Protein AF-0000000073253277 (afdb_homodimer)

Radius of gyration: 43.04 Å; Cα contacts (8 Å, |Δi|>4): 1328; chains: 2; bounding box: 72×164×136 Å

Solvent-accessible surface area (backbone atoms only — not comparable to full-atom values): 62937 Å² total; per-residue (Å²): 137,76,83,81,68,89,61,61,53,74,64,54,54,48,52,36,52,51,28,48,50,45,26,70,73,38,72,86,44,62,68,36,48,54,52,28,51,54,45,39,52,47,37,64,84,43,71,43,65,84,49,53,70,65,56,51,50,52,33,51,49,50,52,52,52,50,42,67,65,44,46,60,42,56,68,58,38,51,52,49,20,55,51,31,33,65,39,70,27,65,70,54,15,49,53,39,41,51,53,38,42,68,60,34,57,60,41,44,65,54,46,33,53,46,48,54,49,39,61,75,75,47,85,53,63,68,63,47,49,51,50,49,52,55,41,41,74,51,23,53,77,40,48,76,25,47,67,38,53,51,50,53,46,51,53,32,57,73,65,67,36,61,69,58,44,50,52,52,38,64,54,50,39,66,44,48,31,58,68,43,66,60,48,40,55,54,38,53,56,51,48,70,73,42,59,74,79,73,64,43,58,68,67,56,48,53,51,42,47,50,49,53,51,52,52,39,56,72,71,68,49,72,90,69,54,70,70,57,50,49,52,54,34,50,51,51,52,52,51,52,53,49,51,44,43,52,51,23,52,53,50,32,54,62,49,41,69,45,57,74,65,60,84,64,89,52,49,60,93,67,73,50,39,34,63,52,55,50,46,51,53,52,43,50,52,50,39,47,69,71,60,50,65,70,60,36,52,52,47,53,56,52,49,42,48,42,42,43,55,36,56,69,61,52,52,45,49,35,30,50,39,60,66,42,86,90,30,65,66,62,30,50,49,48,38,49,49,42,48,76,62,42,34,55,77,91,57,49,45,62,48,51,52,39,24,40,51,32,40,49,73,68,38,48,68,59,20,53,49,48,44,53,58,50,35,74,78,41,60,61,43,60,64,53,54,52,51,45,22,31,50,28,32,35,74,65,31,64,69,48,17,52,48,49,46,52,54,50,56,68,34,84,82,34,48,70,44,45,34,24,36,43,52,33,51,50,23,45,43,34,27,57,43,64,43,34,58,67,62,19,51,47,50,53,66,71,40,42,86,77,30,36,49,18,46,47,27,51,54,43,51,50,49,56,58,68,52,48,89,35,25,72,83,44,39,66,60,50,50,51,53,50,49,49,53,53,51,48,48,28,41,56,34,57,61,54,68,70,56,52,47,57,56,47,46,55,56,46,48,43,33,60,73,68,33,56,71,62,22,44,46,53,42,54,50,49,46,22,20,58,71,26,53,80,83,53,34,54,65,57,53,78,78,50,35,68,91,75,49,67,65,66,77,57,53,70,73,56,39,54,57,18,63,46,80,85,71,63,62,79,74,67,69,65,80,78,63,87,81,50,72,56,68,39,71,69,118,137,74,83,78,69,88,63,62,54,73,63,56,54,48,53,35,52,51,28,47,51,46,26,71,75,37,72,85,44,61,68,36,48,55,52,28,49,54,45,40,52,48,37,63,86,41,71,43,64,85,48,52,69,64,57,52,49,52,34,50,48,49,53,51,52,49,41,66,65,44,47,61,44,56,69,57,38,51,52,49,20,55,52,32,35,63,39,70,27,64,71,54,14,50,53,39,42,52,52,38,43,68,60,34,56,61,40,44,65,54,47,34,51,47,48,54,50,41,61,75,74,47,84,54,63,68,62,47,49,50,50,50,52,54,42,41,74,52,23,54,78,41,48,74,23,48,68,38,53,51,51,53,46,51,51,31,57,72,66,66,35,63,69,59,44,51,51,52,38,64,54,49,39,67,45,48,31,58,68,43,66,59,48,40,55,53,39,53,57,51,48,72,72,42,58,74,80,72,64,43,57,68,67,57,49,52,50,42,48,51,50,54,50,50,53,38,56,71,69,68,49,73,89,70,54,70,69,56,50,50,53,53,34,49,52,51,52,52,50,52,53,50,50,45,42,53,51,22,51,52,51,32,54,62,49,42,70,46,56,74,64,59,83,64,88,53,48,61,92,67,72,50,39,35,63,52,55,51,45,51,53,51,45,50,51,50,39,46,69,71,60,49,64,71,58,36,52,53,47,52,57,54,50,42,48,42,43,44,55,36,56,69,60,53,52,45,50,36,31,51,40,60,67,43,87,90,30,65,66,61,29,49,50,49,39,49,49,39,47,74,62,43,33,55,75,92,56,49,46,63,46,52,52,39,23,41,49,32,40,49,73,69,39,49,70,60,21,53,48,49,44,53,58,51,35,75,77,40,60,61,43,60,65,54,52,52,50,45,22,32,52,30,32,36,74,64,32,63,68,49,16,52,46,48,45,52,53,50,55,68,33,83,82,35,48,70,44,46,35,24,38,43,52,35,51,49,23,46,45,33,27,58,44,65,43,35,59,68,63,19,51,48,50,53,67,70,40,42,86,80,30,36,51,18,47,47,25,51,52,45,51,51,49,56,58,69,53,48,89,35,24,74,83,45,39,65,60,51,49,51,52,49,50,48,54,52,51,49,46,28,42,58,34,55,62,54,67,70,56,50,47,57,58,48,46,56,54,45,49,44,33,59,73,68,31,58,70,64,23,43,45,53,40,53,50,51,47,21,21,59,71,26,54,81,82,53,33,53,66,56,54,79,78,48,35,68,93,77,48,66,66,64,77,58,54,68,72,56,39,54,55,17,62,45,80,85,72,62,60,80,75,68,69,64,81,78,65,88,79,49,73,57,69,40,70,68,118

InterPro domains:
  IPR003107 HAT (Half-A-TPR) repeat [SM00386] (54-86)
  IPR003107 HAT (Half-A-TPR) repeat [SM00386] (88-120)
  IPR003107 HAT (Half-A-TPR) repeat [SM00386] (123-158)
  IPR003107 HAT (Half-A-TPR) repeat [SM00386] (257-289)
  IPR003107 HAT (Half-A-TPR) repeat [SM00386] (291-323)
  IPR003107 HAT (Half-A-TPR) repeat [SM00386] (326-360)
  IPR003107 HAT (Half-A-TPR) repeat [SM00386] (362-394)
  IPR003107 HAT (Half-A-TPR) repeat [SM00386] (435-467)
  IPR011990 Tetratricopeptide-like helical domain superfamily [G3DSA:1.25.40.10] (20-198)
  IPR011990 Tetratricopeptide-like helical domain superfamily [G3DSA:1.25.40.10] (271-543)
  IPR011990 Tetratricopeptide-like helical domain superfamily [SSF48452] (22-521)
  IPR059164 PRP39, C-terminal HAT repeat [PF23241] (253-394)

Structure (mmCIF, N/CA/C/O backbone):
data_AF-0000000073253277-model_v1
#
loop_
_entity.id
_entity.type
_entity.pdbx_description
1 polymer 'Chromosome 1, complete genome'
#
loop_
_atom_site.group_PDB
_atom_site.id
_atom_site.type_symbol
_atom_site.label_atom_id
_atom_site.label_alt_id
_atom_site.label_comp_id
_atom_site.label_asym_id
_atom_site.label_entity_id
_atom_site.label_seq_id
_atom_site.pdbx_PDB_ins_code
_atom_site.Cartn_x
_atom_site.Cartn_y
_atom_site.Cartn_z
_atom_site.occupancy
_atom_site.B_iso_or_equiv
_atom_site.auth_seq_id
_atom_site.auth_comp_id
_atom_site.auth_asym_id
_atom_site.auth_atom_id
_atom_site.pdbx_PDB_model_num
ATOM 1 N N . MET A 1 1 ? -0.932 -21.375 -71.438 1 25.02 1 MET A N 1
ATOM 2 C CA . MET A 1 1 ? -0.967 -20.031 -70.812 1 25.02 1 MET A CA 1
ATOM 3 C C . MET A 1 1 ? -2.297 -19.766 -70.125 1 25.02 1 MET A C 1
ATOM 5 O O . MET A 1 1 ? -3.273 -19.375 -70.75 1 25.02 1 MET A O 1
ATOM 9 N N . SER A 1 2 ? -2.826 -20.734 -69.375 1 28 2 SER A N 1
ATOM 10 C CA . SER A 1 2 ? -4.125 -21.234 -68.938 1 28 2 SER A CA 1
ATOM 11 C C . SER A 1 2 ? -4.863 -20.172 -68.125 1 28 2 SER A C 1
ATOM 13 O O . SER A 1 2 ? -4.238 -19.406 -67.375 1 28 2 SER A O 1
ATOM 15 N N . ASP A 1 3 ? -5.977 -19.609 -68.75 1 29.91 3 ASP A N 1
ATOM 16 C CA . ASP A 1 3 ? -6.969 -18.656 -68.25 1 29.91 3 ASP A CA 1
ATOM 17 C C . ASP A 1 3 ? -7.242 -18.859 -66.75 1 29.91 3 ASP A C 1
ATOM 19 O O . ASP A 1 3 ? -7.754 -19.906 -66.375 1 29.91 3 ASP A O 1
ATOM 23 N N . PHE A 1 4 ? -6.273 -18.594 -65.875 1 35.28 4 PHE A N 1
ATOM 24 C CA . PHE A 1 4 ? -6.461 -18.562 -64.438 1 35.28 4 PHE A CA 1
ATOM 25 C C . PHE A 1 4 ? -7.77 -17.875 -64.062 1 35.28 4 PHE A C 1
ATOM 27 O O . PHE A 1 4 ? -7.891 -16.656 -64.188 1 35.28 4 PHE A O 1
ATOM 34 N N . GLY A 1 5 ? -8.977 -18.422 -64.438 1 36.47 5 GLY A N 1
ATOM 35 C CA . GLY A 1 5 ? -10.383 -18.078 -64.25 1 36.47 5 GLY A CA 1
ATOM 36 C C . GLY A 1 5 ? -10.656 -17.281 -62.969 1 36.47 5 GLY A C 1
ATOM 37 O O . GLY A 1 5 ? -9.805 -17.203 -62.094 1 36.47 5 GLY A O 1
ATOM 38 N N . HIS A 1 6 ? -11.758 -16.375 -62.969 1 42 6 HIS A N 1
ATOM 39 C CA . HIS A 1 6 ? -12.43 -15.312 -62.219 1 42 6 HIS A CA 1
ATOM 40 C C . HIS A 1 6 ? -12.703 -15.742 -60.781 1 42 6 HIS A C 1
ATOM 42 O O . HIS A 1 6 ? -13.812 -16.156 -60.469 1 42 6 HIS A O 1
ATOM 48 N N . PHE A 1 7 ? -11.914 -16.594 -60.156 1 49.16 7 PHE A N 1
ATOM 49 C CA . PHE A 1 7 ? -12.297 -17.172 -58.875 1 49.16 7 PHE A CA 1
ATOM 50 C C . PHE A 1 7 ? -12.781 -16.094 -57.906 1 49.16 7 PHE A C 1
ATOM 52 O O . PHE A 1 7 ? -13.352 -15.086 -58.344 1 49.16 7 PHE A O 1
ATOM 59 N N . GLY A 1 8 ? -12.219 -15.828 -56.531 1 58.53 8 GLY A N 1
ATOM 60 C CA . GLY A 1 8 ? -12.773 -14.945 -55.531 1 58.53 8 GLY A CA 1
ATOM 61 C C . GLY A 1 8 ? -12.75 -13.484 -55.938 1 58.53 8 GLY A C 1
ATOM 62 O O . GLY A 1 8 ? -11.891 -13.062 -56.688 1 58.53 8 GLY A O 1
ATOM 63 N N . SER A 1 9 ? -14.031 -12.844 -55.875 1 72.75 9 SER A N 1
ATOM 64 C CA . SER A 1 9 ? -14.188 -11.453 -56.281 1 72.75 9 SER A CA 1
ATOM 65 C C . SER A 1 9 ? -13.164 -10.562 -55.562 1 72.75 9 SER A C 1
ATOM 67 O O . SER A 1 9 ? -12.68 -10.891 -54.5 1 72.75 9 SER A O 1
ATOM 69 N N . GLU A 1 10 ? -12.523 -9.734 -56.312 1 80.62 10 GLU A N 1
ATOM 70 C CA . GLU A 1 10 ? -11.617 -8.711 -55.781 1 80.62 10 GLU A CA 1
ATOM 71 C C . GLU A 1 10 ? -12.156 -8.094 -54.5 1 80.62 10 GLU A C 1
ATOM 73 O O . GLU A 1 10 ? -11.391 -7.758 -53.594 1 80.62 10 GLU A O 1
ATOM 78 N N . GLU A 1 11 ? -13.453 -8.211 -54.375 1 84.62 11 GLU A N 1
ATOM 79 C CA . GLU A 1 11 ? -14.094 -7.633 -53.219 1 84.62 11 GLU A CA 1
ATOM 80 C C . GLU A 1 11 ? -13.914 -8.531 -51.969 1 84.62 11 GLU A C 1
ATOM 82 O O . GLU A 1 11 ? -13.695 -8.039 -50.875 1 84.62 11 GLU A O 1
ATOM 87 N N . GLU A 1 12 ? -13.969 -9.758 -52.156 1 88.44 12 GLU A N 1
ATOM 88 C CA . GLU A 1 12 ? -13.805 -10.703 -51.062 1 88.44 12 GLU A CA 1
ATOM 89 C C . GLU A 1 12 ? -12.383 -10.664 -50.5 1 88.44 12 GLU A C 1
ATOM 91 O O . GLU A 1 12 ? -12.195 -10.672 -49.281 1 88.44 12 GLU A O 1
ATOM 96 N N . TYR A 1 13 ? -11.477 -10.539 -51.344 1 91.12 13 TYR A N 1
ATOM 97 C CA . TYR A 1 13 ? -10.086 -10.5 -50.906 1 91.12 13 TYR A CA 1
ATOM 98 C C . TYR A 1 13 ? -9.766 -9.172 -50.25 1 91.12 13 TYR A C 1
ATOM 100 O O . TYR A 1 13 ? -8.914 -9.102 -49.344 1 91.12 13 TYR A O 1
ATOM 108 N N . ALA A 1 14 ? -10.492 -8.188 -50.625 1 91.88 14 ALA A N 1
ATOM 109 C CA . ALA A 1 14 ? -10.336 -6.898 -49.969 1 91.88 14 ALA A CA 1
ATOM 110 C C . ALA A 1 14 ? -10.773 -6.973 -48.5 1 91.88 14 ALA A C 1
ATOM 112 O O . ALA A 1 14 ? -10.141 -6.379 -47.625 1 91.88 14 ALA A O 1
ATOM 113 N N . THR A 1 15 ? -11.859 -7.656 -48.281 1 93.88 15 THR A N 1
ATOM 114 C CA . THR A 1 15 ? -12.352 -7.852 -46.938 1 93.88 15 THR A CA 1
ATOM 115 C C . THR A 1 15 ? -11.352 -8.656 -46.094 1 93.88 15 THR A C 1
ATOM 117 O O . THR A 1 15 ? -11.109 -8.336 -44.938 1 93.88 15 THR A O 1
ATOM 120 N N . VAL A 1 16 ? -10.781 -9.648 -46.656 1 95.12 16 VAL A N 1
ATOM 121 C CA . VAL A 1 16 ? -9.781 -10.477 -46 1 95.12 16 VAL A CA 1
ATOM 122 C C . VAL A 1 16 ? -8.555 -9.633 -45.656 1 95.12 16 VAL A C 1
ATOM 124 O O . VAL A 1 16 ? -8.008 -9.734 -44.562 1 95.12 16 VAL A O 1
ATOM 127 N N . ARG A 1 17 ? -8.156 -8.82 -46.594 1 94.75 17 ARG A N 1
ATOM 128 C CA . ARG A 1 17 ? -7.008 -7.949 -46.344 1 94.75 17 ARG A CA 1
ATOM 129 C C . ARG A 1 17 ? -7.281 -6.969 -45.219 1 94.75 17 ARG A C 1
ATOM 131 O O . ARG A 1 17 ? -6.395 -6.68 -44.406 1 94.75 17 ARG A O 1
ATOM 138 N N . LYS A 1 18 ? -8.453 -6.527 -45.188 1 95.38 18 LYS A N 1
ATOM 139 C CA . LYS A 1 18 ? -8.844 -5.602 -44.125 1 95.38 18 LYS A CA 1
ATOM 140 C C . LYS A 1 18 ? -8.758 -6.266 -42.75 1 95.38 18 LYS A C 1
ATOM 142 O O . LYS A 1 18 ? -8.141 -5.723 -41.844 1 95.38 18 LYS A O 1
ATOM 147 N N . HIS A 1 19 ? -9.344 -7.395 -42.656 1 96.19 19 HIS A N 1
ATOM 148 C CA . HIS A 1 19 ? -9.344 -8.094 -41.375 1 96.19 19 HIS A CA 1
ATOM 149 C C . HIS A 1 19 ? -7.945 -8.57 -41.031 1 96.19 19 HIS A C 1
ATOM 151 O O . HIS A 1 19 ? -7.594 -8.617 -39.844 1 96.19 19 HIS A O 1
ATOM 157 N N . ASN A 1 20 ? -7.195 -8.875 -41.969 1 95.75 20 ASN A N 1
ATOM 158 C CA . ASN A 1 20 ? -5.805 -9.242 -41.75 1 95.75 20 ASN A CA 1
ATOM 159 C C . ASN A 1 20 ? -5.016 -8.078 -41.156 1 95.75 20 ASN A C 1
ATOM 161 O O . ASN A 1 20 ? -4.195 -8.281 -40.25 1 95.75 20 ASN A O 1
ATOM 165 N N . ALA A 1 21 ? -5.277 -6.984 -41.625 1 95.94 21 ALA A N 1
ATOM 166 C CA . ALA A 1 21 ? -4.617 -5.785 -41.094 1 95.94 21 ALA A CA 1
ATOM 167 C C . ALA A 1 21 ? -5.023 -5.52 -39.656 1 95.94 21 ALA A C 1
ATOM 169 O O . ALA A 1 21 ? -4.199 -5.082 -38.844 1 95.94 21 ALA A O 1
ATOM 170 N N . GLU A 1 22 ? -6.18 -5.754 -39.375 1 95.5 22 GLU A N 1
ATOM 171 C CA . GLU A 1 22 ? -6.676 -5.57 -38 1 95.5 22 GLU A CA 1
ATOM 172 C C . GLU A 1 22 ? -6.004 -6.539 -37.031 1 95.5 22 GLU A C 1
ATOM 174 O O . GLU A 1 22 ? -5.617 -6.148 -35.938 1 95.5 22 GLU A O 1
ATOM 179 N N . VAL A 1 23 ? -5.863 -7.73 -37.438 1 95.5 23 VAL A N 1
ATOM 180 C CA . VAL A 1 23 ? -5.219 -8.75 -36.625 1 95.5 23 VAL A CA 1
ATOM 181 C C . VAL A 1 23 ? -3.75 -8.398 -36.406 1 95.5 23 VAL A C 1
ATOM 183 O O . VAL A 1 23 ? -3.213 -8.57 -35.312 1 95.5 23 VAL A O 1
ATOM 186 N N . GLU A 1 24 ? -3.109 -7.898 -37.375 1 94.12 24 GLU A N 1
ATOM 187 C CA . GLU A 1 24 ? -1.7 -7.531 -37.25 1 94.12 24 GLU A CA 1
ATOM 188 C C . GLU A 1 24 ? -1.504 -6.336 -36.344 1 94.12 24 GLU A C 1
ATOM 190 O O . GLU A 1 24 ? -0.502 -6.254 -35.625 1 94.12 24 GLU A O 1
ATOM 195 N N . SER A 1 25 ? -2.467 -5.523 -36.375 1 92.88 25 SER A N 1
ATOM 196 C CA . SER A 1 25 ? -2.379 -4.328 -35.531 1 92.88 25 SER A CA 1
ATOM 197 C C . SER A 1 25 ? -2.609 -4.66 -34.062 1 92.88 25 SER A C 1
ATOM 199 O O . SER A 1 25 ? -2.002 -4.055 -33.188 1 92.88 25 SER A O 1
ATOM 201 N N . ASP A 1 26 ? -3.541 -5.629 -33.875 1 92.62 26 ASP A N 1
ATOM 202 C CA . ASP A 1 26 ? -3.852 -6.055 -32.5 1 92.62 26 ASP A CA 1
ATOM 203 C C . ASP A 1 26 ? -4.086 -7.562 -32.438 1 92.62 26 ASP A C 1
ATOM 205 O O . ASP A 1 26 ? -5.227 -8.016 -32.344 1 92.62 26 ASP A O 1
ATOM 209 N N . PRO A 1 27 ? -2.99 -8.164 -32.281 1 90.69 27 PRO A N 1
ATOM 210 C CA . PRO A 1 27 ? -3.09 -9.625 -32.344 1 90.69 27 PRO A CA 1
ATOM 211 C C . PRO A 1 27 ? -3.773 -10.219 -31.125 1 90.69 27 PRO A C 1
ATOM 213 O O . PRO A 1 27 ? -4.184 -11.383 -31.156 1 90.69 27 PRO A O 1
ATOM 216 N N . ASP A 1 28 ? -3.988 -9.516 -30.016 1 88.38 28 ASP A N 1
ATOM 217 C CA . ASP A 1 28 ? -4.59 -10.055 -28.812 1 88.38 28 ASP A CA 1
ATOM 218 C C . ASP A 1 28 ? -6.109 -9.906 -28.828 1 88.38 28 ASP A C 1
ATOM 220 O O . ASP A 1 28 ? -6.809 -10.484 -28 1 88.38 28 ASP A O 1
ATOM 224 N N . ASN A 1 29 ? -6.586 -9.195 -29.875 1 92.25 29 ASN A N 1
ATOM 225 C CA . ASN A 1 29 ? -8.023 -8.969 -30 1 92.25 29 ASN A CA 1
ATOM 226 C C . ASN A 1 29 ? -8.711 -10.125 -30.719 1 92.25 29 ASN A C 1
ATOM 228 O O . ASN A 1 29 ? -8.578 -10.273 -31.938 1 92.25 29 ASN A O 1
ATOM 232 N N . PHE A 1 30 ? -9.5 -10.859 -30.016 1 94.75 30 PHE A N 1
ATOM 233 C CA . PHE A 1 30 ? -10.133 -12.062 -30.547 1 94.75 30 PHE A CA 1
ATOM 234 C C . PHE A 1 30 ? -11.172 -11.711 -31.594 1 94.75 30 PHE A C 1
ATOM 236 O O . PHE A 1 30 ? -11.352 -12.445 -32.562 1 94.75 30 PHE A O 1
ATOM 243 N N . ASP A 1 31 ? -11.82 -10.609 -31.469 1 95.56 31 ASP A N 1
ATOM 244 C CA . ASP A 1 31 ? -12.844 -10.195 -32.438 1 95.56 31 ASP A CA 1
ATOM 245 C C . ASP A 1 31 ? -12.258 -10.023 -33.812 1 95.56 31 ASP A C 1
ATOM 247 O O . ASP A 1 31 ? -12.898 -10.352 -34.812 1 95.56 31 ASP A O 1
ATOM 251 N N . HIS A 1 32 ? -11.125 -9.516 -33.875 1 96.12 32 HIS A N 1
ATOM 252 C CA . HIS A 1 32 ? -10.445 -9.352 -35.156 1 96.12 32 HIS A CA 1
ATOM 253 C C . HIS A 1 32 ? -10.18 -10.703 -35.812 1 96.12 32 HIS A C 1
ATOM 255 O O . HIS A 1 32 ? -10.328 -10.852 -37.031 1 96.12 32 HIS A O 1
ATOM 261 N N . TRP A 1 33 ? -9.789 -11.656 -35.031 1 97 33 TRP A N 1
ATOM 262 C CA . TRP A 1 33 ? -9.531 -13 -35.531 1 97 33 TRP A CA 1
ATOM 263 C C . TRP A 1 33 ? -10.812 -13.648 -36.031 1 97 33 TRP A C 1
ATOM 265 O O . TRP A 1 33 ? -10.82 -14.266 -37.094 1 97 33 TRP A O 1
ATOM 275 N N . GLU A 1 34 ? -11.859 -13.531 -35.281 1 96.69 34 GLU A N 1
ATOM 276 C CA . GLU A 1 34 ? -13.148 -14.094 -35.688 1 96.69 34 GLU A CA 1
ATOM 277 C C . GLU A 1 34 ? -13.594 -13.539 -37.031 1 96.69 34 GLU A C 1
ATOM 279 O O . GLU A 1 34 ? -14.07 -14.289 -37.875 1 96.69 34 GLU A O 1
ATOM 284 N N . ASN A 1 35 ? -13.484 -12.281 -37.219 1 96.88 35 ASN A N 1
ATOM 285 C CA . ASN A 1 35 ? -13.844 -11.641 -38.469 1 96.88 35 ASN A CA 1
ATOM 286 C C . ASN A 1 35 ? -12.992 -12.164 -39.625 1 96.88 35 ASN A C 1
ATOM 288 O O . ASN A 1 35 ? -13.5 -12.398 -40.719 1 96.88 35 ASN A O 1
ATOM 292 N N . LEU A 1 36 ? -11.727 -12.289 -39.406 1 97.56 36 LEU A N 1
ATOM 293 C CA . LEU A 1 36 ? -10.828 -12.797 -40.438 1 97.56 36 LEU A CA 1
ATOM 294 C C . LEU A 1 36 ? -11.211 -14.219 -40.844 1 97.56 36 LEU A C 1
ATOM 296 O O . LEU A 1 36 ? -11.281 -14.531 -42.031 1 97.56 36 LEU A O 1
ATOM 300 N N . ILE A 1 37 ? -11.453 -15.102 -39.875 1 97.31 37 ILE A N 1
ATOM 301 C CA . ILE A 1 37 ? -11.805 -16.484 -40.125 1 97.31 37 ILE A CA 1
ATOM 302 C C . ILE A 1 37 ? -13.102 -16.562 -40.938 1 97.31 37 ILE A C 1
ATOM 304 O O . ILE A 1 37 ? -13.195 -17.297 -41.938 1 97.31 37 ILE A O 1
ATOM 308 N N . LYS A 1 38 ? -14.078 -15.789 -40.562 1 96.06 38 LYS A N 1
ATOM 309 C CA . LYS A 1 38 ? -15.359 -15.75 -41.281 1 96.06 38 LYS A CA 1
ATOM 310 C C . LYS A 1 38 ? -15.172 -15.32 -42.719 1 96.06 38 LYS A C 1
ATOM 312 O O . LYS A 1 38 ? -15.773 -15.906 -43.625 1 96.06 38 LYS A O 1
ATOM 317 N N . ALA A 1 39 ? -14.398 -14.336 -42.875 1 95.88 39 ALA A N 1
ATOM 318 C CA . ALA A 1 39 ? -14.148 -13.828 -44.219 1 95.88 39 ALA A CA 1
ATOM 319 C C . ALA A 1 39 ? -13.445 -14.883 -45.094 1 95.88 39 ALA A C 1
ATOM 321 O O . ALA A 1 39 ? -13.742 -15.023 -46.281 1 95.88 39 ALA A O 1
ATOM 322 N N . CYS A 1 40 ? -12.516 -15.633 -44.531 1 95.94 40 CYS A N 1
ATOM 323 C CA . CYS A 1 40 ? -11.758 -16.641 -45.25 1 95.94 40 CYS A CA 1
ATOM 324 C C . CYS A 1 40 ? -12.633 -17.844 -45.594 1 95.94 40 CYS A C 1
ATOM 326 O O . CYS A 1 40 ? -12.477 -18.453 -46.656 1 95.94 40 CYS A O 1
ATOM 328 N N . GLU A 1 41 ? -13.492 -18.219 -44.719 1 94.31 41 GLU A N 1
ATOM 329 C CA . GLU A 1 41 ? -14.375 -19.359 -44.906 1 94.31 41 GLU A CA 1
ATOM 330 C C . GLU A 1 41 ? -15.359 -19.109 -46.062 1 94.31 41 GLU A C 1
ATOM 332 O O . GLU A 1 41 ? -15.797 -20.047 -46.719 1 94.31 41 GLU A O 1
ATOM 337 N N . THR A 1 42 ? -15.719 -17.859 -46.25 1 92.44 42 THR A N 1
ATOM 338 C CA . THR A 1 42 ? -16.766 -17.516 -47.219 1 92.44 42 THR A CA 1
ATOM 339 C C . THR A 1 42 ? -16.156 -17.156 -48.562 1 92.44 42 THR A C 1
ATOM 341 O O . THR A 1 42 ? -16.875 -16.766 -49.5 1 92.44 42 THR A O 1
ATOM 344 N N . LEU A 1 43 ? -14.891 -17.312 -48.688 1 92.94 43 LEU A N 1
ATOM 345 C CA . LEU A 1 43 ? -14.25 -17.031 -49.969 1 92.94 43 LEU A CA 1
ATOM 346 C C . LEU A 1 43 ? -14.852 -17.906 -51.062 1 92.94 43 LEU A C 1
ATOM 348 O O . LEU A 1 43 ? -15.125 -19.094 -50.875 1 92.94 43 LEU A O 1
ATOM 352 N N . GLU A 1 44 ? -14.953 -17.281 -52.25 1 91.44 44 GLU A N 1
ATOM 353 C CA . GLU A 1 44 ? -15.477 -17.938 -53.438 1 91.44 44 GLU A CA 1
ATOM 354 C C . GLU A 1 44 ? -16.844 -18.562 -53.156 1 91.44 44 GLU A C 1
ATOM 356 O O . GLU A 1 44 ? -17.141 -19.656 -53.656 1 91.44 44 GLU A O 1
ATOM 361 N N . GLY A 1 45 ? -17.625 -17.953 -52.375 1 87.62 45 GLY A N 1
ATOM 362 C CA . GLY A 1 45 ? -18.969 -18.406 -52.062 1 87.62 45 GLY A CA 1
ATOM 363 C C . GLY A 1 45 ? -18.969 -19.625 -51.125 1 87.62 45 GLY A C 1
ATOM 364 O O . GLY A 1 45 ? -20 -20.297 -51 1 87.62 45 GLY A O 1
ATOM 365 N N . GLY A 1 46 ? -17.891 -19.984 -50.5 1 90.75 46 GLY A N 1
ATOM 366 C CA . GLY A 1 46 ? -17.719 -21.172 -49.688 1 90.75 46 GLY A CA 1
ATOM 367 C C . GLY A 1 46 ? -16.672 -22.125 -50.219 1 90.75 46 GLY A C 1
ATOM 368 O O . GLY A 1 46 ? -16.688 -22.469 -51.406 1 90.75 46 GLY A O 1
ATOM 369 N N . LEU A 1 47 ? -15.82 -22.516 -49.375 1 92.56 47 LEU A N 1
ATOM 370 C CA . LEU A 1 47 ? -14.68 -23.312 -49.812 1 92.56 47 LEU A CA 1
ATOM 371 C C . LEU A 1 47 ? -15.078 -24.781 -49.969 1 92.56 47 LEU A C 1
ATOM 373 O O . LEU A 1 47 ? -15.883 -25.297 -49.219 1 92.56 47 LEU A O 1
ATOM 377 N N . ASN A 1 48 ? -14.578 -25.312 -51 1 91.25 48 ASN A N 1
ATOM 378 C CA . ASN A 1 48 ? -14.805 -26.719 -51.312 1 91.25 48 ASN A CA 1
ATOM 379 C C . ASN A 1 48 ? -13.617 -27.328 -52.031 1 91.25 48 ASN A C 1
ATOM 381 O O . ASN A 1 48 ? -12.547 -26.719 -52.125 1 91.25 48 ASN A O 1
ATOM 385 N N . ARG A 1 49 ? -13.734 -28.531 -52.562 1 91.38 49 ARG A N 1
ATOM 386 C CA . ARG A 1 49 ? -12.648 -29.281 -53.188 1 91.38 49 ARG A CA 1
ATOM 387 C C . ARG A 1 49 ? -12.188 -28.594 -54.469 1 91.38 49 ARG A C 1
ATOM 389 O O . ARG A 1 49 ? -11.039 -28.75 -54.875 1 91.38 49 ARG A O 1
ATOM 396 N N . ASN A 1 50 ? -13.086 -27.75 -55.125 1 91.94 50 ASN A N 1
ATOM 397 C CA . ASN A 1 50 ? -12.797 -27.094 -56.406 1 91.94 50 ASN A CA 1
ATOM 398 C C . ASN A 1 50 ? -12.359 -25.656 -56.219 1 91.94 50 ASN A C 1
ATOM 400 O O . ASN A 1 50 ? -12.133 -24.922 -57.188 1 91.94 50 ASN A O 1
ATOM 404 N N . SER A 1 51 ? -12.203 -25.344 -55 1 92.19 51 SER A N 1
ATOM 405 C CA . SER A 1 51 ? -11.781 -23.984 -54.719 1 92.19 51 SER A CA 1
ATOM 406 C C . SER A 1 51 ? -10.352 -23.734 -55.156 1 92.19 51 SER A C 1
ATOM 408 O O . SER A 1 51 ? -9.562 -24.672 -55.312 1 92.19 51 SER A O 1
ATOM 410 N N . SER A 1 52 ? -9.977 -22.469 -55.469 1 92.94 52 SER A N 1
ATOM 411 C CA . SER A 1 52 ? -8.664 -22.109 -56 1 92.94 52 SER A CA 1
ATOM 412 C C . SER A 1 52 ? -7.578 -22.328 -54.938 1 92.94 52 SER A C 1
ATOM 414 O O . SER A 1 52 ? -7.848 -22.25 -53.75 1 92.94 52 SER A O 1
ATOM 416 N N . PRO A 1 53 ? -6.367 -22.703 -55.312 1 92.94 53 PRO A N 1
ATOM 417 C CA . PRO A 1 53 ? -5.25 -22.891 -54.406 1 92.94 53 PRO A CA 1
ATOM 418 C C . PRO A 1 53 ? -4.984 -21.656 -53.531 1 92.94 53 PRO A C 1
ATOM 420 O O . PRO A 1 53 ? -4.602 -21.781 -52.375 1 92.94 53 PRO A O 1
ATOM 423 N N . GLN A 1 54 ? -5.223 -20.531 -54.125 1 92 54 GLN A N 1
ATOM 424 C CA . GLN A 1 54 ? -4.996 -19.281 -53.406 1 92 54 GLN A CA 1
ATOM 425 C C . GLN A 1 54 ? -6 -19.141 -52.25 1 92 54 GLN A C 1
ATOM 427 O O . GLN A 1 54 ? -5.633 -18.734 -51.156 1 92 54 GLN A O 1
ATOM 432 N N . ALA A 1 55 ? -7.223 -19.422 -52.562 1 93.5 55 ALA A N 1
ATOM 433 C CA . ALA A 1 55 ? -8.266 -19.344 -51.531 1 93.5 55 ALA A CA 1
ATOM 434 C C . ALA A 1 55 ? -8.008 -20.344 -50.406 1 93.5 55 ALA A C 1
ATOM 436 O O . ALA A 1 55 ? -8.172 -20.016 -49.25 1 93.5 55 ALA A O 1
ATOM 437 N N . LEU A 1 56 ? -7.594 -21.5 -50.781 1 95.19 56 LEU A N 1
ATOM 438 C CA . LEU A 1 56 ? -7.309 -22.547 -49.781 1 95.19 56 LEU A CA 1
ATOM 439 C C . LEU A 1 56 ? -6.098 -22.172 -48.938 1 95.19 56 LEU A C 1
ATOM 441 O O . LEU A 1 56 ? -6.098 -22.375 -47.719 1 95.19 56 LEU A O 1
ATOM 445 N N . ALA A 1 57 ? -5.129 -21.625 -49.594 1 95.56 57 ALA A N 1
ATOM 446 C CA . ALA A 1 57 ? -3.932 -21.188 -48.875 1 95.56 57 ALA A CA 1
ATOM 447 C C . ALA A 1 57 ? -4.258 -20.078 -47.875 1 95.56 57 ALA A C 1
ATOM 449 O O . ALA A 1 57 ? -3.715 -20.047 -46.781 1 95.56 57 ALA A O 1
ATOM 450 N N . THR A 1 58 ? -5.086 -19.172 -48.312 1 95.38 58 THR A N 1
ATOM 451 C CA . THR A 1 58 ? -5.488 -18.062 -47.438 1 95.38 58 THR A CA 1
ATOM 452 C C . THR A 1 58 ? -6.262 -18.578 -46.219 1 95.38 58 THR A C 1
ATOM 454 O O . THR A 1 58 ? -6.039 -18.109 -45.094 1 95.38 58 THR A O 1
ATOM 457 N N . PHE A 1 59 ? -7.125 -19.484 -46.5 1 95.81 59 PHE A N 1
ATOM 458 C CA . PHE A 1 59 ? -7.922 -20.109 -45.469 1 95.81 59 PHE A CA 1
ATOM 459 C C . PHE A 1 59 ? -7.027 -20.828 -44.469 1 95.81 59 PHE A C 1
ATOM 461 O O . PHE A 1 59 ? -7.129 -20.609 -43.25 1 95.81 59 PHE A O 1
ATOM 468 N N . ARG A 1 60 ? -6.148 -21.625 -44.875 1 97.31 60 ARG A N 1
ATOM 469 C CA . ARG A 1 60 ? -5.266 -22.406 -44.031 1 97.31 60 ARG A CA 1
ATOM 470 C C . ARG A 1 60 ? -4.336 -21.516 -43.219 1 97.31 60 ARG A C 1
ATOM 472 O O . ARG A 1 60 ? -4.09 -21.75 -42.031 1 97.31 60 ARG A O 1
ATOM 479 N N . ASP A 1 61 ? -3.904 -20.531 -43.875 1 97.12 61 ASP A N 1
ATOM 480 C CA . ASP A 1 61 ? -3.025 -19.594 -43.188 1 97.12 61 ASP A CA 1
ATOM 481 C C . ASP A 1 61 ? -3.746 -18.922 -42.031 1 97.12 61 ASP A C 1
ATOM 483 O O . ASP A 1 61 ? -3.174 -18.75 -40.938 1 97.12 61 ASP A O 1
ATOM 487 N N . ALA A 1 62 ? -4.914 -18.516 -42.25 1 97.12 62 ALA A N 1
ATOM 488 C CA . ALA A 1 62 ? -5.699 -17.844 -41.219 1 97.12 62 ALA A CA 1
ATOM 489 C C . ALA A 1 62 ? -5.914 -18.766 -40.031 1 97.12 62 ALA A C 1
ATOM 491 O O . ALA A 1 62 ? -5.699 -18.359 -38.875 1 97.12 62 ALA A O 1
ATOM 492 N N . TYR A 1 63 ? -6.277 -19.953 -40.25 1 97.75 63 TYR A N 1
ATOM 493 C CA . TYR A 1 63 ? -6.516 -20.922 -39.188 1 97.75 63 TYR A CA 1
ATOM 494 C C . TYR A 1 63 ? -5.223 -21.25 -38.438 1 97.75 63 TYR A C 1
ATOM 496 O O . TYR A 1 63 ? -5.195 -21.328 -37.219 1 97.75 63 TYR A O 1
ATOM 504 N N . ASP A 1 64 ? -4.195 -21.406 -39.188 1 97.44 64 ASP A N 1
ATOM 505 C CA . ASP A 1 64 ? -2.91 -21.75 -38.562 1 97.44 64 ASP A CA 1
ATOM 506 C C . ASP A 1 64 ? -2.428 -20.625 -37.656 1 97.44 64 ASP A C 1
ATOM 508 O O . ASP A 1 64 ? -1.949 -20.875 -36.531 1 97.44 64 ASP A O 1
ATOM 512 N N . ARG A 1 65 ? -2.543 -19.469 -38.094 1 96.69 65 ARG A N 1
ATOM 513 C CA . ARG A 1 65 ? -2.115 -18.328 -37.281 1 96.69 65 ARG A CA 1
ATOM 514 C C . ARG A 1 65 ? -2.992 -18.172 -36.062 1 96.69 65 ARG A C 1
ATOM 516 O O . ARG A 1 65 ? -2.486 -17.922 -34.969 1 96.69 65 ARG A O 1
ATOM 523 N N . LEU A 1 66 ? -4.285 -18.297 -36.25 1 96.94 66 LEU A N 1
ATOM 524 C CA . LEU A 1 66 ? -5.207 -18.203 -35.094 1 96.94 66 LEU A CA 1
ATOM 525 C C . LEU A 1 66 ? -4.879 -19.234 -34.031 1 96.94 66 LEU A C 1
ATOM 527 O O . LEU A 1 66 ? -4.777 -18.922 -32.875 1 96.94 66 LEU A O 1
ATOM 531 N N . LEU A 1 67 ? -4.648 -20.438 -34.469 1 97.19 67 LEU A N 1
ATOM 532 C CA . LEU A 1 67 ? -4.504 -21.547 -33.562 1 97.19 67 LEU A CA 1
ATOM 533 C C . LEU A 1 67 ? -3.076 -21.641 -33 1 97.19 67 LEU A C 1
ATOM 535 O O . LEU A 1 67 ? -2.816 -22.328 -32.031 1 97.19 67 LEU A O 1
ATOM 539 N N . THR A 1 68 ? -2.217 -20.953 -33.656 1 94.62 68 THR A N 1
ATOM 540 C CA . THR A 1 68 ? -0.899 -20.75 -33.062 1 94.62 68 THR A CA 1
ATOM 541 C C . THR A 1 68 ? -0.971 -19.75 -31.906 1 94.62 68 THR A C 1
ATOM 543 O O . THR A 1 68 ? -0.362 -19.953 -30.859 1 94.62 68 THR A O 1
ATOM 546 N N . LYS A 1 69 ? -1.751 -18.734 -32.125 1 93.56 69 LYS A N 1
ATOM 547 C CA . LYS A 1 69 ? -1.927 -17.703 -31.125 1 93.56 69 LYS A CA 1
ATOM 548 C C . LYS A 1 69 ? -2.797 -18.203 -29.969 1 93.56 69 LYS A C 1
ATOM 550 O O . LYS A 1 69 ? -2.512 -17.906 -28.797 1 93.56 69 LYS A O 1
ATOM 555 N N . PHE A 1 70 ? -3.828 -18.875 -30.328 1 95 70 PHE A N 1
ATOM 556 C CA . PHE A 1 70 ? -4.758 -19.422 -29.328 1 95 70 PHE A CA 1
ATOM 557 C C . PHE A 1 70 ? -4.938 -20.922 -29.531 1 95 70 PHE A C 1
ATOM 559 O O . PHE A 1 70 ? -6.004 -21.375 -29.953 1 95 70 PHE A O 1
ATOM 566 N N . PRO A 1 71 ? -4.023 -21.625 -29.031 1 95.94 71 PRO A N 1
ATOM 567 C CA . PRO A 1 71 ? -4.059 -23.062 -29.297 1 95.94 71 PRO A CA 1
ATOM 568 C C . PRO A 1 71 ? -5.121 -23.781 -28.469 1 95.94 71 PRO A C 1
ATOM 570 O O . PRO A 1 71 ? -5.426 -24.953 -28.734 1 95.94 71 PRO A O 1
ATOM 573 N N . LEU A 1 72 ? -5.742 -23.156 -27.531 1 96.44 72 LEU A N 1
ATOM 574 C CA . LEU A 1 72 ? -6.652 -23.844 -26.609 1 96.44 72 LEU A CA 1
ATOM 575 C C . LEU A 1 72 ? -8.094 -23.719 -27.078 1 96.44 72 LEU A C 1
ATOM 577 O O . LEU A 1 72 ? -9.016 -24.188 -26.406 1 96.44 72 LEU A O 1
ATOM 581 N N . PHE A 1 73 ? -8.305 -23.109 -28.266 1 95.75 73 PHE A N 1
ATOM 582 C CA . PHE A 1 73 ? -9.648 -23.016 -28.844 1 95.75 73 PHE A CA 1
ATOM 583 C C . PHE A 1 73 ? -10.055 -24.328 -29.5 1 95.75 73 PHE A C 1
ATOM 585 O O . PHE A 1 73 ? -9.969 -24.469 -30.719 1 95.75 73 PHE A O 1
ATOM 592 N N . PHE A 1 74 ? -10.594 -25.172 -28.734 1 95.75 74 PHE A N 1
ATOM 593 C CA . PHE A 1 74 ? -10.898 -26.5 -29.234 1 95.75 74 PHE A CA 1
ATOM 594 C C . PHE A 1 74 ? -11.953 -26.453 -30.328 1 95.75 74 PHE A C 1
ATOM 596 O O . PHE A 1 74 ? -11.922 -27.25 -31.266 1 95.75 74 PHE A O 1
ATOM 603 N N . GLY A 1 75 ? -12.93 -25.5 -30.219 1 96.19 75 GLY A N 1
ATOM 604 C CA . GLY A 1 75 ? -13.961 -25.344 -31.234 1 96.19 75 GLY A CA 1
ATOM 605 C C . GLY A 1 75 ? -13.398 -25.016 -32.625 1 96.19 75 GLY A C 1
ATOM 606 O O . GLY A 1 75 ? -13.898 -25.516 -33.625 1 96.19 75 GLY A O 1
ATOM 607 N N . TYR A 1 76 ? -12.438 -24.25 -32.656 1 97.56 76 TYR A N 1
ATOM 608 C CA . TYR A 1 76 ? -11.836 -23.859 -33.938 1 97.56 76 TYR A CA 1
ATOM 609 C C . TYR A 1 76 ? -11.016 -25 -34.531 1 97.56 76 TYR A C 1
ATOM 611 O O . TYR A 1 76 ? -10.922 -25.141 -35.75 1 97.56 76 TYR A O 1
ATOM 619 N N . TRP A 1 77 ? -10.352 -25.781 -33.688 1 98 77 TRP A N 1
ATOM 620 C CA . TRP A 1 77 ? -9.688 -26.984 -34.188 1 98 77 TRP A CA 1
ATOM 621 C C . TRP A 1 77 ? -10.688 -27.906 -34.875 1 98 77 TRP A C 1
ATOM 623 O O . TRP A 1 77 ? -10.414 -28.422 -35.969 1 98 77 TRP A O 1
ATOM 633 N N . LYS A 1 78 ? -11.812 -28.125 -34.219 1 97.88 78 LYS A N 1
ATOM 634 C CA . LYS A 1 78 ? -12.867 -28.969 -34.781 1 97.88 78 LYS A CA 1
ATOM 635 C C . LYS A 1 78 ? -13.375 -28.406 -36.094 1 97.88 78 LYS A C 1
ATOM 637 O O . LYS A 1 78 ? -13.5 -29.141 -37.094 1 97.88 78 LYS A O 1
ATOM 642 N N . LYS A 1 79 ? -13.672 -27.125 -36.062 1 97.38 79 LYS A N 1
ATOM 643 C CA . LYS A 1 79 ? -14.133 -26.469 -37.281 1 97.38 79 LYS A CA 1
ATOM 644 C C . LYS A 1 79 ? -13.109 -26.625 -38.406 1 97.38 79 LYS A C 1
ATOM 646 O O . LYS A 1 79 ? -13.484 -26.891 -39.562 1 97.38 79 LYS A O 1
ATOM 651 N N . TYR A 1 80 ? -11.891 -26.422 -38.125 1 98.12 80 TYR A N 1
ATOM 652 C CA . TYR A 1 80 ? -10.797 -26.578 -39.094 1 98.12 80 TYR A CA 1
ATOM 653 C C . TYR A 1 80 ? -10.742 -28 -39.625 1 98.12 80 TYR A C 1
ATOM 655 O O . TYR A 1 80 ? -10.641 -28.188 -40.844 1 98.12 80 TYR A O 1
ATOM 663 N N . ALA A 1 81 ? -10.805 -29 -38.75 1 98 81 ALA A N 1
ATOM 664 C CA . ALA A 1 81 ? -10.781 -30.391 -39.156 1 98 81 ALA A CA 1
ATOM 665 C C . ALA A 1 81 ? -11.961 -30.719 -40.094 1 98 81 ALA A C 1
ATOM 667 O O . ALA A 1 81 ? -11.805 -31.406 -41.094 1 98 81 ALA A O 1
ATOM 668 N N . ASP A 1 82 ? -13.156 -30.266 -39.812 1 96.88 82 ASP A N 1
ATOM 669 C CA . ASP A 1 82 ? -14.352 -30.484 -40.656 1 96.88 82 ASP A CA 1
ATOM 670 C C . ASP A 1 82 ? -14.172 -29.891 -42.031 1 96.88 82 ASP A C 1
ATOM 672 O O . ASP A 1 82 ? -14.523 -30.516 -43.031 1 96.88 82 ASP A O 1
ATOM 676 N N . MET A 1 83 ? -13.664 -28.688 -42.031 1 96.56 83 MET A N 1
ATOM 677 C CA . MET A 1 83 ? -13.453 -28.016 -43.312 1 96.56 83 MET A CA 1
ATOM 678 C C . MET A 1 83 ? -12.422 -28.766 -44.156 1 96.56 83 MET A C 1
ATOM 680 O O . MET A 1 83 ? -12.617 -28.984 -45.344 1 96.56 83 MET A O 1
ATOM 684 N N . GLU A 1 84 ? -11.336 -29.172 -43.531 1 96.69 84 GLU A N 1
ATOM 685 C CA . GLU A 1 84 ? -10.297 -29.922 -44.25 1 96.69 84 GLU A CA 1
ATOM 686 C C . GLU A 1 84 ? -10.836 -31.25 -44.75 1 96.69 84 GLU A C 1
ATOM 688 O O . GLU A 1 84 ? -10.414 -31.734 -45.812 1 96.69 84 GLU A O 1
ATOM 693 N N . PHE A 1 85 ? -11.68 -31.875 -43.938 1 96.44 85 PHE A N 1
ATOM 694 C CA . PHE A 1 85 ? -12.297 -33.125 -44.406 1 96.44 85 PHE A CA 1
ATOM 695 C C . PHE A 1 85 ? -13.062 -32.906 -45.688 1 96.44 85 PHE A C 1
ATOM 697 O O . PHE A 1 85 ? -12.969 -33.719 -46.625 1 96.44 85 PHE A O 1
ATOM 704 N N . ASN A 1 86 ? -13.781 -31.828 -45.844 1 94.56 86 ASN A N 1
ATOM 705 C CA . ASN A 1 86 ? -14.586 -31.5 -47 1 94.56 86 ASN A CA 1
ATOM 706 C C . ASN A 1 86 ? -13.719 -31.094 -48.188 1 94.56 86 ASN A C 1
ATOM 708 O O . ASN A 1 86 ? -14.039 -31.391 -49.344 1 94.56 86 ASN A O 1
ATOM 712 N N . ILE A 1 87 ? -12.672 -30.484 -47.906 1 94.69 87 ILE A N 1
ATOM 713 C CA . ILE A 1 87 ? -11.836 -29.875 -48.938 1 94.69 87 ILE A CA 1
ATOM 714 C C . ILE A 1 87 ? -10.828 -30.906 -49.438 1 94.69 87 ILE A C 1
ATOM 716 O O . ILE A 1 87 ? -10.633 -31.031 -50.656 1 94.69 87 ILE A O 1
ATOM 720 N N . ALA A 1 88 ? -10.148 -31.641 -48.531 1 94.12 88 ALA A N 1
ATOM 721 C CA . ALA A 1 88 ? -8.992 -32.438 -48.938 1 94.12 88 ALA A CA 1
ATOM 722 C C . ALA A 1 88 ? -9.148 -33.906 -48.562 1 94.12 88 ALA A C 1
ATOM 724 O O . ALA A 1 88 ? -8.344 -34.75 -48.969 1 94.12 88 ALA A O 1
ATOM 725 N N . GLY A 1 89 ? -10.062 -34.219 -47.656 1 93.94 89 GLY A N 1
ATOM 726 C CA . GLY A 1 89 ? -10.305 -35.625 -47.344 1 93.94 89 GLY A CA 1
ATOM 727 C C . GLY A 1 89 ? -9.906 -36 -45.938 1 93.94 89 GLY A C 1
ATOM 728 O O . GLY A 1 89 ? -9.555 -35.125 -45.125 1 93.94 89 GLY A O 1
ATOM 729 N N . PRO A 1 90 ? -9.93 -37.219 -45.656 1 95.44 90 PRO A N 1
ATOM 730 C CA . PRO A 1 90 ? -9.773 -37.688 -44.25 1 95.44 90 PRO A CA 1
ATOM 731 C C . PRO A 1 90 ? -8.344 -37.531 -43.75 1 95.44 90 PRO A C 1
ATOM 733 O O . PRO A 1 90 ? -8.133 -37.25 -42.562 1 95.44 90 PRO A O 1
ATOM 736 N N . GLU A 1 91 ? -7.367 -37.719 -44.562 1 95.75 91 GLU A N 1
ATOM 737 C CA . GLU A 1 91 ? -5.98 -37.656 -44.125 1 95.75 91 GLU A CA 1
ATOM 738 C C . GLU A 1 91 ? -5.641 -36.25 -43.656 1 95.75 91 GLU A C 1
ATOM 740 O O . GLU A 1 91 ? -4.98 -36.062 -42.625 1 95.75 91 GLU A O 1
ATOM 745 N N . SER A 1 92 ? -6.094 -35.281 -44.406 1 96.38 92 SER A N 1
ATOM 746 C CA . SER A 1 92 ? -5.852 -33.875 -44.031 1 96.38 92 SER A CA 1
ATOM 747 C C . SER A 1 92 ? -6.578 -33.531 -42.75 1 96.38 92 SER A C 1
ATOM 749 O O . SER A 1 92 ? -6.035 -32.812 -41.906 1 96.38 92 SER A O 1
ATOM 751 N N . ALA A 1 93 ? -7.758 -33.938 -42.594 1 97.5 93 ALA A N 1
ATOM 752 C CA . ALA A 1 93 ? -8.531 -33.719 -41.406 1 97.5 93 ALA A CA 1
ATOM 753 C C . ALA A 1 93 ? -7.863 -34.375 -40.188 1 97.5 93 ALA A C 1
ATOM 755 O O . ALA A 1 93 ? -7.824 -33.781 -39.094 1 97.5 93 ALA A O 1
ATOM 756 N N . GLU A 1 94 ? -7.395 -35.531 -40.344 1 97 94 GLU A N 1
ATOM 757 C CA . GLU A 1 94 ? -6.715 -36.25 -39.281 1 97 94 GLU A CA 1
ATOM 758 C C . GLU A 1 94 ? -5.488 -35.5 -38.781 1 97 94 GLU A C 1
ATOM 760 O O . GLU A 1 94 ? -5.203 -35.469 -37.594 1 97 94 GLU A O 1
ATOM 765 N N . MET A 1 95 ? -4.805 -34.906 -39.688 1 97.31 95 MET A N 1
ATOM 766 C CA . MET A 1 95 ? -3.631 -34.125 -39.312 1 97.31 95 MET A CA 1
ATOM 767 C C . MET A 1 95 ? -4.02 -32.938 -38.438 1 97.31 95 MET A C 1
ATOM 769 O O . MET A 1 95 ? -3.311 -32.625 -37.469 1 97.31 95 MET A O 1
ATOM 773 N N . VAL A 1 96 ? -5.129 -32.312 -38.75 1 97.88 96 VAL A N 1
ATOM 774 C CA . VAL A 1 96 ? -5.609 -31.172 -37.969 1 97.88 96 VAL A CA 1
ATOM 775 C C . VAL A 1 96 ? -6.02 -31.656 -36.562 1 97.88 96 VAL A C 1
ATOM 777 O O . VAL A 1 96 ? -5.691 -31.031 -35.562 1 97.88 96 VAL A O 1
ATOM 780 N N . TYR A 1 97 ? -6.699 -32.75 -36.469 1 97.94 97 TYR A N 1
ATOM 781 C CA . TYR A 1 97 ? -7.09 -33.344 -35.188 1 97.94 97 TYR A CA 1
ATOM 782 C C . TYR A 1 97 ? -5.867 -33.688 -34.344 1 97.94 97 TYR A C 1
ATOM 784 O O . TYR A 1 97 ? -5.848 -33.438 -33.125 1 97.94 97 TYR A O 1
ATOM 792 N N . GLU A 1 98 ? -4.867 -34.188 -35 1 97.62 98 GLU A N 1
ATOM 793 C CA . GLU A 1 98 ? -3.635 -34.531 -34.281 1 97.62 98 GLU A CA 1
ATOM 794 C C . GLU A 1 98 ? -2.982 -33.281 -33.688 1 97.62 98 GLU A C 1
ATOM 796 O O . GLU A 1 98 ? -2.541 -33.312 -32.531 1 97.62 98 GLU A O 1
ATOM 801 N N . ARG A 1 99 ? -2.943 -32.281 -34.469 1 97.12 99 ARG A N 1
ATOM 802 C CA . ARG A 1 99 ? -2.391 -31 -34 1 97.12 99 ARG A CA 1
ATOM 803 C C . ARG A 1 99 ? -3.225 -30.438 -32.844 1 97.12 99 ARG A C 1
ATOM 805 O O . ARG A 1 99 ? -2.68 -29.969 -31.844 1 97.12 99 ARG A O 1
ATOM 812 N N . GLY A 1 100 ? -4.465 -30.5 -33.031 1 97.44 100 GLY A N 1
ATOM 813 C CA . GLY A 1 100 ? -5.367 -30.016 -32 1 97.44 100 GLY A CA 1
ATOM 814 C C . GLY A 1 100 ? -5.238 -30.75 -30.688 1 97.44 100 GLY A C 1
ATOM 815 O O . GLY A 1 100 ? -5.113 -30.141 -29.641 1 97.44 100 GLY A O 1
ATOM 816 N N . CYS A 1 101 ? -5.203 -32.062 -30.719 1 96.31 101 CYS A N 1
ATOM 817 C CA . CYS A 1 101 ? -5.113 -32.875 -29.516 1 96.31 101 CYS A CA 1
ATOM 818 C C . CYS A 1 101 ? -3.742 -32.75 -28.859 1 96.31 101 CYS A C 1
ATOM 820 O O . CYS A 1 101 ? -3.602 -32.938 -27.656 1 96.31 101 CYS A O 1
ATOM 822 N N . ALA A 1 102 ? -2.771 -32.438 -29.656 1 94.38 102 ALA A N 1
ATOM 823 C CA . ALA A 1 102 ? -1.441 -32.188 -29.109 1 94.38 102 ALA A CA 1
ATOM 824 C C . ALA A 1 102 ? -1.392 -30.844 -28.391 1 94.38 102 ALA A C 1
ATOM 826 O O . ALA A 1 102 ? -0.646 -30.688 -27.422 1 94.38 102 ALA A O 1
ATOM 827 N N . SER A 1 103 ? -2.156 -29.906 -28.828 1 93.44 103 SER A N 1
ATOM 828 C CA . SER A 1 103 ? -2.211 -28.578 -28.234 1 93.44 103 SER A CA 1
ATOM 829 C C . SER A 1 103 ? -3.049 -28.578 -26.969 1 93.44 103 SER A C 1
ATOM 831 O O . SER A 1 103 ? -2.701 -27.906 -25.984 1 93.44 103 SER A O 1
ATOM 833 N N . ILE A 1 104 ? -4.121 -29.297 -27.031 1 95.12 104 ILE A N 1
ATOM 834 C CA . ILE A 1 104 ? -4.98 -29.453 -25.859 1 95.12 104 ILE A CA 1
ATOM 835 C C . ILE A 1 104 ? -5.137 -30.938 -25.531 1 95.12 104 ILE A C 1
ATOM 837 O O . ILE A 1 104 ? -6.148 -31.547 -25.875 1 95.12 104 ILE A O 1
ATOM 841 N N . THR A 1 105 ? -4.258 -31.359 -24.828 1 92.94 105 THR A N 1
ATOM 842 C CA . THR A 1 105 ? -4.176 -32.812 -24.594 1 92.94 105 THR A CA 1
ATOM 843 C C . THR A 1 105 ? -5.34 -33.281 -23.734 1 92.94 105 THR A C 1
ATOM 845 O O . THR A 1 105 ? -5.727 -34.438 -23.797 1 92.94 105 THR A O 1
ATOM 848 N N . ASN A 1 106 ? -5.934 -32.406 -23.031 1 94.69 106 ASN A N 1
ATOM 849 C CA . ASN A 1 106 ? -6.941 -32.844 -22.062 1 94.69 106 ASN A CA 1
ATOM 850 C C . ASN A 1 106 ? -8.336 -32.406 -22.469 1 94.69 106 ASN A C 1
ATOM 852 O O . ASN A 1 106 ? -9.234 -32.312 -21.641 1 94.69 106 ASN A O 1
ATOM 856 N N . SER A 1 107 ? -8.547 -32.156 -23.688 1 95.94 107 SER A N 1
ATOM 857 C CA . SER A 1 107 ? -9.867 -31.734 -24.156 1 95.94 107 SER A CA 1
ATOM 858 C C . SER A 1 107 ? -10.742 -32.938 -24.453 1 95.94 107 SER A C 1
ATOM 860 O O . SER A 1 107 ? -10.531 -33.656 -25.453 1 95.94 107 SER A O 1
ATOM 862 N N . VAL A 1 108 ? -11.75 -33.156 -23.641 1 96.69 108 VAL A N 1
ATOM 863 C CA . VAL A 1 108 ? -12.68 -34.25 -23.828 1 96.69 108 VAL A CA 1
ATOM 864 C C . VAL A 1 108 ? -13.414 -34.094 -25.156 1 96.69 108 VAL A C 1
ATOM 866 O O . VAL A 1 108 ? -13.562 -35.062 -25.906 1 96.69 108 VAL A O 1
ATOM 869 N N . ASP A 1 109 ? -13.789 -32.906 -25.469 1 96.62 109 ASP A N 1
ATOM 870 C CA . ASP A 1 109 ? -14.539 -32.625 -26.688 1 96.62 109 ASP A CA 1
ATOM 871 C C . ASP A 1 109 ? -13.719 -32.969 -27.922 1 96.62 109 ASP A C 1
ATOM 873 O O . ASP A 1 109 ? -14.203 -33.656 -28.844 1 96.62 109 ASP A O 1
ATOM 877 N N . LEU A 1 110 ? -12.547 -32.562 -27.969 1 97.12 110 LEU A N 1
ATOM 878 C CA . LEU A 1 110 ? -11.711 -32.781 -29.141 1 97.12 110 LEU A CA 1
ATOM 879 C C . LEU A 1 110 ? -11.406 -34.25 -29.344 1 97.12 110 LEU A C 1
ATOM 881 O O . LEU A 1 110 ? -11.461 -34.75 -30.469 1 97.12 110 LEU A O 1
ATOM 885 N N . TRP A 1 111 ? -11.047 -34.906 -28.281 1 97.69 111 TRP A N 1
ATOM 886 C CA . TRP A 1 111 ? -10.781 -36.344 -28.375 1 97.69 111 TRP A CA 1
ATOM 887 C C . TRP A 1 111 ? -12.023 -37.094 -28.828 1 97.69 111 TRP A C 1
ATOM 889 O O . TRP A 1 111 ? -11.938 -38.031 -29.625 1 97.69 111 TRP A O 1
ATOM 899 N N . THR A 1 112 ? -13.195 -36.719 -28.312 1 98 112 THR A N 1
ATOM 900 C CA . THR A 1 112 ? -14.453 -37.344 -28.719 1 98 112 THR A CA 1
ATOM 901 C C . THR A 1 112 ? -14.695 -37.156 -30.203 1 98 112 THR A C 1
ATOM 903 O O . THR A 1 112 ? -15.039 -38.094 -30.922 1 98 112 THR A O 1
ATOM 906 N N . ASP A 1 113 ? -14.508 -35.969 -30.641 1 97.75 113 ASP A N 1
ATOM 907 C CA . ASP A 1 113 ? -14.695 -35.656 -32.062 1 97.75 113 ASP A CA 1
ATOM 908 C C . ASP A 1 113 ? -13.703 -36.406 -32.938 1 97.75 113 ASP A C 1
ATOM 910 O O . ASP A 1 113 ? -14.07 -36.906 -33.969 1 97.75 113 ASP A O 1
ATOM 914 N N . TYR A 1 114 ? -12.453 -36.438 -32.531 1 98.12 114 TYR A N 1
ATOM 915 C CA . TYR A 1 114 ? -11.414 -37.125 -33.281 1 98.12 114 TYR A CA 1
ATOM 916 C C . TYR A 1 114 ? -11.727 -38.625 -33.375 1 98.12 114 TYR A C 1
ATOM 918 O O . TYR A 1 114 ? -11.664 -39.188 -34.469 1 98.12 114 TYR A O 1
ATOM 926 N N . CYS A 1 115 ? -12.102 -39.219 -32.312 1 97.69 115 CYS A N 1
ATOM 927 C CA . CYS A 1 115 ? -12.43 -40.656 -32.312 1 97.69 115 CYS A CA 1
ATOM 928 C C . CYS A 1 115 ? -13.672 -40.906 -33.156 1 97.69 115 CYS A C 1
ATOM 930 O O . CYS A 1 115 ? -13.742 -41.906 -33.875 1 97.69 115 CYS A O 1
ATOM 932 N N . SER A 1 116 ? -14.672 -40.062 -33 1 97.31 116 SER A N 1
ATOM 933 C CA . SER A 1 116 ? -15.859 -40.156 -33.844 1 97.31 116 SER A CA 1
ATOM 934 C C . SER A 1 116 ? -15.508 -40.094 -35.312 1 97.31 116 SER A C 1
ATOM 936 O O . SER A 1 116 ? -16.016 -40.875 -36.125 1 97.31 116 SER A O 1
ATOM 938 N N . PHE A 1 117 ? -14.688 -39.219 -35.625 1 97.62 117 PHE A N 1
ATOM 939 C CA . PHE A 1 117 ? -14.211 -39.062 -37 1 97.62 117 PHE A CA 1
ATOM 940 C C . PHE A 1 117 ? -13.477 -40.312 -37.469 1 97.62 117 PHE A C 1
ATOM 942 O O . PHE A 1 117 ? -13.727 -40.844 -38.562 1 97.62 117 PHE A O 1
ATOM 949 N N . LYS A 1 118 ? -12.594 -40.812 -36.688 1 96.62 118 LYS A N 1
ATOM 950 C CA . LYS A 1 118 ? -11.797 -42 -37.031 1 96.62 118 LYS A CA 1
ATOM 951 C C . LYS A 1 118 ? -12.688 -43.219 -37.188 1 96.62 118 LYS A C 1
ATOM 953 O O . LYS A 1 118 ? -12.438 -44.031 -38.062 1 96.62 118 LYS A O 1
ATOM 958 N N . MET A 1 119 ? -13.719 -43.312 -36.406 1 95.38 119 MET A N 1
ATOM 959 C CA . MET A 1 119 ? -14.688 -44.406 -36.469 1 95.38 119 MET A CA 1
ATOM 960 C C . MET A 1 119 ? -15.367 -44.438 -37.844 1 95.38 119 MET A C 1
ATOM 962 O O . MET A 1 119 ? -15.664 -45.5 -38.375 1 95.38 119 MET A O 1
ATOM 966 N N . GLU A 1 120 ? -15.57 -43.312 -38.406 1 93.81 120 GLU A N 1
ATOM 967 C CA . GLU A 1 120 ? -16.328 -43.188 -39.656 1 93.81 120 GLU A CA 1
ATOM 968 C C . GLU A 1 120 ? -15.398 -43.312 -40.875 1 93.81 120 GLU A C 1
ATOM 970 O O . GLU A 1 120 ? -15.836 -43.688 -41.969 1 93.81 120 GLU A O 1
ATOM 975 N N . THR A 1 121 ? -14.141 -43.062 -40.688 1 95.38 121 THR A N 1
ATOM 976 C CA . THR A 1 121 ? -13.273 -42.938 -41.844 1 95.38 121 THR A CA 1
ATOM 977 C C . THR A 1 121 ? -12.281 -44.094 -41.906 1 95.38 121 THR A C 1
ATOM 979 O O . THR A 1 121 ? -11.633 -44.312 -42.938 1 95.38 121 THR A O 1
ATOM 982 N N . THR A 1 122 ? -12.117 -44.781 -40.812 1 93.88 122 THR A N 1
ATOM 983 C CA . THR A 1 122 ? -11.164 -45.906 -40.781 1 93.88 122 THR A CA 1
ATOM 984 C C . THR A 1 122 ? -11.867 -47.219 -40.469 1 93.88 122 THR A C 1
ATOM 986 O O . THR A 1 122 ? -12.617 -47.312 -39.5 1 93.88 122 THR A O 1
ATOM 989 N N . HIS A 1 123 ? -11.484 -48.25 -41.219 1 91.69 123 HIS A N 1
ATOM 990 C CA . HIS A 1 123 ? -12.164 -49.531 -41.094 1 91.69 123 HIS A CA 1
ATOM 991 C C . HIS A 1 123 ? -11.32 -50.5 -40.281 1 91.69 123 HIS A C 1
ATOM 993 O O . HIS A 1 123 ? -11.82 -51.531 -39.844 1 91.69 123 HIS A O 1
ATOM 999 N N . ASP A 1 124 ? -10.109 -50.188 -40.062 1 94.5 124 ASP A N 1
ATOM 1000 C CA . ASP A 1 124 ? -9.242 -51.062 -39.281 1 94.5 124 ASP A CA 1
ATOM 1001 C C . ASP A 1 124 ? -9.508 -50.875 -37.781 1 94.5 124 ASP A C 1
ATOM 1003 O O . ASP A 1 124 ? -9.148 -49.875 -37.188 1 94.5 124 ASP A O 1
ATOM 1007 N N . PRO A 1 125 ? -10.047 -51.844 -37.125 1 94.38 125 PRO A N 1
ATOM 1008 C CA . PRO A 1 125 ? -10.422 -51.75 -35.719 1 94.38 125 PRO A CA 1
ATOM 1009 C C . PRO A 1 125 ? -9.219 -51.5 -34.812 1 94.38 125 PRO A C 1
ATOM 1011 O O . PRO A 1 125 ? -9.344 -50.812 -33.781 1 94.38 125 PRO A O 1
ATOM 1014 N N . HIS A 1 126 ? -8.094 -52.062 -35.156 1 95.56 126 HIS A N 1
ATOM 1015 C CA . HIS A 1 126 ? -6.898 -51.875 -34.344 1 95.56 126 HIS A CA 1
ATOM 1016 C C . HIS A 1 126 ? -6.488 -50.406 -34.25 1 95.56 126 HIS A C 1
ATOM 1018 O O . HIS A 1 126 ? -6.133 -49.938 -33.188 1 95.56 126 HIS A O 1
ATOM 1024 N N . LEU A 1 127 ? -6.578 -49.781 -35.375 1 95.69 127 LEU A N 1
ATOM 1025 C CA . LEU A 1 127 ? -6.195 -48.375 -35.438 1 95.69 127 LEU A CA 1
ATOM 1026 C C . LEU A 1 127 ? -7.18 -47.5 -34.656 1 95.69 127 LEU A C 1
ATOM 1028 O O . LEU A 1 127 ? -6.777 -46.562 -34 1 95.69 127 LEU A O 1
ATOM 1032 N N . VAL A 1 128 ? -8.438 -47.75 -34.781 1 96.81 128 VAL A N 1
ATOM 1033 C CA . VAL A 1 128 ? -9.461 -47 -34.062 1 96.81 128 VAL A CA 1
ATOM 1034 C C . VAL A 1 128 ? -9.328 -47.219 -32.562 1 96.81 128 VAL A C 1
ATOM 1036 O O . VAL A 1 128 ? -9.367 -46.25 -31.781 1 96.81 128 VAL A O 1
ATOM 1039 N N . ARG A 1 129 ? -9.094 -48.469 -32.156 1 97 129 ARG A N 1
ATOM 1040 C CA . ARG A 1 129 ? -8.922 -48.812 -30.734 1 97 129 ARG A CA 1
ATOM 1041 C C . ARG A 1 129 ? -7.688 -48.125 -30.156 1 97 129 ARG A C 1
ATOM 1043 O O . ARG A 1 129 ? -7.711 -47.656 -29.016 1 97 129 ARG A O 1
ATOM 1050 N N . GLU A 1 130 ? -6.699 -48.125 -30.953 1 97.31 130 GLU A N 1
ATOM 1051 C CA . GLU A 1 130 ? -5.477 -47.5 -30.5 1 97.31 130 GLU A CA 1
ATOM 1052 C C . GLU A 1 130 ? -5.715 -46 -30.203 1 97.31 130 GLU A C 1
ATOM 1054 O O . GLU A 1 130 ? -5.188 -45.469 -29.234 1 97.31 130 GLU A O 1
ATOM 1059 N N . LEU A 1 131 ? -6.418 -45.344 -31.062 1 97.56 131 LEU A N 1
ATOM 1060 C CA . LEU A 1 131 ? -6.727 -43.938 -30.844 1 97.56 131 LEU A CA 1
ATOM 1061 C C . LEU A 1 131 ? -7.574 -43.75 -29.594 1 97.56 131 LEU A C 1
ATOM 1063 O O . LEU A 1 131 ? -7.336 -42.812 -28.812 1 97.56 131 LEU A O 1
ATOM 1067 N N . PHE A 1 132 ? -8.586 -44.562 -29.391 1 97.75 132 PHE A N 1
ATOM 1068 C CA . PHE A 1 132 ? -9.43 -44.5 -28.203 1 97.75 132 PHE A CA 1
ATOM 1069 C C . PHE A 1 132 ? -8.602 -44.688 -26.938 1 97.75 132 PHE A C 1
ATOM 1071 O O . PHE A 1 132 ? -8.812 -44 -25.938 1 97.75 132 PHE A O 1
ATOM 1078 N N . GLU A 1 133 ? -7.691 -45.594 -26.969 1 97.38 133 GLU A N 1
ATOM 1079 C CA . GLU A 1 133 ? -6.832 -45.844 -25.812 1 97.38 133 GLU A CA 1
ATOM 1080 C C . GLU A 1 133 ? -5.926 -44.625 -25.547 1 97.38 133 GLU A C 1
ATOM 1082 O O . GLU A 1 133 ? -5.711 -44.281 -24.375 1 97.38 133 GLU A O 1
ATOM 1087 N N . ARG A 1 134 ? -5.418 -44.125 -26.609 1 97 134 ARG A N 1
ATOM 1088 C CA . ARG A 1 134 ? -4.625 -42.906 -26.453 1 97 134 ARG A CA 1
ATOM 1089 C C . ARG A 1 134 ? -5.453 -41.781 -25.828 1 97 134 ARG A C 1
ATOM 1091 O O . ARG A 1 134 ? -5.004 -41.125 -24.891 1 97 134 ARG A O 1
ATOM 1098 N N . GLY A 1 135 ? -6.57 -41.594 -26.359 1 97.06 135 GLY A N 1
ATOM 1099 C CA . GLY A 1 135 ? -7.469 -40.562 -25.812 1 97.06 135 GLY A CA 1
ATOM 1100 C C . GLY A 1 135 ? -7.836 -40.812 -24.359 1 97.06 135 GLY A C 1
ATOM 1101 O O . GLY A 1 135 ? -7.887 -39.875 -23.562 1 97.06 135 GLY A O 1
ATOM 1102 N N . SER A 1 136 ? -8.062 -42.094 -23.984 1 96.62 136 SER A N 1
ATOM 1103 C CA . SER A 1 136 ? -8.453 -42.438 -22.625 1 96.62 136 SER A CA 1
ATOM 1104 C C . SER A 1 136 ? -7.336 -42.125 -21.641 1 96.62 136 SER A C 1
ATOM 1106 O O . SER A 1 136 ? -7.602 -41.812 -20.469 1 96.62 136 SER A O 1
ATOM 1108 N N . ALA A 1 137 ? -6.137 -42.125 -22.078 1 94.38 137 ALA A N 1
ATOM 1109 C CA . ALA A 1 137 ? -4.992 -41.844 -21.219 1 94.38 137 ALA A CA 1
ATOM 1110 C C . ALA A 1 137 ? -4.961 -40.344 -20.859 1 94.38 137 ALA A C 1
ATOM 1112 O O . ALA A 1 137 ? -4.496 -39.969 -19.781 1 94.38 137 ALA A O 1
ATOM 1113 N N . PHE A 1 138 ? -5.477 -39.531 -21.75 1 94.44 138 PHE A N 1
ATOM 1114 C CA . PHE A 1 138 ? -5.398 -38.094 -21.562 1 94.44 138 PHE A CA 1
ATOM 1115 C C . PHE A 1 138 ? -6.672 -37.562 -20.906 1 94.44 138 PHE A C 1
ATOM 1117 O O . PHE A 1 138 ? -6.613 -36.688 -20.047 1 94.44 138 PHE A O 1
ATOM 1124 N N . VAL A 1 139 ? -7.809 -38.156 -21.281 1 95.94 139 VAL A N 1
ATOM 1125 C CA . VAL A 1 139 ? -9.047 -37.5 -20.844 1 95.94 139 VAL A CA 1
ATOM 1126 C C . VAL A 1 139 ? -9.875 -38.5 -20.031 1 95.94 139 VAL A C 1
ATOM 1128 O O . VAL A 1 139 ? -10.93 -38.156 -19.5 1 95.94 139 VAL A O 1
ATOM 1131 N N . GLY A 1 140 ? -9.414 -39.688 -19.844 1 94.56 140 GLY A N 1
ATOM 1132 C CA . GLY A 1 140 ? -10.203 -40.719 -19.203 1 94.56 140 GLY A CA 1
ATOM 1133 C C . GLY A 1 140 ? -10.539 -40.406 -17.766 1 94.56 140 GLY A C 1
ATOM 1134 O O . GLY A 1 140 ? -11.547 -40.906 -17.234 1 94.56 140 GLY A O 1
ATOM 1135 N N . LEU A 1 141 ? -9.742 -39.656 -17.094 1 93.38 141 LEU A N 1
ATOM 1136 C CA . LEU A 1 141 ? -9.93 -39.375 -15.68 1 93.38 141 LEU A CA 1
ATOM 1137 C C . LEU A 1 141 ? -10.719 -38.094 -15.469 1 93.38 141 LEU A C 1
ATOM 1139 O O . LEU A 1 141 ? -11.023 -37.719 -14.328 1 93.38 141 LEU A O 1
ATOM 1143 N N . ASP A 1 142 ? -11.062 -37.438 -16.531 1 95.56 142 ASP A N 1
ATOM 1144 C CA . ASP A 1 142 ? -11.812 -36.188 -16.422 1 95.56 142 ASP A CA 1
ATOM 1145 C C . ASP A 1 142 ? -13.203 -36.406 -15.844 1 95.56 142 ASP A C 1
ATOM 1147 O O . ASP A 1 142 ? -13.852 -37.406 -16.156 1 95.56 142 ASP A O 1
ATOM 1151 N N . PHE A 1 143 ? -13.664 -35.5 -15.023 1 96.06 143 PHE A N 1
ATOM 1152 C CA . PHE A 1 143 ? -14.961 -35.625 -14.367 1 96.06 143 PHE A CA 1
ATOM 1153 C C . PHE A 1 143 ? -16.078 -35.656 -15.398 1 96.06 143 PHE A C 1
ATOM 1155 O O . PHE A 1 143 ? -17.109 -36.312 -15.172 1 96.06 143 PHE A O 1
ATOM 1162 N N . LEU A 1 144 ? -15.922 -35.062 -16.531 1 95.75 144 LEU A N 1
ATOM 1163 C CA . LEU A 1 144 ? -16.938 -35 -17.578 1 95.75 144 LEU A CA 1
ATOM 1164 C C . LEU A 1 144 ? -16.516 -35.781 -18.797 1 95.75 144 LEU A C 1
ATOM 1166 O O . LEU A 1 144 ? -16.812 -35.406 -19.938 1 95.75 144 LEU A O 1
ATOM 1170 N N . ALA A 1 145 ? -15.836 -36.844 -18.609 1 96.5 145 ALA A N 1
ATOM 1171 C CA . ALA A 1 145 ? -15.297 -37.656 -19.703 1 96.5 145 ALA A CA 1
ATOM 1172 C C . ALA A 1 145 ? -16.359 -38.594 -20.281 1 96.5 145 ALA A C 1
ATOM 1174 O O . ALA A 1 145 ? -16.094 -39.312 -21.234 1 96.5 145 ALA A O 1
ATOM 1175 N N . HIS A 1 146 ? -17.656 -38.594 -19.844 1 96.38 146 HIS A N 1
ATOM 1176 C CA . HIS A 1 146 ? -18.672 -39.562 -20.203 1 96.38 146 HIS A CA 1
ATOM 1177 C C . HIS A 1 146 ? -18.953 -39.531 -21.703 1 96.38 146 HIS A C 1
ATOM 1179 O O . HIS A 1 146 ? -19.141 -40.594 -22.328 1 96.38 146 HIS A O 1
ATOM 1185 N N . PRO A 1 147 ? -18.922 -38.375 -22.359 1 97.06 147 PRO A N 1
ATOM 1186 C CA . PRO A 1 147 ? -19.141 -38.438 -23.797 1 97.06 147 PRO A CA 1
ATOM 1187 C C . PRO A 1 147 ? -18.062 -39.219 -24.531 1 97.06 147 PRO A C 1
ATOM 1189 O O . PRO A 1 147 ? -18.359 -39.938 -25.5 1 97.06 147 PRO A O 1
ATOM 1192 N N . PHE A 1 148 ? -16.875 -39.156 -24.125 1 97.94 148 PHE A N 1
ATOM 1193 C CA . PHE A 1 148 ? -15.766 -39.875 -24.719 1 97.94 148 PHE A CA 1
ATOM 1194 C C . PHE A 1 148 ? -15.93 -41.375 -24.5 1 97.94 148 PHE A C 1
ATOM 1196 O O . PHE A 1 148 ? -15.812 -42.156 -25.453 1 97.94 148 PHE A O 1
ATOM 1203 N N . TRP A 1 149 ? -16.188 -41.781 -23.281 1 97.69 149 TRP A N 1
ATOM 1204 C CA . TRP A 1 149 ? -16.359 -43.188 -22.969 1 97.69 149 TRP A CA 1
ATOM 1205 C C . TRP A 1 149 ? -17.578 -43.75 -23.688 1 97.69 149 TRP A C 1
ATOM 1207 O O . TRP A 1 149 ? -17.547 -44.906 -24.156 1 97.69 149 TRP A O 1
ATOM 1217 N N . ASP A 1 150 ? -18.656 -42.969 -23.75 1 97.62 150 ASP A N 1
ATOM 1218 C CA . ASP A 1 150 ? -19.844 -43.406 -24.5 1 97.62 150 ASP A CA 1
ATOM 1219 C C . ASP A 1 150 ? -19.484 -43.719 -25.953 1 97.62 150 ASP A C 1
ATOM 1221 O O . ASP A 1 150 ? -19.984 -44.688 -26.516 1 97.62 150 ASP A O 1
ATOM 1225 N N . LYS A 1 151 ? -18.688 -42.875 -26.5 1 97.69 151 LYS A N 1
ATOM 1226 C CA . LYS A 1 151 ? -18.281 -43.094 -27.891 1 97.69 151 LYS A CA 1
ATOM 1227 C C . LYS A 1 151 ? -17.438 -44.344 -28.031 1 97.69 151 LYS A C 1
ATOM 1229 O O . LYS A 1 151 ? -17.547 -45.062 -29.016 1 97.69 151 LYS A O 1
ATOM 1234 N N . TYR A 1 152 ? -16.547 -44.594 -27.094 1 98 152 TYR A N 1
ATOM 1235 C CA . TYR A 1 152 ? -15.719 -45.812 -27.109 1 98 152 TYR A CA 1
ATOM 1236 C C . TYR A 1 152 ? -16.578 -47.062 -27.016 1 98 152 TYR A C 1
ATOM 1238 O O . TYR A 1 152 ? -16.391 -48.031 -27.781 1 98 152 TYR A O 1
ATOM 1246 N N . ILE A 1 153 ? -17.578 -47.062 -26.125 1 97.19 153 ILE A N 1
ATOM 1247 C CA . ILE A 1 153 ? -18.5 -48.188 -25.953 1 97.19 153 ILE A CA 1
ATOM 1248 C C . ILE A 1 153 ? -19.297 -48.406 -27.219 1 97.19 153 ILE A C 1
ATOM 1250 O O . ILE A 1 153 ? -19.469 -49.531 -27.672 1 97.19 153 ILE A O 1
ATOM 1254 N N . GLU A 1 154 ? -19.781 -47.344 -27.797 1 97.19 154 GLU A N 1
ATOM 1255 C CA . GLU A 1 154 ? -20.531 -47.438 -29.047 1 97.19 154 GLU A CA 1
ATOM 1256 C C . GLU A 1 154 ? -19.719 -48.125 -30.141 1 97.19 154 GLU A C 1
ATOM 1258 O O . GLU A 1 154 ? -20.25 -48.938 -30.891 1 97.19 154 GLU A O 1
ATOM 1263 N N . TYR A 1 155 ? -18.484 -47.781 -30.188 1 97.31 155 TYR A N 1
ATOM 1264 C CA . TYR A 1 155 ? -17.625 -48.375 -31.203 1 97.31 155 TYR A CA 1
ATOM 1265 C C . TYR A 1 155 ? -17.516 -49.906 -31.016 1 97.31 155 TYR A C 1
ATOM 1267 O O . TYR A 1 155 ? -17.656 -50.656 -31.969 1 97.31 155 TYR A O 1
ATOM 1275 N N . GLU A 1 156 ? -17.281 -50.312 -29.812 1 96.62 156 GLU A N 1
ATOM 1276 C CA . GLU A 1 156 ? -17.141 -51.719 -29.516 1 96.62 156 GLU A CA 1
ATOM 1277 C C . GLU A 1 156 ? -18.469 -52.469 -29.703 1 96.62 156 GLU A C 1
ATOM 1279 O O . GLU A 1 156 ? -18.484 -53.625 -30.062 1 96.62 156 GLU A O 1
ATOM 1284 N N . GLU A 1 157 ? -19.562 -51.75 -29.422 1 96.12 157 GLU A N 1
ATOM 1285 C CA . GLU A 1 157 ? -20.875 -52.344 -29.688 1 96.12 157 GLU A CA 1
ATOM 1286 C C . GLU A 1 157 ? -21.078 -52.562 -31.188 1 96.12 157 GLU A C 1
ATOM 1288 O O . GLU A 1 157 ? -21.609 -53.594 -31.578 1 96.12 157 GLU A O 1
ATOM 1293 N N . ARG A 1 158 ? -20.594 -51.625 -31.938 1 95.31 158 ARG A N 1
ATOM 1294 C CA . ARG A 1 158 ? -20.688 -51.781 -33.375 1 95.31 158 ARG A CA 1
ATOM 1295 C C . ARG A 1 158 ? -19.828 -52.938 -33.875 1 95.31 158 ARG A C 1
ATOM 1297 O O . ARG A 1 158 ? -20.172 -53.625 -34.844 1 95.31 158 ARG A O 1
ATOM 1304 N N . GLN A 1 159 ? -18.781 -53.25 -33.156 1 94.75 159 GLN A N 1
ATOM 1305 C CA . GLN A 1 159 ? -17.891 -54.375 -33.5 1 94.75 159 GLN A CA 1
ATOM 1306 C C . GLN A 1 159 ? -18.359 -55.656 -32.875 1 94.75 159 GLN A C 1
ATOM 1308 O O . GLN A 1 159 ? -17.734 -56.719 -33.031 1 94.75 159 GLN A O 1
ATOM 1313 N N . GLU A 1 160 ? -19.438 -55.625 -32.062 1 93.69 160 GLU A N 1
ATOM 1314 C CA . GLU A 1 160 ? -20.016 -56.75 -31.344 1 93.69 160 GLU A CA 1
ATOM 1315 C C . GLU A 1 160 ? -18.953 -57.438 -30.484 1 93.69 160 GLU A C 1
ATOM 1317 O O . GLU A 1 160 ? -18.922 -58.688 -30.406 1 93.69 160 GLU A O 1
ATOM 1322 N N . ALA A 1 161 ? -18.078 -56.625 -30.078 1 94.06 161 ALA A N 1
ATOM 1323 C CA . ALA A 1 161 ? -17.016 -57.156 -29.219 1 94.06 161 ALA A CA 1
ATOM 1324 C C . ALA A 1 161 ? -17.438 -57.125 -27.766 1 94.06 161 ALA A C 1
ATOM 1326 O O . ALA A 1 161 ? -17.031 -56.219 -27.016 1 94.06 161 ALA A O 1
ATOM 1327 N N . GLN A 1 162 ? -18.062 -58.094 -27.281 1 90.81 162 GLN A N 1
ATOM 1328 C CA . GLN A 1 162 ? -18.672 -58.125 -25.953 1 90.81 162 GLN A CA 1
ATOM 1329 C C . GLN A 1 162 ? -17.609 -58.156 -24.859 1 90.81 162 GLN A C 1
ATOM 1331 O O . GLN A 1 162 ? -17.797 -57.562 -23.797 1 90.81 162 GLN A O 1
ATOM 1336 N N . ASP A 1 163 ? -16.531 -58.781 -25.125 1 90.94 163 ASP A N 1
ATOM 1337 C CA . ASP A 1 163 ? -15.453 -58.875 -24.156 1 90.94 163 ASP A CA 1
ATOM 1338 C C . ASP A 1 163 ? -14.852 -57.5 -23.891 1 90.94 163 ASP A C 1
ATOM 1340 O O . ASP A 1 163 ? -14.555 -57.156 -22.734 1 90.94 163 ASP A O 1
ATOM 1344 N N . LYS A 1 164 ? -14.672 -56.719 -24.938 1 94.38 164 LYS A N 1
ATOM 1345 C CA . LYS A 1 164 ? -14.109 -55.375 -24.812 1 94.38 164 LYS A CA 1
ATOM 1346 C C . LYS A 1 164 ? -15.086 -54.438 -24.125 1 94.38 164 LYS A C 1
ATOM 1348 O O . LYS A 1 164 ? -14.68 -53.562 -23.344 1 94.38 164 LYS A O 1
ATOM 1353 N N . ILE A 1 165 ? -16.375 -54.594 -24.438 1 95.88 165 ILE A N 1
ATOM 1354 C CA . ILE A 1 165 ? -17.406 -53.781 -23.797 1 95.88 165 ILE A CA 1
ATOM 1355 C C . ILE A 1 165 ? -17.375 -54 -22.297 1 95.88 165 ILE A C 1
ATOM 1357 O O . ILE A 1 165 ? -17.406 -53.031 -21.516 1 95.88 165 ILE A O 1
ATOM 1361 N N . TYR A 1 166 ? -17.234 -55.219 -21.922 1 94.75 166 TYR A N 1
ATOM 1362 C CA . TYR A 1 166 ? -17.172 -55.562 -20.5 1 94.75 166 TYR A CA 1
ATOM 1363 C C . TYR A 1 166 ? -15.93 -54.938 -19.859 1 94.75 166 TYR A C 1
ATOM 1365 O O . TYR A 1 166 ? -16.016 -54.344 -18.781 1 94.75 166 TYR A O 1
ATOM 1373 N N . ALA A 1 167 ? -14.828 -55.062 -20.5 1 94 167 ALA A N 1
ATOM 1374 C CA . ALA A 1 167 ? -13.562 -54.562 -19.969 1 94 167 ALA A CA 1
ATOM 1375 C C . ALA A 1 167 ? -13.602 -53.062 -19.797 1 94 167 ALA A C 1
ATOM 1377 O O . ALA A 1 167 ? -13.094 -52.531 -18.812 1 94 167 ALA A O 1
ATOM 1378 N N . ILE A 1 168 ? -14.141 -52.344 -20.75 1 96.56 168 ILE A N 1
ATOM 1379 C CA . ILE A 1 168 ? -14.25 -50.875 -20.703 1 96.56 168 ILE A CA 1
ATOM 1380 C C . ILE A 1 168 ? -15.133 -50.469 -19.531 1 96.56 168 ILE A C 1
ATOM 1382 O O . ILE A 1 168 ? -14.781 -49.562 -18.781 1 96.56 168 ILE A O 1
ATOM 1386 N N . HIS A 1 169 ? -16.281 -51.156 -19.391 1 95.88 169 HIS A N 1
ATOM 1387 C CA . HIS A 1 169 ? -17.172 -50.844 -18.281 1 95.88 169 HIS A CA 1
ATOM 1388 C C . HIS A 1 169 ? -16.5 -51.125 -16.938 1 95.88 169 HIS A C 1
ATOM 1390 O O . HIS A 1 169 ? -16.672 -50.375 -15.984 1 95.88 169 HIS A O 1
ATOM 1396 N N . ALA A 1 170 ? -15.75 -52.188 -16.875 1 93.75 170 ALA A N 1
ATOM 1397 C CA . ALA A 1 170 ? -15.023 -52.531 -15.641 1 93.75 170 ALA A CA 1
ATOM 1398 C C . ALA A 1 170 ? -14.023 -51.438 -15.273 1 93.75 170 ALA A C 1
ATOM 1400 O O . ALA A 1 170 ? -13.781 -51.156 -14.094 1 93.75 170 ALA A O 1
ATOM 1401 N N . ARG A 1 171 ? -13.5 -50.812 -16.25 1 94.88 171 ARG A N 1
ATOM 1402 C CA . ARG A 1 171 ? -12.562 -49.688 -16.078 1 94.88 171 ARG A CA 1
ATOM 1403 C C . ARG A 1 171 ? -13.297 -48.438 -15.633 1 94.88 171 ARG A C 1
ATOM 1405 O O . ARG A 1 171 ? -12.875 -47.781 -14.688 1 94.88 171 ARG A O 1
ATOM 1412 N N . ILE A 1 172 ? -14.367 -48.125 -16.203 1 96.06 172 ILE A N 1
ATOM 1413 C CA . ILE A 1 172 ? -15.094 -46.875 -16.047 1 96.06 172 ILE A CA 1
ATOM 1414 C C . ILE A 1 172 ? -15.719 -46.781 -14.656 1 96.06 172 ILE A C 1
ATOM 1416 O O . ILE A 1 172 ? -15.766 -45.719 -14.047 1 96.06 172 ILE A O 1
ATOM 1420 N N . ILE A 1 173 ? -16.156 -47.938 -14.109 1 95.44 173 ILE A N 1
ATOM 1421 C CA . ILE A 1 173 ? -16.906 -47.906 -12.859 1 95.44 173 ILE A CA 1
ATOM 1422 C C . ILE A 1 173 ? -15.977 -47.5 -11.711 1 95.44 173 ILE A C 1
ATOM 1424 O O . ILE A 1 173 ? -16.438 -47.188 -10.617 1 95.44 173 ILE A O 1
ATOM 1428 N N . ARG A 1 174 ? -14.703 -47.531 -11.953 1 94.94 174 ARG A N 1
ATOM 1429 C CA . ARG A 1 174 ? -13.727 -47.188 -10.938 1 94.94 174 ARG A CA 1
ATOM 1430 C C . ARG A 1 174 ? -13.336 -45.688 -11.031 1 94.94 174 ARG A C 1
ATOM 1432 O O . ARG A 1 174 ? -12.586 -45.188 -10.195 1 94.94 174 ARG A O 1
ATOM 1439 N N . ILE A 1 175 ? -13.766 -45 -12.031 1 95.56 175 ILE A N 1
ATOM 1440 C CA . ILE A 1 175 ? -13.43 -43.594 -12.273 1 95.56 175 ILE A CA 1
ATOM 1441 C C . ILE A 1 175 ? -14.547 -42.719 -11.766 1 95.56 175 ILE A C 1
ATOM 1443 O O . ILE A 1 175 ? -15.688 -42.812 -12.219 1 95.56 175 ILE A O 1
ATOM 1447 N N . PRO A 1 176 ? -14.211 -41.875 -10.797 1 95.81 176 PRO A N 1
ATOM 1448 C CA . PRO A 1 176 ? -15.242 -40.906 -10.336 1 95.81 176 PRO A CA 1
ATOM 1449 C C . PRO A 1 176 ? -15.586 -39.875 -11.391 1 95.81 176 PRO A C 1
ATOM 1451 O O . PRO A 1 176 ? -14.867 -38.875 -11.531 1 95.81 176 PRO A O 1
ATOM 1454 N N . MET A 1 177 ? -16.609 -40 -12.102 1 94.94 177 MET A N 1
ATOM 1455 C CA . MET A 1 177 ? -17.016 -39.094 -13.156 1 94.94 177 MET A CA 1
ATOM 1456 C C . MET A 1 177 ? -18.516 -38.844 -13.133 1 94.94 177 MET A C 1
ATOM 1458 O O . MET A 1 177 ? -19.234 -39.531 -12.391 1 94.94 177 MET A O 1
ATOM 1462 N N . HIS A 1 178 ? -18.938 -37.906 -13.938 1 93.94 178 HIS A N 1
ATOM 1463 C CA . HIS A 1 178 ? -20.359 -37.656 -14.125 1 93.94 178 HIS A CA 1
ATOM 1464 C C . HIS A 1 178 ? -21.062 -38.875 -14.727 1 93.94 178 HIS A C 1
ATOM 1466 O O . HIS A 1 178 ? -20.469 -39.625 -15.523 1 93.94 178 HIS A O 1
ATOM 1472 N N . GLN A 1 179 ? -22.312 -39.281 -14.266 1 94.44 179 GLN A N 1
ATOM 1473 C CA . GLN A 1 179 ? -23.156 -40.375 -14.734 1 94.44 179 GLN A CA 1
ATOM 1474 C C . GLN A 1 179 ? -22.562 -41.719 -14.352 1 94.44 179 GLN A C 1
ATOM 1476 O O . GLN A 1 179 ? -22.766 -42.719 -15.047 1 94.44 179 GLN A O 1
ATOM 1481 N N . TYR A 1 180 ? -21.781 -41.781 -13.336 1 95.06 180 TYR A N 1
ATOM 1482 C CA . TYR A 1 180 ? -21.125 -43 -12.875 1 95.06 180 TYR A CA 1
ATOM 1483 C C . TYR A 1 180 ? -22.141 -44.125 -12.617 1 95.06 180 TYR A C 1
ATOM 1485 O O . TYR A 1 180 ? -21.859 -45.281 -12.859 1 95.06 180 TYR A O 1
ATOM 1493 N N . ALA A 1 181 ? -23.344 -43.719 -12.188 1 95.75 181 ALA A N 1
ATOM 1494 C CA . ALA A 1 181 ? -24.359 -44.719 -11.82 1 95.75 181 ALA A CA 1
ATOM 1495 C C . ALA A 1 181 ? -24.859 -45.469 -13.055 1 95.75 181 ALA A C 1
ATOM 1497 O O . ALA A 1 181 ? -25.125 -46.656 -12.992 1 95.75 181 ALA A O 1
ATOM 1498 N N . ARG A 1 182 ? -24.953 -44.75 -14.109 1 96.56 182 ARG A N 1
ATOM 1499 C CA . ARG A 1 182 ? -25.406 -45.344 -15.359 1 96.56 182 ARG A CA 1
ATOM 1500 C C . ARG A 1 182 ? -24.438 -46.438 -15.836 1 96.56 182 ARG A C 1
ATOM 1502 O O . ARG A 1 182 ? -24.875 -47.5 -16.266 1 96.56 182 ARG A O 1
ATOM 1509 N N . TYR A 1 183 ? -23.203 -46.219 -15.758 1 96.5 183 TYR A N 1
ATOM 1510 C CA . TYR A 1 183 ? -22.188 -47.156 -16.188 1 96.5 183 TYR A CA 1
ATOM 1511 C C . TYR A 1 183 ? -22.188 -48.406 -15.289 1 96.5 183 TYR A C 1
ATOM 1513 O O . TYR A 1 183 ? -22.016 -49.531 -15.766 1 96.5 183 TYR A O 1
ATOM 1521 N N . TYR A 1 184 ? -22.406 -48.156 -13.992 1 96.06 184 TYR A N 1
ATOM 1522 C CA . TYR A 1 184 ? -22.453 -49.281 -13.07 1 96.06 184 TYR A CA 1
ATOM 1523 C C . TYR A 1 184 ? -23.641 -50.188 -13.344 1 96.06 184 TYR A C 1
ATOM 1525 O O . TYR A 1 184 ? -23.531 -51.406 -13.32 1 96.06 184 TYR A O 1
ATOM 1533 N N . GLU A 1 185 ? -24.797 -49.625 -13.562 1 95.75 185 GLU A N 1
ATOM 1534 C CA . GLU A 1 185 ? -25.984 -50.438 -13.859 1 95.75 185 GLU A CA 1
ATOM 1535 C C . GLU A 1 185 ? -25.781 -51.281 -15.102 1 95.75 185 GLU A C 1
ATOM 1537 O O . GLU A 1 185 ? -26.156 -52.469 -15.102 1 95.75 185 GLU A O 1
ATOM 1542 N N . ARG A 1 186 ? -25.266 -50.688 -16.078 1 95.69 186 ARG A N 1
ATOM 1543 C CA . ARG A 1 186 ? -24.984 -51.438 -17.297 1 95.69 186 ARG A CA 1
ATOM 1544 C C . ARG A 1 186 ? -23.938 -52.531 -17.031 1 95.69 186 ARG A C 1
ATOM 1546 O O . ARG A 1 186 ? -24.062 -53.656 -17.531 1 95.69 186 ARG A O 1
ATOM 1553 N N . PHE A 1 187 ? -22.938 -52.25 -16.266 1 95.75 187 PHE A N 1
ATOM 1554 C CA . PHE A 1 187 ? -21.906 -53.219 -15.898 1 95.75 187 PHE A CA 1
ATOM 1555 C C . PHE A 1 187 ? -22.484 -54.406 -15.156 1 95.75 187 PHE A C 1
ATOM 1557 O O . PHE A 1 187 ? -22.125 -55.531 -15.422 1 95.75 187 PHE A O 1
ATOM 1564 N N . ARG A 1 188 ? -23.375 -54.094 -14.273 1 93.44 188 ARG A N 1
ATOM 1565 C CA . ARG A 1 188 ? -24.031 -55.156 -13.508 1 93.44 188 ARG A CA 1
ATOM 1566 C C . ARG A 1 188 ? -24.797 -56.125 -14.43 1 93.44 188 ARG A C 1
ATOM 1568 O O . ARG A 1 188 ? -24.703 -57.344 -14.281 1 93.44 188 ARG A O 1
ATOM 1575 N N . SER A 1 189 ? -25.484 -55.594 -15.391 1 93.44 189 SER A N 1
ATOM 1576 C CA . SER A 1 189 ? -26.219 -56.406 -16.359 1 93.44 189 SER A CA 1
ATOM 1577 C C . SER A 1 189 ? -25.281 -57.25 -17.203 1 93.44 189 SER A C 1
ATOM 1579 O O . SER A 1 189 ? -25.547 -58.438 -17.438 1 93.44 189 SER A O 1
ATOM 1581 N N . LEU A 1 190 ? -24.188 -56.688 -17.547 1 93.62 190 LEU A N 1
ATOM 1582 C CA . LEU A 1 190 ? -23.188 -57.406 -18.359 1 93.62 190 LEU A CA 1
ATOM 1583 C C . LEU A 1 190 ? -22.516 -58.5 -17.547 1 93.62 190 LEU A C 1
ATOM 1585 O O . LEU A 1 190 ? -22.266 -59.594 -18.078 1 93.62 190 LEU A O 1
ATOM 1589 N N . SER A 1 191 ? -22.281 -58.219 -16.344 1 91.56 191 SER A N 1
ATOM 1590 C CA . SER A 1 191 ? -21.609 -59.188 -15.461 1 91.56 191 SER A CA 1
ATOM 1591 C C . SER A 1 191 ? -22.484 -60.406 -15.234 1 91.56 191 SER A C 1
ATOM 1593 O O . SER A 1 191 ? -21.969 -61.531 -15.141 1 91.56 191 SER A O 1
ATOM 1595 N N . HIS A 1 192 ? -23.734 -60.188 -15.219 1 88.25 192 HIS A N 1
ATOM 1596 C CA . HIS A 1 192 ? -24.672 -61.312 -14.984 1 88.25 192 HIS A CA 1
ATOM 1597 C C . HIS A 1 192 ? -24.766 -62.219 -16.203 1 88.25 192 HIS A C 1
ATOM 1599 O O . HIS A 1 192 ? -25.047 -63.406 -16.078 1 88.25 192 HIS A O 1
ATOM 1605 N N . SER A 1 193 ? -24.469 -61.688 -17.312 1 87.69 193 SER A N 1
ATOM 1606 C CA . SER A 1 193 ? -24.594 -62.438 -18.547 1 87.69 193 SER A CA 1
ATOM 1607 C C . SER A 1 193 ? -23.266 -63.094 -18.922 1 87.69 193 SER A C 1
ATOM 1609 O O . SER A 1 193 ? -23.234 -64 -19.766 1 87.69 193 SER A O 1
ATOM 1611 N N . GLN A 1 194 ? -22.219 -62.812 -18.234 1 88.12 194 GLN A N 1
ATOM 1612 C CA . GLN A 1 194 ? -20.891 -63.312 -18.531 1 88.12 194 GLN A CA 1
ATOM 1613 C C . GLN A 1 194 ? -20.609 -64.625 -17.75 1 88.12 194 GLN A C 1
ATOM 1615 O O . GLN A 1 194 ? -21.094 -64.75 -16.625 1 88.12 194 GLN A O 1
ATOM 1620 N N . PRO A 1 195 ? -19.922 -65.438 -18.438 1 89.5 195 PRO A N 1
ATOM 1621 C CA . PRO A 1 195 ? -19.453 -66.625 -17.641 1 89.5 195 PRO A CA 1
ATOM 1622 C C . PRO A 1 195 ? -18.609 -66.188 -16.453 1 89.5 195 PRO A C 1
ATOM 1624 O O . PRO A 1 195 ? -17.828 -65.25 -16.531 1 89.5 195 PRO A O 1
ATOM 1627 N N . ILE A 1 196 ? -18.703 -66.875 -15.383 1 88.5 196 ILE A N 1
ATOM 1628 C CA . ILE A 1 196 ? -18.109 -66.5 -14.102 1 88.5 196 ILE A CA 1
ATOM 1629 C C . ILE A 1 196 ? -16.594 -66.438 -14.25 1 88.5 196 ILE A C 1
ATOM 1631 O O . ILE A 1 196 ? -15.945 -65.625 -13.586 1 88.5 196 ILE A O 1
ATOM 1635 N N . THR A 1 197 ? -16.016 -67.188 -15.195 1 88.06 197 THR A N 1
ATOM 1636 C CA . THR A 1 197 ? -14.562 -67.188 -15.406 1 88.06 197 THR A CA 1
ATOM 1637 C C . THR A 1 197 ? -14.078 -65.938 -16.062 1 88.06 197 THR A C 1
ATOM 1639 O O . THR A 1 197 ? -12.883 -65.625 -16.016 1 88.06 197 THR A O 1
ATOM 1642 N N . GLU A 1 198 ? -15.07 -65.125 -16.562 1 88.56 198 GLU A N 1
ATOM 1643 C CA . GLU A 1 198 ? -14.695 -63.938 -17.297 1 88.56 198 GLU A CA 1
ATOM 1644 C C . GLU A 1 198 ? -15.062 -62.688 -16.531 1 88.56 198 GLU A C 1
ATOM 1646 O O . GLU A 1 198 ? -14.719 -61.562 -16.953 1 88.56 198 GLU A O 1
ATOM 1651 N N . VAL A 1 199 ? -15.695 -62.906 -15.438 1 89.12 199 VAL A N 1
ATOM 1652 C CA . VAL A 1 199 ? -16.203 -61.781 -14.68 1 89.12 199 VAL A CA 1
ATOM 1653 C C . VAL A 1 199 ? -15.086 -61.156 -13.836 1 89.12 199 VAL A C 1
ATOM 1655 O O . VAL A 1 199 ? -14.984 -59.938 -13.711 1 89.12 199 VAL A O 1
ATOM 1658 N N . VAL A 1 200 ? -14.242 -62.062 -13.266 1 90.38 200 VAL A N 1
ATOM 1659 C CA . VAL A 1 200 ? -13.125 -61.594 -12.438 1 90.38 200 VAL A CA 1
ATOM 1660 C C . VAL A 1 200 ? -11.859 -62.375 -12.805 1 90.38 200 VAL A C 1
ATOM 1662 O O . VAL A 1 200 ? -11.922 -63.406 -13.445 1 90.38 200 VAL A O 1
ATOM 1665 N N . PRO A 1 201 ? -10.75 -61.781 -12.531 1 89.5 201 PRO A N 1
ATOM 1666 C CA . PRO A 1 201 ? -9.508 -62.531 -12.766 1 89.5 201 PRO A CA 1
ATOM 1667 C C . PRO A 1 201 ? -9.469 -63.875 -12.023 1 89.5 201 PRO A C 1
ATOM 1669 O O . PRO A 1 201 ? -10.148 -64.062 -11.008 1 89.5 201 PRO A O 1
ATOM 1672 N N . ALA A 1 202 ? -8.703 -64.688 -12.516 1 90.62 202 ALA A N 1
ATOM 1673 C CA . ALA A 1 202 ? -8.625 -66.062 -12.016 1 90.62 202 ALA A CA 1
ATOM 1674 C C . ALA A 1 202 ? -8.258 -66.125 -10.531 1 90.62 202 ALA A C 1
ATOM 1676 O O . ALA A 1 202 ? -8.758 -66.938 -9.773 1 90.62 202 ALA A O 1
ATOM 1677 N N . GLU A 1 203 ? -7.461 -65.188 -10.219 1 91.5 203 GLU A N 1
ATOM 1678 C CA . GLU A 1 203 ? -7.004 -65.125 -8.836 1 91.5 203 GLU A CA 1
ATOM 1679 C C . GLU A 1 203 ? -8.148 -64.812 -7.887 1 91.5 203 GLU A C 1
ATOM 1681 O O . GLU A 1 203 ? -8.297 -65.375 -6.828 1 91.5 203 GLU A O 1
ATOM 1686 N N . ASP A 1 204 ? -8.914 -63.844 -8.312 1 91.56 204 ASP A N 1
ATOM 1687 C CA . ASP A 1 204 ? -10.047 -63.438 -7.496 1 91.56 204 ASP A CA 1
ATOM 1688 C C . ASP A 1 204 ? -11.109 -64.5 -7.438 1 91.56 204 ASP A C 1
ATOM 1690 O O . ASP A 1 204 ? -11.703 -64.75 -6.383 1 91.56 204 ASP A O 1
ATOM 1694 N N . LEU A 1 205 ? -11.312 -65.188 -8.523 1 91.5 205 LEU A N 1
ATOM 1695 C CA . LEU A 1 205 ? -12.289 -66.25 -8.57 1 91.5 205 LEU A CA 1
ATOM 1696 C C . LEU A 1 205 ? -11.906 -67.375 -7.613 1 91.5 205 LEU A C 1
ATOM 1698 O O . LEU A 1 205 ? -12.758 -67.875 -6.891 1 91.5 205 LEU A O 1
ATOM 1702 N N . ALA A 1 206 ? -10.68 -67.688 -7.688 1 92.25 206 ALA A N 1
ATOM 1703 C CA . ALA A 1 206 ? -10.188 -68.75 -6.805 1 92.25 206 ALA A CA 1
ATOM 1704 C C . ALA A 1 206 ? -10.352 -68.312 -5.336 1 92.25 206 ALA A C 1
ATOM 1706 O O . ALA A 1 206 ? -10.711 -69.188 -4.5 1 92.25 206 ALA A O 1
ATOM 1707 N N . ARG A 1 207 ? -10.039 -67.125 -5.156 1 93.94 207 ARG A N 1
ATOM 1708 C CA . ARG A 1 207 ? -10.156 -66.562 -3.791 1 93.94 207 ARG A CA 1
ATOM 1709 C C . ARG A 1 207 ? -11.594 -66.688 -3.301 1 93.94 207 ARG A C 1
ATOM 1711 O O . ARG A 1 207 ? -11.852 -67.125 -2.195 1 93.94 207 ARG A O 1
ATOM 1718 N N . PHE A 1 208 ? -12.609 -66.312 -4.086 1 93.31 208 PHE A N 1
ATOM 1719 C CA . PHE A 1 208 ? -14.016 -66.312 -3.699 1 93.31 208 PHE A CA 1
ATOM 1720 C C . PHE A 1 208 ? -14.539 -67.75 -3.557 1 93.31 208 PHE A C 1
ATOM 1722 O O . PHE A 1 208 ? -15.336 -68 -2.664 1 93.31 208 PHE A O 1
ATOM 1729 N N . ARG A 1 209 ? -14.086 -68.625 -4.379 1 91.38 209 ARG A N 1
ATOM 1730 C CA . ARG A 1 209 ? -14.477 -70.062 -4.277 1 91.38 209 ARG A CA 1
ATOM 1731 C C . ARG A 1 209 ? -13.984 -70.688 -2.963 1 91.38 209 ARG A C 1
ATOM 1733 O O . ARG A 1 209 ? -14.727 -71.375 -2.295 1 91.38 209 ARG A O 1
ATOM 1740 N N . ALA A 1 210 ? -12.789 -70.312 -2.723 1 92.06 210 ALA A N 1
ATOM 1741 C CA . ALA A 1 210 ? -12.219 -70.812 -1.474 1 92.06 210 ALA A CA 1
ATOM 1742 C C . ALA A 1 210 ? -12.984 -70.312 -0.267 1 92.06 210 ALA A C 1
ATOM 1744 O O . ALA A 1 210 ? -13.203 -71 0.708 1 92.06 210 ALA A O 1
ATOM 1745 N N . GLU A 1 211 ? -13.328 -69.062 -0.346 1 92.5 211 GLU A N 1
ATOM 1746 C CA . GLU A 1 211 ? -14.062 -68.438 0.749 1 92.5 211 GLU A CA 1
ATOM 1747 C C . GLU A 1 211 ? -15.438 -69.062 0.92 1 92.5 211 GLU A C 1
ATOM 1749 O O . GLU A 1 211 ? -15.875 -69.312 2.045 1 92.5 211 GLU A O 1
ATOM 1754 N N . VAL A 1 212 ? -16.172 -69.375 -0.18 1 90.38 212 VAL A N 1
ATOM 1755 C CA . VAL A 1 212 ? -17.5 -70 -0.153 1 90.38 212 VAL A CA 1
ATOM 1756 C C . VAL A 1 212 ? -17.422 -71.438 0.385 1 90.38 212 VAL A C 1
ATOM 1758 O O . VAL A 1 212 ? -18.281 -71.812 1.178 1 90.38 212 VAL A O 1
ATOM 1761 N N . GLU A 1 213 ? -16.375 -72.125 -0.006 1 87.94 213 GLU A N 1
ATOM 1762 C CA . GLU A 1 213 ? -16.172 -73.5 0.473 1 87.94 213 GLU A CA 1
ATOM 1763 C C . GLU A 1 213 ? -15.836 -73.5 1.962 1 87.94 213 GLU A C 1
ATOM 1765 O O . GLU A 1 213 ? -16.328 -74.375 2.701 1 87.94 213 GLU A O 1
ATOM 1770 N N . ALA A 1 214 ? -14.961 -72.5 2.277 1 88.88 214 ALA A N 1
ATOM 1771 C CA . ALA A 1 214 ? -14.594 -72.438 3.688 1 88.88 214 ALA A CA 1
ATOM 1772 C C . ALA A 1 214 ? -15.812 -72.062 4.547 1 88.88 214 ALA A C 1
ATOM 1774 O O . ALA A 1 214 ? -15.953 -72.562 5.66 1 88.88 214 ALA A O 1
ATOM 1775 N N . GLU A 1 215 ? -16.672 -71.25 4.016 1 87.94 215 GLU A N 1
ATOM 1776 C CA . GLU A 1 215 ? -17.891 -70.875 4.734 1 87.94 215 GLU A CA 1
ATOM 1777 C C . GLU A 1 215 ? -18.844 -72.062 4.844 1 87.94 215 GLU A C 1
ATOM 1779 O O . GLU A 1 215 ? -19.516 -72.188 5.871 1 87.94 215 GLU A O 1
ATOM 1784 N N . ASN A 1 216 ? -18.891 -72.875 3.787 1 83.75 216 ASN A N 1
ATOM 1785 C CA . ASN A 1 216 ? -19.75 -74.062 3.797 1 83.75 216 ASN A CA 1
ATOM 1786 C C . ASN A 1 216 ? -19.266 -75.125 4.82 1 83.75 216 ASN A C 1
ATOM 1788 O O . ASN A 1 216 ? -20.078 -75.688 5.527 1 83.75 216 ASN A O 1
ATOM 1792 N N . VAL A 1 217 ? -17.984 -75.25 4.859 1 81.38 217 VAL A N 1
ATOM 1793 C CA . VAL A 1 217 ? -17.391 -76.188 5.805 1 81.38 217 VAL A CA 1
ATOM 1794 C C . VAL A 1 217 ? -17.609 -75.688 7.23 1 81.38 217 VAL A C 1
ATOM 1796 O O . VAL A 1 217 ? -17.922 -76.438 8.133 1 81.38 217 VAL A O 1
ATOM 1799 N N . ALA A 1 218 ? -17.5 -74.438 7.422 1 83.81 218 ALA A N 1
ATOM 1800 C CA . ALA A 1 218 ? -17.625 -73.875 8.75 1 83.81 218 ALA A CA 1
ATOM 1801 C C . ALA A 1 218 ? -19.062 -74 9.266 1 83.81 218 ALA A C 1
ATOM 1803 O O . ALA A 1 218 ? -19.281 -74.125 10.469 1 83.81 218 ALA A O 1
ATOM 1804 N N . PHE A 1 219 ? -20.047 -73.938 8.414 1 79.19 219 PHE A N 1
ATOM 1805 C CA . PHE A 1 219 ? -21.453 -74 8.836 1 79.19 219 PHE A CA 1
ATOM 1806 C C . PHE A 1 219 ? -21.906 -75.5 8.867 1 79.19 219 PHE A C 1
ATOM 1808 O O . PHE A 1 219 ? -23.078 -75.75 9.125 1 79.19 219 PHE A O 1
ATOM 1815 N N . GLY A 1 220 ? -20.938 -76.438 8.734 1 73.12 220 GLY A N 1
ATOM 1816 C CA . GLY A 1 220 ? -21.203 -77.875 8.859 1 73.12 220 GLY A CA 1
ATOM 1817 C C . GLY A 1 220 ? -22.047 -78.438 7.727 1 73.12 220 GLY A C 1
ATOM 1818 O O . GLY A 1 220 ? -22.734 -79.438 7.898 1 73.12 220 GLY A O 1
ATOM 1819 N N . GLY A 1 221 ? -22.172 -77.75 6.73 1 64.31 221 GLY A N 1
ATOM 1820 C CA . GLY A 1 221 ? -23.109 -78.188 5.699 1 64.31 221 GLY A CA 1
ATOM 1821 C C . GLY A 1 221 ? -22.531 -79.25 4.766 1 64.31 221 GLY A C 1
ATOM 1822 O O . GLY A 1 221 ? -21.328 -79.5 4.754 1 64.31 221 GLY A O 1
ATOM 1823 N N . ALA A 1 222 ? -23.297 -80.062 4.305 1 74.62 222 ALA A N 1
ATOM 1824 C CA . ALA A 1 222 ? -22.922 -81.062 3.291 1 74.62 222 ALA A CA 1
ATOM 1825 C C . ALA A 1 222 ? -22.328 -80.375 2.059 1 74.62 222 ALA A C 1
ATOM 1827 O O . ALA A 1 222 ? -22.531 -79.188 1.836 1 74.62 222 ALA A O 1
ATOM 1828 N N . PRO A 1 223 ? -21.406 -81.062 1.346 1 77.5 223 PRO A N 1
ATOM 1829 C CA . PRO A 1 223 ? -20.797 -80.5 0.137 1 77.5 223 PRO A CA 1
ATOM 1830 C C . PRO A 1 223 ? -21.844 -79.938 -0.839 1 77.5 223 PRO A C 1
ATOM 1832 O O . PRO A 1 223 ? -22.797 -80.625 -1.194 1 77.5 223 PRO A O 1
ATOM 1835 N N . LYS A 1 224 ? -21.938 -78.625 -1.009 1 81.31 224 LYS A N 1
ATOM 1836 C CA . LYS A 1 224 ? -22.875 -77.938 -1.888 1 81.31 224 LYS A CA 1
ATOM 1837 C C . LYS A 1 224 ? -22.641 -78.312 -3.35 1 81.31 224 LYS A C 1
ATOM 1839 O O . LYS A 1 224 ? -21.484 -78.5 -3.758 1 81.31 224 LYS A O 1
ATOM 1844 N N . PRO A 1 225 ? -23.719 -78.5 -4.059 1 87.94 225 PRO A N 1
ATOM 1845 C CA . PRO A 1 225 ? -23.547 -78.75 -5.5 1 87.94 225 PRO A CA 1
ATOM 1846 C C . PRO A 1 225 ? -22.844 -77.562 -6.184 1 87.94 225 PRO A C 1
ATOM 1848 O O . PRO A 1 225 ? -22.859 -76.438 -5.664 1 87.94 225 PRO A O 1
ATOM 1851 N N . GLU A 1 226 ? -22.203 -77.875 -7.27 1 86.19 226 GLU A N 1
ATOM 1852 C CA . GLU A 1 226 ? -21.391 -76.938 -8 1 86.19 226 GLU A CA 1
ATOM 1853 C C . GLU A 1 226 ? -22.219 -75.688 -8.383 1 86.19 226 GLU A C 1
ATOM 1855 O O . GLU A 1 226 ? -21.719 -74.562 -8.352 1 86.19 226 GLU A O 1
ATOM 1860 N N . LEU A 1 227 ? -23.469 -75.875 -8.672 1 88.12 227 LEU A N 1
ATOM 1861 C CA . LEU A 1 227 ? -24.344 -74.75 -9.086 1 88.12 227 LEU A CA 1
ATOM 1862 C C . LEU A 1 227 ? -24.594 -73.812 -7.934 1 88.12 227 LEU A C 1
ATOM 1864 O O . LEU A 1 227 ? -24.688 -72.562 -8.148 1 88.12 227 LEU A O 1
ATOM 1868 N N . GLU A 1 228 ? -24.688 -74.312 -6.762 1 89.44 228 GLU A N 1
ATOM 1869 C CA . GLU A 1 228 ? -24.891 -73.438 -5.578 1 89.44 228 GLU A CA 1
ATOM 1870 C C . GLU A 1 228 ? -23.625 -72.75 -5.191 1 89.44 228 GLU A C 1
ATOM 1872 O O . GLU A 1 228 ? -23.672 -71.562 -4.754 1 89.44 228 GLU A O 1
ATOM 1877 N N . ILE A 1 229 ? -22.562 -73.438 -5.398 1 88.69 229 ILE A N 1
ATOM 1878 C CA . ILE A 1 229 ? -21.266 -72.812 -5.141 1 88.69 229 ILE A CA 1
ATOM 1879 C C . ILE A 1 229 ? -21.078 -71.625 -6.09 1 88.69 229 ILE A C 1
ATOM 1881 O O . ILE A 1 229 ? -20.656 -70.562 -5.672 1 88.69 229 ILE A O 1
ATOM 1885 N N . GLU A 1 230 ? -21.453 -71.812 -7.293 1 89.5 230 GLU A N 1
ATOM 1886 C CA . GLU A 1 230 ? -21.328 -70.75 -8.289 1 89.5 230 GLU A CA 1
ATOM 1887 C C . GLU A 1 230 ? -22.219 -69.562 -7.945 1 89.5 230 GLU A C 1
ATOM 1889 O O . GLU A 1 230 ? -21.828 -68.375 -8.125 1 89.5 230 GLU A O 1
ATOM 1894 N N . ARG A 1 231 ? -23.391 -69.875 -7.531 1 91 231 ARG A N 1
ATOM 1895 C CA . ARG A 1 231 ? -24.312 -68.812 -7.141 1 91 231 ARG A CA 1
ATOM 1896 C C . ARG A 1 231 ? -23.75 -68 -5.98 1 91 231 ARG A C 1
ATOM 1898 O O . ARG A 1 231 ? -23.828 -66.75 -5.992 1 91 231 ARG A O 1
ATOM 1905 N N . ASP A 1 232 ? -23.203 -68.625 -5.039 1 91.94 232 ASP A N 1
ATOM 1906 C CA . ASP A 1 232 ? -22.625 -67.938 -3.875 1 91.94 232 ASP A CA 1
ATOM 1907 C C . ASP A 1 232 ? -21.391 -67.125 -4.262 1 91.94 232 ASP A C 1
ATOM 1909 O O . ASP A 1 232 ? -21.156 -66.062 -3.727 1 91.94 232 ASP A O 1
ATOM 1913 N N . VAL A 1 233 ? -20.594 -67.688 -5.184 1 92.69 233 VAL A N 1
ATOM 1914 C CA . VAL A 1 233 ? -19.422 -67 -5.676 1 92.69 233 VAL A CA 1
ATOM 1915 C C . VAL A 1 233 ? -19.828 -65.75 -6.422 1 92.69 233 VAL A C 1
ATOM 1917 O O . VAL A 1 233 ? -19.234 -64.688 -6.238 1 92.69 233 VAL A O 1
ATOM 1920 N N . ARG A 1 234 ? -20.859 -65.75 -7.223 1 93.12 234 ARG A N 1
ATOM 1921 C CA . ARG A 1 234 ? -21.375 -64.625 -7.957 1 93.12 234 ARG A CA 1
ATOM 1922 C C . ARG A 1 234 ? -21.891 -63.562 -7 1 93.12 234 ARG A C 1
ATOM 1924 O O . ARG A 1 234 ? -21.75 -62.375 -7.258 1 93.12 234 ARG A O 1
ATOM 1931 N N . ALA A 1 235 ? -22.5 -64 -5.988 1 92.44 235 ALA A N 1
ATOM 1932 C CA . ALA A 1 235 ? -23.016 -63.062 -5 1 92.44 235 ALA A CA 1
ATOM 1933 C C . ALA A 1 235 ? -21.875 -62.281 -4.34 1 92.44 235 ALA A C 1
ATOM 1935 O O . ALA A 1 235 ? -22 -61.094 -4.074 1 92.44 235 ALA A O 1
ATOM 1936 N N . LYS A 1 236 ? -20.812 -62.969 -4.074 1 93.69 236 LYS A N 1
ATOM 1937 C CA . LYS A 1 236 ? -19.641 -62.312 -3.482 1 93.69 236 LYS A CA 1
ATOM 1938 C C . LYS A 1 236 ? -19 -61.344 -4.469 1 93.69 236 LYS A C 1
ATOM 1940 O O . LYS A 1 236 ? -18.531 -60.281 -4.074 1 93.69 236 LYS A O 1
ATOM 1945 N N . ILE A 1 237 ? -18.922 -61.781 -5.703 1 93.44 237 ILE A N 1
ATOM 1946 C CA . ILE A 1 237 ? -18.375 -60.938 -6.754 1 93.44 237 ILE A CA 1
ATOM 1947 C C . ILE A 1 237 ? -19.234 -59.688 -6.891 1 93.44 237 ILE A C 1
ATOM 1949 O O . ILE A 1 237 ? -18.719 -58.562 -6.988 1 93.44 237 ILE A O 1
ATOM 1953 N N . ASP A 1 238 ? -20.516 -59.812 -6.863 1 93.38 238 ASP A N 1
ATOM 1954 C CA . ASP A 1 238 ? -21.453 -58.688 -6.941 1 93.38 238 ASP A CA 1
ATOM 1955 C C . ASP A 1 238 ? -21.25 -57.719 -5.766 1 93.38 238 ASP A C 1
ATOM 1957 O O . ASP A 1 238 ? -21.328 -56.5 -5.93 1 93.38 238 ASP A O 1
ATOM 1961 N N . ALA A 1 239 ? -21.016 -58.281 -4.652 1 94 239 ALA A N 1
ATOM 1962 C CA . ALA A 1 239 ? -20.781 -57.469 -3.465 1 94 239 ALA A CA 1
ATOM 1963 C C . ALA A 1 239 ? -19.5 -56.656 -3.607 1 94 239 ALA A C 1
ATOM 1965 O O . ALA A 1 239 ? -19.422 -55.5 -3.166 1 94 239 ALA A O 1
ATOM 1966 N N . MET A 1 240 ? -18.516 -57.281 -4.16 1 93.38 240 MET A N 1
ATOM 1967 C CA . MET A 1 240 ? -17.25 -56.625 -4.402 1 93.38 240 MET A CA 1
ATOM 1968 C C . MET A 1 240 ? -17.438 -55.406 -5.336 1 93.38 240 MET A C 1
ATOM 1970 O O . MET A 1 240 ? -16.969 -54.312 -5.059 1 93.38 240 MET A O 1
ATOM 1974 N N . PHE A 1 241 ? -18.141 -55.625 -6.383 1 94.31 241 PHE A N 1
ATOM 1975 C CA . PHE A 1 241 ? -18.375 -54.562 -7.348 1 94.31 241 PHE A CA 1
ATOM 1976 C C . PHE A 1 241 ? -19.266 -53.469 -6.754 1 94.31 241 PHE A C 1
ATOM 1978 O O . PHE A 1 241 ? -19.125 -52.281 -7.074 1 94.31 241 PHE A O 1
ATOM 1985 N N . TYR A 1 242 ? -20.141 -53.844 -5.891 1 95.12 242 TYR A N 1
ATOM 1986 C CA . TYR A 1 242 ? -20.984 -52.844 -5.215 1 95.12 242 TYR A CA 1
ATOM 1987 C C . TYR A 1 242 ? -20.141 -51.969 -4.301 1 95.12 242 TYR A C 1
ATOM 1989 O O . TYR A 1 242 ? -20.406 -50.75 -4.184 1 95.12 242 TYR A O 1
ATOM 1997 N N . ASP A 1 243 ? -19.172 -52.625 -3.689 1 95.88 243 ASP A N 1
ATOM 1998 C CA . ASP A 1 243 ? -18.25 -51.844 -2.871 1 95.88 243 ASP A CA 1
ATOM 1999 C C . ASP A 1 243 ? -17.484 -50.812 -3.721 1 95.88 243 ASP A C 1
ATOM 2001 O O . ASP A 1 243 ? -17.266 -49.688 -3.291 1 95.88 243 ASP A O 1
ATOM 2005 N N . ILE A 1 244 ? -17.047 -51.219 -4.852 1 95.5 244 ILE A N 1
ATOM 2006 C CA . ILE A 1 244 ? -16.359 -50.344 -5.785 1 95.5 244 ILE A CA 1
ATOM 2007 C C . ILE A 1 244 ? -17.297 -49.188 -6.176 1 95.5 244 ILE A C 1
ATOM 2009 O O . ILE A 1 244 ? -16.875 -48.031 -6.199 1 95.5 244 ILE A O 1
ATOM 2013 N N . PHE A 1 245 ? -18.516 -49.438 -6.418 1 95.62 245 PHE A N 1
ATOM 2014 C CA . PHE A 1 245 ? -19.516 -48.438 -6.789 1 95.62 245 PHE A CA 1
ATOM 2015 C C . PHE A 1 245 ? -19.703 -47.438 -5.672 1 95.62 245 PHE A C 1
ATOM 2017 O O . PHE A 1 245 ? -19.703 -46.219 -5.926 1 95.62 245 PHE A O 1
ATOM 2024 N N . THR A 1 246 ? -19.797 -47.906 -4.422 1 96.88 246 THR A N 1
ATOM 2025 C CA . THR A 1 246 ? -20 -47.031 -3.281 1 96.88 246 THR A CA 1
ATOM 2026 C C . THR A 1 246 ? -18.797 -46.125 -3.064 1 96.88 246 THR A C 1
ATOM 2028 O O . THR A 1 246 ? -18.953 -44.938 -2.725 1 96.88 246 THR A O 1
ATOM 2031 N N . THR A 1 247 ? -17.719 -46.75 -3.258 1 96.94 247 THR A N 1
ATOM 2032 C CA . THR A 1 247 ? -16.484 -45.938 -3.15 1 96.94 247 THR A CA 1
ATOM 2033 C C . THR A 1 247 ? -16.438 -44.875 -4.227 1 96.94 247 THR A C 1
ATOM 2035 O O . THR A 1 247 ? -16.125 -43.719 -3.939 1 96.94 247 THR A O 1
ATOM 2038 N N . THR A 1 248 ? -16.703 -45.219 -5.422 1 96.62 248 THR A N 1
ATOM 2039 C CA . THR A 1 248 ? -16.734 -44.281 -6.535 1 96.62 248 THR A CA 1
ATOM 2040 C C . THR A 1 248 ? -17.766 -43.188 -6.301 1 96.62 248 THR A C 1
ATOM 2042 O O . THR A 1 248 ? -17.516 -42 -6.555 1 96.62 248 THR A O 1
ATOM 2045 N N . GLN A 1 249 ? -18.906 -43.531 -5.77 1 96.25 249 GLN A N 1
ATOM 2046 C CA . GLN A 1 249 ? -19.969 -42.562 -5.457 1 96.25 249 GLN A CA 1
ATOM 2047 C C . GLN A 1 249 ? -19.5 -41.531 -4.438 1 96.25 249 GLN A C 1
ATOM 2049 O O . GLN A 1 249 ? -19.766 -40.344 -4.586 1 96.25 249 GLN A O 1
ATOM 2054 N N . THR A 1 250 ? -18.812 -42.031 -3.434 1 97.25 250 THR A N 1
ATOM 2055 C CA . THR A 1 250 ? -18.281 -41.156 -2.41 1 97.25 250 THR A CA 1
ATOM 2056 C C . THR A 1 250 ? -17.266 -40.188 -3.014 1 97.25 250 THR A C 1
ATOM 2058 O O . THR A 1 250 ? -17.312 -38.969 -2.73 1 97.25 250 THR A O 1
ATOM 2061 N N . GLU A 1 251 ? -16.422 -40.656 -3.877 1 96.81 251 GLU A N 1
ATOM 2062 C CA . GLU A 1 251 ? -15.406 -39.844 -4.531 1 96.81 251 GLU A CA 1
ATOM 2063 C C . GLU A 1 251 ? -16.047 -38.812 -5.461 1 96.81 251 GLU A C 1
ATOM 2065 O O . GLU A 1 251 ? -15.594 -37.688 -5.551 1 96.81 251 GLU A O 1
ATOM 2070 N N . VAL A 1 252 ? -17.094 -39.156 -6.129 1 96.94 252 VAL A N 1
ATOM 2071 C CA . VAL A 1 252 ? -17.828 -38.25 -7.008 1 96.94 252 VAL A CA 1
ATOM 2072 C C . VAL A 1 252 ? -18.438 -37.125 -6.188 1 96.94 252 VAL A C 1
ATOM 2074 O O . VAL A 1 252 ? -18.359 -35.969 -6.586 1 96.94 252 VAL A O 1
ATOM 2077 N N . SER A 1 253 ? -18.969 -37.5 -5.082 1 97 253 SER A N 1
ATOM 2078 C CA . SER A 1 253 ? -19.609 -36.5 -4.227 1 97 253 SER A CA 1
ATOM 2079 C C . SER A 1 253 ? -18.609 -35.469 -3.713 1 97 253 SER A C 1
ATOM 2081 O O . SER A 1 253 ? -18.906 -34.281 -3.646 1 97 253 SER A O 1
ATOM 2083 N N . LYS A 1 254 ? -17.469 -35.906 -3.355 1 97.19 254 LYS A N 1
ATOM 2084 C CA . LYS A 1 254 ? -16.422 -35.031 -2.895 1 97.19 254 LYS A CA 1
ATOM 2085 C C . LYS A 1 254 ? -16.047 -34.031 -3.98 1 97.19 254 LYS A C 1
ATOM 2087 O O . LYS A 1 254 ? -15.938 -32.812 -3.717 1 97.19 254 LYS A O 1
ATOM 2092 N N . ARG A 1 255 ? -15.875 -34.5 -5.172 1 97.44 255 ARG A N 1
ATOM 2093 C CA . ARG A 1 255 ? -15.406 -33.656 -6.277 1 97.44 255 ARG A CA 1
ATOM 2094 C C . ARG A 1 255 ? -16.531 -32.781 -6.809 1 97.44 255 ARG A C 1
ATOM 2096 O O . ARG A 1 255 ? -16.281 -31.688 -7.344 1 97.44 255 ARG A O 1
ATOM 2103 N N . TRP A 1 256 ? -17.781 -33.156 -6.625 1 96.69 256 TRP A N 1
ATOM 2104 C CA . TRP A 1 256 ? -18.922 -32.406 -7.09 1 96.69 256 TRP A CA 1
ATOM 2105 C C . TRP A 1 256 ? -18.984 -31.031 -6.406 1 96.69 256 TRP A C 1
ATOM 2107 O O . TRP A 1 256 ? -19.438 -30.047 -7.004 1 96.69 256 TRP A O 1
ATOM 2117 N N . THR A 1 257 ? -18.438 -31.016 -5.215 1 97.19 257 THR A N 1
ATOM 2118 C CA . THR A 1 257 ? -18.375 -29.766 -4.465 1 97.19 257 THR A CA 1
ATOM 2119 C C . THR A 1 257 ? -17.656 -28.688 -5.277 1 97.19 257 THR A C 1
ATOM 2121 O O . THR A 1 257 ? -18.031 -27.516 -5.23 1 97.19 257 THR A O 1
ATOM 2124 N N . TYR A 1 258 ? -16.719 -29.078 -6.016 1 97.88 258 TYR A N 1
ATOM 2125 C CA . TYR A 1 258 ? -15.93 -28.156 -6.812 1 97.88 258 TYR A CA 1
ATOM 2126 C C . TYR A 1 258 ? -16.406 -28.109 -8.258 1 97.88 258 TYR A C 1
ATOM 2128 O O . TYR A 1 258 ? -16.516 -27.047 -8.852 1 97.88 258 TYR A O 1
ATOM 2136 N N . GLU A 1 259 ? -16.766 -29.25 -8.797 1 97.12 259 GLU A N 1
ATOM 2137 C CA . GLU A 1 259 ? -17.188 -29.375 -10.195 1 97.12 259 GLU A CA 1
ATOM 2138 C C . GLU A 1 259 ? -18.469 -28.594 -10.461 1 97.12 259 GLU A C 1
ATOM 2140 O O . GLU A 1 259 ? -18.641 -28.016 -11.531 1 97.12 259 GLU A O 1
ATOM 2145 N N . SER A 1 260 ? -19.328 -28.516 -9.477 1 96.25 260 SER A N 1
ATOM 2146 C CA . SER A 1 260 ? -20.609 -27.828 -9.625 1 96.25 260 SER A CA 1
ATOM 2147 C C . SER A 1 260 ? -20.406 -26.312 -9.719 1 96.25 260 SER A C 1
ATOM 2149 O O . SER A 1 260 ? -21.281 -25.609 -10.219 1 96.25 260 SER A O 1
ATOM 2151 N N . GLU A 1 261 ? -19.219 -25.828 -9.258 1 96.06 261 GLU A N 1
ATOM 2152 C CA . GLU A 1 261 ? -18.969 -24.406 -9.234 1 96.06 261 GLU A CA 1
ATOM 2153 C C . GLU A 1 261 ? -18.219 -23.953 -10.484 1 96.06 261 GLU A C 1
ATOM 2155 O O . GLU A 1 261 ? -18 -22.75 -10.688 1 96.06 261 GLU A O 1
ATOM 2160 N N . ILE A 1 262 ? -17.859 -24.906 -11.32 1 96.44 262 ILE A N 1
ATOM 2161 C CA . ILE A 1 262 ? -17.141 -24.562 -12.547 1 96.44 262 ILE A CA 1
ATOM 2162 C C . ILE A 1 262 ? -18.125 -24.078 -13.602 1 96.44 262 ILE A C 1
ATOM 2164 O O . ILE A 1 262 ? -18.922 -24.875 -14.117 1 96.44 262 ILE A O 1
ATOM 2168 N N . LYS A 1 263 ? -18.078 -22.828 -13.945 1 93.19 263 LYS A N 1
ATOM 2169 C CA . LYS A 1 263 ? -19.016 -22.25 -14.906 1 93.19 263 LYS A CA 1
ATOM 2170 C C . LYS A 1 263 ? -18.469 -22.297 -16.328 1 93.19 263 LYS A C 1
ATOM 2172 O O . LYS A 1 263 ? -19.188 -22.578 -17.281 1 93.19 263 LYS A O 1
ATOM 2177 N N . ARG A 1 264 ? -17.156 -22.078 -16.422 1 93.19 264 ARG A N 1
ATOM 2178 C CA . ARG A 1 264 ? -16.5 -22.062 -17.719 1 93.19 264 ARG A CA 1
ATOM 2179 C C . ARG A 1 264 ? -15.375 -23.094 -17.781 1 93.19 264 ARG A C 1
ATOM 2181 O O . ARG A 1 264 ? -14.227 -22.781 -17.453 1 93.19 264 ARG A O 1
ATOM 2188 N N . PRO A 1 265 ? -15.641 -24.219 -18.312 1 92 265 PRO A N 1
ATOM 2189 C CA . PRO A 1 265 ? -14.625 -25.266 -18.344 1 92 265 PRO A CA 1
ATOM 2190 C C . PRO A 1 265 ? -13.773 -25.234 -19.609 1 92 265 PRO A C 1
ATOM 2192 O O . PRO A 1 265 ? -13.062 -26.188 -19.906 1 92 265 PRO A O 1
ATOM 2195 N N . TYR A 1 266 ? -13.852 -24.156 -20.406 1 93.94 266 TYR A N 1
ATOM 2196 C CA . TYR A 1 266 ? -13.117 -24.016 -21.656 1 93.94 266 TYR A CA 1
ATOM 2197 C C . TYR A 1 266 ? -12.336 -22.703 -21.688 1 93.94 266 TYR A C 1
ATOM 2199 O O . TYR A 1 266 ? -12.555 -21.828 -20.844 1 93.94 266 TYR A O 1
ATOM 2207 N N . PHE A 1 267 ? -11.477 -22.656 -22.625 1 96.12 267 PHE A N 1
ATOM 2208 C CA . PHE A 1 267 ? -10.633 -21.469 -22.734 1 96.12 267 PHE A CA 1
ATOM 2209 C C . PHE A 1 267 ? -11.383 -20.344 -23.438 1 96.12 267 PHE A C 1
ATOM 2211 O O . PHE A 1 267 ? -12.117 -20.578 -24.406 1 96.12 267 PHE A O 1
ATOM 2218 N N . HIS A 1 268 ? -11.227 -19.188 -22.938 1 94.56 268 HIS A N 1
ATOM 2219 C CA . HIS A 1 268 ? -11.609 -17.938 -23.594 1 94.56 268 HIS A CA 1
ATOM 2220 C C . HIS A 1 268 ? -10.688 -16.797 -23.188 1 94.56 268 HIS A C 1
ATOM 2222 O O . HIS A 1 268 ? -10.039 -16.859 -22.141 1 94.56 268 HIS A O 1
ATOM 2228 N N . VAL A 1 269 ? -10.648 -15.812 -24.016 1 93.88 269 VAL A N 1
ATOM 2229 C CA . VAL A 1 269 ? -9.703 -14.719 -23.828 1 93.88 269 VAL A CA 1
ATOM 2230 C C . VAL A 1 269 ? -10.195 -13.789 -22.719 1 93.88 269 VAL A C 1
ATOM 2232 O O . VAL A 1 269 ? -9.43 -12.992 -22.188 1 93.88 269 VAL A O 1
ATOM 2235 N N . THR A 1 270 ? -11.43 -13.898 -22.344 1 94 270 THR A N 1
ATOM 2236 C CA . THR A 1 270 ? -11.992 -12.984 -21.344 1 94 270 THR A CA 1
ATOM 2237 C C . THR A 1 270 ? -11.578 -13.406 -19.938 1 94 270 THR A C 1
ATOM 2239 O O . THR A 1 270 ? -11.367 -14.586 -19.672 1 94 270 THR A O 1
ATOM 2242 N N . ALA A 1 271 ? -11.555 -12.477 -19.031 1 94.81 271 ALA A N 1
ATOM 2243 C CA . ALA A 1 271 ? -11.117 -12.703 -17.656 1 94.81 271 ALA A CA 1
ATOM 2244 C C . ALA A 1 271 ? -12.141 -13.539 -16.891 1 94.81 271 ALA A C 1
ATOM 2246 O O . ALA A 1 271 ? -13.336 -13.469 -17.172 1 94.81 271 ALA A O 1
ATOM 2247 N N . LEU A 1 272 ? -11.594 -14.289 -15.969 1 95.75 272 LEU A N 1
ATOM 2248 C CA . LEU A 1 272 ? -12.438 -15.039 -15.055 1 95.75 272 LEU A CA 1
ATOM 2249 C C . LEU A 1 272 ? -12.773 -14.211 -13.82 1 95.75 272 LEU A C 1
ATOM 2251 O O . LEU A 1 272 ? -12.133 -13.188 -13.562 1 95.75 272 LEU A O 1
ATOM 2255 N N . GLU A 1 273 ? -13.82 -14.625 -13.156 1 95.06 273 GLU A N 1
ATOM 2256 C CA . GLU A 1 273 ? -14.141 -14 -11.875 1 95.06 273 GLU A CA 1
ATOM 2257 C C . GLU A 1 273 ? -13.227 -14.516 -10.766 1 95.06 273 GLU A C 1
ATOM 2259 O O . GLU A 1 273 ? -12.75 -15.656 -10.828 1 95.06 273 GLU A O 1
ATOM 2264 N N . HIS A 1 274 ? -13.086 -13.758 -9.766 1 94.19 274 HIS A N 1
ATOM 2265 C CA . HIS A 1 274 ? -12.258 -14.156 -8.625 1 94.19 274 HIS A CA 1
ATOM 2266 C C . HIS A 1 274 ? -12.781 -15.445 -7.992 1 94.19 274 HIS A C 1
ATOM 2268 O O . HIS A 1 274 ? -11.992 -16.297 -7.57 1 94.19 274 HIS A O 1
ATOM 2274 N N . LYS A 1 275 ? -14.062 -15.562 -7.949 1 94.06 275 LYS A N 1
ATOM 2275 C CA . LYS A 1 275 ? -14.672 -16.734 -7.336 1 94.06 275 LYS A CA 1
ATOM 2276 C C . LYS A 1 275 ? -14.305 -18.016 -8.102 1 94.06 275 LYS A C 1
ATOM 2278 O O . LYS A 1 275 ? -14.125 -19.078 -7.504 1 94.06 275 LYS A O 1
ATOM 2283 N N . ASP A 1 276 ? -14.211 -17.891 -9.398 1 95.19 276 ASP A N 1
ATOM 2284 C CA . ASP A 1 276 ? -13.836 -19.031 -10.227 1 95.19 276 ASP A CA 1
ATOM 2285 C C . ASP A 1 276 ? -12.406 -19.484 -9.93 1 95.19 276 ASP A C 1
ATOM 2287 O O . ASP A 1 276 ? -12.141 -20.672 -9.781 1 95.19 276 ASP A O 1
ATOM 2291 N N . LEU A 1 277 ? -11.555 -18.516 -9.852 1 95.25 277 LEU A N 1
ATOM 2292 C CA . LEU A 1 277 ? -10.156 -18.812 -9.555 1 95.25 277 LEU A CA 1
ATOM 2293 C C . LEU A 1 277 ? -10.016 -19.422 -8.172 1 95.25 277 LEU A C 1
ATOM 2295 O O . LEU A 1 277 ? -9.242 -20.375 -7.977 1 95.25 277 LEU A O 1
ATOM 2299 N N . ALA A 1 278 ? -10.773 -18.891 -7.277 1 94.31 278 ALA A N 1
ATOM 2300 C CA . ALA A 1 278 ? -10.742 -19.422 -5.914 1 94.31 278 ALA A CA 1
ATOM 2301 C C . ALA A 1 278 ? -11.195 -20.875 -5.875 1 94.31 278 ALA A C 1
ATOM 2303 O O . ALA A 1 278 ? -10.625 -21.688 -5.152 1 94.31 278 ALA A O 1
ATOM 2304 N N . ASN A 1 279 ? -12.203 -21.172 -6.633 1 96.25 279 ASN A N 1
ATOM 2305 C CA . ASN A 1 279 ? -12.688 -22.547 -6.695 1 96.25 279 ASN A CA 1
ATOM 2306 C C . ASN A 1 279 ? -11.617 -23.5 -7.23 1 96.25 279 ASN A C 1
ATOM 2308 O O . ASN A 1 279 ? -11.422 -24.594 -6.688 1 96.25 279 ASN A O 1
ATOM 2312 N N . TRP A 1 280 ? -10.938 -23.094 -8.289 1 96.69 280 TRP A N 1
ATOM 2313 C CA . TRP A 1 280 ? -9.883 -23.922 -8.852 1 96.69 280 TRP A CA 1
ATOM 2314 C C . TRP A 1 280 ? -8.773 -24.156 -7.828 1 96.69 280 TRP A C 1
ATOM 2316 O O . TRP A 1 280 ? -8.266 -25.281 -7.695 1 96.69 280 TRP A O 1
ATOM 2326 N N . ARG A 1 281 ? -8.391 -23.141 -7.148 1 95.5 281 ARG A N 1
ATOM 2327 C CA . ARG A 1 281 ? -7.34 -23.281 -6.141 1 95.5 281 ARG A CA 1
ATOM 2328 C C . ARG A 1 281 ? -7.762 -24.266 -5.047 1 95.5 281 ARG A C 1
ATOM 2330 O O . ARG A 1 281 ? -6.969 -25.109 -4.625 1 95.5 281 ARG A O 1
ATOM 2337 N N . LYS A 1 282 ? -8.984 -24.156 -4.609 1 95.69 282 LYS A N 1
ATOM 2338 C CA . LYS A 1 282 ? -9.5 -25.062 -3.588 1 95.69 282 LYS A CA 1
ATOM 2339 C C . LYS A 1 282 ? -9.531 -26.5 -4.098 1 95.69 282 LYS A C 1
ATOM 2341 O O . LYS A 1 282 ? -9.227 -27.438 -3.357 1 95.69 282 LYS A O 1
ATOM 2346 N N . TYR A 1 283 ? -9.984 -26.594 -5.301 1 97.56 283 TYR A N 1
ATOM 2347 C CA . TYR A 1 283 ? -10.047 -27.906 -5.918 1 97.56 283 TYR A CA 1
ATOM 2348 C C . TYR A 1 283 ? -8.664 -28.531 -6.004 1 97.56 283 TYR A C 1
ATOM 2350 O O . TYR A 1 283 ? -8.484 -29.703 -5.668 1 97.56 283 TYR A O 1
ATOM 2358 N N . LEU A 1 284 ? -7.672 -27.75 -6.402 1 97.88 284 LEU A N 1
ATOM 2359 C CA . LEU A 1 284 ? -6.297 -28.234 -6.484 1 97.88 284 LEU A CA 1
ATOM 2360 C C . LEU A 1 284 ? -5.77 -28.609 -5.105 1 97.88 284 LEU A C 1
ATOM 2362 O O . LEU A 1 284 ? -5.078 -29.625 -4.957 1 97.88 284 LEU A O 1
ATOM 2366 N N . ASP A 1 285 ? -6.09 -27.812 -4.148 1 96.5 285 ASP A N 1
ATOM 2367 C CA . ASP A 1 285 ? -5.707 -28.156 -2.779 1 96.5 285 ASP A CA 1
ATOM 2368 C C . ASP A 1 285 ? -6.273 -29.516 -2.367 1 96.5 285 ASP A C 1
ATOM 2370 O O . ASP A 1 285 ? -5.574 -30.312 -1.746 1 96.5 285 ASP A O 1
ATOM 2374 N N . PHE A 1 286 ? -7.449 -29.75 -2.66 1 97.12 286 PHE A N 1
ATOM 2375 C CA . PHE A 1 286 ? -8.117 -31 -2.32 1 97.12 286 PHE A CA 1
ATOM 2376 C C . PHE A 1 286 ? -7.418 -32.188 -2.971 1 97.12 286 PHE A C 1
ATOM 2378 O O . PHE A 1 286 ? -7.055 -33.156 -2.293 1 97.12 286 PHE A O 1
ATOM 2385 N N . GLU A 1 287 ? -7.234 -32.062 -4.359 1 97.44 287 GLU A N 1
ATOM 2386 C CA . GLU A 1 287 ? -6.605 -33.156 -5.07 1 97.44 287 GLU A CA 1
ATOM 2387 C C . GLU A 1 287 ? -5.195 -33.406 -4.551 1 97.44 287 GLU A C 1
ATOM 2389 O O . GLU A 1 287 ? -4.77 -34.562 -4.438 1 97.44 287 GLU A O 1
ATOM 2394 N N . GLU A 1 288 ? -4.496 -32.375 -4.305 1 97.12 288 GLU A N 1
ATOM 2395 C CA . GLU A 1 288 ? -3.154 -32.531 -3.752 1 97.12 288 GLU A CA 1
ATOM 2396 C C . GLU A 1 288 ? -3.195 -33.25 -2.4 1 97.12 288 GLU A C 1
ATOM 2398 O O . GLU A 1 288 ? -2.303 -34.031 -2.078 1 97.12 288 GLU A O 1
ATOM 2403 N N . SER A 1 289 ? -4.203 -33 -1.601 1 96.25 289 SER A N 1
ATOM 2404 C CA . SER A 1 289 ? -4.34 -33.625 -0.296 1 96.25 289 SER A CA 1
ATOM 2405 C C . SER A 1 289 ? -4.664 -35.125 -0.438 1 96.25 289 SER A C 1
ATOM 2407 O O . SER A 1 289 ? -4.281 -35.906 0.41 1 96.25 289 SER A O 1
ATOM 2409 N N . GLU A 1 290 ? -5.406 -35.438 -1.476 1 95.12 290 GLU A N 1
ATOM 2410 C CA . GLU A 1 290 ? -5.703 -36.812 -1.752 1 95.12 290 GLU A CA 1
ATOM 2411 C C . GLU A 1 290 ? -4.445 -37.594 -2.148 1 95.12 290 GLU A C 1
ATOM 2413 O O . GLU A 1 290 ? -4.328 -38.781 -1.874 1 95.12 290 GLU A O 1
ATOM 2418 N N . GLY A 1 291 ? -3.523 -36.938 -2.92 1 94.75 291 GLY A N 1
ATOM 2419 C CA . GLY A 1 291 ? -2.17 -37.469 -3.049 1 94.75 291 GLY A CA 1
ATOM 2420 C C . GLY A 1 291 ? -1.963 -38.281 -4.305 1 94.75 291 GLY A C 1
ATOM 2421 O O . GLY A 1 291 ? -0.858 -38.75 -4.562 1 94.75 291 GLY A O 1
ATOM 2422 N N . ASP A 1 292 ? -2.998 -38.469 -5.148 1 95.19 292 ASP A N 1
ATOM 2423 C CA . ASP A 1 292 ? -2.822 -39.219 -6.383 1 95.19 292 ASP A CA 1
ATOM 2424 C C . ASP A 1 292 ? -2.166 -38.375 -7.465 1 95.19 292 ASP A C 1
ATOM 2426 O O . ASP A 1 292 ? -2.758 -37.406 -7.945 1 95.19 292 ASP A O 1
ATOM 2430 N N . TYR A 1 293 ? -0.93 -38.75 -7.91 1 95.94 293 TYR A N 1
ATOM 2431 C CA . TYR A 1 293 ? -0.123 -37.969 -8.844 1 95.94 293 TYR A CA 1
ATOM 2432 C C . TYR A 1 293 ? -0.859 -37.75 -10.156 1 95.94 293 TYR A C 1
ATOM 2434 O O . TYR A 1 293 ? -0.944 -36.625 -10.656 1 95.94 293 TYR A O 1
ATOM 2442 N N . ALA A 1 294 ? -1.384 -38.781 -10.742 1 94.44 294 ALA A N 1
ATOM 2443 C CA . ALA A 1 294 ? -2.031 -38.719 -12.055 1 94.44 294 ALA A CA 1
ATOM 2444 C C . ALA A 1 294 ? -3.252 -37.812 -12.008 1 94.44 294 ALA A C 1
ATOM 2446 O O . ALA A 1 294 ? -3.475 -37 -12.93 1 94.44 294 ALA A O 1
ATOM 2447 N N . ARG A 1 295 ? -3.986 -37.875 -10.992 1 95.31 295 ARG A N 1
ATOM 2448 C CA . ARG A 1 295 ? -5.188 -37.062 -10.852 1 95.31 295 ARG A CA 1
ATOM 2449 C C . ARG A 1 295 ? -4.828 -35.594 -10.641 1 95.31 295 ARG A C 1
ATOM 2451 O O . ARG A 1 295 ? -5.5 -34.688 -11.164 1 95.31 295 ARG A O 1
ATOM 2458 N N . ILE A 1 296 ? -3.771 -35.375 -9.805 1 97.25 296 ILE A N 1
ATOM 2459 C CA . ILE A 1 296 ? -3.328 -34 -9.547 1 97.25 296 ILE A CA 1
ATOM 2460 C C . ILE A 1 296 ? -2.881 -33.344 -10.852 1 97.25 296 ILE A C 1
ATOM 2462 O O . ILE A 1 296 ? -3.297 -32.25 -11.172 1 97.25 296 ILE A O 1
ATOM 2466 N N . VAL A 1 297 ? -2.107 -34.062 -11.648 1 96.75 297 VAL A N 1
ATOM 2467 C CA . VAL A 1 297 ? -1.609 -33.562 -12.922 1 96.75 297 VAL A CA 1
ATOM 2468 C C . VAL A 1 297 ? -2.779 -33.312 -13.867 1 96.75 297 VAL A C 1
ATOM 2470 O O . VAL A 1 297 ? -2.84 -32.25 -14.531 1 96.75 297 VAL A O 1
ATOM 2473 N N . ALA A 1 298 ? -3.674 -34.25 -13.891 1 95.19 298 ALA A N 1
ATOM 2474 C CA . ALA A 1 298 ? -4.836 -34.125 -14.766 1 95.19 298 ALA A CA 1
ATOM 2475 C C . ALA A 1 298 ? -5.637 -32.875 -14.414 1 95.19 298 ALA A C 1
ATOM 2477 O O . ALA A 1 298 ? -6.082 -32.125 -15.305 1 95.19 298 ALA A O 1
ATOM 2478 N N . LEU A 1 299 ? -5.777 -32.625 -13.141 1 97.19 299 LEU A N 1
ATOM 2479 C CA . LEU A 1 299 ? -6.555 -31.453 -12.734 1 97.19 299 LEU A CA 1
ATOM 2480 C C . LEU A 1 299 ? -5.809 -30.156 -13.047 1 97.19 299 LEU A C 1
ATOM 2482 O O . LEU A 1 299 ? -6.414 -29.172 -13.477 1 97.19 299 LEU A O 1
ATOM 2486 N N . TYR A 1 300 ? -4.5 -30.125 -12.797 1 97.62 300 TYR A N 1
ATOM 2487 C CA . TYR A 1 300 ? -3.711 -28.953 -13.156 1 97.62 300 TYR A CA 1
ATOM 2488 C C . TYR A 1 300 ? -3.861 -28.625 -14.641 1 97.62 300 TYR A C 1
ATOM 2490 O O . TYR A 1 300 ? -4.07 -27.469 -15.016 1 97.62 300 TYR A O 1
ATOM 2498 N N . GLU A 1 301 ? -3.742 -29.641 -15.43 1 96.12 301 GLU A N 1
ATOM 2499 C CA . GLU A 1 301 ? -3.848 -29.438 -16.875 1 96.12 301 GLU A CA 1
ATOM 2500 C C . GLU A 1 301 ? -5.227 -28.922 -17.266 1 96.12 301 GLU A C 1
ATOM 2502 O O . GLU A 1 301 ? -5.34 -28.047 -18.141 1 96.12 301 GLU A O 1
ATOM 2507 N N . ARG A 1 302 ? -6.207 -29.453 -16.641 1 96.25 302 ARG A N 1
ATOM 2508 C CA . ARG A 1 302 ? -7.562 -28.969 -16.906 1 96.25 302 ARG A CA 1
ATOM 2509 C C . ARG A 1 302 ? -7.723 -27.516 -16.453 1 96.25 302 ARG A C 1
ATOM 2511 O O . ARG A 1 302 ? -8.305 -26.703 -17.172 1 96.25 302 ARG A O 1
ATOM 2518 N N . CYS A 1 303 ? -7.227 -27.25 -15.258 1 97.19 303 CYS A N 1
ATOM 2519 C CA . CYS A 1 303 ? -7.277 -25.906 -14.695 1 97.19 303 CYS A CA 1
ATOM 2520 C C . CYS A 1 303 ? -6.609 -24.891 -15.633 1 97.19 303 CYS A C 1
ATOM 2522 O O . CYS A 1 303 ? -7.141 -23.812 -15.867 1 97.19 303 CYS A O 1
ATOM 2524 N N . LEU A 1 304 ? -5.547 -25.266 -16.25 1 96.69 304 LEU A N 1
ATOM 2525 C CA . LEU A 1 304 ? -4.715 -24.359 -17.031 1 96.69 304 LEU A CA 1
ATOM 2526 C C . LEU A 1 304 ? -5.305 -24.141 -18.406 1 96.69 304 LEU A C 1
ATOM 2528 O O . LEU A 1 304 ? -4.871 -23.234 -19.141 1 96.69 304 LEU A O 1
ATOM 2532 N N . VAL A 1 305 ? -6.281 -24.906 -18.781 1 95.69 305 VAL A N 1
ATOM 2533 C CA . VAL A 1 305 ? -7.016 -24.609 -20 1 95.69 305 VAL A CA 1
ATOM 2534 C C . VAL A 1 305 ? -7.871 -23.359 -19.797 1 95.69 305 VAL A C 1
ATOM 2536 O O . VAL A 1 305 ? -7.816 -22.422 -20.594 1 95.69 305 VAL A O 1
ATOM 2539 N N . THR A 1 306 ? -8.523 -23.344 -18.688 1 95.5 306 THR A N 1
ATOM 2540 C CA . THR A 1 306 ? -9.398 -22.219 -18.391 1 95.5 306 THR A CA 1
ATOM 2541 C C . THR A 1 306 ? -8.602 -21.031 -17.875 1 95.5 306 THR A C 1
ATOM 2543 O O . THR A 1 306 ? -8.953 -19.875 -18.141 1 95.5 306 THR A O 1
ATOM 2546 N N . CYS A 1 307 ? -7.512 -21.297 -17.141 1 96.5 307 CYS A N 1
ATOM 2547 C CA . CYS A 1 307 ? -6.758 -20.25 -16.453 1 96.5 307 CYS A CA 1
ATOM 2548 C C . CYS A 1 307 ? -5.418 -20 -17.141 1 96.5 307 CYS A C 1
ATOM 2550 O O . CYS A 1 307 ? -4.453 -19.594 -16.5 1 96.5 307 CYS A O 1
ATOM 2552 N N . ALA A 1 308 ? -5.332 -20.203 -18.375 1 95.94 308 ALA A N 1
ATOM 2553 C CA . ALA A 1 308 ? -4.078 -20.219 -19.109 1 95.94 308 ALA A CA 1
ATOM 2554 C C . ALA A 1 308 ? -3.35 -18.891 -19 1 95.94 308 ALA A C 1
ATOM 2556 O O . ALA A 1 308 ? -2.117 -18.844 -19.016 1 95.94 308 ALA A O 1
ATOM 2557 N N . PHE A 1 309 ? -4.051 -17.812 -18.844 1 95.06 309 PHE A N 1
ATOM 2558 C CA . PHE A 1 309 ? -3.447 -16.484 -18.875 1 95.06 309 PHE A CA 1
ATOM 2559 C C . PHE A 1 309 ? -3.029 -16.031 -17.484 1 95.06 309 PHE A C 1
ATOM 2561 O O . PHE A 1 309 ? -2.387 -15 -17.312 1 95.06 309 PHE A O 1
ATOM 2568 N N . TYR A 1 310 ? -3.375 -16.766 -16.484 1 94.69 310 TYR A N 1
ATOM 2569 C CA . TYR A 1 310 ? -3.033 -16.422 -15.109 1 94.69 310 TYR A CA 1
ATOM 2570 C C . TYR A 1 310 ? -1.713 -17.062 -14.695 1 94.69 310 TYR A C 1
ATOM 2572 O O . TYR A 1 310 ? -1.636 -18.281 -14.516 1 94.69 310 TYR A O 1
ATOM 2580 N N . ASP A 1 311 ? -0.735 -16.219 -14.484 1 94.06 311 ASP A N 1
ATOM 2581 C CA . ASP A 1 311 ? 0.614 -16.734 -14.25 1 94.06 311 ASP A CA 1
ATOM 2582 C C . ASP A 1 311 ? 0.716 -17.391 -12.875 1 94.06 311 ASP A C 1
ATOM 2584 O O . ASP A 1 311 ? 1.515 -18.312 -12.688 1 94.06 311 ASP A O 1
ATOM 2588 N N . ASP A 1 312 ? -0.08 -17.016 -11.906 1 93.31 312 ASP A N 1
ATOM 2589 C CA . ASP A 1 312 ? 0.002 -17.547 -10.547 1 93.31 312 ASP A CA 1
ATOM 2590 C C . ASP A 1 312 ? -0.238 -19.047 -10.531 1 93.31 312 ASP A C 1
ATOM 2592 O O . ASP A 1 312 ? 0.383 -19.781 -9.758 1 93.31 312 ASP A O 1
ATOM 2596 N N . LEU A 1 313 ? -1.115 -19.531 -11.391 1 95.69 313 LEU A N 1
ATOM 2597 C CA . LEU A 1 313 ? -1.436 -20.953 -11.406 1 95.69 313 LEU A CA 1
ATOM 2598 C C . LEU A 1 313 ? -0.325 -21.75 -12.086 1 95.69 313 LEU A C 1
ATOM 2600 O O . LEU A 1 313 ? -0.111 -22.922 -11.758 1 95.69 313 LEU A O 1
ATOM 2604 N N . TRP A 1 314 ? 0.374 -21.094 -13.031 1 97.12 314 TRP A N 1
ATOM 2605 C CA . TRP A 1 314 ? 1.548 -21.734 -13.625 1 97.12 314 TRP A CA 1
ATOM 2606 C C . TRP A 1 314 ? 2.67 -21.859 -12.594 1 97.12 314 TRP A C 1
ATOM 2608 O O . TRP A 1 314 ? 3.324 -22.906 -12.508 1 97.12 314 TRP A O 1
ATOM 2618 N N . PHE A 1 315 ? 2.893 -20.797 -11.805 1 96.5 315 PHE A N 1
ATOM 2619 C CA . PHE A 1 315 ? 3.869 -20.859 -10.719 1 96.5 315 PHE A CA 1
ATOM 2620 C C . PHE A 1 315 ? 3.535 -22 -9.758 1 96.5 315 PHE A C 1
ATOM 2622 O O . PHE A 1 315 ? 4.418 -22.766 -9.367 1 96.5 315 PHE A O 1
ATOM 2629 N N . ARG A 1 316 ? 2.268 -22.078 -9.422 1 96.31 316 ARG A N 1
ATOM 2630 C CA . ARG A 1 316 ? 1.82 -23.109 -8.492 1 96.31 316 ARG A CA 1
ATOM 2631 C C . ARG A 1 316 ? 2.119 -24.5 -9.031 1 96.31 316 ARG A C 1
ATOM 2633 O O . ARG A 1 316 ? 2.615 -25.375 -8.305 1 96.31 316 ARG A O 1
ATOM 2640 N N . TYR A 1 317 ? 1.791 -24.703 -10.305 1 97.75 317 TYR A N 1
ATOM 2641 C CA . TYR A 1 317 ? 2.01 -26 -10.953 1 97.75 317 TYR A CA 1
ATOM 2642 C C . TYR A 1 317 ? 3.492 -26.344 -10.977 1 97.75 317 TYR A C 1
ATOM 2644 O O . TYR A 1 317 ? 3.877 -27.469 -10.641 1 97.75 317 TYR A O 1
ATOM 2652 N N . ALA A 1 318 ? 4.301 -25.375 -11.328 1 97.94 318 ALA A N 1
ATOM 2653 C CA . ALA A 1 318 ? 5.742 -25.594 -11.391 1 97.94 318 ALA A CA 1
ATOM 2654 C C . ALA A 1 318 ? 6.309 -25.922 -10.008 1 97.94 318 ALA A C 1
ATOM 2656 O O . ALA A 1 318 ? 7.145 -26.812 -9.875 1 97.94 318 ALA A O 1
ATOM 2657 N N . ARG A 1 319 ? 5.875 -25.219 -9.031 1 96.94 319 ARG A N 1
ATOM 2658 C CA . ARG A 1 319 ? 6.32 -25.469 -7.664 1 96.94 319 ARG A CA 1
ATOM 2659 C C . ARG A 1 319 ? 5.949 -26.875 -7.215 1 96.94 319 ARG A C 1
ATOM 2661 O O . ARG A 1 319 ? 6.789 -27.594 -6.676 1 96.94 319 ARG A O 1
ATOM 2668 N N . TRP A 1 320 ? 4.695 -27.25 -7.414 1 97.62 320 TRP A N 1
ATOM 2669 C CA . TRP A 1 320 ? 4.25 -28.578 -7.004 1 97.62 320 TRP A CA 1
ATOM 2670 C C . TRP A 1 320 ? 5.051 -29.672 -7.719 1 97.62 320 TRP A C 1
ATOM 2672 O O . TRP A 1 320 ? 5.527 -30.609 -7.086 1 97.62 320 TRP A O 1
ATOM 2682 N N . MET A 1 321 ? 5.16 -29.516 -9.07 1 98 321 MET A N 1
ATOM 2683 C CA . MET A 1 321 ? 5.867 -30.5 -9.875 1 98 321 MET A CA 1
ATOM 2684 C C . MET A 1 321 ? 7.332 -30.594 -9.461 1 98 321 MET A C 1
ATOM 2686 O O . MET A 1 321 ? 7.914 -31.672 -9.453 1 98 321 MET A O 1
ATOM 2690 N N . SER A 1 322 ? 7.922 -29.469 -9.094 1 96.88 322 SER A N 1
ATOM 2691 C CA . SER A 1 322 ? 9.32 -29.438 -8.695 1 96.88 322 SER A CA 1
ATOM 2692 C C . SER A 1 322 ? 9.539 -30.188 -7.387 1 96.88 322 SER A C 1
ATOM 2694 O O . SER A 1 322 ? 10.664 -30.594 -7.07 1 96.88 322 SER A O 1
ATOM 2696 N N . GLY A 1 323 ? 8.492 -30.359 -6.668 1 94.62 323 GLY A N 1
ATOM 2697 C CA . GLY A 1 323 ? 8.57 -31.109 -5.422 1 94.62 323 GLY A CA 1
ATOM 2698 C C . GLY A 1 323 ? 8.516 -32.625 -5.621 1 94.62 323 GLY A C 1
ATOM 2699 O O . GLY A 1 323 ? 8.805 -33.375 -4.699 1 94.62 323 GLY A O 1
ATOM 2700 N N . GLN A 1 324 ? 8.148 -33 -6.836 1 95.25 324 GLN A N 1
ATOM 2701 C CA . GLN A 1 324 ? 8.078 -34.438 -7.148 1 95.25 324 GLN A CA 1
ATOM 2702 C C . GLN A 1 324 ? 9.445 -34.969 -7.566 1 95.25 324 GLN A C 1
ATOM 2704 O O . GLN A 1 324 ? 10.219 -34.281 -8.227 1 95.25 324 GLN A O 1
ATOM 2709 N N . GLU A 1 325 ? 9.766 -36.156 -7.223 1 94.19 325 GLU A N 1
ATOM 2710 C CA . GLU A 1 325 ? 11.07 -36.781 -7.492 1 94.19 325 GLU A CA 1
ATOM 2711 C C . GLU A 1 325 ? 11.234 -37.094 -8.977 1 94.19 325 GLU A C 1
ATOM 2713 O O . GLU A 1 325 ? 10.359 -37.719 -9.586 1 94.19 325 GLU A O 1
ATOM 2718 N N . GLY A 1 326 ? 12.32 -36.594 -9.523 1 94.38 326 GLY A N 1
ATOM 2719 C CA . GLY A 1 326 ? 12.711 -36.969 -10.875 1 94.38 326 GLY A CA 1
ATOM 2720 C C . GLY A 1 326 ? 11.859 -36.312 -11.945 1 94.38 326 GLY A C 1
ATOM 2721 O O . GLY A 1 326 ? 11.648 -36.906 -13.016 1 94.38 326 GLY A O 1
ATOM 2722 N N . LYS A 1 327 ? 11.336 -35.188 -11.75 1 96.69 327 LYS A N 1
ATOM 2723 C CA . LYS A 1 327 ? 10.383 -34.594 -12.688 1 96.69 327 LYS A CA 1
ATOM 2724 C C . LYS A 1 327 ? 10.906 -33.281 -13.242 1 96.69 327 LYS A C 1
ATOM 2726 O O . LYS A 1 327 ? 10.141 -32.344 -13.477 1 96.69 327 LYS A O 1
ATOM 2731 N N . ALA A 1 328 ? 12.164 -33.125 -13.453 1 96.56 328 ALA A N 1
ATOM 2732 C CA . ALA A 1 328 ? 12.773 -31.891 -13.938 1 96.56 328 ALA A CA 1
ATOM 2733 C C . ALA A 1 328 ? 12.281 -31.562 -15.344 1 96.56 328 ALA A C 1
ATOM 2735 O O . ALA A 1 328 ? 12.047 -30.391 -15.664 1 96.56 328 ALA A O 1
ATOM 2736 N N . GLU A 1 329 ? 12.18 -32.531 -16.141 1 97.62 329 GLU A N 1
ATOM 2737 C CA . GLU A 1 329 ? 11.727 -32.281 -17.5 1 97.62 329 GLU A CA 1
ATOM 2738 C C . GLU A 1 329 ? 10.273 -31.828 -17.531 1 97.62 329 GLU A C 1
ATOM 2740 O O . GLU A 1 329 ? 9.906 -30.984 -18.344 1 97.62 329 GLU A O 1
ATOM 2745 N N . GLU A 1 330 ? 9.445 -32.406 -16.719 1 97.44 330 GLU A N 1
ATOM 2746 C CA . GLU A 1 330 ? 8.062 -31.969 -16.609 1 97.44 330 GLU A CA 1
ATOM 2747 C C . GLU A 1 330 ? 7.984 -30.516 -16.172 1 97.44 330 GLU A C 1
ATOM 2749 O O . GLU A 1 330 ? 7.176 -29.734 -16.688 1 97.44 330 GLU A O 1
ATOM 2754 N N . VAL A 1 331 ? 8.867 -30.156 -15.195 1 98.19 331 VAL A N 1
ATOM 2755 C CA . VAL A 1 331 ? 8.914 -28.781 -14.719 1 98.19 331 VAL A CA 1
ATOM 2756 C C . VAL A 1 331 ? 9.305 -27.844 -15.867 1 98.19 331 VAL A C 1
ATOM 2758 O O . VAL A 1 331 ? 8.68 -26.797 -16.062 1 98.19 331 VAL A O 1
ATOM 2761 N N . ARG A 1 332 ? 10.281 -28.188 -16.625 1 98.19 332 ARG A N 1
ATOM 2762 C CA . ARG A 1 332 ? 10.727 -27.422 -17.781 1 98.19 332 ARG A CA 1
ATOM 2763 C C . ARG A 1 332 ? 9.586 -27.203 -18.781 1 98.19 332 ARG A C 1
ATOM 2765 O O . ARG A 1 332 ? 9.375 -26.094 -19.25 1 98.19 332 ARG A O 1
ATOM 2772 N N . ASN A 1 333 ? 8.898 -28.281 -19.016 1 96.94 333 ASN A N 1
ATOM 2773 C CA . ASN A 1 333 ? 7.785 -28.219 -19.953 1 96.94 333 ASN A CA 1
ATOM 2774 C C . ASN A 1 333 ? 6.711 -27.234 -19.484 1 96.94 333 ASN A C 1
ATOM 2776 O O . ASN A 1 333 ? 6.113 -26.531 -20.297 1 96.94 333 ASN A O 1
ATOM 2780 N N . ILE A 1 334 ? 6.496 -27.219 -18.203 1 98.06 334 ILE A N 1
ATOM 2781 C CA . ILE A 1 334 ? 5.516 -26.297 -17.625 1 98.06 334 ILE A CA 1
ATOM 2782 C C . ILE A 1 334 ? 5.961 -24.844 -17.875 1 98.06 334 ILE A C 1
ATOM 2784 O O . ILE A 1 334 ? 5.172 -24.016 -18.344 1 98.06 334 ILE A O 1
ATOM 2788 N N . TYR A 1 335 ? 7.215 -24.547 -17.625 1 98.25 335 TYR A N 1
ATOM 2789 C CA . TYR A 1 335 ? 7.746 -23.203 -17.844 1 98.25 335 TYR A CA 1
ATOM 2790 C C . TYR A 1 335 ? 7.684 -22.828 -19.328 1 98.25 335 TYR A C 1
ATOM 2792 O O . TYR A 1 335 ? 7.289 -21.703 -19.672 1 98.25 335 TYR A O 1
ATOM 2800 N N . VAL A 1 336 ? 8.062 -23.766 -20.188 1 97.25 336 VAL A N 1
ATOM 2801 C CA . VAL A 1 336 ? 8.102 -23.5 -21.625 1 97.25 336 VAL A CA 1
ATOM 2802 C C . VAL A 1 336 ? 6.699 -23.188 -22.125 1 97.25 336 VAL A C 1
ATOM 2804 O O . VAL A 1 336 ? 6.5 -22.188 -22.828 1 97.25 336 VAL A O 1
ATOM 2807 N N . ARG A 1 337 ? 5.75 -23.969 -21.766 1 95.69 337 ARG A N 1
ATOM 2808 C CA . ARG A 1 337 ? 4.371 -23.766 -22.188 1 95.69 337 ARG A CA 1
ATOM 2809 C C . ARG A 1 337 ? 3.838 -22.422 -21.688 1 95.69 337 ARG A C 1
ATOM 2811 O O . ARG A 1 337 ? 3.268 -21.641 -22.453 1 95.69 337 ARG A O 1
ATOM 2818 N N . ALA A 1 338 ? 4.066 -22.141 -20.391 1 96.69 338 ALA A N 1
ATOM 2819 C CA . ALA A 1 338 ? 3.588 -20.891 -19.812 1 96.69 338 ALA A CA 1
ATOM 2820 C C . ALA A 1 338 ? 4.207 -19.688 -20.5 1 96.69 338 ALA A C 1
ATOM 2822 O O . ALA A 1 338 ? 3.508 -18.734 -20.844 1 96.69 338 ALA A O 1
ATOM 2823 N N . SER A 1 339 ? 5.461 -19.719 -20.781 1 95.94 339 SER A N 1
ATOM 2824 C CA . SER A 1 339 ? 6.242 -18.578 -21.25 1 95.94 339 SER A CA 1
ATOM 2825 C C . SER A 1 339 ? 6.062 -18.359 -22.75 1 95.94 339 SER A C 1
ATOM 2827 O O . SER A 1 339 ? 6.07 -17.219 -23.219 1 95.94 339 SER A O 1
ATOM 2829 N N . THR A 1 340 ? 5.902 -19.406 -23.5 1 91.5 340 THR A N 1
ATOM 2830 C CA . THR A 1 340 ? 5.934 -19.281 -24.953 1 91.5 340 THR A CA 1
ATOM 2831 C C . THR A 1 340 ? 4.52 -19.219 -25.531 1 91.5 340 THR A C 1
ATOM 2833 O O . THR A 1 340 ? 4.301 -18.641 -26.594 1 91.5 340 THR A O 1
ATOM 2836 N N . MET A 1 341 ? 3.564 -19.688 -24.734 1 90.12 341 MET A N 1
ATOM 2837 C CA . MET A 1 341 ? 2.252 -19.844 -25.359 1 90.12 341 MET A CA 1
ATOM 2838 C C . MET A 1 341 ? 1.21 -18.984 -24.656 1 90.12 341 MET A C 1
ATOM 2840 O O . MET A 1 341 ? 0.253 -18.516 -25.266 1 90.12 341 MET A O 1
ATOM 2844 N N . PHE A 1 342 ? 1.432 -18.672 -23.375 1 92.44 342 PHE A N 1
ATOM 2845 C CA . PHE A 1 342 ? 0.224 -18.219 -22.688 1 92.44 342 PHE A CA 1
ATOM 2846 C C . PHE A 1 342 ? 0.482 -16.922 -21.953 1 92.44 342 PHE A C 1
ATOM 2848 O O . PHE A 1 342 ? -0.244 -15.938 -22.125 1 92.44 342 PHE A O 1
ATOM 2855 N N . VAL A 1 343 ? 1.514 -16.828 -21.172 1 93 343 VAL A N 1
ATOM 2856 C CA . VAL A 1 343 ? 1.781 -15.625 -20.406 1 93 343 VAL A CA 1
ATOM 2857 C C . VAL A 1 343 ? 2.484 -14.594 -21.281 1 93 343 VAL A C 1
ATOM 2859 O O . VAL A 1 343 ? 3.533 -14.883 -21.875 1 93 343 VAL A O 1
ATOM 2862 N N . PRO A 1 344 ? 1.874 -13.477 -21.391 1 91.25 344 PRO A N 1
ATOM 2863 C CA . PRO A 1 344 ? 2.48 -12.461 -22.25 1 91.25 344 PRO A CA 1
ATOM 2864 C C . PRO A 1 344 ? 3.885 -12.062 -21.812 1 91.25 344 PRO A C 1
ATOM 2866 O O . PRO A 1 344 ? 4.203 -12.141 -20.609 1 91.25 344 PRO A O 1
ATOM 2869 N N . ILE A 1 345 ? 4.656 -11.555 -22.719 1 91.88 345 ILE A N 1
ATOM 2870 C CA . ILE A 1 345 ? 6.051 -11.211 -22.469 1 91.88 345 ILE A CA 1
ATOM 2871 C C . ILE A 1 345 ? 6.125 -9.961 -21.594 1 91.88 345 ILE A C 1
ATOM 2873 O O . ILE A 1 345 ? 7.148 -9.703 -20.953 1 91.88 345 ILE A O 1
ATOM 2877 N N . SER A 1 346 ? 5.023 -9.188 -21.578 1 91.5 346 SER A N 1
ATOM 2878 C CA . SER A 1 346 ? 4.969 -7.992 -20.75 1 91.5 346 SER A CA 1
ATOM 2879 C C . SER A 1 346 ? 5 -8.352 -19.266 1 91.5 346 SER A C 1
ATOM 2881 O O . SER A 1 346 ? 5.289 -7.5 -18.422 1 91.5 346 SER A O 1
ATOM 2883 N N . ARG A 1 347 ? 4.695 -9.578 -18.922 1 93.31 347 ARG A N 1
ATOM 2884 C CA . ARG A 1 347 ? 4.844 -10.117 -17.578 1 93.31 347 ARG A CA 1
ATOM 2885 C C . ARG A 1 347 ? 5.965 -11.148 -17.516 1 93.31 347 ARG A C 1
ATOM 2887 O O . ARG A 1 347 ? 5.703 -12.352 -17.5 1 93.31 347 ARG A O 1
ATOM 2894 N N . PRO A 1 348 ? 7.109 -10.664 -17.375 1 95.44 348 PRO A N 1
ATOM 2895 C CA . PRO A 1 348 ? 8.266 -11.531 -17.594 1 95.44 348 PRO A CA 1
ATOM 2896 C C . PRO A 1 348 ? 8.547 -12.445 -16.406 1 95.44 348 PRO A C 1
ATOM 2898 O O . PRO A 1 348 ? 9.492 -13.242 -16.438 1 95.44 348 PRO A O 1
ATOM 2901 N N . GLY A 1 349 ? 7.77 -12.453 -15.375 1 95.75 349 GLY A N 1
ATOM 2902 C CA . GLY A 1 349 ? 8.039 -13.172 -14.141 1 95.75 349 GLY A CA 1
ATOM 2903 C C . GLY A 1 349 ? 8.219 -14.664 -14.344 1 95.75 349 GLY A C 1
ATOM 2904 O O . GLY A 1 349 ? 9.219 -15.234 -13.898 1 95.75 349 GLY A O 1
ATOM 2905 N N . ILE A 1 350 ? 7.32 -15.273 -14.992 1 96.88 350 ILE A N 1
ATOM 2906 C CA . ILE A 1 350 ? 7.371 -16.719 -15.195 1 96.88 350 ILE A CA 1
ATOM 2907 C C . ILE A 1 350 ? 8.586 -17.078 -16.047 1 96.88 350 ILE A C 1
ATOM 2909 O O . ILE A 1 350 ? 9.203 -18.125 -15.844 1 96.88 350 ILE A O 1
ATOM 2913 N N . ARG A 1 351 ? 8.914 -16.234 -17.047 1 97.88 351 ARG A N 1
ATOM 2914 C CA . ARG A 1 351 ? 10.094 -16.438 -17.875 1 97.88 351 ARG A CA 1
ATOM 2915 C C . ARG A 1 351 ? 11.367 -16.328 -17.047 1 97.88 351 ARG A C 1
ATOM 2917 O O . ARG A 1 351 ? 12.312 -17.094 -17.234 1 97.88 351 ARG A O 1
ATOM 2924 N N . LEU A 1 352 ? 11.359 -15.367 -16.172 1 97.81 352 LEU A N 1
ATOM 2925 C CA . LEU A 1 352 ? 12.516 -15.203 -15.289 1 97.81 352 LEU A CA 1
ATOM 2926 C C . LEU A 1 352 ? 12.68 -16.422 -14.375 1 97.81 352 LEU A C 1
ATOM 2928 O O . LEU A 1 352 ? 13.797 -16.906 -14.18 1 97.81 352 LEU A O 1
ATOM 2932 N N . GLN A 1 353 ? 11.625 -16.906 -13.844 1 97.62 353 GLN A N 1
ATOM 2933 C CA . GLN A 1 353 ? 11.719 -18.094 -13 1 97.62 353 GLN A CA 1
ATOM 2934 C C . GLN A 1 353 ? 12.195 -19.297 -13.797 1 97.62 353 GLN A C 1
ATOM 2936 O O . GLN A 1 353 ? 12.914 -20.156 -13.281 1 97.62 353 GLN A O 1
ATOM 2941 N N . TRP A 1 354 ? 11.719 -19.391 -15.055 1 98.31 354 TRP A N 1
ATOM 2942 C CA . TRP A 1 354 ? 12.219 -20.422 -15.953 1 98.31 354 TRP A CA 1
ATOM 2943 C C . TRP A 1 354 ? 13.734 -20.312 -16.109 1 98.31 354 TRP A C 1
ATOM 2945 O O . TRP A 1 354 ? 14.445 -21.328 -16.031 1 98.31 354 TRP A O 1
ATOM 2955 N N . ALA A 1 355 ? 14.195 -19.109 -16.281 1 98.56 355 ALA A N 1
ATOM 2956 C CA . ALA A 1 355 ? 15.641 -18.891 -16.391 1 98.56 355 ALA A CA 1
ATOM 2957 C C . ALA A 1 355 ? 16.359 -19.359 -15.125 1 98.56 355 ALA A C 1
ATOM 2959 O O . ALA A 1 355 ? 17.422 -19.984 -15.211 1 98.56 355 ALA A O 1
ATOM 2960 N N . TYR A 1 356 ? 15.805 -19.047 -13.969 1 98.38 356 TYR A N 1
ATOM 2961 C CA . TYR A 1 356 ? 16.391 -19.5 -12.711 1 98.38 356 TYR A CA 1
ATOM 2962 C C . TYR A 1 356 ? 16.453 -21.031 -12.664 1 98.38 356 TYR A C 1
ATOM 2964 O O . TYR A 1 356 ? 17.438 -21.594 -12.211 1 98.38 356 TYR A O 1
ATOM 2972 N N . PHE A 1 357 ? 15.43 -21.719 -13.133 1 98.44 357 PHE A N 1
ATOM 2973 C CA . PHE A 1 357 ? 15.359 -23.172 -13.148 1 98.44 357 PHE A CA 1
ATOM 2974 C C . PHE A 1 357 ? 16.438 -23.75 -14.047 1 98.44 357 PHE A C 1
ATOM 2976 O O . PHE A 1 357 ? 17.156 -24.688 -13.648 1 98.44 357 PHE A O 1
ATOM 2983 N N . GLU A 1 358 ? 16.531 -23.156 -15.258 1 98.56 358 GLU A N 1
ATOM 2984 C CA . GLU A 1 358 ? 17.547 -23.656 -16.188 1 98.56 358 GLU A CA 1
ATOM 2985 C C . GLU A 1 358 ? 18.953 -23.453 -15.625 1 98.56 358 GLU A C 1
ATOM 2987 O O . GLU A 1 358 ? 19.812 -24.328 -15.766 1 98.56 358 GLU A O 1
ATOM 2992 N N . GLU A 1 359 ? 19.203 -22.344 -15 1 98.31 359 GLU A N 1
ATOM 2993 C CA . GLU A 1 359 ? 20.484 -22.125 -14.344 1 98.31 359 GLU A CA 1
ATOM 2994 C C . GLU A 1 359 ? 20.719 -23.156 -13.25 1 98.31 359 GLU A C 1
ATOM 2996 O O . GLU A 1 359 ? 21.828 -23.703 -13.141 1 98.31 359 GLU A O 1
ATOM 3001 N N . SER A 1 360 ? 19.734 -23.516 -12.492 1 97.69 360 SER A N 1
ATOM 3002 C CA . SER A 1 360 ? 19.844 -24.438 -11.367 1 97.69 360 SER A CA 1
ATOM 3003 C C . SER A 1 360 ? 20.125 -25.859 -11.852 1 97.69 360 SER A C 1
ATOM 3005 O O . SER A 1 360 ? 20.688 -26.672 -11.109 1 97.69 360 SER A O 1
ATOM 3007 N N . THR A 1 361 ? 19.703 -26.156 -13.07 1 96.5 361 THR A N 1
ATOM 3008 C CA . THR A 1 361 ? 19.906 -27.5 -13.617 1 96.5 361 THR A CA 1
ATOM 3009 C C . THR A 1 361 ? 21.172 -27.562 -14.469 1 96.5 361 THR A C 1
ATOM 3011 O O . THR A 1 361 ? 21.406 -28.531 -15.18 1 96.5 361 THR A O 1
ATOM 3014 N N . GLY A 1 362 ? 21.938 -26.438 -14.469 1 96.19 362 GLY A N 1
ATOM 3015 C CA . GLY A 1 362 ? 23.234 -26.422 -15.117 1 96.19 362 GLY A CA 1
ATOM 3016 C C . GLY A 1 362 ? 23.188 -25.922 -16.547 1 96.19 362 GLY A C 1
ATOM 3017 O O . GLY A 1 362 ? 24.203 -25.938 -17.25 1 96.19 362 GLY A O 1
ATOM 3018 N N . ARG A 1 363 ? 22.062 -25.516 -17.047 1 97.62 363 ARG A N 1
ATOM 3019 C CA . ARG A 1 363 ? 21.922 -25 -18.391 1 97.62 363 ARG A CA 1
ATOM 3020 C C . ARG A 1 363 ? 21.984 -23.469 -18.406 1 97.62 363 ARG A C 1
ATOM 3022 O O . ARG A 1 363 ? 21.016 -22.812 -18.766 1 97.62 363 ARG A O 1
ATOM 3029 N N . VAL A 1 364 ? 23.094 -22.953 -18.203 1 97.88 364 VAL A N 1
ATOM 3030 C CA . VAL A 1 364 ? 23.328 -21.516 -18.031 1 97.88 364 VAL A CA 1
ATOM 3031 C C . VAL A 1 364 ? 23.109 -20.797 -19.359 1 97.88 364 VAL A C 1
ATOM 3033 O O . VAL A 1 364 ? 22.547 -19.703 -19.391 1 97.88 364 VAL A O 1
ATOM 3036 N N . ASP A 1 365 ? 23.484 -21.406 -20.406 1 97.94 365 ASP A N 1
ATOM 3037 C CA . ASP A 1 365 ? 23.328 -20.781 -21.719 1 97.94 365 ASP A CA 1
ATOM 3038 C C . ASP A 1 365 ? 21.859 -20.531 -22.031 1 97.94 365 ASP A C 1
ATOM 3040 O O . ASP A 1 365 ? 21.516 -19.469 -22.578 1 97.94 365 ASP A O 1
ATOM 3044 N N . VAL A 1 366 ? 21.031 -21.484 -21.734 1 98.12 366 VAL A N 1
ATOM 3045 C CA . VAL A 1 366 ? 19.609 -21.344 -21.953 1 98.12 366 VAL A CA 1
ATOM 3046 C C . VAL A 1 366 ? 19.047 -20.219 -21.078 1 98.12 366 VAL A C 1
ATOM 3048 O O . VAL A 1 366 ? 18.219 -19.422 -21.516 1 98.12 366 VAL A O 1
ATOM 3051 N N . ALA A 1 367 ? 19.5 -20.156 -19.844 1 98.38 367 ALA A N 1
ATOM 3052 C CA . ALA A 1 367 ? 19.094 -19.094 -18.938 1 98.38 367 ALA A CA 1
ATOM 3053 C C . ALA A 1 367 ? 19.422 -17.719 -19.5 1 98.38 367 ALA A C 1
ATOM 3055 O O . ALA A 1 367 ? 18.594 -16.812 -19.469 1 98.38 367 ALA A O 1
ATOM 3056 N N . LEU A 1 368 ? 20.594 -17.562 -20.016 1 98.31 368 LEU A N 1
ATOM 3057 C CA . LEU A 1 368 ? 21.031 -16.312 -20.609 1 98.31 368 LEU A CA 1
ATOM 3058 C C . LEU A 1 368 ? 20.203 -15.969 -21.844 1 98.31 368 LEU A C 1
ATOM 3060 O O . LEU A 1 368 ? 19.797 -14.82 -22.031 1 98.31 368 LEU A O 1
ATOM 3064 N N . ASP A 1 369 ? 19.891 -17 -22.656 1 98.19 369 ASP A N 1
ATOM 3065 C CA . ASP A 1 369 ? 19.094 -16.812 -23.875 1 98.19 369 ASP A CA 1
ATOM 3066 C C . ASP A 1 369 ? 17.688 -16.312 -23.531 1 98.19 369 ASP A C 1
ATOM 3068 O O . ASP A 1 369 ? 17.125 -15.5 -24.266 1 98.19 369 ASP A O 1
ATOM 3072 N N . ILE A 1 370 ? 17.172 -16.812 -22.484 1 98.38 370 ILE A N 1
ATOM 3073 C CA . ILE A 1 370 ? 15.836 -16.406 -22.047 1 98.38 370 ILE A CA 1
ATOM 3074 C C . ILE A 1 370 ? 15.844 -14.914 -21.719 1 98.38 370 ILE A C 1
ATOM 3076 O O . ILE A 1 370 ? 14.938 -14.18 -22.141 1 98.38 370 ILE A O 1
ATOM 3080 N N . HIS A 1 371 ? 16.859 -14.43 -21.047 1 98.25 371 HIS A N 1
ATOM 3081 C CA . HIS A 1 371 ? 16.953 -13.008 -20.734 1 98.25 371 HIS A CA 1
ATOM 3082 C C . HIS A 1 371 ? 17.047 -12.172 -22 1 98.25 371 HIS A C 1
ATOM 3084 O O . HIS A 1 371 ? 16.359 -11.164 -22.141 1 98.25 371 HIS A O 1
ATOM 3090 N N . GLU A 1 372 ? 17.875 -12.602 -22.891 1 97.19 372 GLU A N 1
ATOM 3091 C CA . GLU A 1 372 ? 18.062 -11.891 -24.141 1 97.19 372 GLU A CA 1
ATOM 3092 C C . GLU A 1 372 ? 16.75 -11.805 -24.922 1 97.19 372 GLU A C 1
ATOM 3094 O O . GLU A 1 372 ? 16.422 -10.75 -25.484 1 97.19 372 GLU A O 1
ATOM 3099 N N . ALA A 1 373 ? 16.062 -12.891 -24.953 1 96.88 373 ALA A N 1
ATOM 3100 C CA . ALA A 1 373 ? 14.805 -12.953 -25.688 1 96.88 373 ALA A CA 1
ATOM 3101 C C . ALA A 1 373 ? 13.781 -11.977 -25.109 1 96.88 373 ALA A C 1
ATOM 3103 O O . ALA A 1 373 ? 13.055 -11.312 -25.859 1 96.88 373 ALA A O 1
ATOM 3104 N N . ILE A 1 374 ? 13.703 -11.898 -23.781 1 97.44 374 ILE A N 1
ATOM 3105 C CA . ILE A 1 374 ? 12.773 -10.977 -23.141 1 97.44 374 ILE A CA 1
ATOM 3106 C C . ILE A 1 374 ? 13.133 -9.539 -23.516 1 97.44 374 ILE A C 1
ATOM 3108 O O . ILE A 1 374 ? 12.258 -8.742 -23.859 1 97.44 374 ILE A O 1
ATOM 3112 N N . LEU A 1 375 ? 14.391 -9.188 -23.547 1 96.81 375 LEU A N 1
ATOM 3113 C CA . LEU A 1 375 ? 14.859 -7.82 -23.719 1 96.81 375 LEU A CA 1
ATOM 3114 C C . LEU A 1 375 ? 14.711 -7.379 -25.172 1 96.81 375 LEU A C 1
ATOM 3116 O O . LEU A 1 375 ? 14.719 -6.18 -25.469 1 96.81 375 LEU A O 1
ATOM 3120 N N . LEU A 1 376 ? 14.555 -8.312 -26.125 1 95 376 LEU A N 1
ATOM 3121 C CA . LEU A 1 376 ? 14.258 -7.957 -27.5 1 95 376 LEU A CA 1
ATOM 3122 C C . LEU A 1 376 ? 12.914 -7.234 -27.594 1 95 376 LEU A C 1
ATOM 3124 O O . LEU A 1 376 ? 12.758 -6.316 -28.406 1 95 376 LEU A O 1
ATOM 3128 N N . ARG A 1 377 ? 12.062 -7.625 -26.703 1 93.38 377 ARG A N 1
ATOM 3129 C CA . ARG A 1 377 ? 10.727 -7.043 -26.719 1 93.38 377 ARG A CA 1
ATOM 3130 C C . ARG A 1 377 ? 10.57 -5.973 -25.641 1 93.38 377 ARG A C 1
ATOM 3132 O O . ARG A 1 377 ? 9.789 -5.035 -25.797 1 93.38 377 ARG A O 1
ATOM 3139 N N . LEU A 1 378 ? 11.336 -6.152 -24.531 1 95.06 378 LEU A N 1
ATOM 3140 C CA . LEU A 1 378 ? 11.281 -5.219 -23.406 1 95.06 378 LEU A CA 1
ATOM 3141 C C . LEU A 1 378 ? 12.664 -4.684 -23.078 1 95.06 378 LEU A C 1
ATOM 3143 O O . LEU A 1 378 ? 13.195 -4.934 -21.984 1 95.06 378 LEU A O 1
ATOM 3147 N N . PRO A 1 379 ? 13.148 -3.855 -23.906 1 95.38 379 PRO A N 1
ATOM 3148 C CA . PRO A 1 379 ? 14.531 -3.41 -23.719 1 95.38 379 PRO A CA 1
ATOM 3149 C C . PRO A 1 379 ? 14.711 -2.566 -22.453 1 95.38 379 PRO A C 1
ATOM 3151 O O . PRO A 1 379 ? 15.82 -2.49 -21.922 1 95.38 379 PRO A O 1
ATOM 3154 N N . ASP A 1 380 ? 13.602 -1.981 -21.922 1 95.12 380 ASP A N 1
ATOM 3155 C CA . ASP A 1 380 ? 13.711 -1.057 -20.797 1 95.12 380 ASP A CA 1
ATOM 3156 C C . ASP A 1 380 ? 13.352 -1.744 -19.469 1 95.12 380 ASP A C 1
ATOM 3158 O O . ASP A 1 380 ? 13.117 -1.078 -18.469 1 95.12 380 ASP A O 1
ATOM 3162 N N . SER A 1 381 ? 13.289 -3.082 -19.484 1 95.81 381 SER A N 1
ATOM 3163 C CA . SER A 1 381 ? 12.953 -3.783 -18.25 1 95.81 381 SER A CA 1
ATOM 3164 C C . SER A 1 381 ? 14.156 -3.889 -17.328 1 95.81 381 SER A C 1
ATOM 3166 O O . SER A 1 381 ? 15.031 -4.738 -17.531 1 95.81 381 SER A O 1
ATOM 3168 N N . VAL A 1 382 ? 14.141 -3.066 -16.281 1 96.38 382 VAL A N 1
ATOM 3169 C CA . VAL A 1 382 ? 15.25 -3.023 -15.336 1 96.38 382 VAL A CA 1
ATOM 3170 C C . VAL A 1 382 ? 15.383 -4.375 -14.641 1 96.38 382 VAL A C 1
ATOM 3172 O O . VAL A 1 382 ? 16.5 -4.887 -14.484 1 96.38 382 VAL A O 1
ATOM 3175 N N . GLU A 1 383 ? 14.289 -5.012 -14.297 1 96.06 383 GLU A N 1
ATOM 3176 C CA . GLU A 1 383 ? 14.297 -6.285 -13.586 1 96.06 383 GLU A CA 1
ATOM 3177 C C . GLU A 1 383 ? 15.023 -7.359 -14.391 1 96.06 383 GLU A C 1
ATOM 3179 O O . GLU A 1 383 ? 15.859 -8.086 -13.844 1 96.06 383 GLU A O 1
ATOM 3184 N N . VAL A 1 384 ? 14.758 -7.41 -15.648 1 97.75 384 VAL A N 1
ATOM 3185 C CA . VAL A 1 384 ? 15.32 -8.445 -16.5 1 97.75 384 VAL A CA 1
ATOM 3186 C C . VAL A 1 384 ? 16.812 -8.203 -16.688 1 97.75 384 VAL A C 1
ATOM 3188 O O . VAL A 1 384 ? 17.625 -9.141 -16.656 1 97.75 384 VAL A O 1
ATOM 3191 N N . ILE A 1 385 ? 17.203 -6.945 -16.922 1 98.06 385 ILE A N 1
ATOM 3192 C CA . ILE A 1 385 ? 18.609 -6.613 -17.125 1 98.06 385 ILE A CA 1
ATOM 3193 C C . ILE A 1 385 ? 19.406 -6.938 -15.859 1 98.06 385 ILE A C 1
ATOM 3195 O O . ILE A 1 385 ? 20.484 -7.539 -15.938 1 98.06 385 ILE A O 1
ATOM 3199 N N . VAL A 1 386 ? 18.859 -6.551 -14.75 1 97.44 386 VAL A N 1
ATOM 3200 C CA . VAL A 1 386 ? 19.531 -6.816 -13.484 1 97.44 386 VAL A CA 1
ATOM 3201 C C . VAL A 1 386 ? 19.625 -8.328 -13.258 1 97.44 386 VAL A C 1
ATOM 3203 O O . VAL A 1 386 ? 20.656 -8.828 -12.812 1 97.44 386 VAL A O 1
ATOM 3206 N N . SER A 1 387 ? 18.547 -9.062 -13.555 1 97.88 387 SER A N 1
ATOM 3207 C CA . SER A 1 387 ? 18.578 -10.516 -13.445 1 97.88 387 SER A CA 1
ATOM 3208 C C . SER A 1 387 ? 19.641 -11.125 -14.344 1 97.88 387 SER A C 1
ATOM 3210 O O . SER A 1 387 ? 20.375 -12.031 -13.93 1 97.88 387 SER A O 1
ATOM 3212 N N . TRP A 1 388 ? 19.75 -10.578 -15.562 1 98.25 388 TRP A N 1
ATOM 3213 C CA . TRP A 1 388 ? 20.766 -11.023 -16.5 1 98.25 388 TRP A CA 1
ATOM 3214 C C . TRP A 1 388 ? 22.172 -10.805 -15.938 1 98.25 388 TRP A C 1
ATOM 3216 O O . TRP A 1 388 ? 23 -11.711 -15.945 1 98.25 388 TRP A O 1
ATOM 3226 N N . ALA A 1 389 ? 22.359 -9.617 -15.445 1 98.12 389 ALA A N 1
ATOM 3227 C CA . ALA A 1 389 ? 23.656 -9.289 -14.844 1 98.12 389 ALA A CA 1
ATOM 3228 C C . ALA A 1 389 ? 23.984 -10.227 -13.688 1 98.12 389 ALA A C 1
ATOM 3230 O O . ALA A 1 389 ? 25.125 -10.648 -13.531 1 98.12 389 ALA A O 1
ATOM 3231 N N . ASN A 1 390 ? 23.047 -10.609 -12.938 1 97.56 390 ASN A N 1
ATOM 3232 C CA . ASN A 1 390 ? 23.266 -11.461 -11.773 1 97.56 390 ASN A CA 1
ATOM 3233 C C . ASN A 1 390 ? 23.578 -12.898 -12.188 1 97.56 390 ASN A C 1
ATOM 3235 O O . ASN A 1 390 ? 24.359 -13.586 -11.516 1 97.56 390 ASN A O 1
ATOM 3239 N N . VAL A 1 391 ? 22.938 -13.398 -13.258 1 98.06 391 VAL A N 1
ATOM 3240 C CA . VAL A 1 391 ? 23.312 -14.719 -13.773 1 98.06 391 VAL A CA 1
ATOM 3241 C C . VAL A 1 391 ? 24.781 -14.719 -14.188 1 98.06 391 VAL A C 1
ATOM 3243 O O . VAL A 1 391 ? 25.516 -15.648 -13.852 1 98.06 391 VAL A O 1
ATOM 3246 N N . GLU A 1 392 ? 25.141 -13.656 -14.898 1 97.88 392 GLU A N 1
ATOM 3247 C CA . GLU A 1 392 ? 26.531 -13.531 -15.328 1 97.88 392 GLU A CA 1
ATOM 3248 C C . GLU A 1 392 ? 27.469 -13.461 -14.133 1 97.88 392 GLU A C 1
ATOM 3250 O O . GLU A 1 392 ? 28.531 -14.094 -14.133 1 97.88 392 GLU A O 1
ATOM 3255 N N . ARG A 1 393 ? 27.094 -12.758 -13.156 1 96.56 393 ARG A N 1
ATOM 3256 C CA . ARG A 1 393 ? 27.906 -12.641 -11.953 1 96.56 393 ARG A CA 1
ATOM 3257 C C . ARG A 1 393 ? 28.125 -14 -11.297 1 96.56 393 ARG A C 1
ATOM 3259 O O . ARG A 1 393 ? 29.25 -14.359 -10.938 1 96.56 393 ARG A O 1
ATOM 3266 N N . ARG A 1 394 ? 27.047 -14.812 -11.156 1 96.5 394 ARG A N 1
ATOM 3267 C CA . ARG A 1 394 ? 27.094 -16.109 -10.469 1 96.5 394 ARG A CA 1
ATOM 3268 C C . ARG A 1 394 ? 27.906 -17.125 -11.266 1 96.5 394 ARG A C 1
ATOM 3270 O O . ARG A 1 394 ? 28.672 -17.891 -10.695 1 96.5 394 ARG A O 1
ATOM 3277 N N . GLN A 1 395 ? 27.812 -17 -12.586 1 96.81 395 GLN A N 1
ATOM 3278 C CA . GLN A 1 395 ? 28.328 -18.109 -13.398 1 96.81 395 GLN A CA 1
ATOM 3279 C C . GLN A 1 395 ? 29.625 -17.703 -14.094 1 96.81 395 GLN A C 1
ATOM 3281 O O . GLN A 1 395 ? 30.484 -18.562 -14.352 1 96.81 395 GLN A O 1
ATOM 3286 N N . ASN A 1 396 ? 29.766 -16.375 -14.398 1 96.06 396 ASN A N 1
ATOM 3287 C CA . ASN A 1 396 ? 30.906 -15.969 -15.211 1 96.06 396 ASN A CA 1
ATOM 3288 C C . ASN A 1 396 ? 31.734 -14.891 -14.523 1 96.06 396 ASN A C 1
ATOM 3290 O O . ASN A 1 396 ? 32.719 -14.383 -15.094 1 96.06 396 ASN A O 1
ATOM 3294 N N . GLY A 1 397 ? 31.328 -14.469 -13.406 1 94.19 397 GLY A N 1
ATOM 3295 C CA . GLY A 1 397 ? 32.125 -13.547 -12.625 1 94.19 397 GLY A CA 1
ATOM 3296 C C . GLY A 1 397 ? 31.625 -12.117 -12.68 1 94.19 397 GLY A C 1
ATOM 3297 O O . GLY A 1 397 ? 30.719 -11.805 -13.461 1 94.19 397 GLY A O 1
ATOM 3298 N N . ILE A 1 398 ? 32.25 -11.258 -11.938 1 94.62 398 ILE A N 1
ATOM 3299 C CA . ILE A 1 398 ? 31.828 -9.883 -11.719 1 94.62 398 ILE A CA 1
ATOM 3300 C C . ILE A 1 398 ? 32.031 -9.07 -12.992 1 94.62 398 ILE A C 1
ATOM 3302 O O . ILE A 1 398 ? 31.203 -8.234 -13.352 1 94.62 398 ILE A O 1
ATOM 3306 N N . ASP A 1 399 ? 33.094 -9.305 -13.688 1 96.31 399 ASP A N 1
ATOM 3307 C CA . ASP A 1 399 ? 33.406 -8.547 -14.898 1 96.31 399 ASP A CA 1
ATOM 3308 C C . ASP A 1 399 ? 32.344 -8.781 -15.977 1 96.31 399 ASP A C 1
ATOM 3310 O O . ASP A 1 399 ? 31.969 -7.859 -16.703 1 96.31 399 ASP A O 1
ATOM 3314 N N . ALA A 1 400 ? 31.891 -10 -16.094 1 97.38 400 ALA A N 1
ATOM 3315 C CA . ALA A 1 400 ? 30.828 -10.312 -17.031 1 97.38 400 ALA A CA 1
ATOM 3316 C C . ALA A 1 400 ? 29.547 -9.578 -16.688 1 97.38 400 ALA A C 1
ATOM 3318 O O . ALA A 1 400 ? 28.828 -9.109 -17.578 1 97.38 400 ALA A O 1
ATOM 3319 N N . ALA A 1 401 ? 29.219 -9.516 -15.43 1 97.56 401 ALA A N 1
ATOM 3320 C CA . ALA A 1 401 ? 28.047 -8.781 -14.969 1 97.56 401 ALA A CA 1
ATOM 3321 C C . ALA A 1 401 ? 28.156 -7.297 -15.305 1 97.56 401 ALA A C 1
ATOM 3323 O O . ALA A 1 401 ? 27.188 -6.691 -15.789 1 97.56 401 ALA A O 1
ATOM 3324 N N . ILE A 1 402 ? 29.344 -6.734 -15.039 1 97.12 402 ILE A N 1
ATOM 3325 C CA . ILE A 1 402 ? 29.578 -5.324 -15.328 1 97.12 402 ILE A CA 1
ATOM 3326 C C . ILE A 1 402 ? 29.406 -5.066 -16.828 1 97.12 402 ILE A C 1
ATOM 3328 O O . ILE A 1 402 ? 28.844 -4.043 -17.219 1 97.12 402 ILE A O 1
ATOM 3332 N N . GLN A 1 403 ? 29.812 -5.969 -17.625 1 97.69 403 GLN A N 1
ATOM 3333 C CA . GLN A 1 403 ? 29.719 -5.82 -19.062 1 97.69 403 GLN A CA 1
ATOM 3334 C C . GLN A 1 403 ? 28.266 -5.766 -19.516 1 97.69 403 GLN A C 1
ATOM 3336 O O . GLN A 1 403 ? 27.922 -5.055 -20.453 1 97.69 403 GLN A O 1
ATOM 3341 N N . VAL A 1 404 ? 27.391 -6.547 -18.875 1 97.88 404 VAL A N 1
ATOM 3342 C CA . VAL A 1 404 ? 25.969 -6.504 -19.188 1 97.88 404 VAL A CA 1
ATOM 3343 C C . VAL A 1 404 ? 25.438 -5.09 -18.969 1 97.88 404 VAL A C 1
ATOM 3345 O O . VAL A 1 404 ? 24.734 -4.543 -19.828 1 97.88 404 VAL A O 1
ATOM 3348 N N . TYR A 1 405 ? 25.781 -4.5 -17.812 1 97.62 405 TYR A N 1
ATOM 3349 C CA . TYR A 1 405 ? 25.328 -3.148 -17.516 1 97.62 405 TYR A CA 1
ATOM 3350 C C . TYR A 1 405 ? 25.875 -2.152 -18.531 1 97.62 405 TYR A C 1
ATOM 3352 O O . TYR A 1 405 ? 25.125 -1.33 -19.078 1 97.62 405 TYR A O 1
ATOM 3360 N N . LYS A 1 406 ? 27.141 -2.236 -18.828 1 97.06 406 LYS A N 1
ATOM 3361 C CA . LYS A 1 406 ? 27.766 -1.317 -19.766 1 97.06 406 LYS A CA 1
ATOM 3362 C C . LYS A 1 406 ? 27.125 -1.405 -21.156 1 97.06 406 LYS A C 1
ATOM 3364 O O . LYS A 1 406 ? 26.844 -0.381 -21.781 1 97.06 406 LYS A O 1
ATOM 3369 N N . ASN A 1 407 ? 26.875 -2.604 -21.625 1 97.06 407 ASN A N 1
ATOM 3370 C CA . ASN A 1 407 ? 26.25 -2.824 -22.922 1 97.06 407 ASN A CA 1
ATOM 3371 C C . ASN A 1 407 ? 24.859 -2.201 -23 1 97.06 407 ASN A C 1
ATOM 3373 O O . ASN A 1 407 ? 24.516 -1.568 -23.984 1 97.06 407 ASN A O 1
ATOM 3377 N N . GLN A 1 408 ? 24.094 -2.4 -21.922 1 96.62 408 GLN A N 1
ATOM 3378 C CA . GLN A 1 408 ? 22.734 -1.879 -21.906 1 96.62 408 GLN A CA 1
ATOM 3379 C C . GLN A 1 408 ? 22.719 -0.359 -21.766 1 96.62 408 GLN A C 1
ATOM 3381 O O . GLN A 1 408 ? 21.875 0.32 -22.359 1 96.62 408 GLN A O 1
ATOM 3386 N N . ILE A 1 409 ? 23.641 0.194 -21.016 1 96.25 409 ILE A N 1
ATOM 3387 C CA . ILE A 1 409 ? 23.75 1.637 -20.828 1 96.25 409 ILE A CA 1
ATOM 3388 C C . ILE A 1 409 ? 24.156 2.295 -22.156 1 96.25 409 ILE A C 1
ATOM 3390 O O . ILE A 1 409 ? 23.672 3.377 -22.484 1 96.25 409 ILE A O 1
ATOM 3394 N N . ASP A 1 410 ? 24.938 1.653 -22.938 1 95.62 410 ASP A N 1
ATOM 3395 C CA . ASP A 1 410 ? 25.422 2.191 -24.203 1 95.62 410 ASP A CA 1
ATOM 3396 C C . ASP A 1 410 ? 24.406 1.956 -25.312 1 95.62 410 ASP A C 1
ATOM 3398 O O . ASP A 1 410 ? 24.516 2.561 -26.391 1 95.62 410 ASP A O 1
ATOM 3402 N N . ALA A 1 411 ? 23.484 1.094 -25.047 1 94.75 411 ALA A N 1
ATOM 3403 C CA . ALA A 1 411 ? 22.5 0.75 -26.078 1 94.75 411 ALA A CA 1
ATOM 3404 C C . ALA A 1 411 ? 21.562 1.917 -26.344 1 94.75 411 ALA A C 1
ATOM 3406 O O . ALA A 1 411 ? 21 2.502 -25.422 1 94.75 411 ALA A O 1
ATOM 3407 N N . PRO A 1 412 ? 21.344 2.285 -27.562 1 93.75 412 PRO A N 1
ATOM 3408 C CA . PRO A 1 412 ? 20.469 3.414 -27.891 1 93.75 412 PRO A CA 1
ATOM 3409 C C . PRO A 1 412 ? 18.984 3.115 -27.641 1 93.75 412 PRO A C 1
ATOM 3411 O O . PRO A 1 412 ? 18.172 4.039 -27.516 1 93.75 412 PRO A O 1
ATOM 3414 N N . THR A 1 413 ? 18.641 1.871 -27.578 1 93 413 THR A N 1
ATOM 3415 C CA . THR A 1 413 ? 17.25 1.467 -27.438 1 93 413 THR A CA 1
ATOM 3416 C C . THR A 1 413 ? 16.781 1.649 -26 1 93 413 THR A C 1
ATOM 3418 O O . THR A 1 413 ? 15.578 1.654 -25.719 1 93 413 THR A O 1
ATOM 3421 N N . VAL A 1 414 ? 17.688 1.809 -25.062 1 95.06 414 VAL A N 1
ATOM 3422 C CA . VAL A 1 414 ? 17.344 1.915 -23.656 1 95.06 414 VAL A CA 1
ATOM 3423 C C . VAL A 1 414 ? 17.156 3.383 -23.281 1 95.06 414 VAL A C 1
ATOM 3425 O O . VAL A 1 414 ? 17.953 4.238 -23.656 1 95.06 414 VAL A O 1
ATOM 3428 N N . ASP A 1 415 ? 16.094 3.654 -22.641 1 94.19 415 ASP A N 1
ATOM 3429 C CA . ASP A 1 415 ? 15.789 5.043 -22.312 1 94.19 415 ASP A CA 1
ATOM 3430 C C . ASP A 1 415 ? 16.672 5.555 -21.172 1 94.19 415 ASP A C 1
ATOM 3432 O O . ASP A 1 415 ? 17.359 4.773 -20.516 1 94.19 415 ASP A O 1
ATOM 3436 N N . ILE A 1 416 ? 16.656 6.781 -20.984 1 94.81 416 ILE A N 1
ATOM 3437 C CA . ILE A 1 416 ? 17.594 7.465 -20.094 1 94.81 416 ILE A CA 1
ATOM 3438 C C . ILE A 1 416 ? 17.312 7.078 -18.641 1 94.81 416 ILE A C 1
ATOM 3440 O O . ILE A 1 416 ? 18.234 6.965 -17.828 1 94.81 416 ILE A O 1
ATOM 3444 N N . TYR A 1 417 ? 16.078 6.863 -18.281 1 95.06 417 TYR A N 1
ATOM 3445 C CA . TYR A 1 417 ? 15.719 6.539 -16.906 1 95.06 417 TYR A CA 1
ATOM 3446 C C . TYR A 1 417 ? 16.125 5.113 -16.547 1 95.06 417 TYR A C 1
ATOM 3448 O O . TYR A 1 417 ? 16.609 4.855 -15.438 1 95.06 417 TYR A O 1
ATOM 3456 N N . THR A 1 418 ? 15.938 4.227 -17.5 1 96.19 418 THR A N 1
ATOM 3457 C CA . THR A 1 418 ? 16.453 2.871 -17.328 1 96.19 418 THR A CA 1
ATOM 3458 C C . THR A 1 418 ? 17.969 2.875 -17.203 1 96.19 418 THR A C 1
ATOM 3460 O O . THR A 1 418 ? 18.531 2.182 -16.344 1 96.19 418 THR A O 1
ATOM 3463 N N . LYS A 1 419 ? 18.641 3.672 -18.031 1 97.31 419 LYS A N 1
ATOM 3464 C CA . LYS A 1 419 ? 20.094 3.795 -17.938 1 97.31 419 LYS A CA 1
ATOM 3465 C C . LYS A 1 419 ? 20.516 4.258 -16.562 1 97.31 419 LYS A C 1
ATOM 3467 O O . LYS A 1 419 ? 21.484 3.74 -16 1 97.31 419 LYS A O 1
ATOM 3472 N N . ALA A 1 420 ? 19.781 5.199 -16.016 1 96.94 420 ALA A N 1
ATOM 3473 C CA . ALA A 1 420 ? 20.078 5.715 -14.68 1 96.94 420 ALA A CA 1
ATOM 3474 C C . ALA A 1 420 ? 19.984 4.609 -13.633 1 96.94 420 ALA A C 1
ATOM 3476 O O . ALA A 1 420 ? 20.844 4.492 -12.758 1 96.94 420 ALA A O 1
ATOM 3477 N N . ALA A 1 421 ? 18.969 3.793 -13.734 1 96.5 421 ALA A N 1
ATOM 3478 C CA . ALA A 1 421 ? 18.766 2.676 -12.812 1 96.5 421 ALA A CA 1
ATOM 3479 C C . ALA A 1 421 ? 19.922 1.671 -12.922 1 96.5 421 ALA A C 1
ATOM 3481 O O . ALA A 1 421 ? 20.391 1.158 -11.906 1 96.5 421 ALA A O 1
ATOM 3482 N N . LEU A 1 422 ? 20.312 1.442 -14.141 1 97.75 422 LEU A N 1
ATOM 3483 C CA . LEU A 1 422 ? 21.375 0.463 -14.375 1 97.75 422 LEU A CA 1
ATOM 3484 C C . LEU A 1 422 ? 22.703 0.966 -13.836 1 97.75 422 LEU A C 1
ATOM 3486 O O . LEU A 1 422 ? 23.5 0.185 -13.312 1 97.75 422 LEU A O 1
ATOM 3490 N N . VAL A 1 423 ? 22.938 2.26 -13.961 1 97.75 423 VAL A N 1
ATOM 3491 C CA . VAL A 1 423 ? 24.156 2.852 -13.406 1 97.75 423 VAL A CA 1
ATOM 3492 C C . VAL A 1 423 ? 24.172 2.678 -11.891 1 97.75 423 VAL A C 1
ATOM 3494 O O . VAL A 1 423 ? 25.203 2.34 -11.305 1 97.75 423 VAL A O 1
ATOM 3497 N N . ALA A 1 424 ? 23.047 2.891 -11.312 1 97.31 424 ALA A N 1
ATOM 3498 C CA . ALA A 1 424 ? 22.922 2.721 -9.867 1 97.31 424 ALA A CA 1
ATOM 3499 C C . ALA A 1 424 ? 23.156 1.269 -9.461 1 97.31 424 ALA A C 1
ATOM 3501 O O . ALA A 1 424 ? 23.859 0.995 -8.492 1 97.31 424 ALA A O 1
ATOM 3502 N N . GLU A 1 425 ? 22.578 0.337 -10.219 1 96.75 425 GLU A N 1
ATOM 3503 C CA . GLU A 1 425 ? 22.766 -1.082 -9.938 1 96.75 425 GLU A CA 1
ATOM 3504 C C . GLU A 1 425 ? 24.219 -1.489 -10.141 1 96.75 425 GLU A C 1
ATOM 3506 O O . GLU A 1 425 ? 24.734 -2.334 -9.406 1 96.75 425 GLU A O 1
ATOM 3511 N N . TRP A 1 426 ? 24.859 -0.924 -11.156 1 97.38 426 TRP A N 1
ATOM 3512 C CA . TRP A 1 426 ? 26.281 -1.138 -11.391 1 97.38 426 TRP A CA 1
ATOM 3513 C C . TRP A 1 426 ? 27.109 -0.692 -10.18 1 97.38 426 TRP A C 1
ATOM 3515 O O . TRP A 1 426 ? 27.984 -1.419 -9.719 1 97.38 426 TRP A O 1
ATOM 3525 N N . ALA A 1 427 ? 26.766 0.506 -9.641 1 97.19 427 ALA A N 1
ATOM 3526 C CA . ALA A 1 427 ? 27.453 1.015 -8.453 1 97.19 427 ALA A CA 1
ATOM 3527 C C . ALA A 1 427 ? 27.266 0.068 -7.27 1 97.19 427 ALA A C 1
ATOM 3529 O O . ALA A 1 427 ? 28.234 -0.202 -6.539 1 97.19 427 ALA A O 1
ATOM 3530 N N . LEU A 1 428 ? 26.125 -0.467 -7.105 1 95.06 428 LEU A N 1
ATOM 3531 C CA . LEU A 1 428 ? 25.844 -1.385 -6.004 1 95.06 428 LEU A CA 1
ATOM 3532 C C . LEU A 1 428 ? 26.641 -2.682 -6.172 1 95.06 428 LEU A C 1
ATOM 3534 O O . LEU A 1 428 ? 27.094 -3.271 -5.188 1 95.06 428 LEU A O 1
ATOM 3538 N N . LEU A 1 429 ? 26.75 -3.125 -7.422 1 95.44 429 LEU A N 1
ATOM 3539 C CA . LEU A 1 429 ? 27.547 -4.312 -7.707 1 95.44 429 LEU A CA 1
ATOM 3540 C C . LEU A 1 429 ? 29 -4.102 -7.309 1 95.44 429 LEU A C 1
ATOM 3542 O O . LEU A 1 429 ? 29.609 -4.984 -6.703 1 95.44 429 LEU A O 1
ATOM 3546 N N . LEU A 1 430 ? 29.547 -2.949 -7.586 1 95.38 430 LEU A N 1
ATOM 3547 C CA . LEU A 1 430 ? 30.922 -2.621 -7.223 1 95.38 430 LEU A CA 1
ATOM 3548 C C . LEU A 1 430 ? 31.094 -2.572 -5.707 1 95.38 430 LEU A C 1
ATOM 3550 O O . LEU A 1 430 ? 32.125 -3.008 -5.176 1 95.38 430 LEU A O 1
ATOM 3554 N N . TRP A 1 431 ? 30.062 -2.111 -5.051 1 94.56 431 TRP A N 1
ATOM 3555 C CA . TRP A 1 431 ? 30.078 -1.938 -3.604 1 94.56 431 TRP A CA 1
ATOM 3556 C C . TRP A 1 431 ? 29.875 -3.273 -2.893 1 94.56 431 TRP A C 1
ATOM 3558 O O . TRP A 1 431 ? 30.766 -3.734 -2.166 1 94.56 431 TRP A O 1
ATOM 3568 N N . LYS A 1 432 ? 28.781 -4.004 -3.139 1 91.31 432 LYS A N 1
ATOM 3569 C CA . LYS A 1 432 ? 28.344 -5.152 -2.352 1 91.31 432 LYS A CA 1
ATOM 3570 C C . LYS A 1 432 ? 29.078 -6.418 -2.771 1 91.31 432 LYS A C 1
ATOM 3572 O O . LYS A 1 432 ? 29.312 -7.309 -1.95 1 91.31 432 LYS A O 1
ATOM 3577 N N . VAL A 1 433 ? 29.484 -6.52 -4.023 1 90.62 433 VAL A N 1
ATOM 3578 C CA . VAL A 1 433 ? 30.062 -7.762 -4.531 1 90.62 433 VAL A CA 1
ATOM 3579 C C . VAL A 1 433 ? 31.578 -7.613 -4.645 1 90.62 433 VAL A C 1
ATOM 3581 O O . VAL A 1 433 ? 32.312 -8.43 -4.109 1 90.62 433 VAL A O 1
ATOM 3584 N N . LYS A 1 434 ? 32 -6.562 -5.297 1 90.38 434 LYS A N 1
ATOM 3585 C CA . LYS A 1 434 ? 33.438 -6.34 -5.453 1 90.38 434 LYS A CA 1
ATOM 3586 C C . LYS A 1 434 ? 34.062 -5.836 -4.152 1 90.38 434 LYS A C 1
ATOM 3588 O O . LYS A 1 434 ? 35.25 -6.062 -3.896 1 90.38 434 LYS A O 1
ATOM 3593 N N . GLY A 1 435 ? 33.281 -5.051 -3.324 1 91.69 435 GLY A N 1
ATOM 3594 C CA . GLY A 1 435 ? 33.75 -4.508 -2.059 1 91.69 435 GLY A CA 1
ATOM 3595 C C . GLY A 1 435 ? 34.5 -3.193 -2.209 1 91.69 435 GLY A C 1
ATOM 3596 O O . GLY A 1 435 ? 35.281 -2.818 -1.345 1 91.69 435 GLY A O 1
ATOM 3597 N N . SER A 1 436 ? 34.281 -2.512 -3.314 1 93.94 436 SER A N 1
ATOM 3598 C CA . SER A 1 436 ? 34.969 -1.242 -3.559 1 93.94 436 SER A CA 1
ATOM 3599 C C . SER A 1 436 ? 34.031 -0.062 -3.303 1 93.94 436 SER A C 1
ATOM 3601 O O . SER A 1 436 ? 33.344 0.39 -4.211 1 93.94 436 SER A O 1
ATOM 3603 N N . THR A 1 437 ? 34.125 0.518 -2.191 1 94.81 437 THR A N 1
ATOM 3604 C CA . THR A 1 437 ? 33.25 1.638 -1.802 1 94.81 437 THR A CA 1
ATOM 3605 C C . THR A 1 437 ? 33.625 2.889 -2.602 1 94.81 437 THR A C 1
ATOM 3607 O O . THR A 1 437 ? 32.719 3.615 -3.051 1 94.81 437 THR A O 1
ATOM 3610 N N . GLU A 1 438 ? 34.875 3.105 -2.818 1 95.75 438 GLU A N 1
ATOM 3611 C CA . GLU A 1 438 ? 35.344 4.312 -3.5 1 95.75 438 GLU A CA 1
ATOM 3612 C C . GLU A 1 438 ? 34.906 4.316 -4.965 1 95.75 438 GLU A C 1
ATOM 3614 O O . GLU A 1 438 ? 34.438 5.336 -5.477 1 95.75 438 GLU A O 1
ATOM 3619 N N . GLU A 1 439 ? 35.031 3.193 -5.625 1 96.25 439 GLU A N 1
ATOM 3620 C CA . GLU A 1 439 ? 34.594 3.096 -7.02 1 96.25 439 GLU A CA 1
ATOM 3621 C C . GLU A 1 439 ? 33.094 3.311 -7.16 1 96.25 439 GLU A C 1
ATOM 3623 O O . GLU A 1 439 ? 32.656 3.977 -8.094 1 96.25 439 GLU A O 1
ATOM 3628 N N . ALA A 1 440 ? 32.375 2.695 -6.266 1 96.94 440 ALA A N 1
ATOM 3629 C CA . ALA A 1 440 ? 30.906 2.848 -6.285 1 96.94 440 ALA A CA 1
ATOM 3630 C C . ALA A 1 440 ? 30.5 4.309 -6.102 1 96.94 440 ALA A C 1
ATOM 3632 O O . ALA A 1 440 ? 29.656 4.824 -6.836 1 96.94 440 ALA A O 1
ATOM 3633 N N . ARG A 1 441 ? 31.109 5.004 -5.129 1 97.06 441 ARG A N 1
ATOM 3634 C CA . ARG A 1 441 ? 30.828 6.41 -4.875 1 97.06 441 ARG A CA 1
ATOM 3635 C C . ARG A 1 441 ? 31.141 7.266 -6.098 1 97.06 441 ARG A C 1
ATOM 3637 O O . ARG A 1 441 ? 30.391 8.188 -6.422 1 97.06 441 ARG A O 1
ATOM 3644 N N . GLU A 1 442 ? 32.219 6.957 -6.742 1 97.06 442 GLU A N 1
ATOM 3645 C CA . GLU A 1 442 ? 32.625 7.695 -7.934 1 97.06 442 GLU A CA 1
ATOM 3646 C C . GLU A 1 442 ? 31.594 7.547 -9.055 1 97.06 442 GLU A C 1
ATOM 3648 O O . GLU A 1 442 ? 31.359 8.492 -9.805 1 97.06 442 GLU A O 1
ATOM 3653 N N . VAL A 1 443 ? 31.031 6.367 -9.172 1 97.12 443 VAL A N 1
ATOM 3654 C CA . VAL A 1 443 ? 30.016 6.133 -10.195 1 97.12 443 VAL A CA 1
ATOM 3655 C C . VAL A 1 443 ? 28.812 7.047 -9.961 1 97.12 443 VAL A C 1
ATOM 3657 O O . VAL A 1 443 ? 28.312 7.684 -10.891 1 97.12 443 VAL A O 1
ATOM 3660 N N . PHE A 1 444 ? 28.344 7.148 -8.727 1 97.44 444 PHE A N 1
ATOM 3661 C CA . PHE A 1 444 ? 27.203 8 -8.406 1 97.44 444 PHE A CA 1
ATOM 3662 C C . PHE A 1 444 ? 27.547 9.469 -8.656 1 97.44 444 PHE A C 1
ATOM 3664 O O . PHE A 1 444 ? 26.781 10.188 -9.305 1 97.44 444 PHE A O 1
ATOM 3671 N N . THR A 1 445 ? 28.703 9.914 -8.195 1 96.5 445 THR A N 1
ATOM 3672 C CA . THR A 1 445 ? 29.094 11.312 -8.258 1 96.5 445 THR A CA 1
ATOM 3673 C C . THR A 1 445 ? 29.312 11.758 -9.695 1 96.5 445 THR A C 1
ATOM 3675 O O . THR A 1 445 ? 28.938 12.875 -10.07 1 96.5 445 THR A O 1
ATOM 3678 N N . LYS A 1 446 ? 29.844 10.898 -10.492 1 95.75 446 LYS A N 1
ATOM 3679 C CA . LYS A 1 446 ? 30.141 11.234 -11.875 1 95.75 446 LYS A CA 1
ATOM 3680 C C . LYS A 1 446 ? 28.875 11.289 -12.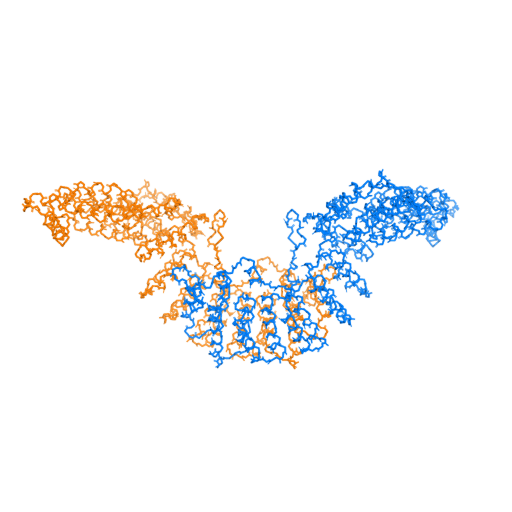719 1 95.75 446 LYS A C 1
ATOM 3682 O O . LYS A 1 446 ? 28.812 12.039 -13.703 1 95.75 446 LYS A O 1
ATOM 3687 N N . ASN A 1 447 ? 27.906 10.547 -12.312 1 96.06 447 ASN A N 1
ATOM 3688 C CA . ASN A 1 447 ? 26.766 10.367 -13.203 1 96.06 447 ASN A CA 1
ATOM 3689 C C . ASN A 1 447 ? 25.547 11.164 -12.727 1 96.06 447 ASN A C 1
ATOM 3691 O O . ASN A 1 447 ? 24.531 11.234 -13.43 1 96.06 447 ASN A O 1
ATOM 3695 N N . VAL A 1 448 ? 25.609 11.82 -11.609 1 95.31 448 VAL A N 1
ATOM 3696 C CA . VAL A 1 448 ? 24.469 12.508 -11.016 1 95.31 448 VAL A CA 1
ATOM 3697 C C . VAL A 1 448 ? 24.016 13.641 -11.945 1 95.31 448 VAL A C 1
ATOM 3699 O O . VAL A 1 448 ? 22.812 13.938 -12.023 1 95.31 448 VAL A O 1
ATOM 3702 N N . THR A 1 449 ? 24.859 14.219 -12.688 1 93.31 449 THR A N 1
ATOM 3703 C CA . THR A 1 449 ? 24.531 15.336 -13.57 1 93.31 449 THR A CA 1
ATOM 3704 C C . THR A 1 449 ? 23.609 14.883 -14.703 1 93.31 449 THR A C 1
ATOM 3706 O O . THR A 1 449 ? 22.781 15.656 -15.18 1 93.31 449 THR A O 1
ATOM 3709 N N . TRP A 1 450 ? 23.703 13.617 -15.023 1 92.75 450 TRP A N 1
ATOM 3710 C CA . TRP A 1 450 ? 22.938 13.109 -16.156 1 92.75 450 TRP A CA 1
ATOM 3711 C C . TRP A 1 450 ? 21.672 12.414 -15.703 1 92.75 450 TRP A C 1
ATOM 3713 O O . TRP A 1 450 ? 20.688 12.359 -16.438 1 92.75 450 TRP A O 1
ATOM 3723 N N . TYR A 1 451 ? 21.75 11.914 -14.5 1 94.06 451 TYR A N 1
ATOM 3724 C CA . TYR A 1 451 ? 20.672 11 -14.117 1 94.06 451 TYR A CA 1
ATOM 3725 C C . TYR A 1 451 ? 19.938 11.5 -12.891 1 94.06 451 TYR A C 1
ATOM 3727 O O . TYR A 1 451 ? 19.344 10.711 -12.141 1 94.06 451 TYR A O 1
ATOM 3735 N N . GLY A 1 452 ? 19.922 12.758 -12.719 1 92.12 452 GLY A N 1
ATOM 3736 C CA . GLY A 1 452 ? 19.312 13.367 -11.539 1 92.12 452 GLY A CA 1
ATOM 3737 C C . GLY A 1 452 ? 17.797 13.25 -11.523 1 92.12 452 GLY A C 1
ATOM 3738 O O . GLY A 1 452 ? 17.172 13.484 -10.492 1 92.12 452 GLY A O 1
ATOM 3739 N N . ASP A 1 453 ? 17.219 12.75 -12.578 1 93.88 453 ASP A N 1
ATOM 3740 C CA . ASP A 1 453 ? 15.758 12.711 -12.656 1 93.88 453 ASP A CA 1
ATOM 3741 C C . ASP A 1 453 ? 15.234 11.281 -12.516 1 93.88 453 ASP A C 1
ATOM 3743 O O . ASP A 1 453 ? 14.102 10.984 -12.898 1 93.88 453 ASP A O 1
ATOM 3747 N N . SER A 1 454 ? 16.016 10.391 -12.016 1 95.31 454 SER A N 1
ATOM 3748 C CA . SER A 1 454 ? 15.602 9.008 -11.789 1 95.31 454 SER A CA 1
ATOM 3749 C C . SER A 1 454 ? 15.461 8.711 -10.297 1 95.31 454 SER A C 1
ATOM 3751 O O . SER A 1 454 ? 16.422 8.844 -9.539 1 95.31 454 SER A O 1
ATOM 3753 N N . ARG A 1 455 ? 14.32 8.289 -9.945 1 96.44 455 ARG A N 1
ATOM 3754 C CA . ARG A 1 455 ? 14.07 7.934 -8.555 1 96.44 455 ARG A CA 1
ATOM 3755 C C . ARG A 1 455 ? 14.992 6.805 -8.102 1 96.44 455 ARG A C 1
ATOM 3757 O O . ARG A 1 455 ? 15.539 6.848 -7 1 96.44 455 ARG A O 1
ATOM 3764 N N . LEU A 1 456 ? 15.156 5.832 -8.961 1 96.44 456 LEU A N 1
ATOM 3765 C CA . LEU A 1 456 ? 15.945 4.656 -8.617 1 96.44 456 LEU A CA 1
ATOM 3766 C C . LEU A 1 456 ? 17.406 5.031 -8.383 1 96.44 456 LEU A C 1
ATOM 3768 O O . LEU A 1 456 ? 18.062 4.457 -7.512 1 96.44 456 LEU A O 1
ATOM 3772 N N . PHE A 1 457 ? 17.891 5.988 -9.172 1 97.19 457 PHE A N 1
ATOM 3773 C CA . PHE A 1 457 ? 19.266 6.473 -9.008 1 97.19 457 PHE A CA 1
ATOM 3774 C C . PHE A 1 457 ? 19.469 7.031 -7.605 1 97.19 457 PHE A C 1
ATOM 3776 O O . PHE A 1 457 ? 20.422 6.648 -6.914 1 97.19 457 PHE A O 1
ATOM 3783 N N . TRP A 1 458 ? 18.531 7.809 -7.176 1 97.38 458 TRP A N 1
ATOM 3784 C CA . TRP A 1 458 ? 18.625 8.438 -5.863 1 97.38 458 TRP A CA 1
ATOM 3785 C C . TRP A 1 458 ? 18.406 7.422 -4.75 1 97.38 458 TRP A C 1
ATOM 3787 O O . TRP A 1 458 ? 19.141 7.426 -3.75 1 97.38 458 TRP A O 1
ATOM 3797 N N . ASP A 1 459 ? 17.438 6.551 -4.922 1 96.88 459 ASP A N 1
ATOM 3798 C CA . ASP A 1 459 ? 17.172 5.512 -3.934 1 96.88 459 ASP A CA 1
ATOM 3799 C C . ASP A 1 459 ? 18.422 4.684 -3.65 1 96.88 459 ASP A C 1
ATOM 3801 O O . ASP A 1 459 ? 18.766 4.441 -2.492 1 96.88 459 ASP A O 1
ATOM 3805 N N . ARG A 1 460 ? 19.062 4.324 -4.672 1 96.81 460 ARG A N 1
ATOM 3806 C CA . ARG A 1 460 ? 20.234 3.461 -4.531 1 96.81 460 ARG A CA 1
ATOM 3807 C C . ARG A 1 460 ? 21.406 4.234 -3.961 1 96.81 460 ARG A C 1
ATOM 3809 O O . ARG A 1 460 ? 22.203 3.691 -3.188 1 96.81 460 ARG A O 1
ATOM 3816 N N . TRP A 1 461 ? 21.547 5.504 -4.355 1 97.69 461 TRP A N 1
ATOM 3817 C CA . TRP A 1 461 ? 22.641 6.32 -3.811 1 97.69 461 TRP A CA 1
ATOM 3818 C C . TRP A 1 461 ? 22.453 6.527 -2.311 1 97.69 461 TRP A C 1
ATOM 3820 O O . TRP A 1 461 ? 23.406 6.359 -1.537 1 97.69 461 TRP A O 1
ATOM 3830 N N . PHE A 1 462 ? 21.219 6.801 -1.872 1 97.38 462 PHE A N 1
ATOM 3831 C CA . PHE A 1 462 ? 20.922 6.934 -0.45 1 97.38 462 PHE A CA 1
ATOM 3832 C C . PHE A 1 462 ? 21.234 5.637 0.289 1 97.38 462 PHE A C 1
ATOM 3834 O O . PHE A 1 462 ? 21.859 5.656 1.351 1 97.38 462 PHE A O 1
ATOM 3841 N N . GLN A 1 463 ? 20.812 4.547 -0.317 1 95.12 463 GLN A N 1
ATOM 3842 C CA . GLN A 1 463 ? 21.062 3.25 0.302 1 95.12 463 GLN A CA 1
ATOM 3843 C C . GLN A 1 463 ? 22.547 2.982 0.46 1 95.12 463 GLN A C 1
ATOM 3845 O O . GLN A 1 463 ? 23 2.514 1.509 1 95.12 463 GLN A O 1
ATOM 3850 N N . PHE A 1 464 ? 23.344 3.285 -0.615 1 96.38 464 PHE A N 1
ATOM 3851 C CA . PHE A 1 464 ? 24.781 3.086 -0.622 1 96.38 464 PHE A CA 1
ATOM 3852 C C . PHE A 1 464 ? 25.438 3.842 0.526 1 96.38 464 PHE A C 1
ATOM 3854 O O . PHE A 1 464 ? 26.203 3.262 1.303 1 96.38 464 PHE A O 1
ATOM 3861 N N . GLU A 1 465 ? 25.047 5.094 0.672 1 96.25 465 GLU A N 1
ATOM 3862 C CA . GLU A 1 465 ? 25.672 5.902 1.714 1 96.25 465 GLU A CA 1
ATOM 3863 C C . GLU A 1 465 ? 25.172 5.504 3.098 1 96.25 465 GLU A C 1
ATOM 3865 O O . GLU A 1 465 ? 25.953 5.449 4.055 1 96.25 465 GLU A O 1
ATOM 3870 N N . LEU A 1 466 ? 23.906 5.219 3.215 1 94.44 466 LEU A N 1
ATOM 3871 C CA . LEU A 1 466 ? 23.281 4.887 4.488 1 94.44 466 LEU A CA 1
ATOM 3872 C C . LEU A 1 466 ? 23.875 3.605 5.07 1 94.44 466 LEU A C 1
ATOM 3874 O O . LEU A 1 466 ? 24.062 3.504 6.281 1 94.44 466 LEU A O 1
ATOM 3878 N N . ASP A 1 467 ? 24.188 2.648 4.211 1 92.06 467 ASP A N 1
ATOM 3879 C CA . ASP A 1 467 ? 24.547 1.312 4.68 1 92.06 467 ASP A CA 1
ATOM 3880 C C . ASP A 1 467 ? 26.062 1.155 4.793 1 92.06 467 ASP A C 1
ATOM 3882 O O . ASP A 1 467 ? 26.562 0.057 5.051 1 92.06 467 ASP A O 1
ATOM 3886 N N . GLN A 1 468 ? 26.797 2.234 4.543 1 92.12 468 GLN A N 1
ATOM 3887 C CA . GLN A 1 468 ? 28.234 2.17 4.789 1 92.12 468 GLN A CA 1
ATOM 3888 C C . GLN A 1 468 ? 28.531 1.874 6.254 1 92.12 468 GLN A C 1
ATOM 3890 O O . GLN A 1 468 ? 27.812 2.348 7.145 1 92.12 468 GLN A O 1
ATOM 3895 N N . PRO A 1 469 ? 29.516 1.04 6.477 1 89.12 469 PRO A N 1
ATOM 3896 C CA . PRO A 1 469 ? 29.891 0.82 7.879 1 89.12 469 PRO A CA 1
ATOM 3897 C C . PRO A 1 469 ? 30.359 2.096 8.57 1 89.12 469 PRO A C 1
ATOM 3899 O O . PRO A 1 469 ? 31.016 2.93 7.949 1 89.12 469 PRO A O 1
ATOM 3902 N N . SER A 1 470 ? 29.859 2.242 9.773 1 87.88 470 SER A N 1
ATOM 3903 C CA . SER A 1 470 ? 30.219 3.441 10.516 1 87.88 470 SER A CA 1
ATOM 3904 C C . SER A 1 470 ? 30.5 3.121 11.984 1 87.88 470 SER A C 1
ATOM 3906 O O . SER A 1 470 ? 30.297 1.988 12.422 1 87.88 470 SER A O 1
ATOM 3908 N N . SER A 1 471 ? 31.266 4.008 12.625 1 88.19 471 SER A N 1
ATOM 3909 C CA . SER A 1 471 ? 31.578 3.998 14.055 1 88.19 471 SER A CA 1
ATOM 3910 C C . SER A 1 471 ? 31.469 5.395 14.656 1 88.19 471 SER A C 1
ATOM 3912 O O . SER A 1 471 ? 31.188 6.363 13.938 1 88.19 471 SER A O 1
ATOM 3914 N N . ALA A 1 472 ? 31.578 5.453 15.938 1 85.25 472 ALA A N 1
ATOM 3915 C CA . ALA A 1 472 ? 31.5 6.75 16.609 1 85.25 472 ALA A CA 1
ATOM 3916 C C . ALA A 1 472 ? 32.531 7.727 16.016 1 85.25 472 ALA A C 1
ATOM 3918 O O . ALA A 1 472 ? 32.25 8.922 15.906 1 85.25 472 ALA A O 1
ATOM 3919 N N . GLU A 1 473 ? 33.562 7.227 15.461 1 87 473 GLU A N 1
ATOM 3920 C CA . GLU A 1 473 ? 34.656 8.055 14.961 1 87 473 GLU A CA 1
ATOM 3921 C C . GLU A 1 473 ? 34.375 8.5 13.523 1 87 473 GLU A C 1
ATOM 3923 O O . GLU A 1 473 ? 34.781 9.602 13.125 1 87 473 GLU A O 1
ATOM 3928 N N . THR A 1 474 ? 33.688 7.703 12.797 1 90.69 474 THR A N 1
ATOM 3929 C CA . THR A 1 474 ? 33.562 7.973 11.367 1 90.69 474 THR A CA 1
ATOM 3930 C C . THR A 1 474 ? 32.156 8.547 11.039 1 90.69 474 THR A C 1
ATOM 3932 O O . THR A 1 474 ? 31.891 8.883 9.891 1 90.69 474 THR A O 1
ATOM 3935 N N . GLU A 1 475 ? 31.391 8.695 12.055 1 90.25 475 GLU A N 1
ATOM 3936 C CA . GLU A 1 475 ? 30 9.07 11.82 1 90.25 475 GLU A CA 1
ATOM 3937 C C . GLU A 1 475 ? 29.891 10.492 11.258 1 90.25 475 GLU A C 1
ATOM 3939 O O . GLU A 1 475 ? 29 10.789 10.469 1 90.25 475 GLU A O 1
ATOM 3944 N N . ALA A 1 476 ? 30.766 11.344 11.656 1 91.75 476 ALA A N 1
ATOM 3945 C CA . ALA A 1 476 ? 30.734 12.711 11.148 1 91.75 476 ALA A CA 1
ATOM 3946 C C . ALA A 1 476 ? 30.922 12.734 9.633 1 91.75 476 ALA A C 1
ATOM 3948 O O . ALA A 1 476 ? 30.219 13.453 8.922 1 91.75 476 ALA A O 1
ATOM 3949 N N . GLN A 1 477 ? 31.859 11.953 9.172 1 92.31 477 GLN A N 1
ATOM 3950 C CA . GLN A 1 477 ? 32.094 11.852 7.734 1 92.31 477 GLN A CA 1
ATOM 3951 C C . GLN A 1 477 ? 30.891 11.227 7.023 1 92.31 477 GLN A C 1
ATOM 3953 O O . GLN A 1 477 ? 30.531 11.641 5.918 1 92.31 477 GLN A O 1
ATOM 3958 N N . HIS A 1 478 ? 30.344 10.266 7.648 1 92.5 478 HIS A N 1
ATOM 3959 C CA . HIS A 1 478 ? 29.141 9.633 7.113 1 92.5 478 HIS A CA 1
ATOM 3960 C C . HIS A 1 478 ? 28.016 10.641 6.969 1 92.5 478 HIS A C 1
ATOM 3962 O O . HIS A 1 478 ? 27.297 10.641 5.965 1 92.5 478 HIS A O 1
ATOM 3968 N N . GLY A 1 479 ? 27.891 11.469 7.969 1 94.75 479 GLY A N 1
ATOM 3969 C CA . GLY A 1 479 ? 26.875 12.5 7.938 1 94.75 479 GLY A CA 1
ATOM 3970 C C . GLY A 1 479 ? 27.062 13.492 6.805 1 94.75 479 GLY A C 1
ATOM 3971 O O . GLY A 1 479 ? 26.078 13.93 6.191 1 94.75 479 GLY A O 1
ATOM 3972 N N . GLU A 1 480 ? 28.25 13.766 6.512 1 95.56 480 GLU A N 1
ATOM 3973 C CA . GLU A 1 480 ? 28.547 14.68 5.414 1 95.56 480 GLU A CA 1
ATOM 3974 C C . GLU A 1 480 ? 28.172 14.062 4.07 1 95.56 480 GLU A C 1
ATOM 3976 O O . GLU A 1 480 ? 27.672 14.758 3.182 1 95.56 480 GLU A O 1
ATOM 3981 N N . CYS A 1 481 ? 28.422 12.781 3.965 1 95.69 481 CYS A N 1
ATOM 3982 C CA . CYS A 1 481 ? 28.078 12.086 2.73 1 95.69 481 CYS A CA 1
ATOM 3983 C C . CYS A 1 481 ? 26.578 12.039 2.533 1 95.69 481 CYS A C 1
ATOM 3985 O O . CYS A 1 481 ? 26.078 12.258 1.424 1 95.69 481 CYS A O 1
ATOM 3987 N N . MET A 1 482 ? 25.859 11.734 3.635 1 96.25 482 MET A N 1
ATOM 3988 C CA . MET A 1 482 ? 24.406 11.695 3.568 1 96.25 482 MET A CA 1
ATOM 3989 C C . MET A 1 482 ? 23.844 13.062 3.199 1 96.25 482 MET A C 1
ATOM 3991 O O . MET A 1 482 ? 22.938 13.156 2.375 1 96.25 482 MET A O 1
ATOM 3995 N N . LYS A 1 483 ? 24.359 14.109 3.811 1 96.88 483 LYS A N 1
ATOM 3996 C CA . LYS A 1 483 ? 23.922 15.469 3.523 1 96.88 483 LYS A CA 1
ATOM 3997 C C . LYS A 1 483 ? 24.188 15.844 2.07 1 96.88 483 LYS A C 1
ATOM 3999 O O . LYS A 1 483 ? 23.375 16.516 1.43 1 96.88 483 LYS A O 1
ATOM 4004 N N . LYS A 1 484 ? 25.312 15.414 1.557 1 96.25 484 LYS A N 1
ATOM 4005 C CA . LYS A 1 484 ? 25.672 15.703 0.171 1 96.25 484 LYS A CA 1
ATOM 4006 C C . LYS A 1 484 ? 24.656 15.102 -0.796 1 96.25 484 LYS A C 1
ATOM 4008 O O . LYS A 1 484 ? 24.234 15.766 -1.748 1 96.25 484 LYS A O 1
ATOM 4013 N N . VAL A 1 485 ? 24.281 13.852 -0.567 1 97.25 485 VAL A N 1
ATOM 4014 C CA . VAL A 1 485 ? 23.297 13.195 -1.422 1 97.25 485 VAL A CA 1
ATOM 4015 C C . VAL A 1 485 ? 21.969 13.969 -1.379 1 97.25 485 VAL A C 1
ATOM 4017 O O . VAL A 1 485 ? 21.359 14.211 -2.418 1 97.25 485 VAL A O 1
ATOM 4020 N N . PHE A 1 486 ? 21.578 14.359 -0.181 1 96.62 486 PHE A N 1
ATOM 4021 C CA . PHE A 1 486 ? 20.344 15.094 -0.011 1 96.62 486 PHE A CA 1
ATOM 4022 C C . PHE A 1 486 ? 20.391 16.438 -0.728 1 96.62 486 PHE A C 1
ATOM 4024 O O . PHE A 1 486 ? 19.438 16.828 -1.409 1 96.62 486 PHE A O 1
ATOM 4031 N N . ASP A 1 487 ? 21.5 17.109 -0.601 1 95.81 487 ASP A N 1
ATOM 4032 C CA . ASP A 1 487 ? 21.672 18.406 -1.248 1 95.81 487 ASP A CA 1
ATOM 4033 C C . ASP A 1 487 ? 21.656 18.266 -2.77 1 95.81 487 ASP A C 1
ATOM 4035 O O . ASP A 1 487 ? 21.047 19.078 -3.465 1 95.81 487 ASP A O 1
ATOM 4039 N N . GLU A 1 488 ? 22.312 17.25 -3.271 1 94.94 488 GLU A N 1
ATOM 4040 C CA . GLU A 1 488 ? 22.328 17 -4.711 1 94.94 488 GLU A CA 1
ATOM 4041 C C . GLU A 1 488 ? 20.922 16.703 -5.23 1 94.94 488 GLU A C 1
ATOM 4043 O O . GLU A 1 488 ? 20.547 17.156 -6.32 1 94.94 488 GLU A O 1
ATOM 4048 N N . LEU A 1 489 ? 20.172 15.945 -4.465 1 95.5 489 LEU A N 1
ATOM 4049 C CA . LEU A 1 489 ? 18.781 15.641 -4.824 1 95.5 489 LEU A CA 1
ATOM 4050 C C . LEU A 1 489 ? 17.969 16.922 -4.988 1 95.5 489 LEU A C 1
ATOM 4052 O O . LEU A 1 489 ? 17.266 17.094 -5.992 1 95.5 489 LEU A O 1
ATOM 4056 N N . ARG A 1 490 ? 18.078 17.812 -4.062 1 92.69 490 ARG A N 1
ATOM 4057 C CA . ARG A 1 490 ? 17.297 19.047 -4.051 1 92.69 490 ARG A CA 1
ATOM 4058 C C . ARG A 1 490 ? 17.734 19.969 -5.184 1 92.69 490 ARG A C 1
ATOM 4060 O O . ARG A 1 490 ? 16.906 20.703 -5.742 1 92.69 490 ARG A O 1
ATOM 4067 N N . GLU A 1 491 ? 18.984 19.859 -5.512 1 91.31 491 GLU A N 1
ATOM 4068 C CA . GLU A 1 491 ? 19.547 20.781 -6.492 1 91.31 491 GLU A CA 1
ATOM 4069 C C . GLU A 1 491 ? 19.297 20.297 -7.918 1 91.31 491 GLU A C 1
ATOM 4071 O O . GLU A 1 491 ? 19.031 21.094 -8.812 1 91.31 491 GLU A O 1
ATOM 4076 N N . ARG A 1 492 ? 19.328 18.984 -8.109 1 91.12 492 ARG A N 1
ATOM 4077 C CA . ARG A 1 492 ? 19.453 18.516 -9.484 1 91.12 492 ARG A CA 1
ATOM 4078 C C . ARG A 1 492 ? 18.203 17.766 -9.93 1 91.12 492 ARG A C 1
ATOM 4080 O O . ARG A 1 492 ? 17.969 17.578 -11.125 1 91.12 492 ARG A O 1
ATOM 4087 N N . SER A 1 493 ? 17.375 17.391 -9.078 1 91.69 493 SER A N 1
ATOM 4088 C CA . SER A 1 493 ? 16.281 16.5 -9.445 1 91.69 493 SER A CA 1
ATOM 4089 C C . SER A 1 493 ? 15.031 17.281 -9.836 1 91.69 493 SER A C 1
ATOM 4091 O O . SER A 1 493 ? 14.711 18.297 -9.211 1 91.69 493 SER A O 1
ATOM 4093 N N . GLN A 1 494 ? 14.383 16.812 -10.836 1 90.56 494 GLN A N 1
ATOM 4094 C CA . GLN A 1 494 ? 13.102 17.359 -11.258 1 90.56 494 GLN A CA 1
ATOM 4095 C C . GLN A 1 494 ? 11.953 16.406 -10.93 1 90.56 494 GLN A C 1
ATOM 4097 O O . GLN A 1 494 ? 10.914 16.422 -11.586 1 90.56 494 GLN A O 1
ATOM 4102 N N . LEU A 1 495 ? 12.219 15.555 -10.008 1 93.06 495 LEU A N 1
ATOM 4103 C CA . LEU A 1 495 ? 11.219 14.586 -9.578 1 93.06 495 LEU A CA 1
ATOM 4104 C C . LEU A 1 495 ? 10.031 15.289 -8.922 1 93.06 495 LEU A C 1
ATOM 4106 O O . LEU A 1 495 ? 10.141 16.438 -8.508 1 93.06 495 LEU A O 1
ATOM 4110 N N . SER A 1 496 ? 8.945 14.609 -8.883 1 91.19 496 SER A N 1
ATOM 4111 C CA . SER A 1 496 ? 7.734 15.172 -8.297 1 91.19 496 SER A CA 1
ATOM 4112 C C . SER A 1 496 ? 7.883 15.352 -6.789 1 91.19 496 SER A C 1
ATOM 4114 O O . SER A 1 496 ? 8.75 14.734 -6.168 1 91.19 496 SER A O 1
ATOM 4116 N N . ALA A 1 497 ? 7.035 16.109 -6.207 1 88.75 497 ALA A N 1
ATOM 4117 C CA . ALA A 1 497 ? 7.09 16.453 -4.785 1 88.75 497 ALA A CA 1
ATOM 4118 C C . ALA A 1 497 ? 6.879 15.203 -3.924 1 88.75 497 ALA A C 1
ATOM 4120 O O . ALA A 1 497 ? 7.629 14.969 -2.973 1 88.75 497 ALA A O 1
ATOM 4121 N N . PRO A 1 498 ? 5.953 14.391 -4.277 1 90 498 PRO A N 1
ATOM 4122 C CA . PRO A 1 498 ? 5.77 13.211 -3.438 1 90 498 PRO A CA 1
ATOM 4123 C C . PRO A 1 498 ? 7.008 12.312 -3.4 1 90 498 PRO A C 1
ATOM 4125 O O . PRO A 1 498 ? 7.348 11.773 -2.346 1 90 498 PRO A O 1
ATOM 4128 N N . VAL A 1 499 ? 7.652 12.188 -4.5 1 93.19 499 VAL A N 1
ATOM 4129 C CA . VAL A 1 499 ? 8.836 11.336 -4.562 1 93.19 499 VAL A CA 1
ATOM 4130 C C . VAL A 1 499 ? 9.977 11.984 -3.785 1 93.19 499 VAL A C 1
ATOM 4132 O O . VAL A 1 499 ? 10.711 11.305 -3.062 1 93.19 499 VAL A O 1
ATOM 4135 N N . LYS A 1 500 ? 10.148 13.258 -3.92 1 92.75 500 LYS A N 1
ATOM 4136 C CA . LYS A 1 500 ? 11.172 13.961 -3.156 1 92.75 500 LYS A CA 1
ATOM 4137 C C . LYS A 1 500 ? 10.938 13.82 -1.655 1 92.75 500 LYS A C 1
ATOM 4139 O O . LYS A 1 500 ? 11.883 13.688 -0.879 1 92.75 500 LYS A O 1
ATOM 4144 N N . LYS A 1 501 ? 9.695 13.852 -1.256 1 93.12 501 LYS A N 1
ATOM 4145 C CA . LYS A 1 501 ? 9.336 13.664 0.149 1 93.12 501 LYS A CA 1
ATOM 4146 C C . LYS A 1 501 ? 9.719 12.273 0.637 1 93.12 501 LYS A C 1
ATOM 4148 O O . LYS A 1 501 ? 10.289 12.125 1.719 1 93.12 501 LYS A O 1
ATOM 4153 N N . ASP A 1 502 ? 9.43 11.328 -0.201 1 93.62 502 ASP A N 1
ATOM 4154 C CA . ASP A 1 502 ? 9.789 9.953 0.141 1 93.62 502 ASP A CA 1
ATOM 4155 C C . ASP A 1 502 ? 11.289 9.805 0.351 1 93.62 502 ASP A C 1
ATOM 4157 O O . ASP A 1 502 ? 11.734 9.188 1.319 1 93.62 502 ASP A O 1
ATOM 4161 N N . LEU A 1 503 ? 12.031 10.375 -0.552 1 95.5 503 LEU A N 1
ATOM 4162 C CA . LEU A 1 503 ? 13.484 10.273 -0.49 1 95.5 503 LEU A CA 1
ATOM 4163 C C . LEU A 1 503 ? 14.031 11.078 0.685 1 95.5 503 LEU A C 1
ATOM 4165 O O . LEU A 1 503 ? 15.008 10.672 1.322 1 95.5 503 LEU A O 1
ATOM 4169 N N . ALA A 1 504 ? 13.398 12.188 0.986 1 95.06 504 ALA A N 1
ATOM 4170 C CA . ALA A 1 504 ? 13.812 13.023 2.111 1 95.06 504 ALA A CA 1
ATOM 4171 C C . ALA A 1 504 ? 13.609 12.289 3.438 1 95.06 504 ALA A C 1
ATOM 4173 O O . ALA A 1 504 ? 14.352 12.523 4.398 1 95.06 504 ALA A O 1
ATOM 4174 N N . GLN A 1 505 ? 12.68 11.422 3.469 1 95.38 505 GLN A N 1
ATOM 4175 C CA . GLN A 1 505 ? 12.422 10.648 4.68 1 95.38 505 GLN A CA 1
ATOM 4176 C C . GLN A 1 505 ? 13.617 9.773 5.035 1 95.38 505 GLN A C 1
ATOM 4178 O O . GLN A 1 505 ? 13.883 9.531 6.215 1 95.38 505 GLN A O 1
ATOM 4183 N N . ILE A 1 506 ? 14.297 9.305 4.02 1 96.44 506 ILE A N 1
ATOM 4184 C CA . ILE A 1 506 ? 15.492 8.5 4.27 1 96.44 506 ILE A CA 1
ATOM 4185 C C . ILE A 1 506 ? 16.516 9.328 5.047 1 96.44 506 ILE A C 1
ATOM 4187 O O . ILE A 1 506 ? 17.094 8.852 6.023 1 96.44 506 ILE A O 1
ATOM 4191 N N . TYR A 1 507 ? 16.688 10.555 4.633 1 97.25 507 TYR A N 1
ATOM 4192 C CA . TYR A 1 507 ? 17.625 11.445 5.305 1 97.25 507 TYR A CA 1
ATOM 4193 C C . TYR A 1 507 ? 17.141 11.789 6.711 1 97.25 507 TYR A C 1
ATOM 4195 O O . TYR A 1 507 ? 17.938 11.828 7.652 1 97.25 507 TYR A O 1
ATOM 4203 N N . LEU A 1 508 ? 15.812 12 6.84 1 97.06 508 LEU A N 1
ATOM 4204 C CA . LEU A 1 508 ? 15.25 12.273 8.156 1 97.06 508 LEU A CA 1
ATOM 4205 C C . LEU A 1 508 ? 15.484 11.102 9.102 1 97.06 508 LEU A C 1
ATOM 4207 O O . LEU A 1 508 ? 15.844 11.297 10.266 1 97.06 508 LEU A O 1
ATOM 4211 N N . ASN A 1 509 ? 15.242 9.938 8.594 1 96.19 509 ASN A N 1
ATOM 4212 C CA . ASN A 1 509 ? 15.492 8.75 9.406 1 96.19 509 ASN A CA 1
ATOM 4213 C C . ASN A 1 509 ? 16.953 8.68 9.852 1 96.19 509 ASN A C 1
ATOM 4215 O O . ASN A 1 509 ? 17.234 8.328 11 1 96.19 509 ASN A O 1
ATOM 4219 N N . TYR A 1 510 ? 17.891 9.016 8.984 1 96.56 510 TYR A N 1
ATOM 4220 C CA . TYR A 1 510 ? 19.312 9.047 9.336 1 96.56 510 TYR A CA 1
ATOM 4221 C C . TYR A 1 510 ? 19.562 10.039 10.461 1 96.56 510 TYR A C 1
ATOM 4223 O O . TYR A 1 510 ? 20.281 9.727 11.422 1 96.56 510 TYR A O 1
ATOM 4231 N N . LEU A 1 511 ? 18.953 11.227 10.305 1 97.25 511 LEU A N 1
ATOM 4232 C CA . LEU A 1 511 ? 19.172 12.273 11.297 1 97.25 511 LEU A CA 1
ATOM 4233 C C . LEU A 1 511 ? 18.672 11.828 12.672 1 97.25 511 LEU A C 1
ATOM 4235 O O . LEU A 1 511 ? 19.312 12.078 13.688 1 97.25 511 LEU A O 1
ATOM 4239 N N . VAL A 1 512 ? 17.578 11.133 12.688 1 96 512 VAL A N 1
ATOM 4240 C CA . VAL A 1 512 ? 16.984 10.703 13.945 1 96 512 VAL A CA 1
ATOM 4241 C C . VAL A 1 512 ? 17.797 9.562 14.547 1 96 512 VAL A C 1
ATOM 4243 O O . VAL A 1 512 ? 18.078 9.562 15.742 1 96 512 VAL A O 1
ATOM 4246 N N . GLU A 1 513 ? 18.234 8.688 13.727 1 93.88 513 GLU A N 1
ATOM 4247 C CA . GLU A 1 513 ? 18.766 7.422 14.219 1 93.88 513 GLU A CA 1
ATOM 4248 C C . GLU A 1 513 ? 20.281 7.488 14.391 1 93.88 513 GLU A C 1
ATOM 4250 O O . GLU A 1 513 ? 20.859 6.742 15.188 1 93.88 513 GLU A O 1
ATOM 4255 N N . ARG A 1 514 ? 20.938 8.414 13.594 1 94.5 514 ARG A N 1
ATOM 4256 C CA . ARG A 1 514 ? 22.391 8.391 13.609 1 94.5 514 ARG A CA 1
ATOM 4257 C C . ARG A 1 514 ? 22.969 9.805 13.664 1 94.5 514 ARG A C 1
ATOM 4259 O O . ARG A 1 514 ? 24.188 9.984 13.711 1 94.5 514 ARG A O 1
ATOM 4266 N N . GLY A 1 515 ? 22.125 10.773 13.672 1 94.31 515 GLY A N 1
ATOM 4267 C CA . GLY A 1 515 ? 22.578 12.156 13.648 1 94.31 515 GLY A CA 1
ATOM 4268 C C . GLY A 1 515 ? 23.312 12.57 14.906 1 94.31 515 GLY A C 1
ATOM 4269 O O . GLY A 1 515 ? 23.266 11.867 15.922 1 94.31 515 GLY A O 1
ATOM 4270 N N . ASP A 1 516 ? 24 13.664 14.828 1 94.06 516 ASP A N 1
ATOM 4271 C CA . ASP A 1 516 ? 24.797 14.164 15.945 1 94.06 516 ASP A CA 1
ATOM 4272 C C . ASP A 1 516 ? 23.969 15.062 16.859 1 94.06 516 ASP A C 1
ATOM 4274 O O . ASP A 1 516 ? 22.734 15.023 16.812 1 94.06 516 ASP A O 1
ATOM 4278 N N . LYS A 1 517 ? 24.531 15.789 17.703 1 94.19 517 LYS A N 1
ATOM 4279 C CA . LYS A 1 517 ? 23.875 16.578 18.734 1 94.19 517 LYS A CA 1
ATOM 4280 C C . LYS A 1 517 ? 22.984 17.656 18.125 1 94.19 517 LYS A C 1
ATOM 4282 O O . LYS A 1 517 ? 21.969 18.047 18.719 1 94.19 517 LYS A O 1
ATOM 4287 N N . ASP A 1 518 ? 23.266 18.141 16.953 1 95.19 518 ASP A N 1
ATOM 4288 C CA . ASP A 1 518 ? 22.516 19.219 16.328 1 95.19 518 ASP A CA 1
ATOM 4289 C C . ASP A 1 518 ? 21.594 18.672 15.242 1 95.19 518 ASP A C 1
ATOM 4291 O O . ASP A 1 518 ? 21.031 19.438 14.453 1 95.19 518 ASP A O 1
ATOM 4295 N N . ALA A 1 519 ? 21.438 17.375 15.18 1 96.69 519 ALA A N 1
ATOM 4296 C CA . ALA A 1 519 ? 20.703 16.719 14.109 1 96.69 519 ALA A CA 1
ATOM 4297 C C . ALA A 1 519 ? 19.234 17.172 14.086 1 96.69 519 ALA A C 1
ATOM 4299 O O . ALA A 1 519 ? 18.625 17.266 13.016 1 96.69 519 ALA A O 1
ATOM 4300 N N . MET A 1 520 ? 18.688 17.453 15.258 1 97.62 520 MET A N 1
ATOM 4301 C CA . MET A 1 520 ? 17.281 17.797 15.305 1 97.62 520 MET A CA 1
ATOM 4302 C C . MET A 1 520 ? 17.031 19.188 14.75 1 97.62 520 MET A C 1
ATOM 4304 O O . MET A 1 520 ? 15.945 19.484 14.242 1 97.62 520 MET A O 1
ATOM 4308 N N . LYS A 1 521 ? 18.016 20.094 14.828 1 96.88 521 LYS A N 1
ATOM 4309 C CA . LYS A 1 521 ? 17.906 21.391 14.148 1 96.88 521 LYS A CA 1
ATOM 4310 C C . LYS A 1 521 ? 17.75 21.219 12.641 1 96.88 521 LYS A C 1
ATOM 4312 O O . LYS A 1 521 ? 16.875 21.828 12.031 1 96.88 521 LYS A O 1
ATOM 4317 N N . VAL A 1 522 ? 18.625 20.328 12.133 1 97.12 522 VAL A N 1
ATOM 4318 C CA . VAL A 1 522 ? 18.594 20.062 10.703 1 97.12 522 VAL A CA 1
ATOM 4319 C C . VAL A 1 522 ? 17.281 19.344 10.352 1 97.12 522 VAL A C 1
ATOM 4321 O O . VAL A 1 522 ? 16.672 19.625 9.32 1 97.12 522 VAL A O 1
ATOM 4324 N N . PHE A 1 523 ? 16.891 18.438 11.234 1 97.81 523 PHE A N 1
ATOM 4325 C CA . PHE A 1 523 ? 15.656 17.688 11.016 1 97.81 523 PHE A CA 1
ATOM 4326 C C . PHE A 1 523 ? 14.477 18.625 10.844 1 97.81 523 PHE A C 1
ATOM 4328 O O . PHE A 1 523 ? 13.727 18.516 9.875 1 97.81 523 PHE A O 1
ATOM 4335 N N . LEU A 1 524 ? 14.281 19.547 11.758 1 97.06 524 LEU A N 1
ATOM 4336 C CA . LEU A 1 524 ? 13.133 20.453 11.727 1 97.06 524 LEU A CA 1
ATOM 4337 C C . LEU A 1 524 ? 13.203 21.391 10.523 1 97.06 524 LEU A C 1
ATOM 4339 O O . LEU A 1 524 ? 12.164 21.75 9.961 1 97.06 524 LEU A O 1
ATOM 4343 N N . GLN A 1 525 ? 14.398 21.781 10.172 1 95.94 525 GLN A N 1
ATOM 4344 C CA . GLN A 1 525 ? 14.57 22.609 8.977 1 95.94 525 GLN A CA 1
ATOM 4345 C C . GLN A 1 525 ? 14.133 21.844 7.73 1 95.94 525 GLN A C 1
ATOM 4347 O O . GLN A 1 525 ? 13.375 22.375 6.91 1 95.94 525 GLN A O 1
ATOM 4352 N N . VAL A 1 526 ? 14.617 20.609 7.59 1 95.81 526 VAL A N 1
ATOM 4353 C CA . VAL A 1 526 ? 14.273 19.781 6.434 1 95.81 526 VAL A CA 1
ATOM 4354 C C . VAL A 1 526 ? 12.781 19.484 6.434 1 95.81 526 VAL A C 1
ATOM 4356 O O . VAL A 1 526 ? 12.125 19.547 5.387 1 95.81 526 VAL A O 1
ATOM 4359 N N . ASP A 1 527 ? 12.227 19.188 7.602 1 95.69 527 ASP A N 1
ATOM 4360 C CA . ASP A 1 527 ? 10.805 18.922 7.734 1 95.69 527 ASP A CA 1
ATOM 4361 C C . ASP A 1 527 ? 9.969 20.094 7.223 1 95.69 527 ASP A C 1
ATOM 4363 O O . ASP A 1 527 ? 9.039 19.906 6.441 1 95.69 527 ASP A O 1
ATOM 4367 N N . ARG A 1 528 ? 10.336 21.297 7.629 1 95 528 ARG A N 1
ATOM 4368 C CA . ARG A 1 528 ? 9.625 22.5 7.227 1 95 528 ARG A CA 1
ATOM 4369 C C . ARG A 1 528 ? 9.766 22.75 5.727 1 95 528 ARG A C 1
ATOM 4371 O O . ARG A 1 528 ? 8.781 23.016 5.039 1 95 528 ARG A O 1
ATOM 4378 N N . GLU A 1 529 ? 10.938 22.547 5.211 1 94.12 529 GLU A N 1
ATOM 4379 C CA . GLU A 1 529 ? 11.234 22.906 3.826 1 94.12 529 GLU A CA 1
ATOM 4380 C C . GLU A 1 529 ? 10.656 21.891 2.854 1 94.12 529 GLU A C 1
ATOM 4382 O O . GLU A 1 529 ? 10.312 22.234 1.719 1 94.12 529 GLU A O 1
ATOM 4387 N N . ILE A 1 530 ? 10.531 20.672 3.297 1 92.94 530 ILE A N 1
ATOM 4388 C CA . ILE A 1 530 ? 10.102 19.625 2.371 1 92.94 530 ILE A CA 1
ATOM 4389 C C . ILE A 1 530 ? 8.617 19.344 2.572 1 92.94 530 ILE A C 1
ATOM 4391 O O . ILE A 1 530 ? 7.883 19.109 1.605 1 92.94 530 ILE A O 1
ATOM 4395 N N . PHE A 1 531 ? 8.141 19.438 3.781 1 91.62 531 PHE A N 1
ATOM 4396 C CA . PHE A 1 531 ? 6.793 18.984 4.078 1 91.62 531 PHE A CA 1
ATOM 4397 C C . PHE A 1 531 ? 5.895 20.156 4.445 1 91.62 531 PHE A C 1
ATOM 4399 O O . PHE A 1 531 ? 4.699 19.969 4.695 1 91.62 531 PHE A O 1
ATOM 4406 N N . GLY A 1 532 ? 6.414 21.344 4.48 1 91 532 GLY A N 1
ATOM 4407 C CA . GLY A 1 532 ? 5.629 22.531 4.781 1 91 532 GLY A CA 1
ATOM 4408 C C . GLY A 1 532 ? 4.754 22.969 3.625 1 91 532 GLY A C 1
ATOM 4409 O O . GLY A 1 532 ? 4.836 22.422 2.527 1 91 532 GLY A O 1
ATOM 4410 N N . SER A 1 533 ? 3.928 23.938 3.92 1 90.81 533 SER A N 1
ATOM 4411 C CA . SER A 1 533 ? 3.082 24.516 2.887 1 90.81 533 SER A CA 1
ATOM 4412 C C . SER A 1 533 ? 3.916 25.25 1.834 1 90.81 533 SER A C 1
ATOM 4414 O O . SER A 1 533 ? 5.121 25.438 2.014 1 90.81 533 SER A O 1
ATOM 4416 N N . SER A 1 534 ? 3.283 25.656 0.775 1 87.12 534 SER A N 1
ATOM 4417 C CA . SER A 1 534 ? 3.979 26.234 -0.369 1 87.12 534 SER A CA 1
ATOM 4418 C C . SER A 1 534 ? 4.727 27.5 0.025 1 87.12 534 SER A C 1
ATOM 4420 O O . SER A 1 534 ? 5.75 27.844 -0.577 1 87.12 534 SER A O 1
ATOM 4422 N N . SER A 1 535 ? 4.273 28.172 1.061 1 90.06 535 SER A N 1
ATOM 4423 C CA . SER A 1 535 ? 4.867 29.438 1.458 1 90.06 535 SER A CA 1
ATOM 4424 C C . SER A 1 535 ? 6.191 29.234 2.184 1 90.06 535 SER A C 1
ATOM 4426 O O . SER A 1 535 ? 7.047 30.125 2.197 1 90.06 535 SER A O 1
ATOM 4428 N N . VAL A 1 536 ? 6.387 28.047 2.723 1 90.06 536 VAL A N 1
ATOM 4429 C CA . VAL A 1 536 ? 7.609 27.828 3.486 1 90.06 536 VAL A CA 1
ATOM 4430 C C . VAL A 1 536 ? 8.406 26.688 2.867 1 90.06 536 VAL A C 1
ATOM 4432 O O . VAL A 1 536 ? 9.586 26.5 3.186 1 90.06 536 VAL A O 1
ATOM 4435 N N . ALA A 1 537 ? 7.824 25.984 1.944 1 87.25 537 ALA A N 1
ATOM 4436 C CA . ALA A 1 537 ? 8.461 24.828 1.317 1 87.25 537 ALA A CA 1
ATOM 4437 C C . ALA A 1 537 ? 9.547 25.266 0.343 1 87.25 537 ALA A C 1
ATOM 4439 O O . ALA A 1 537 ? 9.398 26.25 -0.37 1 87.25 537 ALA A O 1
ATOM 4440 N N . LYS A 1 538 ? 10.688 24.594 0.408 1 85.38 538 LYS A N 1
ATOM 4441 C CA . LYS A 1 538 ? 11.797 24.734 -0.525 1 85.38 538 LYS A CA 1
ATOM 4442 C C . LYS A 1 538 ? 12.258 23.375 -1.04 1 85.38 538 LYS A C 1
ATOM 4444 O O . LYS A 1 538 ? 13.344 22.906 -0.69 1 85.38 538 LYS A O 1
ATOM 4449 N N . LEU A 1 539 ? 11.352 22.812 -1.836 1 78 539 LEU A N 1
ATOM 4450 C CA . LEU A 1 539 ? 11.617 21.453 -2.305 1 78 539 LEU A CA 1
ATOM 4451 C C . LEU A 1 539 ? 12.867 21.406 -3.172 1 78 539 LEU A C 1
ATOM 4453 O O . LEU A 1 539 ? 13.641 20.453 -3.104 1 78 539 LEU A O 1
ATOM 4457 N N . SER A 1 540 ? 12.938 22.516 -4.172 1 75.5 540 SER A N 1
ATOM 4458 C CA . SER A 1 540 ? 14.109 22.609 -5.039 1 75.5 540 SER A CA 1
ATOM 4459 C C . SER A 1 540 ? 14.852 23.922 -4.836 1 75.5 540 SER A C 1
ATOM 4461 O O . SER A 1 540 ? 14.25 24.922 -4.414 1 75.5 540 SER A O 1
ATOM 4463 N N . THR A 1 541 ? 16.172 23.891 -4.785 1 64.69 541 THR A N 1
ATOM 4464 C CA . THR A 1 541 ? 16.953 25.109 -4.617 1 64.69 541 THR A CA 1
ATOM 4465 C C . THR A 1 541 ? 17.078 25.875 -5.938 1 64.69 541 THR A C 1
ATOM 4467 O O . THR A 1 541 ? 16.953 25.281 -7.012 1 64.69 541 THR A O 1
ATOM 4470 N N . GLU A 1 542 ? 16.875 27.203 -6.012 1 57.03 542 GLU A N 1
ATOM 4471 C CA . GLU A 1 542 ? 16.875 28.172 -7.105 1 57.03 542 GLU A CA 1
ATOM 4472 C C . GLU A 1 542 ? 18 27.859 -8.102 1 57.03 542 GLU A C 1
ATOM 4474 O O . GLU A 1 542 ? 17.938 28.266 -9.266 1 57.03 542 GLU A O 1
ATOM 4479 N N . SER A 1 543 ? 19.062 27.406 -7.812 1 49.19 543 SER A N 1
ATOM 4480 C CA . SER A 1 543 ? 20.234 27.406 -8.68 1 49.19 543 SER A CA 1
ATOM 4481 C C . SER A 1 543 ? 20.031 26.5 -9.891 1 49.19 543 SER A C 1
ATOM 4483 O O . SER A 1 543 ? 20.812 26.547 -10.844 1 49.19 543 SER A O 1
ATOM 4485 N N . GLY A 1 544 ? 19.297 25.594 -9.805 1 45.38 544 GLY A N 1
ATOM 4486 C CA . GLY A 1 544 ? 19.25 24.656 -10.922 1 45.38 544 GLY A CA 1
ATOM 4487 C C . GLY A 1 544 ? 18.469 25.188 -12.109 1 45.38 544 GLY A C 1
ATOM 4488 O O . GLY A 1 544 ? 18.047 24.422 -12.977 1 45.38 544 GLY A O 1
ATOM 4489 N N . LYS A 1 545 ? 17.922 26.438 -12.031 1 45 545 LYS A N 1
ATOM 4490 C CA . LYS A 1 545 ? 17.266 26.969 -13.211 1 45 545 LYS A CA 1
ATOM 4491 C C . LYS A 1 545 ? 18.266 27.234 -14.328 1 45 545 LYS A C 1
ATOM 4493 O O . LYS A 1 545 ? 19.312 27.844 -14.094 1 45 545 LYS A O 1
ATOM 4498 N N . GLU A 1 546 ? 18.531 26.359 -15.109 1 41 546 GLU A N 1
ATOM 4499 C CA . GLU A 1 546 ? 19.188 26.766 -16.359 1 41 546 GLU A CA 1
ATOM 4500 C C . GLU A 1 546 ? 18.297 27.719 -17.156 1 41 546 GLU A C 1
ATOM 4502 O O . GLU A 1 546 ? 17.172 27.391 -17.516 1 41 546 GLU A O 1
ATOM 4507 N N . ASN A 1 547 ? 18.703 29.094 -17.688 1 44.12 547 ASN A N 1
ATOM 4508 C CA . ASN A 1 547 ? 18.25 30.219 -18.5 1 44.12 547 ASN A CA 1
ATOM 4509 C C . ASN A 1 547 ? 16.938 30.781 -17.969 1 44.12 547 ASN A C 1
ATOM 4511 O O . ASN A 1 547 ? 16.047 31.141 -18.75 1 44.12 547 ASN A O 1
ATOM 4515 N N . GLY A 1 548 ? 16.641 30.953 -16.719 1 36.81 548 GLY A N 1
ATOM 4516 C CA . GLY A 1 548 ? 15.508 31.625 -16.125 1 36.81 548 GLY A CA 1
ATOM 4517 C C . GLY A 1 548 ? 14.367 30.688 -15.773 1 36.81 548 GLY A C 1
ATOM 4518 O O . GLY A 1 548 ? 13.383 31.094 -15.156 1 36.81 548 GLY A O 1
ATOM 4519 N N . ALA A 1 549 ? 13.93 29.984 -16.656 1 41.62 549 ALA A N 1
ATOM 4520 C CA . ALA A 1 549 ? 12.711 29.188 -16.453 1 41.62 549 ALA A CA 1
ATOM 4521 C C . ALA A 1 549 ? 12.969 28.031 -15.484 1 41.62 549 ALA A C 1
ATOM 4523 O O . ALA A 1 549 ? 13.984 27.344 -15.594 1 41.62 549 ALA A O 1
ATOM 4524 N N . ALA A 1 550 ? 12.516 28.125 -14.148 1 46.94 550 ALA A N 1
ATOM 4525 C CA . ALA A 1 550 ? 12.383 26.969 -13.258 1 46.94 550 ALA A CA 1
ATOM 4526 C C . ALA A 1 550 ? 12.438 25.672 -14.039 1 46.94 550 ALA A C 1
ATOM 4528 O O . ALA A 1 550 ? 11.836 25.547 -15.109 1 46.94 550 ALA A O 1
ATOM 4529 N N . LYS A 1 551 ? 13.5 24.859 -14.141 1 55.03 551 LYS A N 1
ATOM 4530 C CA . LYS A 1 551 ? 13.531 23.625 -14.906 1 55.03 551 LYS A CA 1
ATOM 4531 C C . LYS A 1 551 ? 12.172 22.922 -14.867 1 55.03 551 LYS A C 1
ATOM 4533 O O . LYS A 1 551 ? 11.641 22.656 -13.789 1 55.03 551 LYS A O 1
ATOM 4538 N N . GLY A 1 552 ? 11.406 23.094 -15.734 1 61.38 552 GLY A N 1
ATOM 4539 C CA . GLY A 1 552 ? 10.016 22.703 -15.906 1 61.38 552 GLY A CA 1
ATOM 4540 C C . GLY A 1 552 ? 9.75 21.266 -15.508 1 61.38 552 GLY A C 1
ATOM 4541 O O . GLY A 1 552 ? 10.68 20.453 -15.391 1 61.38 552 GLY A O 1
ATOM 4542 N N . GLU A 1 553 ? 8.594 21 -14.797 1 72.88 553 GLU A N 1
ATOM 4543 C CA . GLU A 1 553 ? 8.062 19.688 -14.445 1 72.88 553 GLU A CA 1
ATOM 4544 C C . GLU A 1 553 ? 8.078 18.75 -15.641 1 72.88 553 GLU A C 1
ATOM 4546 O O . GLU A 1 553 ? 7.957 19.188 -16.781 1 72.88 553 GLU A O 1
ATOM 4551 N N . LEU A 1 554 ? 8.641 17.5 -15.391 1 86.19 554 LEU A N 1
ATOM 4552 C CA . LEU A 1 554 ? 8.617 16.469 -16.406 1 86.19 554 LEU A CA 1
ATOM 4553 C C . LEU A 1 554 ? 7.207 16.266 -16.953 1 86.19 554 LEU A C 1
ATOM 4555 O O . LEU A 1 554 ? 6.227 16.438 -16.234 1 86.19 554 LEU A O 1
ATOM 4559 N N . ASP A 1 555 ? 7.23 16.094 -18.219 1 90.25 555 ASP A N 1
ATOM 4560 C CA . ASP A 1 555 ? 5.934 15.719 -18.781 1 90.25 555 ASP A CA 1
ATOM 4561 C C . ASP A 1 555 ? 5.434 14.422 -18.156 1 90.25 555 ASP A C 1
ATOM 4563 O O . ASP A 1 555 ? 6.203 13.68 -17.531 1 90.25 555 ASP A O 1
ATOM 4567 N N . GLU A 1 556 ? 4.266 14.148 -18.312 1 90.25 556 GLU A N 1
ATOM 4568 C CA . GLU A 1 556 ? 3.613 13.039 -17.609 1 90.25 556 GLU A CA 1
ATOM 4569 C C . GLU A 1 556 ? 4.258 11.703 -17.969 1 90.25 556 GLU A C 1
ATOM 4571 O O . GLU A 1 556 ? 4.5 10.875 -17.094 1 90.25 556 GLU A O 1
ATOM 4576 N N . ALA A 1 557 ? 4.504 11.5 -19.266 1 90.62 557 ALA A N 1
ATOM 4577 C CA . ALA A 1 557 ? 5.105 10.242 -19.703 1 90.62 557 ALA A CA 1
ATOM 4578 C C . ALA A 1 557 ? 6.508 10.07 -19.125 1 90.62 557 ALA A C 1
ATOM 4580 O O . ALA A 1 557 ? 6.859 8.992 -18.641 1 90.62 557 ALA A O 1
ATOM 4581 N N . SER A 1 558 ? 7.277 11.133 -19.141 1 92 558 SER A N 1
ATOM 4582 C CA . SER A 1 558 ? 8.625 11.102 -18.594 1 92 558 SER A CA 1
ATOM 4583 C C . SER A 1 558 ? 8.594 10.93 -17.078 1 92 558 SER A C 1
ATOM 4585 O O . SER A 1 558 ? 9.445 10.234 -16.5 1 92 558 SER A O 1
ATOM 4587 N N . ARG A 1 559 ? 7.621 11.516 -16.5 1 93.69 559 ARG A N 1
ATOM 4588 C CA . ARG A 1 559 ? 7.492 11.43 -15.047 1 93.69 559 ARG A CA 1
ATOM 4589 C C . ARG A 1 559 ? 7.227 9.992 -14.609 1 93.69 559 ARG A C 1
ATOM 4591 O O . ARG A 1 559 ? 7.809 9.523 -13.625 1 93.69 559 ARG A O 1
ATOM 4598 N N . GLN A 1 560 ? 6.418 9.336 -15.305 1 92.81 560 GLN A N 1
ATOM 4599 C CA . GLN A 1 560 ? 6.102 7.949 -14.969 1 92.81 560 GLN A CA 1
ATOM 4600 C C . GLN A 1 560 ? 7.344 7.066 -15.055 1 92.81 560 GLN A C 1
ATOM 4602 O O . GLN A 1 560 ? 7.57 6.23 -14.18 1 92.81 560 GLN A O 1
ATOM 4607 N N .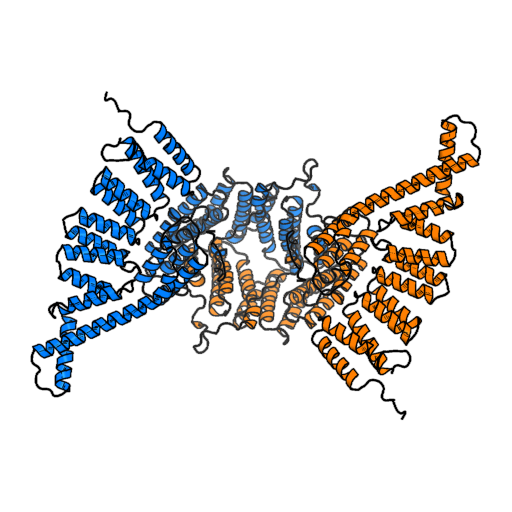 ARG A 1 561 ? 8.141 7.293 -16.062 1 93.38 561 ARG A N 1
ATOM 4608 C CA . ARG A 1 561 ? 9.359 6.512 -16.234 1 93.38 561 ARG A CA 1
ATOM 4609 C C . ARG A 1 561 ? 10.414 6.914 -15.203 1 93.38 561 ARG A C 1
ATOM 4611 O O . ARG A 1 561 ? 11.109 6.059 -14.656 1 93.38 561 ARG A O 1
ATOM 4618 N N . ALA A 1 562 ? 10.422 8.172 -14.906 1 94.69 562 ALA A N 1
ATOM 4619 C CA . ALA A 1 562 ? 11.406 8.727 -13.977 1 94.69 562 ALA A CA 1
ATOM 4620 C C . ALA A 1 562 ? 11.156 8.227 -12.555 1 94.69 562 ALA A C 1
ATOM 4622 O O . ALA A 1 562 ? 12.102 8 -11.797 1 94.69 562 ALA A O 1
ATOM 4623 N N . GLU A 1 563 ? 9.938 8.031 -12.258 1 95.75 563 GLU A N 1
ATOM 4624 C CA . GLU A 1 563 ? 9.578 7.742 -10.875 1 95.75 563 GLU A CA 1
ATOM 4625 C C . GLU A 1 563 ? 9.203 6.273 -10.703 1 95.75 563 GLU A C 1
ATOM 4627 O O . GLU A 1 563 ? 8.75 5.863 -9.633 1 95.75 563 GLU A O 1
ATOM 4632 N N . ALA A 1 564 ? 9.492 5.496 -11.75 1 92.44 564 ALA A N 1
ATOM 4633 C CA . ALA A 1 564 ? 9.164 4.07 -11.703 1 92.44 564 ALA A CA 1
ATOM 4634 C C . ALA A 1 564 ? 10.078 3.332 -10.727 1 92.44 564 ALA A C 1
ATOM 4636 O O . ALA A 1 564 ? 11.25 3.682 -10.578 1 92.44 564 ALA A O 1
ATOM 4637 N N . GLN A 1 565 ? 9.453 2.367 -10.031 1 90.56 565 GLN A N 1
ATOM 4638 C CA . GLN A 1 565 ? 10.188 1.458 -9.156 1 90.56 565 GLN A CA 1
ATOM 4639 C C . GLN A 1 565 ? 10.18 0.036 -9.711 1 90.56 565 GLN A C 1
ATOM 4641 O O . GLN A 1 565 ? 9.383 -0.288 -10.594 1 90.56 565 GLN A O 1
ATOM 4646 N N . TYR A 1 566 ? 11.188 -0.642 -9.438 1 85.5 566 TYR A N 1
ATOM 4647 C CA . TYR A 1 566 ? 11.062 -2.039 -9.844 1 85.5 566 TYR A CA 1
ATOM 4648 C C . TYR A 1 566 ? 11.164 -2.967 -8.633 1 85.5 566 TYR A C 1
ATOM 4650 O O . TYR A 1 566 ? 11.914 -2.699 -7.695 1 85.5 566 TYR A O 1
ATOM 4658 N N . VAL A 1 567 ? 10.32 -3.979 -8.641 1 87.88 567 VAL A N 1
ATOM 4659 C CA . VAL A 1 567 ? 10.242 -5.062 -7.668 1 87.88 567 VAL A CA 1
ATOM 4660 C C . VAL A 1 567 ? 10.406 -6.406 -8.375 1 87.88 567 VAL A C 1
ATOM 4662 O O . VAL A 1 567 ? 10.055 -6.539 -9.547 1 87.88 567 VAL A O 1
ATOM 4665 N N . HIS A 1 568 ? 11.062 -7.27 -7.664 1 94.06 568 HIS A N 1
ATOM 4666 C CA . HIS A 1 568 ? 11.164 -8.609 -8.242 1 94.06 568 HIS A CA 1
ATOM 4667 C C . HIS A 1 568 ? 9.789 -9.25 -8.383 1 94.06 568 HIS A C 1
ATOM 4669 O O . HIS A 1 568 ? 8.898 -9.016 -7.562 1 94.06 568 HIS A O 1
ATOM 4675 N N . PHE A 1 569 ? 9.633 -10.023 -9.398 1 93.75 569 PHE A N 1
ATOM 4676 C CA . PHE A 1 569 ? 8.336 -10.594 -9.742 1 93.75 569 PHE A CA 1
ATOM 4677 C C . PHE A 1 569 ? 7.789 -11.422 -8.578 1 93.75 569 PHE A C 1
ATOM 4679 O O . PHE A 1 569 ? 6.574 -11.5 -8.383 1 93.75 569 PHE A O 1
ATOM 4686 N N . TYR A 1 570 ? 8.617 -12.047 -7.766 1 93.31 570 TYR A N 1
ATOM 4687 C CA . TYR A 1 570 ? 8.156 -12.945 -6.715 1 93.31 570 TYR A CA 1
ATOM 4688 C C . TYR A 1 570 ? 7.762 -12.164 -5.465 1 93.31 570 TYR A C 1
ATOM 4690 O O . TYR A 1 570 ? 7.246 -12.742 -4.504 1 93.31 570 TYR A O 1
ATOM 4698 N N . GLU A 1 571 ? 7.988 -10.836 -5.484 1 91.31 571 GLU A N 1
ATOM 4699 C CA . GLU A 1 571 ? 7.57 -10 -4.367 1 91.31 571 GLU A CA 1
ATOM 4700 C C . GLU A 1 571 ? 6.121 -9.547 -4.523 1 91.31 571 GLU A C 1
ATOM 4702 O O . GLU A 1 571 ? 5.5 -9.086 -3.562 1 91.31 571 GLU A O 1
ATOM 4707 N N . VAL A 1 572 ? 5.594 -9.703 -5.617 1 84.25 572 VAL A N 1
ATOM 4708 C CA . VAL A 1 572 ? 4.258 -9.18 -5.875 1 84.25 572 VAL A CA 1
ATOM 4709 C C . VAL A 1 572 ? 3.234 -10.312 -5.82 1 84.25 572 VAL A C 1
ATOM 4711 O O . VAL A 1 572 ? 2.025 -10.062 -5.844 1 84.25 572 VAL A O 1
ATOM 4714 N N . HIS A 1 573 ? 3.701 -11.508 -5.738 1 76.38 573 HIS A N 1
ATOM 4715 C CA . HIS A 1 573 ? 2.775 -12.641 -5.754 1 76.38 573 HIS A CA 1
ATOM 4716 C C . HIS A 1 573 ? 2.217 -12.906 -4.359 1 76.38 573 HIS A C 1
ATOM 4718 O O . HIS A 1 573 ? 2.834 -13.625 -3.566 1 76.38 573 HIS A O 1
ATOM 4724 N N . GLY A 1 574 ? 1.338 -11.953 -3.916 1 69.5 574 GLY A N 1
ATOM 4725 C CA . GLY A 1 574 ? 0.752 -12.148 -2.6 1 69.5 574 GLY A CA 1
ATOM 4726 C C . GLY A 1 574 ? -0.452 -13.078 -2.615 1 69.5 574 GLY A C 1
ATOM 4727 O O . GLY A 1 574 ? -0.756 -13.688 -3.639 1 69.5 574 GLY A O 1
ATOM 4728 N N . GLU A 1 575 ? -0.966 -13.336 -1.477 1 73.5 575 GLU A N 1
ATOM 4729 C CA . GLU A 1 575 ? -2.143 -14.188 -1.328 1 73.5 575 GLU A CA 1
ATOM 4730 C C . GLU A 1 575 ? -3.381 -13.531 -1.927 1 73.5 575 GLU A C 1
ATOM 4732 O O . GLU A 1 575 ? -3.594 -12.328 -1.757 1 73.5 575 GLU A O 1
ATOM 4737 N N . PRO A 1 576 ? -3.971 -14.391 -2.73 1 76.81 576 PRO A N 1
ATOM 4738 C CA . PRO A 1 576 ? -5.219 -13.836 -3.264 1 76.81 576 PRO A CA 1
ATOM 4739 C C . PRO A 1 576 ? -6.191 -13.414 -2.166 1 76.81 576 PRO A C 1
ATOM 4741 O O . PRO A 1 576 ? -6.238 -14.039 -1.102 1 76.81 576 PRO A O 1
ATOM 4744 N N . GLU A 1 577 ? -6.91 -12.367 -2.496 1 74.62 577 GLU A N 1
ATOM 4745 C CA . GLU A 1 577 ? -7.918 -11.898 -1.549 1 74.62 577 GLU A CA 1
ATOM 4746 C C . GLU A 1 577 ? -9.141 -12.82 -1.55 1 74.62 577 GLU A C 1
ATOM 4748 O O . GLU A 1 577 ? -9.797 -12.984 -2.58 1 74.62 577 GLU A O 1
ATOM 4753 N N . ALA A 1 578 ? -9.445 -13.391 -0.472 1 74.31 578 ALA A N 1
ATOM 4754 C CA . ALA A 1 578 ? -10.516 -14.375 -0.345 1 74.31 578 ALA A CA 1
ATOM 4755 C C . ALA A 1 578 ? -11.867 -13.766 -0.689 1 74.31 578 ALA A C 1
ATOM 4757 O O . ALA A 1 578 ? -12.719 -14.422 -1.29 1 74.31 578 ALA A O 1
ATOM 4758 N N . ASP A 1 579 ? -11.984 -12.492 -0.489 1 81.44 579 ASP A N 1
ATOM 4759 C CA . ASP A 1 579 ? -13.305 -11.898 -0.646 1 81.44 579 ASP A CA 1
ATOM 4760 C C . ASP A 1 579 ? -13.352 -10.977 -1.863 1 81.44 579 ASP A C 1
ATOM 4762 O O . ASP A 1 579 ? -14.281 -10.172 -2.01 1 81.44 579 ASP A O 1
ATOM 4766 N N . ALA A 1 580 ? -12.398 -11.258 -2.697 1 84.19 580 ALA A N 1
ATOM 4767 C CA . ALA A 1 580 ? -12.375 -10.406 -3.883 1 84.19 580 ALA A CA 1
ATOM 4768 C C . ALA A 1 580 ? -13.57 -10.695 -4.789 1 84.19 580 ALA A C 1
ATOM 4770 O O . ALA A 1 580 ? -13.953 -11.859 -4.973 1 84.19 580 ALA A O 1
ATOM 4771 N N . GLN A 1 581 ? -14.203 -9.625 -5.324 1 87.81 581 GLN A N 1
ATOM 4772 C CA . GLN A 1 581 ? -15.367 -9.781 -6.188 1 87.81 581 GLN A CA 1
ATOM 4773 C C . GLN A 1 581 ? -15.086 -9.25 -7.59 1 87.81 581 GLN A C 1
ATOM 4775 O O . GLN A 1 581 ? -14.133 -8.5 -7.797 1 87.81 581 GLN A O 1
ATOM 4780 N N . GLY A 1 582 ? -15.797 -9.789 -8.5 1 91.31 582 GLY A N 1
ATOM 4781 C CA . GLY A 1 582 ? -15.68 -9.312 -9.867 1 91.31 582 GLY A CA 1
ATOM 4782 C C . GLY A 1 582 ? -14.625 -10.062 -10.672 1 91.31 582 GLY A C 1
ATOM 4783 O O . GLY A 1 582 ? -14.242 -11.172 -10.312 1 91.31 582 GLY A O 1
ATOM 4784 N N . ASN A 1 583 ? -14.227 -9.477 -11.781 1 92.81 583 ASN A N 1
ATOM 4785 C CA . ASN A 1 583 ? -13.266 -10.102 -12.68 1 92.81 583 ASN A CA 1
ATOM 4786 C C . ASN A 1 583 ? -11.836 -9.961 -12.148 1 92.81 583 ASN A C 1
ATOM 4788 O O . ASN A 1 583 ? -11.477 -8.93 -11.586 1 92.81 583 ASN A O 1
ATOM 4792 N N . ALA A 1 584 ? -11.164 -10.953 -12.258 1 92.12 584 ALA A N 1
ATOM 4793 C CA . ALA A 1 584 ? -9.766 -10.961 -11.852 1 92.12 584 ALA A CA 1
ATOM 4794 C C . ALA A 1 584 ? -8.852 -10.562 -13.016 1 92.12 584 ALA A C 1
ATOM 4796 O O . ALA A 1 584 ? -8.836 -11.219 -14.055 1 92.12 584 ALA A O 1
ATOM 4797 N N . ASP A 1 585 ? -8.117 -9.547 -12.742 1 89.88 585 ASP A N 1
ATOM 4798 C CA . ASP A 1 585 ? -7.188 -9.094 -13.766 1 89.88 585 ASP A CA 1
ATOM 4799 C C . ASP A 1 585 ? -6.051 -10.094 -13.969 1 89.88 585 ASP A C 1
ATOM 4801 O O . ASP A 1 585 ? -5.676 -10.805 -13.039 1 89.88 585 ASP A O 1
ATOM 4805 N N . PHE A 1 586 ? -5.523 -10.125 -15.188 1 88.06 586 PHE A N 1
ATOM 4806 C CA . PHE A 1 586 ? -4.453 -11.055 -15.5 1 88.06 586 PHE A CA 1
ATOM 4807 C C . PHE A 1 586 ? -3.145 -10.617 -14.852 1 88.06 586 PHE A C 1
ATOM 4809 O O . PHE A 1 586 ? -2.219 -11.422 -14.695 1 88.06 586 PHE A O 1
ATOM 4816 N N . ASN A 1 587 ? -3.068 -9.359 -14.445 1 77.81 587 ASN A N 1
ATOM 4817 C CA . ASN A 1 587 ? -1.824 -8.781 -13.945 1 77.81 587 ASN A CA 1
ATOM 4818 C C . ASN A 1 587 ? -1.653 -9.023 -12.445 1 77.81 587 ASN A C 1
ATOM 4820 O O . ASN A 1 587 ? -2.619 -8.945 -11.688 1 77.81 587 ASN A O 1
ATOM 4824 N N . MET B 1 1 ? -24.953 21.641 65.75 1 25.05 1 MET B N 1
ATOM 4825 C CA . MET B 1 1 ? -25.266 20.375 65.062 1 25.05 1 MET B CA 1
ATOM 4826 C C . MET B 1 1 ? -26.438 20.531 64.125 1 25.05 1 MET B C 1
ATOM 4828 O O . MET B 1 1 ? -27.594 20.375 64.5 1 25.05 1 MET B O 1
ATOM 4832 N N . SER B 1 2 ? -26.531 21.672 63.438 1 27.73 2 SER B N 1
ATOM 4833 C CA . SER B 1 2 ? -27.5 22.438 62.656 1 27.73 2 SER B CA 1
ATOM 4834 C C . SER B 1 2 ? -28.125 21.562 61.562 1 27.73 2 SER B C 1
ATOM 4836 O O . SER B 1 2 ? -27.484 20.656 61.031 1 27.73 2 SER B O 1
ATOM 4838 N N . ASP B 1 3 ? -29.484 21.297 61.719 1 30.67 3 ASP B N 1
ATOM 4839 C CA . ASP B 1 3 ? -30.406 20.594 60.844 1 30.67 3 ASP B CA 1
ATOM 4840 C C . ASP B 1 3 ? -30.094 20.844 59.375 1 30.67 3 ASP B C 1
ATOM 4842 O O . ASP B 1 3 ? -30.219 21.969 58.906 1 30.67 3 ASP B O 1
ATOM 4846 N N . PHE B 1 4 ? -28.922 20.359 58.906 1 35.53 4 PHE B N 1
ATOM 4847 C CA . PHE B 1 4 ? -28.578 20.375 57.5 1 35.53 4 PHE B CA 1
ATOM 4848 C C . PHE B 1 4 ? -29.781 19.953 56.625 1 35.53 4 PHE B C 1
ATOM 4850 O O . PHE B 1 4 ? -30.172 18.797 56.656 1 35.53 4 PHE B O 1
ATOM 4857 N N . GLY B 1 5 ? -30.797 20.766 56.469 1 36.72 5 GLY B N 1
ATOM 4858 C CA . GLY B 1 5 ? -32.031 20.688 55.688 1 36.72 5 GLY B CA 1
ATOM 4859 C C . GLY B 1 5 ? -31.922 19.828 54.469 1 36.72 5 GLY B C 1
ATOM 4860 O O . GLY B 1 5 ? -30.812 19.578 53.969 1 36.72 5 GLY B O 1
ATOM 4861 N N . HIS B 1 6 ? -32.969 18.922 54.156 1 42.09 6 HIS B N 1
ATOM 4862 C CA . HIS B 1 6 ? -33.344 17.859 53.219 1 42.09 6 HIS B CA 1
ATOM 4863 C C . HIS B 1 6 ? -33.062 18.297 51.781 1 42.09 6 HIS B C 1
ATOM 4865 O O . HIS B 1 6 ? -33.969 18.766 51.094 1 42.09 6 HIS B O 1
ATOM 4871 N N . PHE B 1 7 ? -32.062 19.094 51.469 1 49.28 7 PHE B N 1
ATOM 4872 C CA . PHE B 1 7 ? -31.922 19.703 50.156 1 49.28 7 PHE B CA 1
ATOM 4873 C C . PHE B 1 7 ? -32.125 18.672 49.062 1 49.28 7 PHE B C 1
ATOM 4875 O O . PHE B 1 7 ? -33.281 18.328 48.719 1 49.28 7 PHE B O 1
ATOM 4882 N N . GLY B 1 8 ? -31.109 18.297 48.031 1 58.44 8 GLY B N 1
ATOM 4883 C CA . GLY B 1 8 ? -31.312 17.453 46.844 1 58.44 8 GLY B CA 1
ATOM 4884 C C . GLY B 1 8 ? -31.641 16.016 47.188 1 58.44 8 GLY 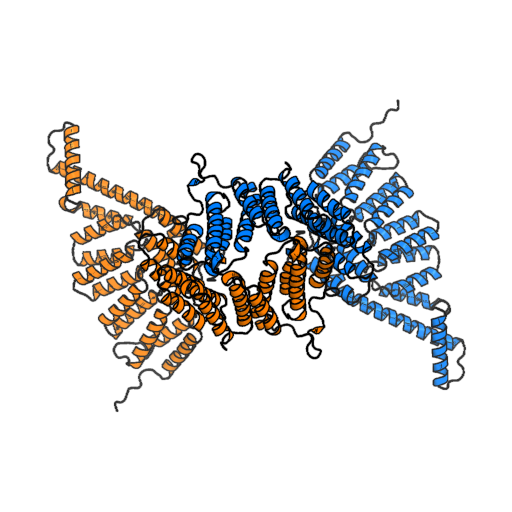B C 1
ATOM 4885 O O . GLY B 1 8 ? -31.203 15.5 48.219 1 58.44 8 GLY B O 1
ATOM 4886 N N . SER B 1 9 ? -32.844 15.539 46.594 1 72.69 9 SER B N 1
ATOM 4887 C CA . SER B 1 9 ? -33.312 14.188 46.844 1 72.69 9 SER B CA 1
ATOM 4888 C C . SER B 1 9 ? -32.219 13.156 46.594 1 72.69 9 SER B C 1
ATOM 4890 O O . SER B 1 9 ? -31.328 13.406 45.781 1 72.69 9 SER B O 1
ATOM 4892 N N . GLU B 1 10 ? -32.031 12.273 47.469 1 80.38 10 GLU B N 1
ATOM 4893 C CA . GLU B 1 10 ? -31.125 11.133 47.312 1 80.38 10 GLU B CA 1
ATOM 4894 C C . GLU B 1 10 ? -31.203 10.547 45.906 1 80.38 10 GLU B C 1
ATOM 4896 O O . GLU B 1 10 ? -30.203 10.102 45.375 1 80.38 10 GLU B O 1
ATOM 4901 N N . GLU B 1 11 ? -32.344 10.812 45.312 1 84.25 11 GLU B N 1
ATOM 4902 C CA . GLU B 1 11 ? -32.531 10.281 43.969 1 84.25 11 GLU B CA 1
ATOM 4903 C C . GLU B 1 11 ? -31.797 11.117 42.938 1 84.25 11 GLU B C 1
ATOM 4905 O O . GLU B 1 11 ? -31.219 10.57 42 1 84.25 11 GLU B O 1
ATOM 4910 N N . GLU B 1 12 ? -31.75 12.352 43.094 1 88.25 12 GLU B N 1
ATOM 4911 C CA . GLU B 1 12 ? -31.062 13.242 42.188 1 88.25 12 GLU B CA 1
ATOM 4912 C C . GLU B 1 12 ? -29.547 13.008 42.219 1 88.25 12 GLU B C 1
ATOM 4914 O O . GLU B 1 12 ? -28.906 12.961 41.156 1 88.25 12 GLU B O 1
ATOM 4919 N N . TYR B 1 13 ? -29.062 12.797 43.344 1 90.94 13 TYR B N 1
ATOM 4920 C CA . TYR B 1 13 ? -27.641 12.57 43.469 1 90.94 13 TYR B CA 1
ATOM 4921 C C . TYR B 1 13 ? -27.25 11.188 42.938 1 90.94 13 TYR B C 1
ATOM 4923 O O . TYR B 1 13 ? -26.141 11 42.438 1 90.94 13 TYR B O 1
ATOM 4931 N N . ALA B 1 14 ? -28.188 10.32 43 1 91.81 14 ALA B N 1
ATOM 4932 C CA . ALA B 1 14 ? -27.953 9 42.438 1 91.81 14 ALA B CA 1
ATOM 4933 C C . ALA B 1 14 ? -27.781 9.086 40.906 1 91.81 14 ALA B C 1
ATOM 4935 O O . ALA B 1 14 ? -26.938 8.391 40.344 1 91.81 14 ALA B O 1
ATOM 4936 N N . THR B 1 15 ? -28.609 9.891 40.312 1 93.81 15 THR B N 1
ATOM 4937 C CA . THR B 1 15 ? -28.516 10.109 38.875 1 93.81 15 THR B CA 1
ATOM 4938 C C . THR B 1 15 ? -27.172 10.758 38.5 1 93.81 15 THR B C 1
ATOM 4940 O O . THR B 1 15 ? -26.547 10.375 37.531 1 93.81 15 THR B O 1
ATOM 4943 N N . VAL B 1 16 ? -26.75 11.688 39.25 1 95.12 16 VAL B N 1
ATOM 4944 C CA . VAL B 1 16 ? -25.469 12.367 39.062 1 95.12 16 VAL B CA 1
ATOM 4945 C C . VAL B 1 16 ? -24.328 11.367 39.188 1 95.12 16 VAL B C 1
ATOM 4947 O O . VAL B 1 16 ? -23.391 11.375 38.375 1 95.12 16 VAL B O 1
ATOM 4950 N N . ARG B 1 17 ? -24.422 10.531 40.156 1 94.69 17 ARG B N 1
ATOM 4951 C CA . ARG B 1 17 ? -23.391 9.516 40.375 1 94.69 17 ARG B CA 1
ATOM 4952 C C . ARG B 1 17 ? -23.328 8.547 39.188 1 94.69 17 ARG B C 1
ATOM 4954 O O . ARG B 1 17 ? -22.234 8.133 38.781 1 94.69 17 ARG B O 1
ATOM 4961 N N . LYS B 1 18 ? -24.422 8.258 38.719 1 95.31 18 LYS B N 1
ATOM 4962 C CA . LYS B 1 18 ? -24.5 7.359 37.562 1 95.31 18 LYS B CA 1
ATOM 4963 C C . LYS B 1 18 ? -23.797 7.969 36.375 1 95.31 18 LYS B C 1
ATOM 4965 O O . LYS B 1 18 ? -22.953 7.328 35.75 1 95.31 18 LYS B O 1
ATOM 4970 N N . HIS B 1 19 ? -24.156 9.164 36.062 1 96.19 19 HIS B N 1
ATOM 4971 C CA . HIS B 1 19 ? -23.578 9.82 34.906 1 96.19 19 HIS B CA 1
ATOM 4972 C C . HIS B 1 19 ? -22.109 10.117 35.125 1 96.19 19 HIS B C 1
ATOM 4974 O O . HIS B 1 19 ? -21.312 10.086 34.156 1 96.19 19 HIS B O 1
ATOM 4980 N N . ASN B 1 20 ? -21.75 10.352 36.312 1 95.69 20 ASN B N 1
ATOM 4981 C CA . ASN B 1 20 ? -20.344 10.531 36.625 1 95.69 20 ASN B CA 1
ATOM 4982 C C . ASN B 1 20 ? -19.531 9.266 36.375 1 95.69 20 ASN B C 1
ATOM 4984 O O . ASN B 1 20 ? -18.422 9.336 35.844 1 95.69 20 ASN B O 1
ATOM 4988 N N . ALA B 1 21 ? -20.094 8.227 36.688 1 95.88 21 ALA B N 1
ATOM 4989 C CA . ALA B 1 21 ? -19.438 6.945 36.438 1 95.88 21 ALA B CA 1
ATOM 4990 C C . ALA B 1 21 ? -19.297 6.688 34.938 1 95.88 21 ALA B C 1
ATOM 4992 O O . ALA B 1 21 ? -18.281 6.129 34.5 1 95.88 21 ALA B O 1
ATOM 4993 N N . GLU B 1 22 ? -20.203 7.055 34.219 1 95.5 22 GLU B N 1
ATOM 4994 C CA . GLU B 1 22 ? -20.156 6.898 32.781 1 95.5 22 GLU B CA 1
ATOM 4995 C C . GLU B 1 22 ? -19.047 7.746 32.156 1 95.5 22 GLU B C 1
ATOM 4997 O O . GLU B 1 22 ? -18.328 7.285 31.281 1 95.5 22 GLU B O 1
ATOM 5002 N N . VAL B 1 23 ? -18.922 8.922 32.594 1 95.44 23 VAL B N 1
ATOM 5003 C CA . VAL B 1 23 ? -17.891 9.836 32.094 1 95.44 23 VAL B CA 1
ATOM 5004 C C . VAL B 1 23 ? -16.516 9.297 32.469 1 95.44 23 VAL B C 1
ATOM 5006 O O . VAL B 1 23 ? -15.578 9.375 31.672 1 95.44 23 VAL B O 1
ATOM 5009 N N . GLU B 1 24 ? -16.359 8.742 33.594 1 94 24 GLU B N 1
ATOM 5010 C CA . GLU B 1 24 ? -15.078 8.203 34.031 1 94 24 GLU B CA 1
ATOM 5011 C C . GLU B 1 24 ? -14.688 6.969 33.25 1 94 24 GLU B C 1
ATOM 5013 O O . GLU B 1 24 ? -13.508 6.742 32.969 1 94 24 GLU B O 1
ATOM 5018 N N . SER B 1 25 ? -15.68 6.273 32.875 1 92.75 25 SER B N 1
ATOM 5019 C CA . SER B 1 25 ? -15.422 5.055 32.125 1 92.75 25 SER B CA 1
ATOM 5020 C C . SER B 1 25 ? -15.023 5.375 30.688 1 92.75 25 SER B C 1
ATOM 5022 O O . SER B 1 25 ? -14.195 4.676 30.094 1 92.75 25 SER B O 1
ATOM 5024 N N . ASP B 1 26 ? -15.68 6.441 30.156 1 92.44 26 ASP B N 1
ATOM 5025 C CA . ASP B 1 26 ? -15.383 6.859 28.797 1 92.44 26 ASP B CA 1
ATOM 5026 C C . ASP B 1 26 ? -15.383 8.383 28.672 1 92.44 26 ASP B C 1
ATOM 5028 O O . ASP B 1 26 ? -16.328 8.969 28.141 1 92.44 26 ASP B O 1
ATOM 5032 N N . PRO B 1 27 ? -14.258 8.844 28.969 1 90.5 27 PRO B N 1
ATOM 5033 C CA . PRO B 1 27 ? -14.195 10.305 29 1 90.5 27 PRO B CA 1
ATOM 5034 C C . PRO B 1 27 ? -14.273 10.945 27.625 1 90.5 27 PRO B C 1
ATOM 5036 O O . PRO B 1 27 ? -14.508 12.148 27.5 1 90.5 27 PRO B O 1
ATOM 5039 N N . ASP B 1 28 ? -14.125 10.227 26.516 1 88.12 28 ASP B N 1
ATOM 5040 C CA . ASP B 1 28 ? -14.141 10.797 25.172 1 88.12 28 ASP B CA 1
ATOM 5041 C C . ASP B 1 28 ? -15.555 10.844 24.609 1 88.12 28 ASP B C 1
ATOM 5043 O O . ASP B 1 28 ? -15.805 11.484 23.578 1 88.12 28 ASP B O 1
ATOM 5047 N N . ASN B 1 29 ? -16.484 10.227 25.359 1 92.06 29 ASN B N 1
ATOM 5048 C CA . ASN B 1 29 ? -17.875 10.188 24.922 1 92.06 29 ASN B CA 1
ATOM 5049 C C . ASN B 1 29 ? -18.625 11.445 25.344 1 92.06 29 ASN B C 1
ATOM 5051 O O . ASN B 1 29 ? -18.953 11.602 26.516 1 92.06 29 ASN B O 1
ATOM 5055 N N . PHE B 1 30 ? -18.984 12.242 24.422 1 94.56 30 PHE B N 1
ATOM 5056 C CA . PHE B 1 30 ? -19.609 13.531 24.703 1 94.56 30 PHE B CA 1
ATOM 5057 C C . PHE B 1 30 ? -21.016 13.344 25.266 1 94.56 30 PHE B C 1
ATOM 5059 O O . PHE B 1 30 ? -21.469 14.125 26.109 1 94.56 30 PHE B O 1
ATOM 5066 N N . ASP B 1 31 ? -21.703 12.336 24.859 1 95.38 31 ASP B N 1
ATOM 5067 C CA . ASP B 1 31 ? -23.062 12.086 25.344 1 95.38 31 ASP B CA 1
ATOM 5068 C C . ASP B 1 31 ? -23.078 11.883 26.844 1 95.38 31 ASP B C 1
ATOM 5070 O O . ASP B 1 31 ? -24.016 12.312 27.531 1 95.38 31 ASP B O 1
ATOM 5074 N N . HIS B 1 32 ? -22.141 11.242 27.344 1 96.06 32 HIS B N 1
ATOM 5075 C CA . HIS B 1 32 ? -22.031 11.039 28.781 1 96.06 32 HIS B CA 1
ATOM 5076 C C . HIS B 1 32 ? -21.875 12.359 29.516 1 96.06 32 HIS B C 1
ATOM 5078 O O . HIS B 1 32 ? -22.453 12.562 30.578 1 96.06 32 HIS B O 1
ATOM 5084 N N . TRP B 1 33 ? -21.094 13.242 28.953 1 96.88 33 TRP B N 1
ATOM 5085 C CA . TRP B 1 33 ? -20.891 14.555 29.547 1 96.88 33 TRP B CA 1
ATOM 5086 C C . TRP B 1 33 ? -22.172 15.367 29.531 1 96.88 33 TRP B C 1
ATOM 5088 O O . TRP B 1 33 ? -22.516 16.016 30.531 1 96.88 33 TRP B O 1
ATOM 5098 N N . GLU B 1 34 ? -22.859 15.359 28.422 1 96.62 34 GLU B N 1
ATOM 5099 C CA . GLU B 1 34 ? -24.109 16.078 28.312 1 96.62 34 GLU B CA 1
ATOM 5100 C C . GLU B 1 34 ? -25.109 15.633 29.375 1 96.62 34 GLU B C 1
ATOM 5102 O O . GLU B 1 34 ? -25.781 16.469 30 1 96.62 34 GLU B O 1
ATOM 5107 N N . ASN B 1 35 ? -25.25 14.375 29.547 1 96.81 35 ASN B N 1
ATOM 5108 C CA . ASN B 1 35 ? -26.125 13.82 30.562 1 96.81 35 ASN B CA 1
ATOM 5109 C C . ASN B 1 35 ? -25.734 14.273 31.969 1 96.81 35 ASN B C 1
ATOM 5111 O O . ASN B 1 35 ? -26.594 14.594 32.781 1 96.81 35 ASN B O 1
ATOM 5115 N N . LEU B 1 36 ? -24.469 14.227 32.25 1 97.56 36 LEU B N 1
ATOM 5116 C CA . LEU B 1 36 ? -23.984 14.641 33.562 1 97.56 36 LEU B CA 1
ATOM 5117 C C . LEU B 1 36 ? -24.312 16.109 33.812 1 97.56 36 LEU B C 1
ATOM 5119 O O . LEU B 1 36 ? -24.797 16.453 34.906 1 97.56 36 LEU B O 1
ATOM 5123 N N . ILE B 1 37 ? -24.062 16.984 32.875 1 97.25 37 ILE B N 1
ATOM 5124 C CA . ILE B 1 37 ? -24.297 18.422 33 1 97.25 37 ILE B CA 1
ATOM 5125 C C . ILE B 1 37 ? -25.797 18.672 33.25 1 97.25 37 ILE B C 1
ATOM 5127 O O . ILE B 1 37 ? -26.156 19.453 34.125 1 97.25 37 ILE B O 1
ATOM 5131 N N . LYS B 1 38 ? -26.625 18.016 32.5 1 96 38 LYS B N 1
ATOM 5132 C CA . LYS B 1 38 ? -28.078 18.172 32.656 1 96 38 LYS B CA 1
ATOM 5133 C C . LYS B 1 38 ? -28.516 17.766 34.062 1 96 38 LYS B C 1
ATOM 5135 O O . LYS B 1 38 ? -29.344 18.438 34.688 1 96 38 LYS B O 1
ATOM 5140 N N . ALA B 1 39 ? -28 16.688 34.469 1 95.88 39 ALA B N 1
ATOM 5141 C CA . ALA B 1 39 ? -28.344 16.203 35.812 1 95.88 39 ALA B CA 1
ATOM 5142 C C . ALA B 1 39 ? -27.906 17.172 36.875 1 95.88 39 ALA B C 1
ATOM 5144 O O . ALA B 1 39 ? -28.625 17.391 37.875 1 95.88 39 ALA B O 1
ATOM 5145 N N . CYS B 1 40 ? -26.75 17.781 36.75 1 96 40 CYS B N 1
ATOM 5146 C CA . CYS B 1 40 ? -26.203 18.703 37.75 1 96 40 CYS B CA 1
ATOM 5147 C C . CYS B 1 40 ? -26.984 20.016 37.719 1 96 40 CYS B C 1
ATOM 5149 O O . CYS B 1 40 ? -27.172 20.641 38.781 1 96 40 CYS B O 1
ATOM 5151 N N . GLU B 1 41 ? -27.391 20.469 36.594 1 94.38 41 GLU B N 1
ATOM 5152 C CA . GLU B 1 41 ? -28.141 21.719 36.469 1 94.38 41 GLU B CA 1
ATOM 5153 C C . GLU B 1 41 ? -29.5 21.625 37.125 1 94.38 41 GLU B C 1
ATOM 5155 O O . GLU B 1 41 ? -30.047 22.625 37.594 1 94.38 41 GLU B O 1
ATOM 5160 N N . THR B 1 42 ? -30.062 20.438 37.156 1 92.5 42 THR B N 1
ATOM 5161 C CA . THR B 1 42 ? -31.438 20.266 37.625 1 92.5 42 THR B CA 1
ATOM 5162 C C . THR B 1 42 ? -31.453 19.859 39.094 1 92.5 42 THR B C 1
ATOM 5164 O O . THR B 1 42 ? -32.5 19.594 39.656 1 92.5 42 THR B O 1
ATOM 5167 N N . LEU B 1 43 ? -30.312 19.859 39.719 1 92.94 43 LEU B N 1
ATOM 5168 C CA . LEU B 1 43 ? -30.266 19.547 41.125 1 92.94 43 LEU B CA 1
ATOM 5169 C C . LEU B 1 43 ? -31.125 20.5 41.938 1 92.94 43 LEU B C 1
ATOM 5171 O O . LEU B 1 43 ? -31.156 21.703 41.656 1 92.94 43 LEU B O 1
ATOM 5175 N N . GLU B 1 44 ? -31.766 19.938 42.938 1 91.5 44 GLU B N 1
ATOM 5176 C CA . GLU B 1 44 ? -32.625 20.688 43.875 1 91.5 44 GLU B CA 1
ATOM 5177 C C . GLU B 1 44 ? -33.688 21.469 43.094 1 91.5 44 GLU B C 1
ATOM 5179 O O . GLU B 1 44 ? -34.031 22.594 43.469 1 91.5 44 GLU B O 1
ATOM 5184 N N . GLY B 1 45 ? -34.156 20.938 42.062 1 87.62 45 GLY B N 1
ATOM 5185 C CA . GLY B 1 45 ? -35.219 21.562 41.25 1 87.62 45 GLY B CA 1
ATOM 5186 C C . GLY B 1 45 ? -34.719 22.734 40.438 1 87.62 45 GLY B C 1
ATOM 5187 O O . GLY B 1 45 ? -35.5 23.5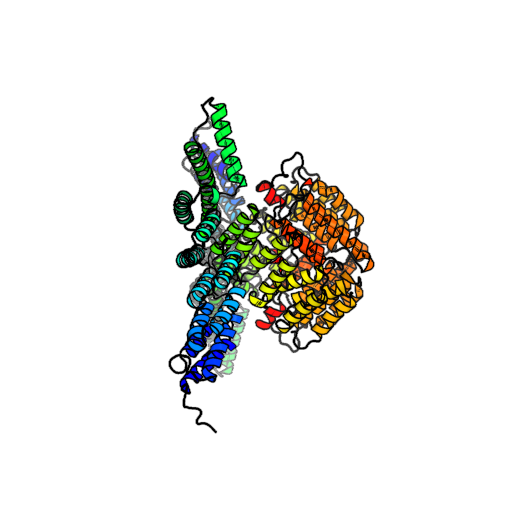31 39.906 1 87.62 45 GLY B O 1
ATOM 5188 N N . GLY B 1 46 ? -33.438 22.953 40.281 1 90.94 46 GLY B N 1
ATOM 5189 C CA . GLY B 1 46 ? -32.812 24.078 39.625 1 90.94 46 GLY B CA 1
ATOM 5190 C C . GLY B 1 46 ? -31.938 24.906 40.531 1 90.94 46 GLY B C 1
ATOM 5191 O O . GLY B 1 46 ? -32.344 25.266 41.625 1 90.94 46 GLY B O 1
ATOM 5192 N N . LEU B 1 47 ? -30.781 25.156 40.094 1 92.62 47 LEU B N 1
ATOM 5193 C CA . LEU B 1 47 ? -29.812 25.828 40.969 1 92.62 47 LEU B CA 1
ATOM 5194 C C . LEU B 1 47 ? -30.062 27.328 41 1 92.62 47 LEU B C 1
ATOM 5196 O O . LEU B 1 47 ? -30.438 27.922 40 1 92.62 47 LEU B O 1
ATOM 5200 N N . ASN B 1 48 ? -29.922 27.828 42.125 1 91.31 48 ASN B N 1
ATOM 5201 C CA . ASN B 1 48 ? -30.094 29.266 42.375 1 91.31 48 ASN B CA 1
ATOM 5202 C C . ASN B 1 48 ? -29.219 29.734 43.531 1 91.31 48 ASN B C 1
ATOM 5204 O O . ASN B 1 48 ? -28.344 29 44 1 91.31 48 ASN B O 1
ATOM 5208 N N . ARG B 1 49 ? -29.359 30.953 43.969 1 91.5 49 ARG B N 1
ATOM 5209 C CA . ARG B 1 49 ? -28.516 31.562 45 1 91.5 49 ARG B CA 1
ATOM 5210 C C . ARG B 1 49 ? -28.688 30.859 46.344 1 91.5 49 ARG B C 1
ATOM 5212 O O . ARG B 1 49 ? -27.766 30.891 47.188 1 91.5 49 ARG B O 1
ATOM 5219 N N . ASN B 1 50 ? -29.875 30.172 46.594 1 91.94 50 ASN B N 1
ATOM 5220 C CA . ASN B 1 50 ? -30.188 29.516 47.875 1 91.94 50 ASN B CA 1
ATOM 5221 C C . ASN B 1 50 ? -29.891 28.031 47.844 1 91.94 50 ASN B C 1
ATOM 5223 O O . ASN B 1 50 ? -30.156 27.312 48.812 1 91.94 50 ASN B O 1
ATOM 5227 N N . SER B 1 51 ? -29.312 27.672 46.75 1 92.19 51 SER B N 1
ATOM 5228 C CA . SER B 1 51 ? -28.984 26.266 46.594 1 92.19 51 SER B CA 1
ATOM 5229 C C . SER B 1 51 ? -27.875 25.844 47.562 1 92.19 51 SER B C 1
ATOM 5231 O O . SER B 1 51 ? -27.094 26.688 48.031 1 92.19 51 SER B O 1
ATOM 5233 N N . SER B 1 52 ? -27.812 24.547 48 1 92.88 52 SER B N 1
ATOM 5234 C CA . SER B 1 52 ? -26.844 24.047 48.969 1 92.88 52 SER B CA 1
ATOM 5235 C C . SER B 1 52 ? -25.422 24.094 48.406 1 92.88 52 SER B C 1
ATOM 5237 O O . SER B 1 52 ? -25.219 24.031 47.188 1 92.88 52 SER B O 1
ATOM 5239 N N . PRO B 1 53 ? -24.422 24.328 49.25 1 92.81 53 PRO B N 1
ATOM 5240 C CA . PRO B 1 53 ? -23.016 24.359 48.844 1 92.81 53 PRO B CA 1
ATOM 5241 C C . PRO B 1 53 ? -22.594 23.062 48.125 1 92.81 53 PRO B C 1
ATOM 5243 O O . PRO B 1 53 ? -21.781 23.109 47.188 1 92.81 53 PRO B O 1
ATOM 5246 N N . GLN B 1 54 ? -23.188 22 48.531 1 91.94 54 GLN B N 1
ATOM 5247 C CA . GLN B 1 54 ? -22.844 20.719 47.906 1 91.94 54 GLN B CA 1
ATOM 5248 C C . GLN B 1 54 ? -23.344 20.656 46.469 1 91.94 54 GLN B C 1
ATOM 5250 O O . GLN B 1 54 ? -22.625 20.188 45.594 1 91.94 54 GLN B O 1
ATOM 5255 N N . ALA B 1 55 ? -24.547 21.109 46.281 1 93.5 55 ALA B N 1
ATOM 5256 C CA . ALA B 1 55 ? -25.125 21.125 44.938 1 93.5 55 ALA B CA 1
ATOM 5257 C C . ALA B 1 55 ? -24.328 22.062 44.031 1 93.5 55 ALA B C 1
ATOM 5259 O O . ALA B 1 55 ? -24.062 21.719 42.875 1 93.5 55 ALA B O 1
ATOM 5260 N N . LEU B 1 56 ? -23.938 23.172 44.562 1 95.19 56 LEU B N 1
ATOM 5261 C CA . LEU B 1 56 ? -23.172 24.141 43.781 1 95.19 56 LEU B CA 1
ATOM 5262 C C . LEU B 1 56 ? -21.781 23.594 43.469 1 95.19 56 LEU B C 1
ATOM 5264 O O . LEU B 1 56 ? -21.281 23.766 42.344 1 95.19 56 LEU B O 1
ATOM 5268 N N . ALA B 1 57 ? -21.203 22.938 44.406 1 95.56 57 ALA B N 1
ATOM 5269 C CA . ALA B 1 57 ? -19.891 22.344 44.219 1 95.56 57 ALA B CA 1
ATOM 5270 C C . ALA B 1 57 ? -19.938 21.266 43.125 1 95.56 57 ALA B C 1
ATOM 5272 O O . ALA B 1 57 ? -19.016 21.125 42.312 1 95.56 57 ALA B O 1
ATOM 5273 N N . THR B 1 58 ? -20.969 20.469 43.188 1 95.31 58 THR B N 1
ATOM 5274 C CA . THR B 1 58 ? -21.156 19.406 42.219 1 95.31 58 THR B CA 1
ATOM 5275 C C . THR B 1 58 ? -21.328 19.969 40.812 1 95.31 58 THR B C 1
ATOM 5277 O O . THR B 1 58 ? -20.734 19.453 39.844 1 95.31 58 THR B O 1
ATOM 5280 N N . PHE B 1 59 ? -22.109 20.984 40.75 1 95.81 59 PHE B N 1
ATOM 5281 C CA . PHE B 1 59 ? -22.344 21.688 39.5 1 95.81 59 PHE B CA 1
ATOM 5282 C C . PHE B 1 59 ? -21.047 22.266 38.938 1 95.81 59 PHE B C 1
ATOM 5284 O O . PHE B 1 59 ? -20.703 22.016 37.781 1 95.81 59 PHE B O 1
ATOM 5291 N N . ARG B 1 60 ? -20.312 22.953 39.688 1 97.31 60 ARG B N 1
ATOM 5292 C CA . ARG B 1 60 ? -19.078 23.594 39.25 1 97.31 60 ARG B CA 1
ATOM 5293 C C . ARG B 1 60 ? -18.031 22.562 38.844 1 97.31 60 ARG B C 1
ATOM 5295 O O . ARG B 1 60 ? -17.312 22.734 37.875 1 97.31 60 ARG B O 1
ATOM 5302 N N . ASP B 1 61 ? -18 21.562 39.594 1 97.06 61 ASP B N 1
ATOM 5303 C CA . ASP B 1 61 ? -17.062 20.5 39.281 1 97.06 61 ASP B CA 1
ATOM 5304 C C . ASP B 1 61 ? -17.344 19.875 37.906 1 97.06 61 ASP B C 1
ATOM 5306 O O . ASP B 1 61 ? -16.438 19.609 37.125 1 97.06 61 ASP B O 1
ATOM 5310 N N . ALA B 1 62 ? -18.562 19.625 37.656 1 97.12 62 ALA B N 1
ATOM 5311 C CA . ALA B 1 62 ? -18.969 19.031 36.375 1 97.12 62 ALA B CA 1
ATOM 5312 C C . ALA B 1 62 ? -18.578 19.938 35.219 1 97.12 62 ALA B C 1
ATOM 5314 O O . ALA B 1 62 ? -18 19.484 34.25 1 97.12 62 ALA B O 1
ATOM 5315 N N . TYR B 1 63 ? -18.844 21.188 35.312 1 97.75 63 TYR B N 1
ATOM 5316 C CA . TYR B 1 63 ? -18.531 22.141 34.25 1 97.75 63 TYR B CA 1
ATOM 5317 C C . TYR B 1 63 ? -17.031 22.281 34.094 1 97.75 63 TYR B C 1
ATOM 5319 O O . TYR B 1 63 ? -16.516 22.328 32.969 1 97.75 63 TYR B O 1
ATOM 5327 N N . ASP B 1 64 ? -16.344 22.328 35.156 1 97.44 64 ASP B N 1
ATOM 5328 C CA . ASP B 1 64 ? -14.898 22.484 35.125 1 97.44 64 ASP B CA 1
ATOM 5329 C C . ASP B 1 64 ? -14.242 21.281 34.438 1 97.44 64 ASP B C 1
ATOM 5331 O O . ASP B 1 64 ? -13.352 21.453 33.594 1 97.44 64 ASP B O 1
ATOM 5335 N N . ARG B 1 65 ? -14.664 20.172 34.75 1 96.62 65 ARG B N 1
ATOM 5336 C CA . ARG B 1 65 ? -14.109 18.953 34.156 1 96.62 65 ARG B CA 1
ATOM 5337 C C . ARG B 1 65 ? -14.453 18.875 32.688 1 96.62 65 ARG B C 1
ATOM 5339 O O . ARG B 1 65 ? -13.602 18.547 31.859 1 96.62 65 ARG B O 1
ATOM 5346 N N . LEU B 1 66 ? -15.688 19.172 32.344 1 96.88 66 LEU B N 1
ATOM 5347 C CA . LEU B 1 66 ? -16.109 19.156 30.953 1 96.88 66 LEU B CA 1
ATOM 5348 C C . LEU B 1 66 ? -15.266 20.125 30.125 1 96.88 66 LEU B C 1
ATOM 5350 O O . LEU B 1 66 ? -14.758 19.75 29.062 1 96.88 66 LEU B O 1
ATOM 5354 N N . LEU B 1 67 ? -15.07 21.281 30.625 1 97.06 67 LEU B N 1
ATOM 5355 C CA . LEU B 1 67 ? -14.438 22.344 29.859 1 97.06 67 LEU B CA 1
ATOM 5356 C C . LEU B 1 67 ? -12.914 22.234 29.922 1 97.06 67 LEU B C 1
ATOM 5358 O O . LEU B 1 67 ? -12.211 22.875 29.125 1 97.06 67 LEU B O 1
ATOM 5362 N N . THR B 1 68 ? -12.461 21.453 30.812 1 94.5 68 THR B N 1
ATOM 5363 C CA . THR B 1 68 ? -11.055 21.078 30.766 1 94.5 68 THR B CA 1
ATOM 5364 C C . THR B 1 68 ? -10.805 20.062 29.656 1 94.5 68 THR B C 1
ATOM 5366 O O . THR B 1 68 ? -9.812 20.156 28.938 1 94.5 68 THR B O 1
ATOM 5369 N N . LYS B 1 69 ? -11.727 19.172 29.531 1 93.31 69 LYS B N 1
ATOM 5370 C CA . LYS B 1 69 ? -11.633 18.141 28.5 1 93.31 69 LYS B CA 1
ATOM 5371 C C . LYS B 1 69 ? -11.922 18.703 27.125 1 93.31 69 LYS B C 1
ATOM 5373 O O . LYS B 1 69 ? -11.25 18.359 26.141 1 93.31 69 LYS B O 1
ATOM 5378 N N . PHE B 1 70 ? -12.922 19.531 27.078 1 94.81 70 PHE B N 1
ATOM 5379 C CA . PHE B 1 70 ? -13.328 20.156 25.812 1 94.81 70 PHE B CA 1
ATOM 5380 C C . PHE B 1 70 ? -13.383 21.672 25.953 1 94.81 70 PHE B C 1
ATOM 5382 O O . PHE B 1 70 ? -14.461 22.266 25.953 1 94.81 70 PHE B O 1
ATOM 5389 N N . PRO B 1 71 ? -12.25 22.234 25.875 1 95.81 71 PRO B N 1
ATOM 5390 C CA . PRO B 1 71 ? -12.203 23.672 26.125 1 95.81 71 PRO B CA 1
ATOM 5391 C C . PRO B 1 71 ? -12.773 24.5 24.984 1 95.81 71 PRO B C 1
ATOM 5393 O O . PRO B 1 71 ? -13.008 25.703 25.125 1 95.81 71 PRO B O 1
ATOM 5396 N N . LEU B 1 72 ? -13.055 23.938 23.859 1 96.31 72 LEU B N 1
ATOM 5397 C CA . LEU B 1 72 ? -13.445 24.688 22.688 1 96.31 72 LEU B CA 1
ATOM 5398 C C . LEU B 1 72 ? -14.969 24.766 22.562 1 96.31 72 LEU B C 1
ATOM 5400 O O . LEU B 1 72 ? -15.492 25.328 21.594 1 96.31 72 LEU B O 1
ATOM 5404 N N . PHE B 1 73 ? -15.695 24.234 23.562 1 95.62 73 PHE B N 1
ATOM 5405 C CA . PHE B 1 73 ? -17.156 24.312 23.562 1 95.62 73 PHE B CA 1
ATOM 5406 C C . PHE B 1 73 ? -17.609 25.688 24.047 1 95.62 73 PHE B C 1
ATOM 5408 O O . PHE B 1 73 ? -17.969 25.859 25.219 1 95.62 73 PHE B O 1
ATOM 5415 N N . PHE B 1 74 ? -17.703 26.562 23.156 1 95.69 74 PHE B N 1
ATOM 5416 C CA . PHE B 1 74 ? -18 27.938 23.516 1 95.69 74 PHE B CA 1
ATOM 5417 C C . PHE B 1 74 ? -19.391 28.062 24.125 1 95.69 74 PHE B C 1
ATOM 5419 O O . PHE B 1 74 ? -19.625 28.875 25.016 1 95.69 74 PHE B O 1
ATOM 5426 N N . GLY B 1 75 ? -20.359 27.234 23.625 1 96.19 75 GLY B N 1
ATOM 5427 C CA . GLY B 1 75 ? -21.719 27.25 24.172 1 96.19 75 GLY B CA 1
ATOM 5428 C C . GLY B 1 75 ? -21.781 26.875 25.641 1 96.19 75 GLY B C 1
ATOM 5429 O O . GLY B 1 75 ? -22.562 27.469 26.391 1 96.19 75 GLY B O 1
ATOM 5430 N N . TYR B 1 76 ? -21.016 26 26.047 1 97.5 76 TYR B N 1
ATOM 5431 C CA . TYR B 1 76 ? -21 25.562 27.438 1 97.5 76 TYR B CA 1
ATOM 5432 C C . TYR B 1 76 ? -20.344 26.609 28.328 1 97.5 76 TYR B C 1
ATOM 5434 O O . TYR B 1 76 ? -20.703 26.766 29.5 1 97.5 76 TYR B O 1
ATOM 5442 N N . TRP B 1 77 ? -19.297 27.281 27.812 1 98 77 TRP B N 1
ATOM 5443 C CA . TRP B 1 77 ? -18.75 28.406 28.562 1 98 77 TRP B CA 1
ATOM 5444 C C . TRP B 1 77 ? -19.812 29.469 28.828 1 98 77 TRP B C 1
ATOM 5446 O O . TRP B 1 77 ? -19.922 29.969 29.953 1 98 77 TRP B O 1
ATOM 5456 N N . LYS B 1 78 ? -20.562 29.812 27.797 1 97.81 78 LYS B N 1
ATOM 5457 C CA . LYS B 1 78 ? -21.625 30.797 27.938 1 97.81 78 LYS B CA 1
ATOM 5458 C C . LYS B 1 78 ? -22.672 30.344 28.938 1 97.81 78 LYS B C 1
ATOM 5460 O O . LYS B 1 78 ? -23.078 31.109 29.812 1 97.81 78 LYS B O 1
ATOM 5465 N N . LYS B 1 79 ? -23.094 29.094 28.766 1 97.38 79 LYS B N 1
ATOM 5466 C CA . LYS B 1 79 ? -24.078 28.531 29.703 1 97.38 79 LYS B CA 1
ATOM 5467 C C . LYS B 1 79 ? -23.562 28.578 31.141 1 97.38 79 LYS B C 1
ATOM 5469 O O . LYS B 1 79 ? -24.297 28.922 32.062 1 97.38 79 LYS B O 1
ATOM 5474 N N . TYR B 1 80 ? -22.359 28.234 31.344 1 98.12 80 TYR B N 1
ATOM 5475 C CA . TYR B 1 80 ? -21.703 28.281 32.656 1 98.12 80 TYR B CA 1
ATOM 5476 C C . TYR B 1 80 ? -21.703 29.688 33.219 1 98.12 80 TYR B C 1
ATOM 5478 O O . TYR B 1 80 ? -22.047 29.906 34.375 1 98.12 80 TYR B O 1
ATOM 5486 N N . ALA B 1 81 ? -21.281 30.672 32.406 1 98 81 ALA B N 1
ATOM 5487 C CA . ALA B 1 81 ? -21.25 32.062 32.812 1 98 81 ALA B CA 1
ATOM 5488 C C . ALA B 1 81 ? -22.641 32.562 33.219 1 98 81 ALA B C 1
ATOM 5490 O O . ALA B 1 81 ? -22.812 33.25 34.219 1 98 81 ALA B O 1
ATOM 5491 N N . ASP B 1 82 ? -23.703 32.25 32.5 1 96.81 82 ASP B N 1
ATOM 5492 C CA . ASP B 1 82 ? -25.078 32.625 32.812 1 96.81 82 ASP B CA 1
ATOM 5493 C C . ASP B 1 82 ? -25.531 32.062 34.156 1 96.81 82 ASP B C 1
ATOM 5495 O O . ASP B 1 82 ? -26.156 32.75 34.938 1 96.81 82 ASP B O 1
ATOM 5499 N N . MET B 1 83 ? -25.219 30.812 34.312 1 96.62 83 MET B N 1
ATOM 5500 C CA . MET B 1 83 ? -25.594 30.156 35.562 1 96.62 83 MET B CA 1
ATOM 5501 C C . MET B 1 83 ? -24.875 30.797 36.75 1 96.62 83 MET B C 1
ATOM 5503 O O . MET B 1 83 ? -25.5 31.047 37.781 1 96.62 83 MET B O 1
ATOM 5507 N N . GLU B 1 84 ? -23.609 31.031 36.625 1 96.69 84 GLU B N 1
ATOM 5508 C CA . GLU B 1 84 ? -22.844 31.672 37.688 1 96.69 84 GLU B CA 1
ATOM 5509 C C . GLU B 1 84 ? -23.359 33.062 37.969 1 96.69 84 GLU B C 1
ATOM 5511 O O . GLU B 1 84 ? -23.328 33.531 39.125 1 96.69 84 GLU B O 1
ATOM 5516 N N . PHE B 1 85 ? -23.734 33.781 36.938 1 96.38 85 PHE B N 1
ATOM 5517 C CA . PHE B 1 85 ? -24.328 35.094 37.125 1 96.38 85 PHE B CA 1
ATOM 5518 C C . PHE B 1 85 ? -25.547 35.031 38 1 96.38 85 PHE B C 1
ATOM 5520 O O . PHE B 1 85 ? -25.719 35.844 38.906 1 96.38 85 PHE B O 1
ATOM 5527 N N . ASN B 1 86 ? -26.391 34.031 37.844 1 94.56 86 ASN B N 1
ATOM 5528 C CA . ASN B 1 86 ? -27.625 33.844 38.594 1 94.56 86 ASN B CA 1
ATOM 5529 C C . ASN B 1 86 ? -27.344 33.375 40.031 1 94.56 86 ASN B C 1
ATOM 5531 O O . ASN B 1 86 ? -28.047 33.75 40.969 1 94.56 86 ASN B O 1
ATOM 5535 N N . ILE B 1 87 ? -26.344 32.625 40.156 1 94.75 87 ILE B N 1
ATOM 5536 C CA . ILE B 1 87 ? -26.062 31.953 41.406 1 94.75 87 ILE B CA 1
ATOM 5537 C C . ILE B 1 87 ? -25.203 32.844 42.281 1 94.75 87 ILE B C 1
ATOM 5539 O O . ILE B 1 87 ? -25.484 33 43.5 1 94.75 87 ILE B O 1
ATOM 5543 N N . ALA B 1 88 ? -24.125 33.469 41.75 1 94.12 88 ALA B N 1
ATOM 5544 C CA . ALA B 1 88 ? -23.125 34.125 42.594 1 94.12 88 ALA B CA 1
ATOM 5545 C C . ALA B 1 88 ? -22.938 35.594 42.219 1 94.12 88 ALA B C 1
ATOM 5547 O O . ALA B 1 88 ? -22.266 36.344 42.906 1 94.12 88 ALA B O 1
ATOM 5548 N N . GLY B 1 89 ? -23.391 36 41.031 1 93.94 89 GLY B N 1
ATOM 5549 C CA . GLY B 1 89 ? -23.312 37.406 40.688 1 93.94 89 GLY B CA 1
ATOM 5550 C C . GLY B 1 89 ? -22.359 37.688 39.531 1 93.94 89 GLY B C 1
ATOM 5551 O O . GLY B 1 89 ? -21.844 36.75 38.938 1 93.94 89 GLY B O 1
ATOM 5552 N N . PRO B 1 90 ? -22.109 38.906 39.281 1 95.44 90 PRO B N 1
ATOM 5553 C CA . PRO B 1 90 ? -21.375 39.312 38.094 1 95.44 90 PRO B CA 1
ATOM 5554 C C . PRO B 1 90 ? -19.891 38.969 38.156 1 95.44 90 PRO B C 1
ATOM 5556 O O . PRO B 1 90 ? -19.281 38.625 37.156 1 95.44 90 PRO B O 1
ATOM 5559 N N . GLU B 1 91 ? -19.312 39.062 39.312 1 95.75 91 GLU B N 1
ATOM 5560 C CA . GLU B 1 91 ? -17.875 38.781 39.438 1 95.75 91 GLU B CA 1
ATOM 5561 C C . GLU B 1 91 ? -17.562 37.344 39.094 1 95.75 91 GLU B C 1
ATOM 5563 O O . GLU B 1 91 ? -16.578 37.062 38.375 1 95.75 91 GLU B O 1
ATOM 5568 N N . SER B 1 92 ? -18.391 36.469 39.594 1 96.38 92 SER B N 1
ATOM 5569 C CA . SER B 1 92 ? -18.203 35.062 39.312 1 96.38 92 SER B CA 1
ATOM 5570 C C . SER B 1 92 ? -18.406 34.75 37.844 1 96.38 92 SER B C 1
ATOM 5572 O O . SER B 1 92 ? -17.688 33.938 37.25 1 96.38 92 SER B O 1
ATOM 5574 N N . ALA B 1 93 ? -19.375 35.312 37.25 1 97.5 93 ALA B N 1
ATOM 5575 C CA . ALA B 1 93 ? -19.641 35.125 35.844 1 97.5 93 ALA B CA 1
ATOM 5576 C C . ALA B 1 93 ? -18.484 35.656 35 1 97.5 93 ALA B C 1
ATOM 5578 O O . ALA B 1 93 ? -18.109 35.062 34 1 97.5 93 ALA B O 1
ATOM 5579 N N . GLU B 1 94 ? -17.984 36.781 35.344 1 96.94 94 GLU B N 1
ATOM 5580 C CA . GLU B 1 94 ? -16.859 37.375 34.625 1 96.94 94 GLU B CA 1
ATOM 5581 C C . GLU B 1 94 ? -15.641 36.469 34.656 1 96.94 94 GLU B C 1
ATOM 5583 O O . GLU B 1 94 ? -14.914 36.375 33.656 1 96.94 94 GLU B O 1
ATOM 5588 N N . MET B 1 95 ? -15.438 35.812 35.719 1 97.31 95 MET B N 1
ATOM 5589 C CA . MET B 1 95 ? -14.32 34.875 35.812 1 97.31 95 MET B CA 1
ATOM 5590 C C . MET B 1 95 ? -14.477 33.719 34.812 1 97.31 95 MET B C 1
ATOM 5592 O O . MET B 1 95 ? -13.5 33.281 34.219 1 97.31 95 MET B O 1
ATOM 5596 N N . VAL B 1 96 ? -15.68 33.219 34.656 1 97.88 96 VAL B N 1
ATOM 5597 C CA . VAL B 1 96 ? -15.961 32.156 33.719 1 97.88 96 VAL B CA 1
ATOM 5598 C C . VAL B 1 96 ? -15.734 32.656 32.281 1 97.88 96 VAL B C 1
ATOM 5600 O O . VAL B 1 96 ? -15.125 31.953 31.484 1 97.88 96 VAL B O 1
ATOM 5603 N N . TYR B 1 97 ? -16.188 33.812 31.969 1 97.94 97 TYR B N 1
ATOM 5604 C CA . TYR B 1 97 ? -15.977 34.406 30.656 1 97.94 97 TYR B CA 1
ATOM 5605 C C . TYR B 1 97 ? -14.484 34.562 30.359 1 97.94 97 TYR B C 1
ATOM 5607 O O . TYR B 1 97 ? -14.031 34.281 29.25 1 97.94 97 TYR B O 1
ATOM 5615 N N . GLU B 1 98 ? -13.758 34.969 31.344 1 97.62 98 GLU B N 1
ATOM 5616 C CA . GLU B 1 98 ? -12.312 35.125 31.188 1 97.62 98 GLU B CA 1
ATOM 5617 C C . GLU B 1 98 ? -11.641 33.812 30.859 1 97.62 98 GLU B C 1
ATOM 5619 O O . GLU B 1 98 ? -10.789 33.75 29.969 1 97.62 98 GLU B O 1
ATOM 5624 N N . ARG B 1 99 ? -12.047 32.812 31.562 1 97.06 99 ARG B N 1
ATOM 5625 C CA . ARG B 1 99 ? -11.508 31.484 31.312 1 97.06 99 ARG B CA 1
ATOM 5626 C C . ARG B 1 99 ? -11.906 31 29.922 1 97.06 99 ARG B C 1
ATOM 5628 O O . ARG B 1 99 ? -11.078 30.438 29.188 1 97.06 99 ARG B O 1
ATOM 5635 N N . GLY B 1 100 ? -13.102 31.219 29.609 1 97.38 100 GLY B N 1
ATOM 5636 C CA . GLY B 1 100 ? -13.594 30.812 28.297 1 97.38 100 GLY B CA 1
ATOM 5637 C C . GLY B 1 100 ? -12.875 31.5 27.156 1 97.38 100 GLY B C 1
ATOM 5638 O O . GLY B 1 100 ? -12.43 30.844 26.219 1 97.38 100 GLY B O 1
ATOM 5639 N N . CYS B 1 101 ? -12.688 32.781 27.234 1 96.25 101 CYS B N 1
ATOM 5640 C CA . CYS B 1 101 ? -12.039 33.562 26.172 1 96.25 101 CYS B CA 1
ATOM 5641 C C . CYS B 1 101 ? -10.547 33.25 26.094 1 96.25 101 CYS B C 1
ATOM 5643 O O . CYS B 1 101 ? -9.93 33.406 25.047 1 96.25 101 CYS B O 1
ATOM 5645 N N . ALA B 1 102 ? -10.008 32.812 27.203 1 94.25 102 ALA B N 1
ATOM 5646 C CA . ALA B 1 102 ? -8.609 32.406 27.203 1 94.25 102 ALA B CA 1
ATOM 5647 C C . ALA B 1 102 ? -8.445 31.047 26.531 1 94.25 102 ALA B C 1
ATOM 5649 O O . ALA B 1 102 ? -7.41 30.766 25.922 1 94.25 102 ALA B O 1
ATOM 5650 N N . SER B 1 103 ? -9.43 30.234 26.625 1 93.19 103 SER B N 1
ATOM 5651 C CA . SER B 1 103 ? -9.414 28.906 26.016 1 93.19 103 SER B CA 1
ATOM 5652 C C . SER B 1 103 ? -9.695 28.969 24.516 1 93.19 103 SER B C 1
ATOM 5654 O O . SER B 1 103 ? -9.086 28.234 23.75 1 93.19 103 SER B O 1
ATOM 5656 N N . ILE B 1 104 ? -10.617 29.812 24.172 1 95.06 104 ILE B N 1
ATOM 5657 C CA . ILE B 1 104 ? -10.93 30.047 22.766 1 95.06 104 ILE B CA 1
ATOM 5658 C C . ILE B 1 104 ? -10.758 31.531 22.438 1 95.06 104 ILE B C 1
ATOM 5660 O O . ILE B 1 104 ? -11.734 32.281 22.391 1 95.06 104 ILE B O 1
ATOM 5664 N N . THR B 1 105 ? -9.625 31.828 22.141 1 92.88 105 THR B N 1
ATOM 5665 C CA . THR B 1 105 ? -9.281 33.25 22 1 92.88 105 THR B CA 1
ATOM 5666 C C . THR B 1 105 ? -9.953 33.844 20.766 1 92.88 105 THR B C 1
ATOM 5668 O O . THR B 1 105 ? -10.172 35.031 20.688 1 92.88 105 THR B O 1
ATOM 5671 N N . ASN B 1 106 ? -10.328 33.031 19.859 1 94.56 106 ASN B N 1
ATOM 5672 C CA . ASN B 1 106 ? -10.82 33.562 18.594 1 94.56 106 ASN B CA 1
ATOM 5673 C C . ASN B 1 106 ? -12.32 33.281 18.422 1 94.56 106 ASN B C 1
ATOM 5675 O O . ASN B 1 106 ? -12.828 33.281 17.312 1 94.56 106 ASN B O 1
ATOM 5679 N N . SER B 1 107 ? -13.008 33.094 19.453 1 95.94 107 SER B N 1
ATOM 5680 C CA . SER B 1 107 ? -14.445 32.875 19.375 1 95.94 107 SER B CA 1
ATOM 5681 C C . SER B 1 107 ? -15.211 34.188 19.344 1 95.94 107 SER B C 1
ATOM 5683 O O . SER B 1 107 ? -15.32 34.875 20.359 1 95.94 107 SER B O 1
ATOM 5685 N N . VAL B 1 108 ? -15.805 34.469 18.203 1 96.62 108 VAL B N 1
ATOM 5686 C CA . VAL B 1 108 ? -16.578 35.719 18.031 1 96.62 108 VAL B CA 1
ATOM 5687 C C . VAL B 1 108 ? -17.781 35.688 18.969 1 96.62 108 VAL B C 1
ATOM 5689 O O . VAL B 1 108 ? -18.094 36.688 19.625 1 96.62 108 VAL B O 1
ATOM 5692 N N . ASP B 1 109 ? -18.391 34.562 19.094 1 96.5 109 ASP B N 1
ATOM 5693 C CA . ASP B 1 109 ? -19.578 34.406 19.922 1 96.5 109 ASP B CA 1
ATOM 5694 C C . ASP B 1 109 ? -19.266 34.688 21.391 1 96.5 109 ASP B C 1
ATOM 5696 O O . ASP B 1 109 ? -19.984 35.438 22.062 1 96.5 109 ASP B O 1
ATOM 5700 N N . LEU B 1 110 ? -18.266 34.125 21.875 1 97.06 110 LEU B N 1
ATOM 5701 C CA . LEU B 1 110 ? -17.922 34.25 23.281 1 97.06 110 LEU B CA 1
ATOM 5702 C C . LEU B 1 110 ? -17.531 35.688 23.609 1 97.06 110 LEU B C 1
ATOM 5704 O O . LEU B 1 110 ? -17.953 36.219 24.641 1 97.06 110 LEU B O 1
ATOM 5708 N N . TRP B 1 111 ? -16.719 36.25 22.797 1 97.62 111 TRP B N 1
ATOM 5709 C CA . TRP B 1 111 ? -16.344 37.656 23.016 1 97.62 111 TRP B CA 1
ATOM 5710 C C . TRP B 1 111 ? -17.547 38.562 22.969 1 97.62 111 TRP B C 1
ATOM 5712 O O . TRP B 1 111 ? -17.656 39.5 23.766 1 97.62 111 TRP B O 1
ATOM 5722 N N . THR B 1 112 ? -18.469 38.344 22.031 1 97.94 112 THR B N 1
ATOM 5723 C CA . THR B 1 112 ? -19.703 39.125 21.938 1 97.94 112 THR B CA 1
ATOM 5724 C C . THR B 1 112 ? -20.531 39 23.219 1 97.94 112 THR B C 1
ATOM 5726 O O . THR B 1 112 ? -21 40 23.766 1 97.94 112 THR B O 1
ATOM 5729 N N . ASP B 1 113 ? -20.656 37.812 23.641 1 97.75 113 ASP B N 1
ATOM 5730 C CA . ASP B 1 113 ? -21.422 37.562 24.859 1 97.75 113 ASP B CA 1
ATOM 5731 C C . ASP B 1 113 ? -20.75 38.219 26.078 1 97.75 113 ASP B C 1
ATOM 5733 O O . ASP B 1 113 ? -21.438 38.781 26.922 1 97.75 113 ASP B O 1
ATOM 5737 N N . TYR B 1 114 ? -19.469 38.062 26.188 1 98.12 114 TYR B N 1
ATOM 5738 C CA . TYR B 1 114 ? -18.719 38.656 27.297 1 98.12 114 TYR B CA 1
ATOM 5739 C C . TYR B 1 114 ? -18.859 40.188 27.328 1 98.12 114 TYR B C 1
ATOM 5741 O O . TYR B 1 114 ? -19.141 40.75 28.359 1 98.12 114 TYR B O 1
ATOM 5749 N N . CYS B 1 115 ? -18.703 40.781 26.188 1 97.69 115 CYS B N 1
ATOM 5750 C CA . CYS B 1 115 ? -18.844 42.25 26.094 1 97.69 115 CYS B CA 1
ATOM 5751 C C . CYS B 1 115 ? -20.266 42.688 26.406 1 97.69 115 CYS B C 1
ATOM 5753 O O . CYS B 1 115 ? -20.484 43.719 27.062 1 97.69 115 CYS B O 1
ATOM 5755 N N . SER B 1 116 ? -21.219 41.938 25.859 1 97.31 116 SER B N 1
ATOM 5756 C CA . SER B 1 116 ? -22.609 42.25 26.172 1 97.31 116 SER B CA 1
ATOM 5757 C C . SER B 1 116 ? -22.875 42.156 27.672 1 97.31 116 SER B C 1
ATOM 5759 O O . SER B 1 116 ? -23.562 43.031 28.234 1 97.31 116 SER B O 1
ATOM 5761 N N . PHE B 1 117 ? -22.359 41.219 28.266 1 97.62 117 PHE B N 1
ATOM 5762 C CA . PHE B 1 117 ? -22.469 41.031 29.703 1 97.62 117 PHE B CA 1
ATOM 5763 C C . PHE B 1 117 ? -21.828 42.219 30.453 1 97.62 117 PHE B C 1
ATOM 5765 O O . PHE B 1 117 ? -22.406 42.75 31.375 1 97.62 117 PHE B O 1
ATOM 5772 N N . LYS B 1 118 ? -20.656 42.531 30.078 1 96.56 118 LYS B N 1
ATOM 5773 C CA . LYS B 1 118 ? -19.906 43.625 30.719 1 96.56 118 LYS B CA 1
ATOM 5774 C C . LYS B 1 118 ? -20.641 44.969 30.562 1 96.56 118 LYS B C 1
ATOM 5776 O O . LYS B 1 118 ? -20.641 45.781 31.484 1 96.56 118 LYS B O 1
ATOM 5781 N N . MET B 1 119 ? -21.25 45.156 29.422 1 95.38 119 MET B N 1
ATOM 5782 C CA . MET B 1 119 ? -22.031 46.375 29.141 1 95.38 119 MET B CA 1
ATOM 5783 C C . MET B 1 119 ? -23.172 46.5 30.141 1 95.38 119 MET B C 1
ATOM 5785 O O . MET B 1 119 ? -23.516 47.625 30.547 1 95.38 119 MET B O 1
ATOM 5789 N N . GLU B 1 120 ? -23.719 45.438 30.562 1 93.81 120 GLU B N 1
ATOM 5790 C CA . GLU B 1 120 ? -24.906 45.469 31.422 1 93.81 120 GLU B CA 1
ATOM 5791 C C . GLU B 1 120 ? -24.516 45.469 32.906 1 93.81 120 GLU B C 1
ATOM 5793 O O . GLU B 1 120 ? -25.281 45.938 33.75 1 93.81 120 GLU B O 1
ATOM 5798 N N . THR B 1 121 ? -23.328 45.094 33.219 1 95.31 121 THR B N 1
ATOM 5799 C CA . THR B 1 121 ? -23 44.875 34.625 1 95.31 121 THR B CA 1
ATOM 5800 C C . THR B 1 121 ? -21.969 45.906 35.094 1 95.31 121 THR B C 1
ATOM 5802 O O . THR B 1 121 ? -21.75 46.062 36.312 1 95.31 121 THR B O 1
ATOM 5805 N N . THR B 1 122 ? -21.312 46.562 34.156 1 93.88 122 THR B N 1
ATOM 5806 C CA . THR B 1 122 ? -20.281 47.531 34.5 1 93.88 122 THR B CA 1
ATOM 5807 C C . THR B 1 122 ? -20.656 48.938 34 1 93.88 122 THR B C 1
ATOM 5809 O O . THR B 1 122 ? -20.953 49.094 32.812 1 93.88 122 THR B O 1
ATOM 5812 N N . HIS B 1 123 ? -20.469 49.906 34.875 1 91.62 123 HIS B N 1
ATOM 5813 C CA . HIS B 1 123 ? -20.875 51.25 34.5 1 91.62 123 HIS B CA 1
ATOM 5814 C C . HIS B 1 123 ? -19.672 52.094 34.094 1 91.62 123 HIS B C 1
ATOM 5816 O O . HIS B 1 123 ? -19.828 53.188 33.531 1 91.62 123 HIS B O 1
ATOM 5822 N N . ASP B 1 124 ? -18.516 51.625 34.375 1 94.5 124 ASP B N 1
ATOM 5823 C CA . ASP B 1 124 ? -17.312 52.375 34 1 94.5 124 ASP B CA 1
ATOM 5824 C C . ASP B 1 124 ? -17 52.188 32.531 1 94.5 124 ASP B C 1
ATOM 5826 O O . ASP B 1 124 ? -16.578 51.125 32.094 1 94.5 124 ASP B O 1
ATOM 5830 N N . PRO B 1 125 ? -17.125 53.219 31.734 1 94.38 125 PRO B N 1
ATOM 5831 C CA . PRO B 1 125 ? -16.922 53.094 30.281 1 94.38 125 PRO B CA 1
ATOM 5832 C C . PRO B 1 125 ? -15.508 52.688 29.906 1 94.38 125 PRO B C 1
ATOM 5834 O O . PRO B 1 125 ? -15.305 52 28.891 1 94.38 125 PRO B O 1
ATOM 5837 N N . HIS B 1 126 ? -14.547 53.125 30.688 1 95.5 126 HIS B N 1
ATOM 5838 C CA . HIS B 1 126 ? -13.164 52.781 30.406 1 95.5 126 HIS B CA 1
ATOM 5839 C C . HIS B 1 126 ? -12.945 51.25 30.453 1 95.5 126 HIS B C 1
ATOM 5841 O O . HIS B 1 126 ? -12.258 50.688 29.594 1 95.5 126 HIS B O 1
ATOM 5847 N N . LEU B 1 127 ? -13.547 50.656 31.422 1 95.69 127 LEU B N 1
ATOM 5848 C CA . LEU B 1 127 ? -13.391 49.219 31.594 1 95.69 127 LEU B CA 1
ATOM 5849 C C . LEU B 1 127 ? -14.094 48.469 30.469 1 95.69 127 LEU B C 1
ATOM 5851 O O . LEU B 1 127 ? -13.586 47.438 29.984 1 95.69 127 LEU B O 1
ATOM 5855 N N . VAL B 1 128 ? -15.25 48.875 30.094 1 96.81 128 VAL B N 1
ATOM 5856 C CA . VAL B 1 128 ? -16 48.219 29.016 1 96.81 128 VAL B CA 1
ATOM 5857 C C . VAL B 1 128 ? -15.273 48.375 27.688 1 96.81 128 VAL B C 1
ATOM 5859 O O . VAL B 1 128 ? -15.133 47.438 26.922 1 96.81 128 VAL B O 1
ATOM 5862 N N . ARG B 1 129 ? -14.734 49.594 27.438 1 97 129 ARG B N 1
ATOM 5863 C CA . ARG B 1 129 ? -13.992 49.875 26.203 1 97 129 ARG B CA 1
ATOM 5864 C C . ARG B 1 129 ? -12.727 49.031 26.141 1 97 129 ARG B C 1
ATOM 5866 O O . ARG B 1 129 ? -12.359 48.531 25.062 1 97 129 ARG B O 1
ATOM 5873 N N . GLU B 1 130 ? -12.133 48.938 27.25 1 97.25 130 GLU B N 1
ATOM 5874 C CA . GLU B 1 130 ? -10.922 48.125 27.297 1 97.25 130 GLU B CA 1
ATOM 5875 C C . GLU B 1 130 ? -11.211 46.688 26.906 1 97.25 130 GLU B C 1
ATOM 5877 O O . GLU B 1 130 ? -10.422 46.062 26.188 1 97.25 130 GLU B O 1
ATOM 5882 N N . LEU B 1 131 ? -12.273 46.125 27.391 1 97.56 131 LEU B N 1
ATOM 5883 C CA . LEU B 1 131 ? -12.648 44.75 27.047 1 97.56 131 LEU B CA 1
ATOM 5884 C C . LEU B 1 131 ? -12.961 44.656 25.562 1 97.56 131 LEU B C 1
ATOM 5886 O O . LEU B 1 131 ? -12.555 43.688 24.906 1 97.56 131 LEU B O 1
ATOM 5890 N N . PHE B 1 132 ? -13.711 45.594 25 1 97.69 132 PHE B N 1
ATOM 5891 C CA . PHE B 1 132 ? -14.031 45.594 23.578 1 97.69 132 PHE B CA 1
ATOM 5892 C C . PHE B 1 132 ? -12.766 45.656 22.734 1 97.69 132 PHE B C 1
ATOM 5894 O O . PHE B 1 132 ? -12.648 44.969 21.719 1 97.69 132 PHE B O 1
ATOM 5901 N N . GLU B 1 133 ? -11.82 46.406 23.141 1 97.31 133 GLU B N 1
ATOM 5902 C CA . GLU B 1 133 ? -10.562 46.531 22.422 1 97.31 133 GLU B CA 1
ATOM 5903 C C . GLU B 1 133 ? -9.773 45.219 22.484 1 97.31 133 GLU B C 1
ATOM 5905 O O . GLU B 1 133 ? -9.164 44.781 21.5 1 97.31 133 GLU B O 1
ATOM 5910 N N . ARG B 1 134 ? -9.789 44.656 23.656 1 96.94 134 ARG B N 1
ATOM 5911 C CA . ARG B 1 134 ? -9.156 43.344 23.797 1 96.94 134 ARG B CA 1
ATOM 5912 C C . ARG B 1 134 ? -9.812 42.344 22.875 1 96.94 134 ARG B C 1
ATOM 5914 O O . ARG B 1 134 ? -9.117 41.594 22.156 1 96.94 134 ARG B O 1
ATOM 5921 N N . GLY B 1 135 ? -11.055 42.281 22.922 1 97 135 GLY B N 1
ATOM 5922 C CA . GLY B 1 135 ? -11.789 41.375 22.047 1 97 135 GLY B CA 1
ATOM 5923 C C . GLY B 1 135 ? -11.539 41.625 20.578 1 97 135 GLY B C 1
ATOM 5924 O O . GLY B 1 135 ? -11.391 40.688 19.797 1 97 135 GLY B O 1
ATOM 5925 N N . SER B 1 136 ? -11.445 42.906 20.172 1 96.56 136 SER B N 1
ATOM 5926 C CA . SER B 1 136 ? -11.234 43.25 18.766 1 96.56 136 SER B CA 1
ATOM 5927 C C . SER B 1 136 ? -9.867 42.781 18.281 1 96.56 136 SER B C 1
ATOM 5929 O O . SER B 1 136 ? -9.695 42.5 17.094 1 96.56 136 SER B O 1
ATOM 5931 N N . ALA B 1 137 ? -8.938 42.688 19.156 1 94.25 137 ALA B N 1
ATOM 5932 C CA . ALA B 1 137 ? -7.602 42.219 18.797 1 94.25 137 ALA B CA 1
ATOM 5933 C C . ALA B 1 137 ? -7.617 40.719 18.453 1 94.25 137 ALA B C 1
ATOM 5935 O O . ALA B 1 137 ? -6.82 40.25 17.625 1 94.25 137 ALA B O 1
ATOM 5936 N N . PHE B 1 138 ? -8.539 40 19.047 1 94.31 138 PHE B N 1
ATOM 5937 C CA . PHE B 1 138 ? -8.57 38.562 18.859 1 94.31 138 PHE B CA 1
ATOM 5938 C C . PHE B 1 138 ? -9.539 38.156 17.75 1 94.31 138 PHE B C 1
ATOM 5940 O O . PHE B 1 138 ? -9.266 37.25 16.969 1 94.31 138 PHE B O 1
ATOM 5947 N N . VAL B 1 139 ? -10.656 38.906 17.688 1 95.88 139 VAL B N 1
ATOM 5948 C CA . VAL B 1 139 ? -11.695 38.406 16.781 1 95.88 139 VAL B CA 1
ATOM 5949 C C . VAL B 1 139 ? -12.008 39.469 15.734 1 95.88 139 VAL B C 1
ATOM 5951 O O . VAL B 1 139 ? -12.82 39.219 14.828 1 95.88 139 VAL B O 1
ATOM 5954 N N . GLY B 1 140 ? -11.375 40.594 15.766 1 94.38 140 GLY B N 1
ATOM 5955 C CA . GLY B 1 140 ? -11.711 41.688 14.898 1 94.38 140 GLY B CA 1
ATOM 5956 C C . GLY B 1 140 ? -11.492 41.406 13.43 1 94.38 140 GLY B C 1
ATOM 5957 O O . GLY B 1 140 ? -12.148 42 12.562 1 94.38 140 GLY B O 1
ATOM 5958 N N . LEU B 1 141 ? -10.609 40.5 13.102 1 93.19 141 LEU B N 1
ATOM 5959 C CA . LEU B 1 141 ? -10.258 40.219 11.719 1 93.19 141 LEU B CA 1
ATOM 5960 C C . LEU B 1 141 ? -11.055 39.031 11.188 1 93.19 141 LEU B C 1
ATOM 5962 O O . LEU B 1 141 ? -10.945 38.688 10.008 1 93.19 141 LEU B O 1
ATOM 5966 N N . ASP B 1 142 ? -11.867 38.438 12.016 1 95.44 142 ASP B N 1
ATOM 5967 C CA . ASP B 1 142 ? -12.672 37.312 11.602 1 95.44 142 ASP B CA 1
ATOM 5968 C C . ASP B 1 142 ? -13.688 37.688 10.531 1 95.44 142 ASP B C 1
ATOM 5970 O O . ASP B 1 142 ? -14.266 38.781 10.594 1 95.44 142 ASP B O 1
ATOM 5974 N N . PHE B 1 143 ? -13.906 36.812 9.578 1 96 143 PHE B N 1
ATOM 5975 C CA . PHE B 1 143 ? -14.828 37.094 8.477 1 96 143 PHE B CA 1
ATOM 5976 C C . PHE B 1 143 ? -16.25 37.312 8.984 1 96 143 PHE B C 1
ATOM 5978 O O . PHE B 1 143 ? -17.016 38.062 8.406 1 96 143 PHE B O 1
ATOM 5985 N N . LEU B 1 144 ? -16.625 36.688 10.094 1 95.69 144 LEU B N 1
ATOM 5986 C CA . LEU B 1 144 ? -17.953 36.812 10.664 1 95.69 144 LEU B CA 1
ATOM 5987 C C . LEU B 1 144 ? -17.938 37.562 11.977 1 95.69 144 LEU B C 1
ATOM 5989 O O . LEU B 1 144 ? -18.688 37.25 12.898 1 95.69 144 LEU B O 1
ATOM 5993 N N . ALA B 1 145 ? -17.125 38.531 12.078 1 96.38 145 ALA B N 1
ATOM 5994 C CA . ALA B 1 145 ? -16.953 39.281 13.32 1 96.38 145 ALA B CA 1
ATOM 5995 C C . ALA B 1 145 ? -18.031 40.344 13.461 1 96.38 145 ALA B C 1
ATOM 5997 O O . ALA B 1 145 ? -18.062 41.094 14.453 1 96.38 145 ALA B O 1
ATOM 5998 N N . HIS B 1 146 ? -19.047 40.5 12.555 1 96.19 146 HIS B N 1
ATOM 5999 C CA . HIS B 1 146 ? -20 41.625 12.508 1 96.19 146 HIS B CA 1
ATOM 6000 C C . HIS B 1 146 ? -20.828 41.656 13.789 1 96.19 146 HIS B C 1
ATOM 6002 O O . HIS B 1 146 ? -21.109 42.75 14.305 1 96.19 146 HIS B O 1
ATOM 6008 N N . PRO B 1 147 ? -21.188 40.531 14.375 1 97 147 PRO B N 1
ATOM 6009 C CA . PRO B 1 147 ? -21.938 40.656 15.625 1 97 147 PRO B CA 1
ATOM 6010 C C . PRO B 1 147 ? -21.141 41.344 16.734 1 97 147 PRO B C 1
ATOM 6012 O O . PRO B 1 147 ? -21.703 42.094 17.531 1 97 147 PRO B O 1
ATOM 6015 N N . PHE B 1 148 ? -19.906 41.094 16.797 1 97.88 148 PHE B N 1
ATOM 6016 C CA . PHE B 1 148 ? -19.031 41.719 17.797 1 97.88 148 PHE B CA 1
ATOM 6017 C C . PHE B 1 148 ? -18.922 43.219 17.578 1 97.88 148 PHE B C 1
ATOM 6019 O O . PHE B 1 148 ? -19.078 44 18.516 1 97.88 148 PHE B O 1
ATOM 6026 N N . TRP B 1 149 ? -18.625 43.594 16.359 1 97.62 149 TRP B N 1
ATOM 6027 C CA . TRP B 1 149 ? -18.484 45 16.031 1 97.62 149 TRP B CA 1
ATOM 6028 C C . TRP B 1 149 ? -19.812 45.75 16.234 1 97.62 149 TRP B C 1
ATOM 6030 O O . TRP B 1 149 ? -19.812 46.875 16.703 1 97.62 149 TRP B O 1
ATOM 6040 N N . ASP B 1 150 ? -20.922 45.094 15.859 1 97.56 150 ASP B N 1
ATOM 6041 C CA . ASP B 1 150 ? -22.234 45.688 16.094 1 97.56 150 ASP B CA 1
ATOM 6042 C C . ASP B 1 150 ? -22.438 46 17.578 1 97.56 150 ASP B C 1
ATOM 6044 O O . ASP B 1 150 ? -22.984 47.031 17.938 1 97.56 150 ASP B O 1
ATOM 6048 N N . LYS B 1 151 ? -22.016 45.094 18.391 1 97.62 151 LYS B N 1
ATOM 6049 C CA . LYS B 1 151 ? -22.156 45.281 19.828 1 97.62 151 LYS B CA 1
ATOM 6050 C C . LYS B 1 151 ? -21.281 46.438 20.312 1 97.62 151 LYS B C 1
ATOM 6052 O O . LYS B 1 151 ? -21.672 47.188 21.203 1 97.62 151 LYS B O 1
ATOM 6057 N N . TYR B 1 152 ? -20.078 46.562 19.797 1 98 152 TYR B N 1
ATOM 6058 C CA . TYR B 1 152 ? -19.188 47.656 20.156 1 98 152 TYR B CA 1
ATOM 6059 C C . TYR B 1 152 ? -19.781 49 19.75 1 98 152 TYR B C 1
ATOM 6061 O O . TYR B 1 152 ? -19.781 49.938 20.547 1 98 152 TYR B O 1
ATOM 6069 N N . ILE B 1 153 ? -20.344 49.094 18.547 1 97.12 153 ILE B N 1
ATOM 6070 C CA . ILE B 1 153 ? -20.969 50.312 18.062 1 97.12 153 ILE B CA 1
ATOM 6071 C C . ILE B 1 153 ? -22.172 50.656 18.922 1 97.12 153 ILE B C 1
ATOM 6073 O O . ILE B 1 153 ? -22.375 51.812 19.297 1 97.12 153 ILE B O 1
ATOM 6077 N N . GLU B 1 154 ? -22.969 49.688 19.25 1 97.12 154 GLU B N 1
ATOM 6078 C CA . GLU B 1 154 ? -24.125 49.875 20.125 1 97.12 154 GLU B CA 1
ATOM 6079 C C . GLU B 1 154 ? -23.719 50.5 21.453 1 97.12 154 GLU B C 1
ATOM 6081 O O . GLU B 1 154 ? -24.391 51.406 21.953 1 97.12 154 GLU B O 1
ATOM 6086 N N . TYR B 1 155 ? -22.656 50.031 21.969 1 97.25 155 TYR B N 1
ATOM 6087 C CA . TYR B 1 155 ? -22.188 50.531 23.25 1 97.25 155 TYR B CA 1
ATOM 6088 C C . TYR B 1 155 ? -21.828 52.031 23.141 1 97.25 155 TYR B C 1
ATOM 6090 O O . TYR B 1 155 ? -22.219 52.812 23.984 1 97.25 155 TYR B O 1
ATOM 6098 N N . GLU B 1 156 ? -21.094 52.375 22.141 1 96.56 156 GLU B N 1
ATOM 6099 C CA . GLU B 1 156 ? -20.672 53.75 21.953 1 96.56 156 GLU B CA 1
ATOM 6100 C C . GLU B 1 156 ? -21.859 54.656 21.625 1 96.56 156 GLU B C 1
ATOM 6102 O O . GLU B 1 156 ? -21.875 55.844 21.969 1 96.56 156 GLU B O 1
ATOM 6107 N N . GLU B 1 157 ? -22.844 54.094 20.922 1 96 157 GLU B N 1
ATOM 6108 C CA . GLU B 1 157 ? -24.078 54.844 20.688 1 96 157 GLU B CA 1
ATOM 6109 C C . GLU B 1 157 ? -24.812 55.125 21.984 1 96 157 GLU B C 1
ATOM 6111 O O . GLU B 1 157 ? -25.328 56.219 22.188 1 96 157 GLU B O 1
ATOM 6116 N N . ARG B 1 158 ? -24.781 54.156 22.844 1 95.25 158 ARG B N 1
ATOM 6117 C CA . ARG B 1 158 ? -25.391 54.344 24.156 1 95.25 158 ARG B CA 1
ATOM 6118 C C . ARG B 1 158 ? -24.656 55.406 24.969 1 95.25 158 ARG B C 1
ATOM 6120 O O . ARG B 1 158 ? -25.266 56.156 25.734 1 95.25 158 ARG B O 1
ATOM 6127 N N . GLN B 1 159 ? -23.391 55.562 24.719 1 94.75 159 GLN B N 1
ATOM 6128 C CA . GLN B 1 159 ? -22.562 56.562 25.391 1 94.75 159 GLN B CA 1
ATOM 6129 C C . GLN B 1 159 ? -22.594 57.906 24.656 1 94.75 159 GLN B C 1
ATOM 6131 O O . GLN B 1 159 ? -21.953 58.875 25.094 1 94.75 159 GLN B O 1
ATOM 6136 N N . GLU B 1 160 ? -23.266 57.969 23.5 1 93.62 160 GLU B N 1
ATOM 6137 C CA . GLU B 1 160 ? -23.375 59.156 22.641 1 93.62 160 GLU B CA 1
ATOM 6138 C C . GLU B 1 160 ? -21.984 59.688 22.281 1 93.62 160 GLU B C 1
ATOM 6140 O O . GLU B 1 160 ? -21.781 60.906 22.25 1 93.62 160 GLU B O 1
ATOM 6145 N N . ALA B 1 161 ? -21.141 58.75 22.234 1 93.94 161 ALA B N 1
ATOM 6146 C CA . ALA B 1 161 ? -19.766 59.125 21.859 1 93.94 161 ALA B CA 1
ATOM 6147 C C . ALA B 1 161 ? -19.594 59.094 20.344 1 93.94 161 ALA B C 1
ATOM 6149 O O . ALA B 1 161 ? -19.031 58.156 19.797 1 93.94 161 ALA B O 1
ATOM 6150 N N . GLN B 1 162 ? -19.859 60.125 19.688 1 90.56 162 GLN B N 1
ATOM 6151 C CA . GLN B 1 162 ? -19.906 60.219 18.234 1 90.56 162 GLN B CA 1
ATOM 6152 C C . GLN B 1 162 ? -18.5 60.062 17.641 1 90.56 162 GLN B C 1
ATOM 6154 O O . GLN B 1 162 ? -18.344 59.5 16.562 1 90.56 162 GLN B O 1
ATOM 6159 N N . ASP B 1 163 ? -17.547 60.562 18.297 1 90.81 163 ASP B N 1
ATOM 6160 C CA . ASP B 1 163 ? -16.172 60.5 17.828 1 90.81 163 ASP B CA 1
ATOM 6161 C C . ASP B 1 163 ? -15.688 59.031 17.781 1 90.81 163 ASP B C 1
ATOM 6163 O O . ASP B 1 163 ? -15.016 58.625 16.828 1 90.81 163 ASP B O 1
ATOM 6167 N N . LYS B 1 164 ? -16.031 58.281 18.812 1 94.31 164 LYS B N 1
ATOM 6168 C CA . LYS B 1 164 ? -15.625 56.875 18.875 1 94.31 164 LYS B CA 1
ATOM 6169 C C . LYS B 1 164 ? -16.375 56.031 17.844 1 94.31 164 LYS B C 1
ATOM 6171 O O . LYS B 1 164 ? -15.82 55.125 17.266 1 94.31 164 LYS B O 1
ATOM 6176 N N . ILE B 1 165 ? -17.656 56.375 17.641 1 95.75 165 ILE B N 1
ATOM 6177 C CA . ILE B 1 165 ? -18.453 55.688 16.641 1 95.75 165 ILE B CA 1
ATOM 6178 C C . ILE B 1 165 ? -17.812 55.844 15.266 1 95.75 165 ILE B C 1
ATOM 6180 O O . ILE B 1 165 ? -17.672 54.875 14.516 1 95.75 165 ILE B O 1
ATOM 6184 N N . TYR B 1 166 ? -17.391 57.031 15 1 94.62 166 TYR B N 1
ATOM 6185 C CA . TYR B 1 166 ? -16.75 57.312 13.727 1 94.62 166 TYR B CA 1
ATOM 6186 C C . TYR B 1 166 ? -15.438 56.531 13.594 1 94.62 166 TYR B C 1
ATOM 6188 O O . TYR B 1 166 ? -15.172 55.938 12.555 1 94.62 166 TYR B O 1
ATOM 6196 N N . ALA B 1 167 ? -14.656 56.562 14.625 1 93.81 167 ALA B N 1
ATOM 6197 C CA . ALA B 1 167 ? -13.359 55.875 14.617 1 93.81 167 ALA B CA 1
ATOM 6198 C C . ALA B 1 167 ? -13.516 54.375 14.406 1 93.81 167 ALA B C 1
ATOM 6200 O O . ALA B 1 167 ? -12.734 53.75 13.688 1 93.81 167 ALA B O 1
ATOM 6201 N N . ILE B 1 168 ? -14.477 53.75 15.062 1 96.44 168 ILE B N 1
ATOM 6202 C CA . ILE B 1 168 ? -14.734 52.312 14.945 1 96.44 168 ILE B CA 1
ATOM 6203 C C . ILE B 1 168 ? -15.141 52 13.508 1 96.44 168 ILE B C 1
ATOM 6205 O O . ILE B 1 168 ? -14.648 51.031 12.93 1 96.44 168 ILE B O 1
ATOM 6209 N N . HIS B 1 169 ? -16.062 52.812 12.953 1 95.75 169 HIS B N 1
ATOM 6210 C CA . HIS B 1 169 ? -16.484 52.594 11.578 1 95.75 169 HIS B CA 1
ATOM 6211 C C . HIS B 1 169 ? -15.312 52.75 10.609 1 95.75 169 HIS B C 1
ATOM 6213 O O . HIS B 1 169 ? -15.195 52 9.641 1 95.75 169 HIS B O 1
ATOM 6219 N N . ALA B 1 170 ? -14.453 53.688 10.852 1 93.56 170 ALA B N 1
ATOM 6220 C CA . ALA B 1 170 ? -13.281 53.906 10.008 1 93.56 170 ALA B CA 1
ATOM 6221 C C . ALA B 1 170 ? -12.359 52.688 10.031 1 93.56 170 ALA B C 1
ATOM 6223 O O . ALA B 1 170 ? -11.711 52.375 9.031 1 93.56 170 ALA B O 1
ATOM 6224 N N . ARG B 1 171 ? -12.336 52.031 11.133 1 94.75 171 ARG B N 1
ATOM 6225 C CA . ARG B 1 171 ? -11.555 50.812 11.297 1 94.75 171 ARG B CA 1
ATOM 6226 C C . ARG B 1 171 ? -12.203 49.656 10.578 1 94.75 171 ARG B C 1
ATOM 6228 O O . ARG B 1 171 ? -11.539 48.906 9.852 1 94.75 171 ARG B O 1
ATOM 6235 N N . ILE B 1 172 ? -13.438 49.469 10.672 1 95.88 172 ILE B N 1
ATOM 6236 C CA . ILE B 1 172 ? -14.203 48.312 10.219 1 95.88 172 ILE B CA 1
ATOM 6237 C C . ILE B 1 172 ? -14.242 48.281 8.695 1 95.88 172 ILE B C 1
ATOM 6239 O O . ILE B 1 172 ? -14.195 47.219 8.086 1 95.88 172 ILE B O 1
ATOM 6243 N N . ILE B 1 173 ? -14.297 49.469 8.062 1 95.31 173 ILE B N 1
ATOM 6244 C CA . ILE B 1 173 ? -14.5 49.5 6.617 1 95.31 173 ILE B CA 1
ATOM 6245 C C . ILE B 1 173 ? -13.258 48.969 5.91 1 95.31 173 ILE B C 1
ATOM 6247 O O . ILE B 1 173 ? -13.305 48.656 4.715 1 95.31 173 ILE B O 1
ATOM 6251 N N . ARG B 1 174 ? -12.188 48.812 6.621 1 94.75 174 ARG B N 1
ATOM 6252 C CA . ARG B 1 174 ? -10.938 48.312 6.055 1 94.75 174 ARG B CA 1
ATOM 6253 C C . ARG B 1 174 ? -10.805 46.812 6.258 1 94.75 174 ARG B C 1
ATOM 6255 O O . ARG B 1 174 ? -9.859 46.188 5.766 1 94.75 174 ARG B O 1
ATOM 6262 N N . ILE B 1 175 ? -11.672 46.188 6.988 1 95.5 175 ILE B N 1
ATOM 6263 C CA . ILE B 1 175 ? -11.633 44.781 7.316 1 95.5 175 ILE B CA 1
ATOM 6264 C C . ILE B 1 175 ? -12.57 44 6.395 1 95.5 175 ILE B C 1
ATOM 6266 O O . ILE B 1 175 ? -13.773 44.281 6.371 1 95.5 175 ILE B O 1
ATOM 6270 N N . PRO B 1 176 ? -11.992 43.094 5.605 1 95.75 176 PRO B N 1
ATOM 6271 C CA . PRO B 1 176 ? -12.867 42.281 4.766 1 95.75 176 PRO B CA 1
ATOM 6272 C C . PRO B 1 176 ? -13.727 41.312 5.582 1 95.75 176 PRO B C 1
ATOM 6274 O O . PRO B 1 176 ? -13.242 40.25 5.977 1 95.75 176 PRO B O 1
ATOM 6277 N N . MET B 1 177 ? -14.922 41.594 5.836 1 94.88 177 MET B N 1
ATOM 6278 C CA . MET B 1 177 ? -15.82 40.75 6.637 1 94.88 177 MET B CA 1
ATOM 6279 C C . MET B 1 177 ? -17.219 40.719 6.027 1 94.88 177 MET B C 1
ATOM 6281 O O . MET B 1 177 ? -17.5 41.438 5.074 1 94.88 177 MET B O 1
ATOM 6285 N N . HIS B 1 178 ? -18.016 39.875 6.594 1 93.88 178 HIS B N 1
ATOM 6286 C CA . HIS B 1 178 ? -19.422 39.812 6.211 1 93.88 178 HIS B CA 1
ATOM 6287 C C . HIS B 1 178 ? -20.141 41.125 6.527 1 93.88 178 HIS B C 1
ATOM 6289 O O . HIS B 1 178 ? -19.812 41.781 7.516 1 93.88 178 HIS B O 1
ATOM 6295 N N . GLN B 1 179 ? -21.062 41.656 5.625 1 94.38 179 GLN B N 1
ATOM 6296 C CA . GLN B 1 179 ? -21.875 42.844 5.766 1 94.38 179 GLN B CA 1
ATOM 6297 C C . GLN B 1 179 ? -21.031 44.125 5.664 1 94.38 179 GLN B C 1
ATOM 6299 O O . GLN B 1 179 ? -21.359 45.156 6.258 1 94.38 179 GLN B O 1
ATOM 6304 N N . TYR B 1 180 ? -19.906 44.031 5.043 1 94.88 180 TYR B N 1
ATOM 6305 C CA . TYR B 1 180 ? -18.969 45.156 4.895 1 94.88 180 TYR B CA 1
ATOM 6306 C C . TYR B 1 180 ? -19.672 46.375 4.289 1 94.88 180 TYR B C 1
ATOM 6308 O O . TYR B 1 180 ? -19.359 47.5 4.641 1 94.88 180 TYR B O 1
ATOM 6316 N N . ALA B 1 181 ? -20.625 46.125 3.418 1 95.69 181 ALA B N 1
ATOM 6317 C CA . ALA B 1 181 ? -21.312 47.219 2.711 1 95.69 181 ALA B CA 1
ATOM 6318 C C . ALA B 1 181 ? -22.156 48.062 3.67 1 95.69 181 ALA B C 1
ATOM 6320 O O . ALA B 1 181 ? -22.219 49.281 3.537 1 95.69 181 ALA B O 1
ATOM 6321 N N . ARG B 1 182 ? -22.719 47.406 4.594 1 96.44 182 ARG B N 1
ATOM 6322 C CA . ARG B 1 182 ? -23.547 48.094 5.582 1 96.44 182 ARG B CA 1
ATOM 6323 C C . ARG B 1 182 ? -22.719 49.062 6.418 1 96.44 182 ARG B C 1
ATOM 6325 O O . ARG B 1 182 ? -23.141 50.188 6.68 1 96.44 182 ARG B O 1
ATOM 6332 N N . TYR B 1 183 ? -21.578 48.656 6.812 1 96.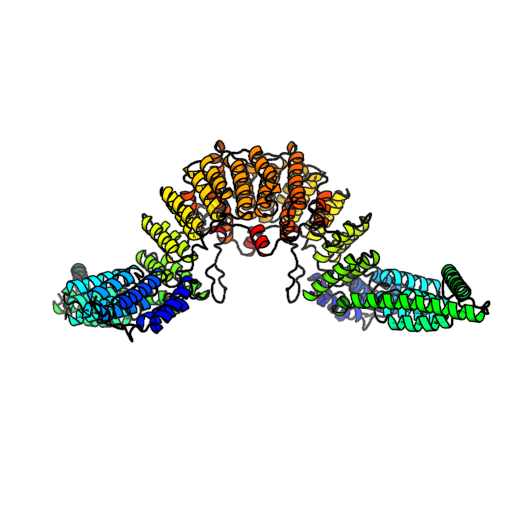38 183 TYR B N 1
ATOM 6333 C CA . TYR B 1 183 ? -20.703 49.5 7.621 1 96.38 183 TYR B CA 1
ATOM 6334 C C . TYR B 1 183 ? -20.203 50.719 6.82 1 96.38 183 TYR B C 1
ATOM 6336 O O . TYR B 1 183 ? -20.078 51.812 7.359 1 96.38 183 TYR B O 1
ATOM 6344 N N . TYR B 1 184 ? -19.938 50.469 5.535 1 95.88 184 TYR B N 1
ATOM 6345 C CA . TYR B 1 184 ? -19.469 51.562 4.691 1 95.88 184 TYR B CA 1
ATOM 6346 C C . TYR B 1 184 ? -20.562 52.594 4.504 1 95.88 184 TYR B C 1
ATOM 6348 O O . TYR B 1 184 ? -20.297 53.812 4.543 1 95.88 184 TYR B O 1
ATOM 6356 N N . GLU B 1 185 ? -21.766 52.219 4.254 1 95.56 185 GLU B N 1
ATOM 6357 C CA . GLU B 1 185 ? -22.875 53.156 4.082 1 95.56 185 GLU B CA 1
ATOM 6358 C C . GLU B 1 185 ? -23.062 54.031 5.324 1 95.56 185 GLU B C 1
ATOM 6360 O O . GLU B 1 185 ? -23.25 55.219 5.215 1 95.56 185 GLU B O 1
ATOM 6365 N N . ARG B 1 186 ? -23.031 53.375 6.41 1 95.56 186 ARG B N 1
ATOM 6366 C CA . ARG B 1 186 ? -23.141 54.125 7.664 1 95.56 186 ARG B CA 1
ATOM 6367 C C . ARG B 1 186 ? -21.953 55.062 7.844 1 95.56 186 ARG B C 1
ATOM 6369 O O . ARG B 1 186 ? -22.125 56.219 8.289 1 95.56 186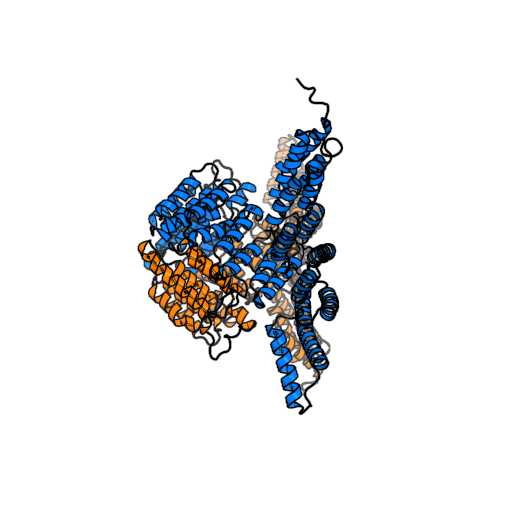 ARG B O 1
ATOM 6376 N N . PHE B 1 187 ? -20.781 54.656 7.504 1 95.62 187 PHE B N 1
ATOM 6377 C CA . PHE B 1 187 ? -19.578 55.438 7.598 1 95.62 187 PHE B CA 1
ATOM 6378 C C . PHE B 1 187 ? -19.672 56.688 6.711 1 95.62 187 PHE B C 1
ATOM 6380 O O . PHE B 1 187 ? -19.297 57.781 7.121 1 95.62 187 PHE B O 1
ATOM 6387 N N . ARG B 1 188 ? -20.188 56.469 5.543 1 93.12 188 ARG B N 1
ATOM 6388 C CA . ARG B 1 188 ? -20.359 57.594 4.609 1 93.12 188 ARG B CA 1
ATOM 6389 C C . ARG B 1 188 ? -21.281 58.656 5.188 1 93.12 188 ARG B C 1
ATOM 6391 O O . ARG B 1 188 ? -20.984 59.844 5.109 1 93.12 188 ARG B O 1
ATOM 6398 N N . SER B 1 189 ? -22.359 58.281 5.793 1 93.06 189 SER B N 1
ATOM 6399 C CA . SER B 1 189 ? -23.297 59.188 6.418 1 93.06 189 SER B CA 1
ATOM 6400 C C . SER B 1 189 ? -22.656 59.938 7.578 1 93.06 189 SER B C 1
ATOM 6402 O O . SER B 1 189 ? -22.844 61.156 7.723 1 93.06 189 SER B O 1
ATOM 6404 N N . LEU B 1 190 ? -21.859 59.25 8.312 1 93.44 190 LEU B N 1
ATOM 6405 C CA . LEU B 1 190 ? -21.172 59.844 9.453 1 93.44 190 LEU B CA 1
ATOM 6406 C C . LEU B 1 190 ? -20.109 60.844 8.992 1 93.44 190 LEU B C 1
ATOM 6408 O O . LEU B 1 190 ? -19.938 61.875 9.594 1 93.44 190 LEU B O 1
ATOM 6412 N N . SER B 1 191 ? -19.469 60.5 7.961 1 91.38 191 SER B N 1
ATOM 6413 C CA . SER B 1 191 ? -18.391 61.344 7.426 1 91.38 191 SER B CA 1
ATOM 6414 C C . SER B 1 191 ? -18.938 62.656 6.91 1 91.38 191 SER B C 1
ATOM 6416 O O . SER B 1 191 ? -18.281 63.688 7.039 1 91.38 191 SER B O 1
ATOM 6418 N N . HIS B 1 192 ? -20.125 62.625 6.41 1 87.69 192 HIS B N 1
ATOM 6419 C CA . HIS B 1 192 ? -20.734 63.812 5.859 1 87.69 192 HIS B CA 1
ATOM 6420 C C . HIS B 1 192 ? -21.188 64.75 6.973 1 87.69 192 HIS B C 1
ATOM 6422 O O . HIS B 1 192 ? -21.25 66 6.773 1 87.69 192 HIS B O 1
ATOM 6428 N N . SER B 1 193 ? -21.391 64.25 8.094 1 87.44 193 SER B N 1
ATOM 6429 C CA . SER B 1 193 ? -21.891 65 9.203 1 87.44 193 SER B CA 1
ATOM 6430 C C . SER B 1 193 ? -20.75 65.5 10.078 1 87.44 193 SER B C 1
ATOM 6432 O O . SER B 1 193 ? -20.938 66.438 10.883 1 87.44 193 SER B O 1
ATOM 6434 N N . GLN B 1 194 ? -19.562 65.062 9.844 1 87.81 194 GLN B N 1
ATOM 6435 C CA . GLN B 1 194 ? -18.406 65.438 10.648 1 87.81 194 GLN B CA 1
ATOM 6436 C C . GLN B 1 194 ? -17.672 66.625 10.062 1 87.81 194 GLN B C 1
ATOM 6438 O O . GLN B 1 194 ? -17.656 66.812 8.844 1 87.81 194 GLN B O 1
ATOM 6443 N N . PRO B 1 195 ? -17.219 67.438 10.977 1 89.25 195 PRO B N 1
ATOM 6444 C CA . PRO B 1 195 ? -16.344 68.5 10.461 1 89.25 195 PRO B CA 1
ATOM 6445 C C . PRO B 1 195 ? -15.148 67.938 9.68 1 89.25 195 PRO B C 1
ATOM 6447 O O . PRO B 1 195 ? -14.594 66.875 10.039 1 89.25 195 PRO B O 1
ATOM 6450 N N . ILE B 1 196 ? -14.75 68.625 8.664 1 88.25 196 ILE B N 1
ATOM 6451 C CA . ILE B 1 196 ? -13.75 68.125 7.711 1 88.25 196 ILE B CA 1
ATOM 6452 C C . ILE B 1 196 ? -12.43 67.875 8.438 1 88.25 196 ILE B C 1
ATOM 6454 O O . ILE B 1 196 ? -11.688 66.938 8.055 1 88.25 196 ILE B O 1
ATOM 6458 N N . THR B 1 197 ? -12.18 68.562 9.555 1 87.75 197 THR B N 1
ATOM 6459 C CA . THR B 1 197 ? -10.93 68.438 10.305 1 87.75 197 THR B CA 1
ATOM 6460 C C . THR B 1 197 ? -10.898 67.062 11.07 1 87.75 197 THR B C 1
ATOM 6462 O O . THR B 1 197 ? -9.828 66.625 11.477 1 87.75 197 THR B O 1
ATOM 6465 N N . GLU B 1 198 ? -12.094 66.438 11.125 1 88.25 198 GLU B N 1
ATOM 6466 C CA . GLU B 1 198 ? -12.188 65.25 11.922 1 88.25 198 GLU B CA 1
ATOM 6467 C C . GLU B 1 198 ? -12.383 64 11.047 1 88.25 198 GLU B C 1
ATOM 6469 O O . GLU B 1 198 ? -12.367 62.906 11.539 1 88.25 198 GLU B O 1
ATOM 6474 N N . VAL B 1 199 ? -12.508 64.312 9.805 1 88.75 199 VAL B N 1
ATOM 6475 C CA . VAL B 1 199 ? -12.828 63.219 8.883 1 88.75 199 VAL B CA 1
ATOM 6476 C C . VAL B 1 199 ? -11.555 62.469 8.523 1 88.75 199 VAL B C 1
ATOM 6478 O O . VAL B 1 199 ? -11.562 61.219 8.414 1 88.75 199 VAL B O 1
ATOM 6481 N N . VAL B 1 200 ? -10.445 63.219 8.336 1 90.06 200 VAL B N 1
ATOM 6482 C CA . VAL B 1 200 ? -9.172 62.594 7.988 1 90.06 200 VAL B CA 1
ATOM 6483 C C . VAL B 1 200 ? -8.055 63.219 8.844 1 90.06 200 VAL B C 1
ATOM 6485 O O . VAL B 1 200 ? -8.227 64.25 9.43 1 90.06 200 VAL B O 1
ATOM 6488 N N . PRO B 1 201 ? -6.996 62.5 9.008 1 89.25 201 PRO B N 1
ATOM 6489 C CA . PRO B 1 201 ? -5.855 63.062 9.719 1 89.25 201 PRO B CA 1
ATOM 6490 C C . PRO B 1 201 ? -5.371 64.375 9.086 1 89.25 201 PRO B C 1
ATOM 6492 O O . PRO B 1 201 ? -5.566 64.562 7.883 1 89.25 201 PRO B O 1
ATOM 6495 N N . ALA B 1 202 ? -4.766 65.125 9.844 1 90.44 202 ALA B N 1
ATOM 6496 C CA . ALA B 1 202 ? -4.332 66.5 9.438 1 90.44 202 ALA B CA 1
ATOM 6497 C C . ALA B 1 202 ? -3.418 66.438 8.219 1 90.44 202 ALA B C 1
ATOM 6499 O O . ALA B 1 202 ? -3.475 67.312 7.348 1 90.44 202 ALA B O 1
ATOM 6500 N N . GLU B 1 203 ? -2.682 65.438 8.227 1 91.31 203 GLU B N 1
ATOM 6501 C CA . GLU B 1 203 ? -1.734 65.25 7.121 1 91.31 203 GLU B CA 1
ATOM 6502 C C . GLU B 1 203 ? -2.457 65 5.801 1 91.31 203 GLU B C 1
ATOM 6504 O O . GLU B 1 203 ? -2.105 65.625 4.777 1 91.31 203 GLU B O 1
ATOM 6509 N N . ASP B 1 204 ? -3.436 64.188 5.879 1 91.38 204 ASP B N 1
ATOM 6510 C CA . ASP B 1 204 ? -4.211 63.906 4.676 1 91.38 204 ASP B CA 1
ATOM 6511 C C . ASP B 1 204 ? -5.023 65.125 4.234 1 91.38 204 ASP B C 1
ATOM 6513 O O . ASP B 1 204 ? -5.137 65.375 3.037 1 91.38 204 ASP B O 1
ATOM 6517 N N . LEU B 1 205 ? -5.543 65.812 5.164 1 91.31 205 LEU B N 1
ATOM 6518 C CA . LEU B 1 205 ? -6.32 67 4.852 1 91.31 205 LEU B CA 1
ATOM 6519 C C . LEU B 1 205 ? -5.461 68.062 4.141 1 91.31 205 LEU B C 1
ATOM 6521 O O . LEU B 1 205 ? -5.898 68.688 3.16 1 91.31 205 LEU B O 1
ATOM 6525 N N . ALA B 1 206 ? -4.34 68.188 4.684 1 92.06 206 ALA B N 1
ATOM 6526 C CA . ALA B 1 206 ? -3.416 69.188 4.082 1 92.06 206 ALA B CA 1
ATOM 6527 C C . ALA B 1 206 ? -3.049 68.75 2.66 1 92.06 206 ALA B C 1
ATOM 6529 O O . ALA B 1 206 ? -2.945 69.562 1.769 1 92.06 206 ALA B O 1
ATOM 6530 N N . ARG B 1 207 ? -2.844 67.5 2.592 1 93.81 207 ARG B N 1
ATOM 6531 C CA . ARG B 1 207 ? -2.486 66.938 1.278 1 93.81 207 ARG B CA 1
ATOM 6532 C C . ARG B 1 207 ? -3.604 67.188 0.27 1 93.81 207 ARG B C 1
ATOM 6534 O O . ARG B 1 207 ? -3.355 67.688 -0.84 1 93.81 207 ARG B O 1
ATOM 6541 N N . PHE B 1 208 ? -4.883 66.938 0.601 1 93.06 208 PHE B N 1
ATOM 6542 C CA . PHE B 1 208 ? -6.016 67.125 -0.3 1 93.06 208 PHE B CA 1
ATOM 6543 C C . PHE B 1 208 ? -6.262 68.625 -0.601 1 93.06 208 PHE B C 1
ATOM 6545 O O . PHE B 1 208 ? -6.613 68.938 -1.727 1 93.06 208 PHE B O 1
ATOM 6552 N N . ARG B 1 209 ? -6.059 69.5 0.345 1 91.25 209 ARG B N 1
ATOM 6553 C CA . ARG B 1 209 ? -6.199 70.938 0.131 1 91.25 209 ARG B CA 1
ATOM 6554 C C . ARG B 1 209 ? -5.168 71.438 -0.876 1 91.25 209 ARG B C 1
ATOM 6556 O O . ARG B 1 209 ? -5.496 72.25 -1.758 1 91.25 209 ARG B O 1
ATOM 6563 N N . ALA B 1 210 ? -4.012 70.938 -0.645 1 92 210 ALA B N 1
ATOM 6564 C CA . ALA B 1 210 ? -2.943 71.312 -1.562 1 92 210 ALA B CA 1
ATOM 6565 C C . ALA B 1 210 ? -3.244 70.875 -2.982 1 92 210 ALA B C 1
ATOM 6567 O O . ALA B 1 210 ? -2.975 71.562 -3.951 1 92 210 ALA B O 1
ATOM 6568 N N . GLU B 1 211 ? -3.746 69.688 -3.064 1 92.38 211 GLU B N 1
ATOM 6569 C CA . GLU B 1 211 ? -4.078 69.125 -4.371 1 92.38 211 GLU B CA 1
ATOM 6570 C C . GLU B 1 211 ? -5.188 69.938 -5.047 1 92.38 211 GLU B C 1
ATOM 6572 O O . GLU B 1 211 ? -5.125 70.188 -6.25 1 92.38 211 GLU B O 1
ATOM 6577 N N . VAL B 1 212 ? -6.234 70.375 -4.32 1 90.19 212 VAL B N 1
ATOM 6578 C CA . VAL B 1 212 ? -7.371 71.125 -4.844 1 90.19 212 VAL B CA 1
ATOM 6579 C C . VAL B 1 212 ? -6.91 72.5 -5.281 1 90.19 212 VAL B C 1
ATOM 6581 O O . VAL B 1 212 ? -7.332 73 -6.328 1 90.19 212 VAL B O 1
ATOM 6584 N N . GLU B 1 213 ? -6.012 73.062 -4.508 1 87.88 213 GLU B N 1
ATOM 6585 C CA . GLU B 1 213 ? -5.473 74.375 -4.844 1 87.88 213 GLU B CA 1
ATOM 6586 C C . GLU B 1 213 ? -4.59 74.312 -6.086 1 87.88 213 GLU B C 1
ATOM 6588 O O . GLU B 1 213 ? -4.637 75.188 -6.934 1 87.88 213 GLU B O 1
ATOM 6593 N N . ALA B 1 214 ? -3.791 73.25 -6.059 1 88.75 214 ALA B N 1
ATOM 6594 C CA . ALA B 1 214 ? -2.924 73.062 -7.219 1 88.75 214 ALA B CA 1
ATOM 6595 C C . ALA B 1 214 ? -3.742 72.875 -8.484 1 88.75 214 ALA B C 1
ATOM 6597 O O . ALA B 1 214 ? -3.377 73.312 -9.562 1 88.75 214 ALA B O 1
ATOM 6598 N N . GLU B 1 215 ? -4.836 72.125 -8.344 1 87.75 215 GLU B N 1
ATOM 6599 C CA . GLU B 1 215 ? -5.715 71.875 -9.484 1 87.75 215 GLU B CA 1
ATOM 6600 C C . GLU B 1 215 ? -6.406 73.188 -9.938 1 87.75 215 GLU B C 1
ATOM 6602 O O . GLU B 1 215 ? -6.594 73.375 -11.133 1 87.75 215 GLU B O 1
ATOM 6607 N N . ASN B 1 216 ? -6.742 74.062 -8.961 1 83.44 216 ASN B N 1
ATOM 6608 C CA . ASN B 1 216 ? -7.379 75.312 -9.273 1 83.44 216 ASN B CA 1
ATOM 6609 C C . ASN B 1 216 ? -6.422 76.25 -10.008 1 83.44 216 ASN B C 1
ATOM 6611 O O . ASN B 1 216 ? -6.824 76.938 -10.953 1 83.44 216 ASN B O 1
ATOM 6615 N N . VAL B 1 217 ? -5.203 76.25 -9.539 1 80.62 217 VAL B N 1
ATOM 6616 C CA . VAL B 1 217 ? -4.18 77.062 -10.164 1 80.62 217 VAL B CA 1
ATOM 6617 C C . VAL B 1 217 ? -3.891 76.562 -11.57 1 80.62 217 VAL B C 1
ATOM 6619 O O . VAL B 1 217 ? -3.734 77.375 -12.5 1 80.62 217 VAL B O 1
ATOM 6622 N N . ALA B 1 218 ? -3.873 75.312 -11.734 1 83.5 218 ALA B N 1
ATOM 6623 C CA . ALA B 1 218 ? -3.561 74.75 -13.023 1 83.5 218 ALA B CA 1
ATOM 6624 C C . ALA B 1 218 ? -4.652 75 -14.047 1 83.5 218 ALA B C 1
ATOM 6626 O O . ALA B 1 218 ? -4.379 75.125 -15.25 1 83.5 218 ALA B O 1
ATOM 6627 N N . PHE B 1 219 ? -5.879 75.062 -13.641 1 78.38 219 PHE B N 1
ATOM 6628 C CA . PHE B 1 219 ? -6.98 75.312 -14.562 1 78.38 219 PHE B CA 1
ATOM 6629 C C . PHE B 1 219 ? -7.199 76.812 -14.742 1 78.38 219 PHE B C 1
ATOM 6631 O O . PHE B 1 219 ? -8.141 77.25 -15.414 1 78.38 219 PHE B O 1
ATOM 6638 N N . GLY B 1 220 ? -6.234 77.688 -14.227 1 72.38 220 GLY B N 1
ATOM 6639 C CA . GLY B 1 220 ? -6.238 79.125 -14.414 1 72.38 220 GLY B CA 1
ATOM 6640 C C . GLY B 1 220 ? -7.375 79.812 -13.688 1 72.38 220 GLY B C 1
ATOM 6641 O O . GLY B 1 220 ? -7.816 80.938 -14.094 1 72.38 220 GLY B O 1
ATOM 6642 N N . GLY B 1 221 ? -7.965 79.25 -12.844 1 63.62 221 GLY B N 1
ATOM 6643 C CA . GLY B 1 221 ? -9.164 79.812 -12.25 1 63.62 221 GLY B CA 1
ATOM 6644 C C . GLY B 1 221 ? -8.867 80.812 -11.148 1 63.62 221 GLY B C 1
ATOM 6645 O O . GLY B 1 221 ? -7.738 80.875 -10.664 1 63.62 221 GLY B O 1
ATOM 6646 N N . ALA B 1 222 ? -9.625 81.688 -10.992 1 74.19 222 ALA B N 1
ATOM 6647 C CA . ALA B 1 222 ? -9.562 82.688 -9.898 1 74.19 222 ALA B CA 1
ATOM 6648 C C . ALA B 1 222 ? -9.57 81.938 -8.547 1 74.19 222 ALA B C 1
ATOM 6650 O O . ALA B 1 222 ? -9.992 80.812 -8.445 1 74.19 222 ALA B O 1
ATOM 6651 N N . PRO B 1 223 ? -8.945 82.562 -7.496 1 77.19 223 PRO B N 1
ATOM 6652 C CA . PRO B 1 223 ? -8.922 81.938 -6.16 1 77.19 223 PRO B CA 1
ATOM 6653 C C . PRO B 1 223 ? -10.312 81.562 -5.668 1 77.19 223 PRO B C 1
ATOM 6655 O O . PRO B 1 223 ? -11.234 82.375 -5.695 1 77.19 223 PRO B O 1
ATOM 6658 N N . LYS B 1 224 ? -10.633 80.25 -5.582 1 81.44 224 LYS B N 1
ATOM 6659 C CA . LYS B 1 224 ? -11.93 79.75 -5.152 1 81.44 224 LYS B CA 1
ATOM 6660 C C . LYS B 1 224 ? -12.219 80.125 -3.703 1 81.44 224 LYS B C 1
ATOM 6662 O O . LYS B 1 224 ? -11.305 80.188 -2.881 1 81.44 224 LYS B O 1
ATOM 6667 N N . PRO B 1 225 ? -13.461 80.5 -3.449 1 87.75 225 PRO B N 1
ATOM 6668 C CA . PRO B 1 225 ? -13.828 80.688 -2.051 1 87.75 225 PRO B CA 1
ATOM 6669 C C . PRO B 1 225 ? -13.594 79.5 -1.172 1 87.75 225 PRO B C 1
ATOM 6671 O O . PRO B 1 225 ? -13.539 78.375 -1.678 1 87.75 225 PRO B O 1
ATOM 6674 N N . GLU B 1 226 ? -13.406 79.75 0.075 1 85.75 226 GLU B N 1
ATOM 6675 C CA . GLU B 1 226 ? -13.07 78.688 1.045 1 85.75 226 GLU B CA 1
ATOM 6676 C C . GLU B 1 226 ? -14.125 77.625 1.054 1 85.75 226 GLU B C 1
ATOM 6678 O O . GLU B 1 226 ? -13.789 76.438 1.214 1 85.75 226 GLU B O 1
ATOM 6683 N N . LEU B 1 227 ? -15.344 77.938 0.834 1 88 227 LEU B N 1
ATOM 6684 C CA . LEU B 1 227 ? -16.438 77 0.856 1 88 227 LEU B CA 1
ATOM 6685 C C . LEU B 1 227 ? -16.344 76 -0.318 1 88 227 LEU B C 1
ATOM 6687 O O . LEU B 1 227 ? -16.672 74.812 -0.182 1 88 227 LEU B O 1
ATOM 6691 N N . GLU B 1 228 ? -15.922 76.5 -1.419 1 89.38 228 GLU B N 1
ATOM 6692 C CA . GLU B 1 228 ? -15.766 75.625 -2.607 1 89.38 228 GLU B CA 1
ATOM 6693 C C . GLU B 1 228 ? -14.547 74.75 -2.49 1 89.38 228 GLU B C 1
ATOM 6695 O O . GLU B 1 228 ? -14.578 73.625 -2.947 1 89.38 228 GLU B O 1
ATOM 6700 N N . ILE B 1 229 ? -13.562 75.312 -1.875 1 88.5 229 ILE B N 1
ATOM 6701 C CA . ILE B 1 229 ? -12.367 74.5 -1.629 1 88.5 229 ILE B CA 1
ATOM 6702 C C . ILE B 1 229 ? -12.711 73.375 -0.707 1 88.5 229 ILE B C 1
ATOM 6704 O O . ILE B 1 229 ? -12.289 72.188 -0.951 1 88.5 229 ILE B O 1
ATOM 6708 N N . GLU B 1 230 ? -13.5 73.625 0.244 1 89.25 230 GLU B N 1
ATOM 6709 C CA . GLU B 1 230 ? -13.906 72.562 1.188 1 89.25 230 GLU B CA 1
ATOM 6710 C C . GLU B 1 230 ? -14.742 71.5 0.501 1 89.25 230 GLU B C 1
ATOM 6712 O O . GLU B 1 230 ? -14.594 70.312 0.796 1 89.25 230 GLU B O 1
ATOM 6717 N N . ARG B 1 231 ? -15.609 71.938 -0.323 1 90.69 231 ARG B N 1
ATOM 6718 C CA . ARG B 1 231 ? -16.438 71 -1.062 1 90.69 231 ARG B CA 1
ATOM 6719 C C . ARG B 1 231 ? -15.586 70.125 -1.933 1 90.69 231 ARG B C 1
ATOM 6721 O O . ARG B 1 231 ? -15.82 68.875 -1.981 1 90.69 231 ARG B O 1
ATOM 6728 N N . ASP B 1 232 ? -14.633 70.625 -2.564 1 91.81 232 ASP B N 1
ATOM 6729 C CA . ASP B 1 232 ? -13.75 69.875 -3.43 1 91.81 232 ASP B CA 1
ATOM 6730 C C . ASP B 1 232 ? -12.867 68.938 -2.613 1 91.81 232 ASP B C 1
ATOM 6732 O O . ASP B 1 232 ? -12.586 67.812 -3.045 1 91.81 232 ASP B O 1
ATOM 6736 N N . VAL B 1 233 ? -12.438 69.375 -1.449 1 92.5 233 VAL B N 1
ATOM 6737 C CA . VAL B 1 233 ? -11.633 68.562 -0.556 1 92.5 233 VAL B CA 1
ATOM 6738 C C . VAL B 1 233 ? -12.461 67.375 -0.054 1 92.5 233 VAL B C 1
ATOM 6740 O O . VAL B 1 233 ? -11.984 66.25 -0.01 1 92.5 233 VAL B O 1
ATOM 6743 N N . ARG B 1 234 ? -13.711 67.562 0.282 1 92.81 234 ARG B N 1
ATOM 6744 C CA . ARG B 1 234 ? -14.617 66.5 0.734 1 92.81 234 ARG B CA 1
ATOM 6745 C C . ARG B 1 234 ? -14.852 65.5 -0.37 1 92.81 234 ARG B C 1
ATOM 6747 O O . ARG B 1 234 ? -14.969 64.312 -0.099 1 92.81 234 ARG B O 1
ATOM 6754 N N . ALA B 1 235 ? -14.953 66 -1.521 1 92.25 235 ALA B N 1
ATOM 6755 C CA . ALA B 1 235 ? -15.156 65.062 -2.65 1 92.25 235 ALA B CA 1
ATOM 6756 C C . ALA B 1 235 ? -13.953 64.188 -2.836 1 92.25 235 ALA B C 1
ATOM 6758 O O . ALA B 1 235 ? -14.117 62.969 -3.16 1 92.25 235 ALA B O 1
ATOM 6759 N N . LYS B 1 236 ? -12.797 64.688 -2.648 1 93.5 236 LYS B N 1
ATOM 6760 C CA . LYS B 1 236 ? -11.586 63.875 -2.76 1 93.5 236 LYS B CA 1
ATOM 6761 C C . LYS B 1 236 ? -11.492 62.875 -1.623 1 93.5 236 LYS B C 1
ATOM 6763 O O . LYS B 1 236 ? -11.039 61.75 -1.826 1 93.5 236 LYS B O 1
ATOM 6768 N N . ILE B 1 237 ? -11.844 63.344 -0.445 1 93.25 237 ILE B N 1
ATOM 6769 C CA . ILE B 1 237 ? -11.859 62.438 0.712 1 93.25 237 ILE B CA 1
ATOM 6770 C C . ILE B 1 237 ? -12.859 61.312 0.476 1 93.25 237 ILE B C 1
ATOM 6772 O O . ILE B 1 237 ? -12.555 60.156 0.753 1 93.25 237 ILE B O 1
ATOM 6776 N N . ASP B 1 238 ? -14 61.594 -0.038 1 93.06 238 ASP B N 1
ATOM 6777 C CA . ASP B 1 238 ? -15.016 60.594 -0.348 1 93.06 238 ASP B CA 1
ATOM 6778 C C . ASP B 1 238 ? -14.508 59.594 -1.382 1 93.06 238 ASP B C 1
ATOM 6780 O O . ASP B 1 238 ? -14.797 58.406 -1.294 1 93.06 238 ASP B O 1
ATOM 6784 N N . ALA B 1 239 ? -13.797 60.094 -2.303 1 93.88 239 ALA B N 1
ATOM 6785 C CA . ALA B 1 239 ? -13.219 59.219 -3.324 1 93.88 239 ALA B CA 1
ATOM 6786 C C . ALA B 1 239 ? -12.203 58.281 -2.715 1 93.88 239 ALA B C 1
ATOM 6788 O O . ALA B 1 239 ? -12.109 57.094 -3.125 1 93.88 239 ALA B O 1
ATOM 6789 N N . MET B 1 240 ? -11.43 58.781 -1.803 1 93.19 240 MET B N 1
ATOM 6790 C CA . MET B 1 240 ? -10.453 57.938 -1.104 1 93.19 240 MET B CA 1
ATOM 6791 C C . MET B 1 240 ? -11.148 56.812 -0.348 1 93.19 240 MET B C 1
ATOM 6793 O O . MET B 1 240 ? -10.734 55.656 -0.44 1 93.19 240 MET B O 1
ATOM 6797 N N . PHE B 1 241 ? -12.172 57.125 0.349 1 94.06 241 PHE B N 1
ATOM 6798 C CA . PHE B 1 241 ? -12.891 56.125 1.122 1 94.06 241 PHE B CA 1
ATOM 6799 C C . PHE B 1 241 ? -13.609 55.125 0.201 1 94.06 241 PHE B C 1
ATOM 6801 O O . PHE B 1 241 ? -13.742 53.969 0.526 1 94.06 241 PHE B O 1
ATOM 6808 N N . TYR B 1 242 ? -14.039 55.594 -0.926 1 94.94 242 TYR B N 1
ATOM 6809 C CA . TYR B 1 242 ? -14.664 54.719 -1.896 1 94.94 242 TYR B CA 1
ATOM 6810 C C . TYR B 1 242 ? -13.656 53.688 -2.436 1 94.94 242 TYR B C 1
ATOM 6812 O O . TYR B 1 242 ? -13.992 52.531 -2.674 1 94.94 242 TYR B O 1
ATOM 6820 N N . ASP B 1 243 ? -12.445 54.188 -2.611 1 95.81 243 ASP B N 1
ATOM 6821 C CA . ASP B 1 243 ? -11.383 53.281 -3.027 1 95.81 243 ASP B CA 1
ATOM 6822 C C . ASP B 1 243 ? -11.141 52.219 -1.973 1 95.81 243 ASP B C 1
ATOM 6824 O O . ASP B 1 243 ? -10.898 51.062 -2.309 1 95.81 243 ASP B O 1
ATOM 6828 N N . ILE B 1 244 ? -11.125 52.594 -0.748 1 95.38 244 ILE B N 1
ATOM 6829 C CA . ILE B 1 244 ? -10.969 51.656 0.356 1 95.38 244 ILE B CA 1
ATOM 6830 C C . ILE B 1 244 ? -12.109 50.625 0.332 1 95.38 244 ILE B C 1
ATOM 6832 O O . ILE B 1 244 ? -11.891 49.438 0.496 1 95.38 244 ILE B O 1
ATOM 6836 N N . PHE B 1 245 ? -13.297 51.062 0.084 1 95.44 245 PHE B N 1
ATOM 6837 C CA . PHE B 1 245 ? -14.477 50.188 0.012 1 95.44 245 PHE B CA 1
ATOM 6838 C C . PHE B 1 245 ? -14.336 49.188 -1.111 1 95.44 245 PHE B C 1
ATOM 6840 O O . PHE B 1 245 ? -14.594 48 -0.913 1 95.44 245 PHE B O 1
ATOM 6847 N N . THR B 1 246 ? -13.883 49.625 -2.279 1 96.75 246 THR B N 1
ATOM 6848 C CA . THR B 1 246 ? -13.742 48.75 -3.436 1 96.75 246 THR B CA 1
ATOM 6849 C C . THR B 1 246 ? -12.672 47.688 -3.191 1 96.75 246 THR B C 1
ATOM 6851 O O . THR B 1 246 ? -12.828 46.531 -3.594 1 96.75 246 THR B O 1
ATOM 6854 N N . THR B 1 247 ? -11.672 48.188 -2.57 1 96.88 247 THR B N 1
ATOM 6855 C CA . THR B 1 247 ? -10.609 47.25 -2.217 1 96.88 247 THR B CA 1
ATOM 6856 C C . THR B 1 247 ? -11.117 46.188 -1.232 1 96.88 247 THR B C 1
ATOM 6858 O O . THR B 1 247 ? -10.852 45 -1.4 1 96.88 247 THR B O 1
ATOM 6861 N N . THR B 1 248 ? -11.773 46.594 -0.233 1 96.56 248 THR B N 1
ATOM 6862 C CA . THR B 1 248 ? -12.336 45.688 0.764 1 96.56 248 THR B CA 1
ATOM 6863 C C . THR B 1 248 ? -13.336 44.75 0.124 1 96.56 248 THR B C 1
ATOM 6865 O O . THR B 1 248 ? -13.352 43.562 0.437 1 96.56 248 THR B O 1
ATOM 6868 N N . GLN B 1 249 ? -14.141 45.219 -0.796 1 96.12 249 GLN B N 1
ATOM 6869 C CA . GLN B 1 249 ? -15.109 44.406 -1.516 1 96.12 249 GLN B CA 1
ATOM 6870 C C . GLN B 1 249 ? -14.422 43.281 -2.299 1 96.12 249 GLN B C 1
ATOM 6872 O O . GLN B 1 249 ? -14.875 42.125 -2.299 1 96.12 249 GLN B O 1
ATOM 6877 N N . THR B 1 250 ? -13.344 43.656 -2.953 1 97.19 250 THR B N 1
ATOM 6878 C CA . THR B 1 250 ? -12.57 42.688 -3.711 1 97.19 250 THR B CA 1
ATOM 6879 C C . THR B 1 250 ? -12 41.594 -2.785 1 97.19 250 THR B C 1
ATOM 6881 O O . THR B 1 250 ? -12.07 40.406 -3.094 1 97.19 250 THR B O 1
ATOM 6884 N N . GLU B 1 251 ? -11.484 42 -1.643 1 96.75 251 GLU B N 1
ATOM 6885 C CA . GLU B 1 251 ? -10.922 41.094 -0.668 1 96.75 251 GLU B CA 1
ATOM 6886 C C . GLU B 1 251 ? -12 40.188 -0.085 1 96.75 251 GLU B C 1
ATOM 6888 O O . GLU B 1 251 ? -11.75 39 0.153 1 96.75 251 GLU B O 1
ATOM 6893 N N . VAL B 1 252 ? -13.156 40.656 0.138 1 96.88 252 VAL B N 1
ATOM 6894 C CA . VAL B 1 252 ? -14.273 39.875 0.642 1 96.88 252 VAL B CA 1
ATOM 6895 C C . VAL B 1 252 ? -14.656 38.812 -0.379 1 96.88 252 VAL B C 1
ATOM 6897 O O . VAL B 1 252 ? -14.898 37.656 -0.018 1 96.88 252 VAL B O 1
ATOM 6900 N N . SER B 1 253 ? -14.68 39.219 -1.598 1 96.94 253 SER B N 1
ATOM 6901 C CA . SER B 1 253 ? -15.055 38.281 -2.66 1 96.94 253 SER B CA 1
ATOM 6902 C C . SER B 1 253 ? -14.062 37.125 -2.768 1 96.94 253 SER B C 1
ATOM 6904 O O . SER B 1 253 ? -14.461 36 -2.98 1 96.94 253 SER B O 1
ATOM 6906 N N . LYS B 1 254 ? -12.836 37.406 -2.65 1 97.12 254 LYS B N 1
ATOM 6907 C CA . LYS B 1 254 ? -11.805 36.375 -2.688 1 97.12 254 LYS B CA 1
ATOM 6908 C C . LYS B 1 254 ? -12 35.375 -1.563 1 97.12 254 LYS B C 1
ATOM 6910 O O . LYS B 1 254 ? -11.961 34.156 -1.797 1 97.12 254 LYS B O 1
ATOM 6915 N N . ARG B 1 255 ? -12.25 35.844 -0.389 1 97.38 255 ARG B N 1
ATOM 6916 C CA . ARG B 1 255 ? -12.352 34.969 0.789 1 97.38 255 ARG B CA 1
ATOM 6917 C C . ARG B 1 255 ? -13.695 34.25 0.825 1 97.38 255 ARG B C 1
ATOM 6919 O O . ARG B 1 255 ? -13.805 33.188 1.392 1 97.38 255 ARG B O 1
ATOM 6926 N N . TRP B 1 256 ? -14.711 34.812 0.188 1 96.62 256 TRP B N 1
ATOM 6927 C CA . TRP B 1 256 ? -16.047 34.188 0.155 1 96.62 256 TRP B CA 1
ATOM 6928 C C . TRP B 1 256 ? -15.992 32.844 -0.525 1 96.62 256 TRP B C 1
ATOM 6930 O O . TRP B 1 256 ? -16.766 31.938 -0.172 1 96.62 256 TRP B O 1
ATOM 6940 N N . THR B 1 257 ? -15.047 32.719 -1.419 1 97.12 257 THR B N 1
ATOM 6941 C CA . THR B 1 257 ? -14.844 31.453 -2.111 1 97.12 257 THR B CA 1
ATOM 6942 C C . THR B 1 257 ? -14.633 30.328 -1.112 1 97.12 257 THR B C 1
ATOM 6944 O O . THR B 1 257 ? -15.102 29.203 -1.329 1 97.12 257 THR B O 1
ATOM 6947 N N . TYR B 1 258 ? -14.023 30.609 -0.063 1 97.81 258 TYR B N 1
ATOM 6948 C CA . TYR B 1 258 ? -13.719 29.609 0.958 1 97.81 258 TYR B CA 1
ATOM 6949 C C . TYR B 1 258 ? -14.727 29.672 2.102 1 97.81 258 TYR B C 1
ATOM 6951 O O . TYR B 1 258 ? -15.188 28.641 2.588 1 97.81 258 TYR B O 1
ATOM 6959 N N . GLU B 1 259 ? -15.133 30.859 2.48 1 97.06 259 GLU B N 1
ATOM 6960 C CA . GLU B 1 259 ? -16.031 31.078 3.605 1 97.06 259 GLU B CA 1
ATOM 6961 C C . GLU B 1 259 ? -17.406 30.469 3.34 1 97.06 259 GLU B C 1
ATOM 6963 O O . GLU B 1 259 ? -18.047 29.938 4.254 1 97.06 259 GLU B O 1
ATOM 6968 N N . SER B 1 260 ? -17.812 30.469 2.1 1 96.19 260 SER B N 1
ATOM 6969 C CA . SER B 1 260 ? -19.125 29.938 1.731 1 96.19 260 SER B CA 1
ATOM 6970 C C . SER B 1 260 ? -19.172 28.422 1.856 1 96.19 260 SER B C 1
ATOM 6972 O O . SER B 1 260 ? -20.25 27.828 1.969 1 96.19 260 SER B O 1
ATOM 6974 N N . GLU B 1 261 ? -17.969 27.781 1.879 1 96.12 261 GLU B N 1
ATOM 6975 C CA . GLU B 1 261 ? -17.891 26.328 1.922 1 96.12 261 GLU B CA 1
ATOM 6976 C C . GLU B 1 261 ? -17.734 25.828 3.354 1 96.12 261 GLU B C 1
ATOM 6978 O O . GLU B 1 261 ? -17.75 24.609 3.6 1 96.12 261 GLU B O 1
ATOM 6983 N N . ILE B 1 262 ? -17.625 26.734 4.285 1 96.44 262 ILE B N 1
ATOM 6984 C CA . ILE B 1 262 ? -17.484 26.344 5.68 1 96.44 262 ILE B CA 1
ATOM 6985 C C . ILE B 1 262 ? -18.859 26.016 6.266 1 96.44 262 ILE B C 1
ATOM 6987 O O . ILE B 1 262 ? -19.688 26.906 6.453 1 96.44 262 ILE B O 1
ATOM 6991 N N . LYS B 1 263 ? -19.109 24.781 6.566 1 93.19 263 LYS B N 1
ATOM 6992 C CA . LYS B 1 263 ? -20.406 24.359 7.07 1 93.19 263 LYS B CA 1
ATOM 6993 C C . LYS B 1 263 ? -20.438 24.375 8.594 1 93.19 263 LYS B C 1
ATOM 6995 O O . LYS B 1 263 ? -21.438 24.766 9.195 1 93.19 263 LYS B O 1
ATOM 7000 N N . ARG B 1 264 ? -19.312 23.984 9.188 1 93.06 264 ARG B N 1
ATOM 7001 C CA . ARG B 1 264 ? -19.219 23.922 10.641 1 93.06 264 ARG B CA 1
ATOM 7002 C C . ARG B 1 264 ? -18.078 24.812 11.148 1 93.06 264 ARG B C 1
ATOM 7004 O O . ARG B 1 264 ? -16.953 24.344 11.289 1 93.06 264 ARG B O 1
ATOM 7011 N N . PRO B 1 265 ? -18.391 25.969 11.547 1 91.88 265 PRO B N 1
ATOM 7012 C CA . PRO B 1 265 ? -17.344 26.891 11.992 1 91.88 265 PRO B CA 1
ATOM 7013 C C . PRO B 1 265 ? -17.062 26.781 13.484 1 91.88 265 PRO B C 1
ATOM 7015 O O . PRO B 1 265 ? -16.406 27.656 14.062 1 91.88 265 PRO B O 1
ATOM 7018 N N . TYR B 1 266 ? -17.578 25.75 14.172 1 93.81 266 TYR B N 1
ATOM 7019 C CA . TYR B 1 266 ? -17.406 25.547 15.609 1 93.81 266 TYR B CA 1
ATOM 7020 C C . TYR B 1 266 ? -16.875 24.156 15.906 1 93.81 266 TYR B C 1
ATOM 7022 O O . TYR B 1 266 ? -16.844 23.297 15.031 1 93.81 266 TYR B O 1
ATOM 7030 N N . PHE B 1 267 ? -16.453 24.016 17.109 1 96.06 267 PHE B N 1
ATOM 7031 C CA . PHE B 1 267 ? -15.883 22.734 17.516 1 96.06 267 PHE B CA 1
ATOM 7032 C C . PHE B 1 267 ? -16.984 21.734 17.844 1 96.06 267 PHE B C 1
ATOM 7034 O O . PHE B 1 267 ? -18 22.078 18.438 1 96.06 267 PHE B O 1
ATOM 7041 N N . HIS B 1 268 ? -16.781 20.547 17.406 1 94.44 268 HIS B N 1
ATOM 7042 C CA . HIS B 1 268 ? -17.547 19.391 17.828 1 94.44 268 HIS B CA 1
ATOM 7043 C C . HIS B 1 268 ? -16.688 18.125 17.797 1 94.44 268 HIS B C 1
ATOM 7045 O O . HIS B 1 268 ? -15.68 18.078 17.078 1 94.44 268 HIS B O 1
ATOM 7051 N N . VAL B 1 269 ? -17.109 17.156 18.547 1 93.75 269 VAL B N 1
ATOM 7052 C CA . VAL B 1 269 ? -16.297 15.953 18.719 1 93.75 269 VAL B CA 1
ATOM 7053 C C . VAL B 1 269 ? -16.453 15.062 17.484 1 93.75 269 VAL B C 1
ATOM 7055 O O . VAL B 1 269 ? -15.633 14.164 17.266 1 93.75 269 VAL B O 1
ATOM 7058 N N . THR B 1 270 ? -17.406 15.312 16.656 1 93.88 270 THR B N 1
ATOM 7059 C CA . THR B 1 270 ? -17.656 14.453 15.508 1 93.88 270 THR B CA 1
ATOM 7060 C C . THR B 1 270 ? -16.672 14.781 14.383 1 93.88 270 THR B C 1
ATOM 7062 O O . THR B 1 270 ? -16.234 15.922 14.25 1 93.88 270 THR B O 1
ATOM 7065 N N . ALA B 1 271 ? -16.406 13.836 13.523 1 94.69 271 ALA B N 1
ATOM 7066 C CA . ALA B 1 271 ? -15.453 13.969 12.438 1 94.69 271 ALA B CA 1
ATOM 7067 C C . ALA B 1 271 ? -15.984 14.898 11.344 1 94.69 271 ALA B C 1
ATOM 7069 O O . ALA B 1 271 ? -17.203 14.992 11.141 1 94.69 271 ALA B O 1
ATOM 7070 N N . LEU B 1 272 ? -15.039 15.562 10.734 1 95.75 272 LEU B N 1
ATOM 7071 C CA . LEU B 1 272 ? -15.359 16.391 9.578 1 95.75 272 LEU B CA 1
ATOM 7072 C C . LEU B 1 272 ? -15.297 15.57 8.297 1 95.75 272 LEU B C 1
ATOM 7074 O O . LEU B 1 272 ? -14.75 14.469 8.281 1 95.75 272 LEU B O 1
ATOM 7078 N N . GLU B 1 273 ? -15.938 16.094 7.293 1 95.12 273 GLU B N 1
ATOM 7079 C CA . GLU B 1 273 ? -15.812 15.484 5.973 1 95.12 273 GLU B CA 1
ATOM 7080 C C . GLU B 1 273 ? -14.492 15.859 5.316 1 95.12 273 GLU B C 1
ATOM 7082 O O . GLU B 1 273 ? -13.938 16.922 5.586 1 95.12 273 GLU B O 1
ATOM 7087 N N . HIS B 1 274 ? -14.062 15.047 4.426 1 94.25 274 HIS B N 1
ATOM 7088 C CA . HIS B 1 274 ? -12.82 15.312 3.705 1 94.25 274 HIS B CA 1
ATOM 7089 C C . HIS B 1 274 ? -12.891 16.641 2.951 1 94.25 274 HIS B C 1
ATOM 7091 O O . HIS B 1 274 ? -11.898 17.359 2.883 1 94.25 274 HIS B O 1
ATOM 7097 N N . LYS B 1 275 ? -14.039 16.922 2.416 1 94.06 275 LYS B N 1
ATOM 7098 C CA . LYS B 1 275 ? -14.211 18.156 1.644 1 94.06 275 LYS B CA 1
ATOM 7099 C C . LYS B 1 275 ? -14.016 19.391 2.523 1 94.06 275 LYS B C 1
ATOM 7101 O O . LYS B 1 275 ? -13.484 20.406 2.07 1 94.06 275 LYS B O 1
ATOM 7106 N N . ASP B 1 276 ? -14.438 19.281 3.758 1 95.25 276 ASP B N 1
ATOM 7107 C CA . ASP B 1 276 ? -14.273 20.406 4.691 1 95.25 276 ASP B CA 1
ATOM 7108 C C . ASP B 1 276 ? -12.797 20.656 4.988 1 95.25 276 ASP B C 1
ATOM 7110 O O . ASP B 1 276 ? -12.352 21.812 4.988 1 95.25 276 ASP B O 1
ATOM 7114 N N . LEU B 1 277 ? -12.102 19.578 5.215 1 95.31 277 LEU B N 1
ATOM 7115 C CA . LEU B 1 277 ? -10.68 19.703 5.488 1 95.31 277 LEU B CA 1
ATOM 7116 C C . LEU B 1 277 ? -9.938 20.25 4.277 1 95.31 277 LEU B C 1
ATOM 7118 O O . LEU B 1 277 ? -9.039 21.094 4.422 1 95.31 277 LEU B O 1
ATOM 7122 N N . ALA B 1 278 ? -10.352 19.797 3.152 1 94.38 278 ALA B N 1
ATOM 7123 C CA . ALA B 1 278 ? -9.727 20.281 1.921 1 94.38 278 ALA B CA 1
ATOM 7124 C C . ALA B 1 278 ? -9.953 21.781 1.745 1 94.38 278 ALA B C 1
ATOM 7126 O O . ALA B 1 278 ? -9.047 22.5 1.316 1 94.38 278 ALA B O 1
ATOM 7127 N N . ASN B 1 279 ? -11.117 22.234 2.057 1 96.25 279 ASN B N 1
ATOM 7128 C CA . ASN B 1 279 ? -11.422 23.656 1.96 1 96.25 279 ASN B CA 1
ATOM 7129 C C . ASN B 1 279 ? -10.531 24.469 2.891 1 96.25 279 ASN B C 1
ATOM 7131 O O . ASN B 1 279 ? -10.008 25.516 2.494 1 96.25 279 ASN B O 1
ATOM 7135 N N . TRP B 1 280 ? -10.375 24 4.121 1 96.75 280 TRP B N 1
ATOM 7136 C CA . TRP B 1 280 ? -9.523 24.719 5.07 1 96.75 280 TRP B CA 1
ATOM 7137 C C . TRP B 1 280 ? -8.086 24.781 4.566 1 96.75 280 TRP B C 1
ATOM 7139 O O . TRP B 1 280 ? -7.434 25.828 4.66 1 96.75 280 TRP B O 1
ATOM 7149 N N . ARG B 1 281 ? -7.594 23.703 4.055 1 95.56 281 ARG B N 1
ATOM 7150 C CA . ARG B 1 281 ? -6.23 23.688 3.537 1 95.56 281 ARG B CA 1
ATOM 7151 C C . ARG B 1 281 ? -6.066 24.688 2.389 1 95.56 281 ARG B C 1
ATOM 7153 O O . ARG B 1 281 ? -5.078 25.406 2.326 1 95.56 281 ARG B O 1
ATOM 7160 N N . LYS B 1 282 ? -7.027 24.734 1.509 1 95.75 282 LYS B N 1
ATOM 7161 C CA . LYS B 1 282 ? -6.992 25.672 0.391 1 95.75 282 LYS B CA 1
ATOM 7162 C C . LYS B 1 282 ? -7.043 27.109 0.883 1 95.75 282 LYS B C 1
ATOM 7164 O O . LYS B 1 282 ? -6.355 27.984 0.344 1 95.75 282 LYS B O 1
ATOM 7169 N N . TYR B 1 283 ? -7.91 27.281 1.822 1 97.56 283 TYR B N 1
ATOM 7170 C CA . TYR B 1 283 ? -8.039 28.625 2.4 1 97.56 283 TYR B CA 1
ATOM 7171 C C . TYR B 1 283 ? -6.73 29.078 3.029 1 97.56 283 TYR B C 1
ATOM 7173 O O . TYR B 1 283 ? -6.289 30.203 2.814 1 97.56 283 TYR B O 1
ATOM 7181 N N . LEU B 1 284 ? -6.074 28.172 3.752 1 97.88 284 LEU B N 1
ATOM 7182 C CA . LEU B 1 284 ? -4.793 28.484 4.375 1 97.88 284 LEU B CA 1
ATOM 7183 C C . LEU B 1 284 ? -3.727 28.766 3.316 1 97.88 284 LEU B C 1
ATOM 7185 O O . LEU B 1 284 ? -2.912 29.672 3.469 1 97.88 284 LEU B O 1
ATOM 7189 N N . ASP B 1 285 ? -3.748 28 2.285 1 96.5 285 ASP B N 1
ATOM 7190 C CA . ASP B 1 285 ? -2.828 28.234 1.178 1 96.5 285 ASP B CA 1
ATOM 7191 C C . ASP B 1 285 ? -3.018 29.641 0.613 1 96.5 285 ASP B C 1
ATOM 7193 O O . ASP B 1 285 ? -2.041 30.344 0.328 1 96.5 285 ASP B O 1
ATOM 7197 N N . PHE B 1 286 ? -4.184 30.047 0.437 1 97.06 286 PHE B N 1
ATOM 7198 C CA . PHE B 1 286 ? -4.508 31.359 -0.106 1 97.06 286 PHE B CA 1
ATOM 7199 C C . PHE B 1 286 ? -3.969 32.469 0.794 1 97.06 286 PHE B C 1
ATOM 7201 O O . PHE B 1 286 ? -3.256 33.344 0.331 1 97.06 286 PHE B O 1
ATOM 7208 N N . GLU B 1 287 ? -4.352 32.344 2.139 1 97.44 287 GLU B N 1
ATOM 7209 C CA . GLU B 1 287 ? -3.91 33.375 3.062 1 97.44 287 GLU B CA 1
ATOM 7210 C C . GLU B 1 287 ? -2.389 33.438 3.139 1 97.44 287 GLU B C 1
ATOM 7212 O O . GLU B 1 287 ? -1.812 34.531 3.225 1 97.44 287 GLU B O 1
ATOM 7217 N N . GLU B 1 288 ? -1.786 32.312 3.145 1 97.06 288 GLU B N 1
ATOM 7218 C CA . GLU B 1 288 ? -0.327 32.281 3.156 1 97.06 288 GLU B CA 1
ATOM 7219 C C . GLU B 1 288 ? 0.248 32.969 1.911 1 97.06 288 GLU B C 1
ATOM 7221 O O . GLU B 1 288 ? 1.287 33.625 1.979 1 97.06 288 GLU B O 1
ATOM 7226 N N . SER B 1 289 ? -0.402 32.812 0.788 1 96.19 289 SER B N 1
ATOM 7227 C CA . SER B 1 289 ? 0.055 33.438 -0.452 1 96.19 289 SER B CA 1
ATOM 7228 C C . SER B 1 289 ? -0.11 34.969 -0.408 1 96.19 289 SER B C 1
ATOM 7230 O O . SER B 1 289 ? 0.674 35.688 -1.015 1 96.19 289 SER B O 1
ATOM 7232 N N . GLU B 1 290 ? -1.146 35.406 0.279 1 95.06 290 GLU B N 1
ATOM 7233 C CA . GLU B 1 290 ? -1.354 36.812 0.453 1 95.06 290 GLU B CA 1
ATOM 7234 C C . GLU B 1 290 ? -0.261 37.438 1.325 1 95.06 290 GLU B C 1
ATOM 7236 O O . GLU B 1 290 ? 0.099 38.594 1.15 1 95.06 290 GLU B O 1
ATOM 7241 N N . GLY B 1 291 ? 0.205 36.688 2.357 1 94.69 291 GLY B N 1
ATOM 7242 C CA . GLY B 1 291 ? 1.457 37.031 3.014 1 94.69 291 GLY B CA 1
ATOM 7243 C C . GLY B 1 291 ? 1.265 37.875 4.273 1 94.69 291 GLY B C 1
ATOM 7244 O O . GLY B 1 291 ? 2.234 38.219 4.949 1 94.69 291 GLY B O 1
ATOM 7245 N N . ASP B 1 292 ? 0.017 38.188 4.668 1 95.12 292 ASP B N 1
ATOM 7246 C CA . ASP B 1 292 ? -0.204 38.969 5.891 1 95.12 292 ASP B CA 1
ATOM 7247 C C . ASP B 1 292 ? -0.131 38.062 7.121 1 95.12 292 ASP B C 1
ATOM 7249 O O . ASP B 1 292 ? -0.981 37.188 7.309 1 95.12 292 ASP B O 1
ATOM 7253 N N . TYR B 1 293 ? 0.872 38.281 8.016 1 95.88 293 TYR B N 1
ATOM 7254 C CA . TYR B 1 293 ? 1.15 37.438 9.172 1 95.88 293 TYR B CA 1
ATOM 7255 C C . TYR B 1 293 ? -0.059 37.344 10.094 1 95.88 293 TYR B C 1
ATOM 7257 O O . TYR B 1 293 ? -0.471 36.281 10.492 1 95.88 293 TYR B O 1
ATOM 7265 N N . ALA B 1 294 ? -0.631 38.469 10.453 1 94.31 294 ALA B N 1
ATOM 7266 C CA . ALA B 1 294 ? -1.737 38.5 11.406 1 94.31 294 ALA B CA 1
ATOM 7267 C C . ALA B 1 294 ? -2.951 37.75 10.875 1 94.31 294 ALA B C 1
ATOM 7269 O O . ALA B 1 294 ? -3.609 37.031 11.609 1 94.31 294 ALA B O 1
ATOM 7270 N N . ARG B 1 295 ? -3.221 37.906 9.648 1 95.25 295 ARG B N 1
ATOM 7271 C CA . ARG B 1 295 ? -4.363 37.219 9.031 1 95.25 295 ARG B CA 1
ATOM 7272 C C . ARG B 1 295 ? -4.141 35.719 8.938 1 95.25 295 ARG B C 1
ATOM 7274 O O . ARG B 1 295 ? -5.066 34.938 9.141 1 95.25 295 ARG B O 1
ATOM 7281 N N . ILE B 1 296 ? -2.879 35.344 8.578 1 97.19 296 ILE B N 1
ATOM 7282 C CA . ILE B 1 296 ? -2.547 33.938 8.484 1 97.19 296 ILE B CA 1
ATOM 7283 C C . ILE B 1 296 ? -2.723 33.25 9.844 1 97.19 296 ILE B C 1
ATOM 7285 O O . ILE B 1 296 ? -3.367 32.219 9.945 1 97.19 296 ILE B O 1
ATOM 7289 N N . VAL B 1 297 ? -2.232 33.906 10.898 1 96.69 297 VAL B N 1
ATOM 7290 C CA . VAL B 1 297 ? -2.334 33.344 12.242 1 96.69 297 VAL B CA 1
ATOM 7291 C C . VAL B 1 297 ? -3.801 33.281 12.664 1 96.69 297 VAL B C 1
ATOM 7293 O O . VAL B 1 297 ? -4.242 32.281 13.219 1 96.69 297 VAL B O 1
ATOM 7296 N N . ALA B 1 298 ? -4.508 34.344 12.359 1 95.06 298 ALA B N 1
ATOM 7297 C CA . ALA B 1 298 ? -5.926 34.344 12.711 1 95.06 298 ALA B CA 1
ATOM 7298 C C . ALA B 1 298 ? -6.68 33.219 12.055 1 95.06 298 ALA B C 1
ATOM 7300 O O . ALA B 1 298 ? -7.523 32.562 12.68 1 95.06 298 ALA B O 1
ATOM 7301 N N . LEU B 1 299 ? -6.34 32.938 10.812 1 97.12 299 LEU B N 1
ATOM 7302 C CA . LEU B 1 299 ? -7.039 31.875 10.109 1 97.12 299 LEU B CA 1
ATOM 7303 C C . LEU B 1 299 ? -6.641 30.516 10.656 1 97.12 299 LEU B C 1
ATOM 7305 O O . LEU B 1 299 ? -7.48 29.625 10.789 1 97.12 299 LEU B O 1
ATOM 7309 N N . TYR B 1 300 ? -5.344 30.312 10.93 1 97.56 300 TYR B N 1
ATOM 7310 C CA . TYR B 1 300 ? -4.914 29.062 11.547 1 97.56 300 TYR B CA 1
ATOM 7311 C C . TYR B 1 300 ? -5.664 28.797 12.844 1 97.56 300 TYR B C 1
ATOM 7313 O O . TYR B 1 300 ? -6.148 27.688 13.078 1 97.56 300 TYR B O 1
ATOM 7321 N N . GLU B 1 301 ? -5.742 29.797 13.641 1 95.94 301 GLU B N 1
ATOM 7322 C CA . GLU B 1 301 ? -6.422 29.656 14.93 1 95.94 301 GLU B CA 1
ATOM 7323 C C . GLU B 1 301 ? -7.898 29.312 14.742 1 95.94 301 GLU B C 1
ATOM 7325 O O . GLU B 1 301 ? -8.445 28.5 15.469 1 95.94 301 GLU B O 1
ATOM 7330 N N . ARG B 1 302 ? -8.492 29.953 13.805 1 96.12 302 ARG B N 1
ATOM 7331 C CA . ARG B 1 302 ? -9.891 29.656 13.5 1 96.12 302 ARG B CA 1
ATOM 7332 C C . ARG B 1 302 ? -10.039 28.219 12.992 1 96.12 302 ARG B C 1
ATOM 7334 O O . ARG B 1 302 ? -10.953 27.5 13.406 1 96.12 302 ARG B O 1
ATOM 7341 N N . CYS B 1 303 ? -9.156 27.859 12.078 1 97.12 303 CYS B N 1
ATOM 7342 C CA . CYS B 1 303 ? -9.156 26.516 11.508 1 97.12 303 CYS B CA 1
ATOM 7343 C C . CYS B 1 303 ? -9.031 25.453 12.609 1 97.12 303 CYS B C 1
ATOM 7345 O O . CYS B 1 303 ? -9.742 24.453 12.586 1 97.12 303 CYS B O 1
ATOM 7347 N N . LEU B 1 304 ? -8.242 25.719 13.594 1 96.62 304 LEU B N 1
ATOM 7348 C CA . LEU B 1 304 ? -7.902 24.719 14.609 1 96.62 304 LEU B CA 1
ATOM 7349 C C . LEU B 1 304 ? -9.008 24.609 15.648 1 96.62 304 LEU B C 1
ATOM 7351 O O . LEU B 1 304 ? -9.008 23.688 16.469 1 96.62 304 LEU B O 1
ATOM 7355 N N . VAL B 1 305 ? -9.945 25.516 15.633 1 95.62 305 VAL B N 1
ATOM 7356 C CA . VAL B 1 305 ? -11.133 25.344 16.469 1 95.62 305 VAL B CA 1
ATOM 7357 C C . VAL B 1 305 ? -11.984 24.203 15.922 1 95.62 305 VAL B C 1
ATOM 7359 O O . VAL B 1 305 ? -12.359 23.297 16.656 1 95.62 305 VAL B O 1
ATOM 7362 N N . THR B 1 306 ? -12.164 24.234 14.648 1 95.44 306 THR B N 1
ATOM 7363 C CA . THR B 1 306 ? -12.984 23.219 14 1 95.44 306 THR B CA 1
ATOM 7364 C C . THR B 1 306 ? -12.203 21.922 13.805 1 95.44 306 THR B C 1
ATOM 7366 O O . THR B 1 306 ? -12.766 20.828 13.898 1 95.44 306 THR B O 1
ATOM 7369 N N . CYS B 1 307 ? -10.898 22.031 13.562 1 96.5 307 CYS B N 1
ATOM 7370 C CA . CYS B 1 307 ? -10.078 20.891 13.195 1 96.5 307 CYS B CA 1
ATOM 7371 C C . CYS B 1 307 ? -9.141 20.5 14.336 1 96.5 307 CYS B C 1
ATOM 7373 O O . CYS B 1 307 ? -8.062 19.938 14.102 1 96.5 307 CYS B O 1
ATOM 7375 N N . ALA B 1 308 ? -9.508 20.719 15.508 1 95.88 308 ALA B N 1
ATOM 7376 C CA . ALA B 1 308 ? -8.641 20.594 16.672 1 95.88 308 ALA B CA 1
ATOM 7377 C C . ALA B 1 308 ? -8.102 19.188 16.828 1 95.88 308 ALA B C 1
ATOM 7379 O O . ALA B 1 308 ? -6.988 18.984 17.312 1 95.88 308 ALA B O 1
ATOM 7380 N N . PHE B 1 309 ? -8.82 18.188 16.375 1 95 309 PHE B N 1
ATOM 7381 C CA . PHE B 1 309 ? -8.445 16.797 16.609 1 95 309 PHE B CA 1
ATOM 7382 C C . PHE B 1 309 ? -7.582 16.281 15.469 1 95 309 PHE B C 1
ATOM 7384 O O . PHE B 1 309 ? -7.062 15.164 15.539 1 95 309 PHE B O 1
ATOM 7391 N N . TYR B 1 310 ? -7.426 17.016 14.438 1 94.69 310 TYR B N 1
ATOM 7392 C CA . TYR B 1 310 ? -6.621 16.594 13.289 1 94.69 310 TYR B CA 1
ATOM 7393 C C . TYR B 1 310 ? -5.176 17.047 13.438 1 94.69 310 TYR B C 1
ATOM 7395 O O . TYR B 1 310 ? -4.883 18.234 13.336 1 94.69 310 TYR B O 1
ATOM 7403 N N . ASP B 1 311 ? -4.305 16.094 13.602 1 94.19 311 ASP B N 1
ATOM 7404 C CA . ASP B 1 311 ? -2.918 16.422 13.914 1 94.19 311 ASP B CA 1
ATOM 7405 C C . ASP B 1 311 ? -2.211 17.031 12.711 1 94.19 311 ASP B C 1
ATOM 7407 O O . ASP B 1 311 ? -1.292 17.844 12.867 1 94.19 311 ASP B O 1
ATOM 7411 N N . ASP B 1 312 ? -2.607 16.719 11.5 1 93.38 312 ASP B N 1
ATOM 7412 C CA . ASP B 1 312 ? -1.94 17.203 10.289 1 93.38 312 ASP B CA 1
ATOM 7413 C C . ASP B 1 312 ? -1.967 18.734 10.219 1 93.38 312 ASP B C 1
ATOM 7415 O O . ASP B 1 312 ? -1.008 19.359 9.758 1 93.38 312 ASP B O 1
ATOM 7419 N N . LEU B 1 313 ? -3.039 19.344 10.688 1 95.69 313 LEU B N 1
ATOM 7420 C CA . LEU B 1 313 ? -3.162 20.781 10.617 1 95.69 313 LEU B CA 1
ATOM 7421 C C . LEU B 1 313 ? -2.309 21.469 11.68 1 95.69 313 LEU B C 1
ATOM 7423 O O . LEU B 1 313 ? -1.843 22.594 11.492 1 95.69 313 LEU B O 1
ATOM 7427 N N . TRP B 1 314 ? -2.115 20.75 12.82 1 97.12 314 TRP B N 1
ATOM 7428 C CA . TRP B 1 314 ? -1.191 21.25 13.828 1 97.12 314 TRP B CA 1
ATOM 7429 C C . TRP B 1 314 ? 0.246 21.203 13.32 1 97.12 314 TRP B C 1
ATOM 7431 O O . TRP B 1 314 ? 1.007 22.156 13.516 1 97.12 314 TRP B O 1
ATOM 7441 N N . PHE B 1 315 ? 0.618 20.109 12.641 1 96.5 315 PHE B N 1
ATOM 7442 C CA . PHE B 1 315 ? 1.937 20.031 12.023 1 96.5 315 PHE B CA 1
ATOM 7443 C C . PHE B 1 315 ? 2.145 21.172 11.031 1 96.5 315 PHE B C 1
ATOM 7445 O O . PHE B 1 315 ? 3.197 21.812 11.031 1 96.5 315 PHE B O 1
ATOM 7452 N N . ARG B 1 316 ? 1.134 21.406 10.242 1 96.31 316 ARG B N 1
ATOM 7453 C CA . ARG B 1 316 ? 1.212 22.469 9.242 1 96.31 316 ARG B CA 1
ATOM 7454 C C . ARG B 1 316 ? 1.448 23.828 9.891 1 96.31 316 ARG B C 1
ATOM 7456 O O . ARG B 1 316 ? 2.291 24.594 9.43 1 96.31 316 ARG B O 1
ATOM 7463 N N . TYR B 1 317 ? 0.68 24.094 10.945 1 97.75 317 TYR B N 1
ATOM 7464 C CA . TYR B 1 317 ? 0.791 25.359 11.656 1 97.75 317 TYR B CA 1
ATOM 7465 C C . TYR B 1 317 ? 2.18 25.531 12.258 1 97.75 317 TYR B C 1
ATOM 7467 O O . TYR B 1 317 ? 2.803 26.578 12.125 1 97.75 317 TYR B O 1
ATOM 7475 N N . ALA B 1 318 ? 2.662 24.469 12.867 1 97.88 318 ALA B N 1
ATOM 7476 C CA . ALA B 1 318 ? 3.984 24.5 13.484 1 97.88 318 ALA B CA 1
ATOM 7477 C C . ALA B 1 318 ? 5.074 24.719 12.445 1 97.88 318 ALA B C 1
ATOM 7479 O O . ALA B 1 318 ? 6.004 25.5 12.664 1 97.88 318 ALA B O 1
ATOM 7480 N N . ARG B 1 319 ? 4.961 24.062 11.352 1 96.94 319 ARG B N 1
ATOM 7481 C CA . ARG B 1 319 ? 5.93 24.219 10.273 1 96.94 319 ARG B CA 1
ATOM 7482 C C . ARG B 1 319 ? 5.938 25.641 9.742 1 96.94 319 ARG B C 1
ATOM 7484 O O . ARG B 1 319 ? 7.004 26.25 9.586 1 96.94 319 ARG B O 1
ATOM 7491 N N . TRP B 1 320 ? 4.766 26.188 9.453 1 97.62 320 TRP B N 1
ATOM 7492 C CA . TRP B 1 320 ? 4.684 27.547 8.938 1 97.62 320 TRP B CA 1
ATOM 7493 C C . TRP B 1 320 ? 5.273 28.547 9.93 1 97.62 320 TRP B C 1
ATOM 7495 O O . TRP B 1 320 ? 6.074 29.406 9.555 1 97.62 320 TRP B O 1
ATOM 7505 N N . MET B 1 321 ? 4.836 28.406 11.219 1 97.94 321 MET B N 1
ATOM 7506 C CA . MET B 1 321 ? 5.297 29.328 12.258 1 97.94 321 MET B CA 1
ATOM 7507 C C . MET B 1 321 ? 6.809 29.219 12.445 1 97.94 321 MET B C 1
ATOM 7509 O O . MET B 1 321 ? 7.477 30.219 12.688 1 97.94 321 MET B O 1
ATOM 7513 N N . SER B 1 322 ? 7.34 28.016 12.312 1 96.81 322 SER B N 1
ATOM 7514 C CA . SER B 1 322 ? 8.773 27.797 12.477 1 96.81 322 SER B CA 1
ATOM 7515 C C . SER B 1 322 ? 9.57 28.5 11.375 1 96.81 322 SER B C 1
ATOM 7517 O O . SER B 1 322 ? 10.766 28.734 11.531 1 96.81 322 SER B O 1
ATOM 7519 N N . GLY B 1 323 ? 8.922 28.781 10.312 1 94.44 323 GLY B N 1
ATOM 7520 C CA . GLY B 1 323 ? 9.57 29.469 9.211 1 94.44 323 GLY B CA 1
ATOM 7521 C C . GLY B 1 323 ? 9.633 30.984 9.414 1 94.44 323 GLY B C 1
ATOM 7522 O O . GLY B 1 323 ? 10.352 31.672 8.695 1 94.44 323 GLY B O 1
ATOM 7523 N N . GLN B 1 324 ? 8.867 31.438 10.398 1 95.12 324 GLN B N 1
ATOM 7524 C CA . GLN B 1 324 ? 8.859 32.875 10.703 1 95.12 324 GLN B CA 1
ATOM 7525 C C . GLN B 1 324 ? 10.016 33.25 11.625 1 95.12 324 GLN B C 1
ATOM 7527 O O . GLN B 1 324 ? 10.375 32.469 12.516 1 95.12 324 GLN B O 1
ATOM 7532 N N . GLU B 1 325 ? 10.594 34.375 11.461 1 94.06 325 GLU B N 1
ATOM 7533 C CA . GLU B 1 325 ? 11.758 34.812 12.227 1 94.06 325 GLU B CA 1
ATOM 7534 C C . GLU B 1 325 ? 11.375 35.156 13.672 1 94.06 325 GLU B C 1
ATOM 7536 O O . GLU B 1 325 ? 10.422 35.906 13.914 1 94.06 325 GLU B O 1
ATOM 7541 N N . GLY B 1 326 ? 12.094 34.562 14.578 1 94.25 326 GLY B N 1
ATOM 7542 C CA . GLY B 1 326 ? 11.977 34.906 15.984 1 94.25 326 GLY B CA 1
ATOM 7543 C C . GLY B 1 326 ? 10.703 34.375 16.625 1 94.25 326 GLY B C 1
ATOM 7544 O O . GLY B 1 326 ? 10.172 35 17.547 1 94.25 326 GLY B O 1
ATOM 7545 N N . LYS B 1 327 ? 10.156 33.344 16.203 1 96.62 327 LYS B N 1
ATOM 7546 C CA . LYS B 1 327 ? 8.852 32.875 16.688 1 96.62 327 LYS B CA 1
ATOM 7547 C C . LYS B 1 327 ? 8.953 31.531 17.375 1 96.62 327 LYS B C 1
ATOM 7549 O O . LYS B 1 327 ? 8.047 30.703 17.266 1 96.62 327 LYS B O 1
ATOM 7554 N N . ALA B 1 328 ? 10 31.219 18.062 1 96.5 328 ALA B N 1
ATOM 7555 C CA . ALA B 1 328 ? 10.211 29.938 18.703 1 96.5 328 ALA B CA 1
ATOM 7556 C C . ALA B 1 328 ? 9.18 29.703 19.812 1 96.5 328 ALA B C 1
ATOM 7558 O O . ALA B 1 328 ? 8.695 28.578 19.984 1 96.5 328 ALA B O 1
ATOM 7559 N N . GLU B 1 329 ? 8.898 30.703 20.531 1 97.56 329 GLU B N 1
ATOM 7560 C CA . GLU B 1 329 ? 7.93 30.547 21.609 1 97.56 329 GLU B CA 1
ATOM 7561 C C . GLU B 1 329 ? 6.531 30.281 21.062 1 97.56 329 GLU B C 1
ATOM 7563 O O . GLU B 1 329 ? 5.773 29.5 21.641 1 97.56 329 GLU B O 1
ATOM 7568 N N . GLU B 1 330 ? 6.164 30.938 20 1 97.38 330 GLU B N 1
ATOM 7569 C CA . GLU B 1 330 ? 4.883 30.672 19.359 1 97.38 330 GLU B CA 1
ATOM 7570 C C . GLU B 1 330 ? 4.801 29.219 18.875 1 97.38 330 GLU B C 1
ATOM 7572 O O . GLU B 1 330 ? 3.762 28.578 19.031 1 97.38 330 GLU B O 1
ATOM 7577 N N . VAL B 1 331 ? 5.938 28.734 18.312 1 98.19 331 VAL B N 1
ATOM 7578 C CA . VAL B 1 331 ? 5.996 27.344 17.875 1 98.19 331 VAL B CA 1
ATOM 7579 C C . VAL B 1 331 ? 5.789 26.406 19.047 1 98.19 331 VAL B C 1
ATOM 7581 O O . VAL B 1 331 ? 5.016 25.453 18.969 1 98.19 331 VAL B O 1
ATOM 7584 N N . ARG B 1 332 ? 6.438 26.656 20.141 1 98.12 332 ARG B N 1
ATOM 7585 C CA . ARG B 1 332 ? 6.301 25.859 21.359 1 98.12 332 ARG B CA 1
ATOM 7586 C C . ARG B 1 332 ? 4.848 25.828 21.828 1 98.12 332 ARG B C 1
ATOM 7588 O O . ARG B 1 332 ? 4.328 24.75 22.156 1 98.12 332 ARG B O 1
ATOM 7595 N N . ASN B 1 333 ? 4.258 26.984 21.812 1 96.88 333 ASN B N 1
ATOM 7596 C CA . ASN B 1 333 ? 2.869 27.078 22.25 1 96.88 333 ASN B CA 1
ATOM 7597 C C . ASN B 1 333 ? 1.95 26.234 21.375 1 96.88 333 ASN B C 1
ATOM 7599 O O . ASN B 1 333 ? 1.002 25.609 21.875 1 96.88 333 ASN B O 1
ATOM 7603 N N . ILE B 1 334 ? 2.242 26.188 20.094 1 98 334 ILE B N 1
ATOM 7604 C CA . ILE B 1 334 ? 1.452 25.391 19.172 1 98 334 ILE B CA 1
ATOM 7605 C C . ILE B 1 334 ? 1.582 23.906 19.531 1 98 334 ILE B C 1
ATOM 7607 O O . ILE B 1 334 ? 0.58 23.203 19.641 1 98 334 ILE B O 1
ATOM 7611 N N . TYR B 1 335 ? 2.793 23.453 19.781 1 98.25 335 TYR B N 1
ATOM 7612 C CA . TYR B 1 335 ? 3.025 22.062 20.156 1 98.25 335 TYR B CA 1
ATOM 7613 C C . TYR B 1 335 ? 2.35 21.719 21.484 1 98.25 335 TYR B C 1
ATOM 7615 O O . TYR B 1 335 ? 1.719 20.672 21.625 1 98.25 335 TYR B O 1
ATOM 7623 N N . VAL B 1 336 ? 2.482 22.625 22.453 1 97.19 336 VAL B N 1
ATOM 7624 C CA . VAL B 1 336 ? 1.931 22.406 23.781 1 97.19 336 VAL B CA 1
ATOM 7625 C C . VAL B 1 336 ? 0.412 22.266 23.703 1 97.19 336 VAL B C 1
ATOM 7627 O O . VAL B 1 336 ? -0.166 21.328 24.25 1 97.19 336 VAL B O 1
ATOM 7630 N N . ARG B 1 337 ? -0.214 23.156 23.016 1 95.56 337 ARG B N 1
ATOM 7631 C CA . ARG B 1 337 ? -1.666 23.141 22.859 1 95.56 337 ARG B CA 1
ATOM 7632 C C . ARG B 1 337 ? -2.127 21.859 22.156 1 95.56 337 ARG B C 1
ATOM 7634 O O . ARG B 1 337 ? -3.041 21.188 22.625 1 95.56 337 ARG B O 1
ATOM 7641 N N . ALA B 1 338 ? -1.452 21.516 21.047 1 96.62 338 ALA B N 1
ATOM 7642 C CA . ALA B 1 338 ? -1.814 20.328 20.297 1 96.62 338 ALA B CA 1
ATOM 7643 C C . ALA B 1 338 ? -1.672 19.062 21.141 1 96.62 338 ALA B C 1
ATOM 7645 O O . ALA B 1 338 ? -2.562 18.219 21.156 1 96.62 338 ALA B O 1
ATOM 7646 N N . SER B 1 339 ? -0.626 18.953 21.875 1 95.88 339 SER B N 1
ATOM 7647 C CA . SER B 1 339 ? -0.237 17.734 22.578 1 95.88 339 SER B CA 1
ATOM 7648 C C . SER B 1 339 ? -1.007 17.578 23.891 1 95.88 339 SER B C 1
ATOM 7650 O O . SER B 1 339 ? -1.322 16.453 24.297 1 95.88 339 SER B O 1
ATOM 7652 N N . THR B 1 340 ? -1.317 18.656 24.547 1 91.44 340 THR B N 1
ATOM 7653 C CA . THR B 1 340 ? -1.867 18.562 25.906 1 91.44 340 THR B CA 1
ATOM 7654 C C . THR B 1 340 ? -3.387 18.688 25.875 1 91.44 340 THR B C 1
ATOM 7656 O O . THR B 1 340 ? -4.074 18.172 26.766 1 91.44 340 THR B O 1
ATOM 7659 N N . MET B 1 341 ? -3.896 19.25 24.797 1 89.88 341 MET B N 1
ATOM 7660 C CA . MET B 1 341 ? -5.316 19.594 24.859 1 89.88 341 MET B CA 1
ATOM 7661 C C . MET B 1 341 ? -6.102 18.844 23.781 1 89.88 341 MET B C 1
ATOM 7663 O O . MET B 1 341 ? -7.273 18.516 23.984 1 89.88 341 MET B O 1
ATOM 7667 N N . PHE B 1 342 ? -5.449 18.484 22.688 1 92.25 342 PHE B N 1
ATOM 7668 C CA . PHE B 1 342 ? -6.348 18.156 21.578 1 92.25 342 PHE B CA 1
ATOM 7669 C C . PHE B 1 342 ? -5.984 16.812 20.969 1 92.25 342 PHE B C 1
ATOM 7671 O O . PHE B 1 342 ? -6.84 15.945 20.812 1 92.25 342 PHE B O 1
ATOM 7678 N N . VAL B 1 343 ? -4.75 16.578 20.641 1 92.88 343 VAL B N 1
ATOM 7679 C CA . VAL B 1 343 ? -4.355 15.328 20.016 1 92.88 343 VAL B CA 1
ATOM 7680 C C . VAL B 1 343 ? -4.18 14.242 21.078 1 92.88 343 VAL B C 1
ATOM 7682 O O . VAL B 1 343 ? -3.414 14.414 22.031 1 92.88 343 VAL B O 1
ATOM 7685 N N . PRO B 1 344 ? -4.914 13.211 20.906 1 91.06 344 PRO B N 1
ATOM 7686 C CA . PRO B 1 344 ? -4.82 12.148 21.906 1 91.06 344 PRO B CA 1
ATOM 7687 C C . PRO B 1 344 ? -3.414 11.578 22.031 1 91.06 344 PRO B C 1
ATOM 7689 O O . PRO B 1 344 ? -2.654 11.578 21.062 1 91.06 344 PRO B O 1
ATOM 7692 N N . ILE B 1 345 ? -3.125 10.992 23.156 1 91.69 345 ILE B N 1
ATOM 7693 C CA . ILE B 1 345 ? -1.798 10.469 23.469 1 91.69 345 ILE B CA 1
ATOM 7694 C C . ILE B 1 345 ? -1.547 9.195 22.656 1 91.69 345 ILE B C 1
ATOM 7696 O O . ILE B 1 345 ? -0.397 8.797 22.453 1 91.69 345 ILE B O 1
ATOM 7700 N N . SER B 1 346 ? -2.643 8.562 22.203 1 91.31 346 SER B N 1
ATOM 7701 C CA . SER B 1 346 ? -2.521 7.359 21.375 1 91.31 346 SER B CA 1
ATOM 7702 C C . SER B 1 346 ? -1.875 7.672 20.031 1 91.31 346 SER B C 1
ATOM 7704 O O . SER B 1 346 ? -1.396 6.77 19.344 1 91.31 346 SER B O 1
ATOM 7706 N N . ARG B 1 347 ? -1.868 8.914 19.625 1 93.19 347 ARG B N 1
ATOM 7707 C CA . ARG B 1 347 ? -1.147 9.398 18.453 1 93.19 347 ARG B CA 1
ATOM 7708 C C . ARG B 1 347 ? 0.026 10.281 18.859 1 93.19 347 ARG B C 1
ATOM 7710 O O . ARG B 1 347 ? -0.057 11.508 18.766 1 93.19 347 ARG B O 1
ATOM 7717 N N . PRO B 1 348 ? 1.064 9.664 19.156 1 95.38 348 PRO B N 1
ATOM 7718 C CA . PRO B 1 348 ? 2.146 10.391 19.828 1 95.38 348 PRO B CA 1
ATOM 7719 C C . PRO B 1 348 ? 2.979 11.234 18.859 1 95.38 348 PRO B C 1
ATOM 7721 O O . PRO B 1 348 ? 3.924 11.906 19.281 1 95.38 348 PRO B O 1
ATOM 7724 N N . GLY B 1 349 ? 2.67 11.312 17.609 1 95.75 349 GLY B N 1
ATOM 7725 C CA . GLY B 1 349 ? 3.48 11.961 16.594 1 95.75 349 GLY B CA 1
ATOM 7726 C C . GLY B 1 349 ? 3.754 13.422 16.891 1 95.75 349 GLY B C 1
ATOM 7727 O O . GLY B 1 349 ? 4.906 13.852 16.875 1 95.75 349 GLY B O 1
ATOM 7728 N N . ILE B 1 350 ? 2.75 14.164 17.156 1 96.88 350 ILE B N 1
ATOM 7729 C CA . ILE B 1 350 ? 2.898 15.594 17.391 1 96.88 350 ILE B CA 1
ATOM 7730 C C . ILE B 1 350 ? 3.721 15.82 18.672 1 96.88 350 ILE B C 1
ATOM 7732 O O . ILE B 1 350 ? 4.496 16.781 18.75 1 96.88 350 ILE B O 1
ATOM 7736 N N . ARG B 1 351 ? 3.541 14.953 19.688 1 97.88 351 ARG B N 1
ATOM 7737 C CA . ARG B 1 351 ? 4.328 15.047 20.906 1 97.88 351 ARG B CA 1
ATOM 7738 C C . ARG B 1 351 ? 5.797 14.742 20.641 1 97.88 351 ARG B C 1
ATOM 7740 O O . ARG B 1 351 ? 6.68 15.398 21.203 1 97.88 351 ARG B O 1
ATOM 7747 N N . LEU B 1 352 ? 6.004 13.773 19.797 1 97.81 352 LEU B N 1
ATOM 7748 C CA . LEU B 1 352 ? 7.379 13.453 19.438 1 97.81 352 LEU B CA 1
ATOM 7749 C C . LEU B 1 352 ? 8.031 14.609 18.688 1 97.81 352 LEU B C 1
ATOM 7751 O O . LEU B 1 352 ? 9.188 14.945 18.953 1 97.81 352 LEU B O 1
ATOM 7755 N N . GLN B 1 353 ? 7.34 15.211 17.812 1 97.62 353 GLN B N 1
ATOM 7756 C CA . GLN B 1 353 ? 7.902 16.359 17.094 1 97.62 353 GLN B CA 1
ATOM 7757 C C . GLN B 1 353 ? 8.172 17.516 18.047 1 97.62 353 GLN B C 1
ATOM 7759 O O . GLN B 1 353 ? 9.141 18.266 17.859 1 97.62 353 GLN B O 1
ATOM 7764 N N . TRP B 1 354 ? 7.262 17.703 19.016 1 98.31 354 TRP B N 1
ATOM 7765 C CA . TRP B 1 354 ? 7.5 18.688 20.062 1 98.31 354 TRP B CA 1
ATOM 7766 C C . TRP B 1 354 ? 8.812 18.391 20.797 1 98.31 354 TRP B C 1
ATOM 7768 O O . TRP B 1 354 ? 9.609 19.297 21.016 1 98.31 354 TRP B O 1
ATOM 7778 N N . ALA B 1 355 ? 9.016 17.141 21.094 1 98.56 355 ALA B N 1
ATOM 7779 C CA . ALA B 1 355 ? 10.266 16.734 21.75 1 98.56 355 ALA B CA 1
ATOM 7780 C C . ALA B 1 355 ? 11.469 17.078 20.875 1 98.56 355 ALA B C 1
ATOM 7782 O O . ALA B 1 355 ? 12.484 17.578 21.391 1 98.56 355 ALA B O 1
ATOM 7783 N N . TYR B 1 356 ? 11.375 16.828 19.594 1 98.44 356 TYR B N 1
ATOM 7784 C CA . TYR B 1 356 ? 12.445 17.172 18.672 1 98.44 356 TYR B CA 1
ATOM 7785 C C . TYR B 1 356 ? 12.711 18.672 18.688 1 98.44 356 TYR B C 1
ATOM 7787 O O . TYR B 1 356 ? 13.867 19.109 18.656 1 98.44 356 TYR B O 1
ATOM 7795 N N . PHE B 1 357 ? 11.688 19.5 18.75 1 98.44 357 PHE B N 1
ATOM 7796 C CA . PHE B 1 357 ? 11.797 20.953 18.766 1 98.44 357 PHE B CA 1
ATOM 7797 C C . PHE B 1 357 ? 12.516 21.422 20.031 1 98.44 357 PHE B C 1
ATOM 7799 O O . PHE B 1 357 ? 13.438 22.234 19.953 1 98.44 357 PHE B O 1
ATOM 7806 N N . GLU B 1 358 ? 12.055 20.844 21.156 1 98.56 358 GLU B N 1
ATOM 7807 C CA . GLU B 1 358 ? 12.688 21.219 22.422 1 98.56 358 GLU B CA 1
ATOM 7808 C C . GLU B 1 358 ? 14.164 20.844 22.438 1 98.56 358 GLU B C 1
ATOM 7810 O O . GLU B 1 358 ? 15 21.609 22.922 1 98.56 358 GLU B O 1
ATOM 7815 N N . GLU B 1 359 ? 14.484 19.688 21.922 1 98.31 359 GLU B N 1
ATOM 7816 C CA . GLU B 1 359 ? 15.891 19.297 21.812 1 98.31 359 GLU B CA 1
ATOM 7817 C C . GLU B 1 359 ? 16.656 20.266 20.922 1 98.31 359 GLU B C 1
ATOM 7819 O O . GLU B 1 359 ? 17.781 20.672 21.25 1 98.31 359 GLU B O 1
ATOM 7824 N N . SER B 1 360 ? 16.094 20.719 19.859 1 97.69 360 SER B N 1
ATOM 7825 C CA . SER B 1 360 ? 16.734 21.594 18.875 1 97.69 360 SER B CA 1
ATOM 7826 C C . SER B 1 360 ? 17 22.984 19.469 1 97.69 360 SER B C 1
ATOM 7828 O O . SER B 1 360 ? 17.891 23.703 19.016 1 97.69 360 SER B O 1
ATOM 7830 N N . THR B 1 361 ? 16.172 23.375 20.438 1 96.44 361 THR B N 1
ATOM 7831 C CA . THR B 1 361 ? 16.312 24.688 21.047 1 96.44 361 THR B CA 1
ATOM 7832 C C . THR B 1 361 ? 17.141 24.609 22.328 1 96.44 361 THR B C 1
ATOM 7834 O O . THR B 1 361 ? 17.203 25.562 23.094 1 96.44 361 THR B O 1
ATOM 7837 N N . GLY B 1 362 ? 17.719 23.406 22.594 1 96.19 362 GLY B N 1
ATOM 7838 C CA . GLY B 1 362 ? 18.656 23.25 23.703 1 96.19 362 GLY B CA 1
ATOM 7839 C C . GLY B 1 362 ? 17.984 22.797 24.984 1 96.19 362 GLY B C 1
ATOM 7840 O O . GLY B 1 362 ? 18.641 22.703 26.031 1 96.19 362 GLY B O 1
ATOM 7841 N N . ARG B 1 363 ? 16.719 22.547 25 1 97.56 363 ARG B N 1
ATOM 7842 C CA . ARG B 1 363 ? 16.016 22.078 26.188 1 97.56 363 ARG B CA 1
ATOM 7843 C C . ARG B 1 363 ? 15.875 20.547 26.172 1 97.56 363 ARG B C 1
ATOM 7845 O O . ARG B 1 363 ? 14.758 20.031 26.109 1 97.56 363 ARG B O 1
ATOM 7852 N N . VAL B 1 364 ? 16.891 19.891 26.391 1 97.81 364 VAL B N 1
ATOM 7853 C CA . VAL B 1 364 ? 17 18.438 26.297 1 97.81 364 VAL B CA 1
ATOM 7854 C C . VAL B 1 364 ? 16.188 17.781 27.406 1 97.81 364 VAL B C 1
ATOM 7856 O O . VAL B 1 364 ? 15.531 16.766 27.188 1 97.81 364 VAL B O 1
ATOM 7859 N N . ASP B 1 365 ? 16.219 18.359 28.547 1 97.94 365 ASP B N 1
ATOM 7860 C CA . ASP B 1 365 ? 15.492 17.812 29.688 1 97.94 365 ASP B CA 1
ATOM 7861 C C . ASP B 1 365 ? 13.992 17.734 29.406 1 97.94 365 ASP B C 1
ATOM 7863 O O . ASP B 1 365 ? 13.336 16.75 29.734 1 97.94 365 ASP B O 1
ATOM 7867 N N . VAL B 1 366 ? 13.484 18.781 28.828 1 98.12 366 VAL B N 1
ATOM 7868 C CA . VAL B 1 366 ? 12.062 18.812 28.484 1 98.12 366 VAL B CA 1
ATOM 7869 C C . VAL B 1 366 ? 11.758 17.75 27.438 1 98.12 366 VAL B C 1
ATOM 7871 O O . VAL B 1 366 ? 10.734 17.078 27.5 1 98.12 366 VAL B O 1
ATOM 7874 N N . ALA B 1 367 ? 12.641 17.594 26.469 1 98.38 367 ALA B N 1
ATOM 7875 C CA . ALA B 1 367 ? 12.477 16.578 25.438 1 98.38 367 ALA B CA 1
ATOM 7876 C C . ALA B 1 367 ? 12.391 15.188 26.062 1 98.38 367 ALA B C 1
ATOM 7878 O O . ALA B 1 367 ? 11.539 14.375 25.688 1 98.38 367 ALA B O 1
ATOM 7879 N N . LEU B 1 368 ? 13.234 14.914 26.984 1 98.31 368 LEU B N 1
ATOM 7880 C CA . LEU B 1 368 ? 13.25 13.625 27.672 1 98.31 368 LEU B CA 1
ATOM 7881 C C . LEU B 1 368 ? 11.977 13.422 28.484 1 98.31 368 LEU B C 1
ATOM 7883 O O . LEU B 1 368 ? 11.391 12.336 28.469 1 98.31 368 LEU B O 1
ATOM 7887 N N . ASP B 1 369 ? 11.523 14.484 29.125 1 98.19 369 ASP B N 1
ATOM 7888 C CA . ASP B 1 369 ? 10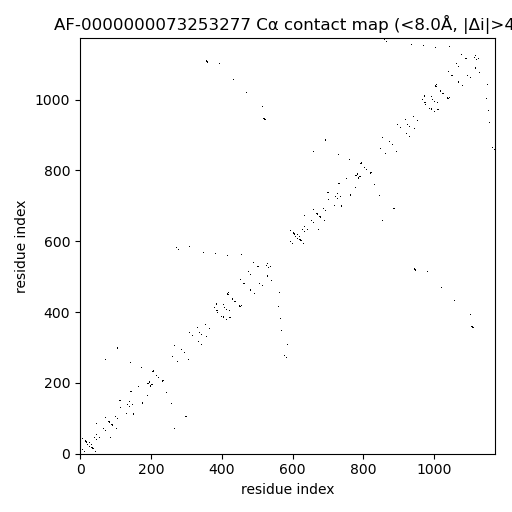.305 14.43 29.938 1 98.19 369 ASP B CA 1
ATOM 7889 C C . ASP B 1 369 ? 9.094 14.102 29.062 1 98.19 369 ASP B C 1
ATOM 7891 O O . ASP B 1 369 ? 8.188 13.383 29.5 1 98.19 369 ASP B O 1
ATOM 7895 N N . ILE B 1 370 ? 9.062 14.656 27.906 1 98.38 370 ILE B N 1
ATOM 7896 C CA . ILE B 1 370 ? 7.969 14.398 26.984 1 98.38 370 ILE B CA 1
ATOM 7897 C C . ILE B 1 370 ? 7.906 12.914 26.656 1 98.38 370 ILE B C 1
ATOM 7899 O O . ILE B 1 370 ? 6.828 12.312 26.672 1 98.38 370 ILE B O 1
ATOM 7903 N N . HIS B 1 371 ? 9.047 12.281 26.391 1 98.25 371 HIS B N 1
ATOM 7904 C CA . HIS B 1 371 ? 9.078 10.852 26.109 1 98.25 371 HIS B CA 1
ATOM 7905 C C . HIS B 1 371 ? 8.57 10.039 27.297 1 98.25 371 HIS B C 1
ATOM 7907 O O . HIS B 1 371 ? 7.758 9.125 27.125 1 98.25 371 HIS B O 1
ATOM 7913 N N . GLU B 1 372 ? 9.031 10.398 28.438 1 97.19 372 GLU B N 1
ATOM 7914 C CA . GLU B 1 372 ? 8.625 9.695 29.656 1 97.19 372 GLU B CA 1
ATOM 7915 C C . GLU B 1 372 ? 7.117 9.789 29.875 1 97.19 372 GLU B C 1
ATOM 7917 O O . GLU B 1 372 ? 6.473 8.805 30.234 1 97.19 372 GLU B O 1
ATOM 7922 N N . ALA B 1 373 ? 6.613 10.953 29.656 1 96.81 373 ALA B N 1
ATOM 7923 C CA . ALA B 1 373 ? 5.188 11.195 29.844 1 96.81 373 ALA B CA 1
ATOM 7924 C C . ALA B 1 373 ? 4.355 10.336 28.891 1 96.81 373 ALA B C 1
ATOM 7926 O O . ALA B 1 373 ? 3.316 9.797 29.281 1 96.81 373 ALA B O 1
ATOM 7927 N N . ILE B 1 374 ? 4.777 10.234 27.641 1 97.38 374 ILE B N 1
ATOM 7928 C CA . ILE B 1 374 ? 4.062 9.414 26.672 1 97.38 374 ILE B CA 1
ATOM 7929 C C . ILE B 1 374 ? 4.066 7.953 27.125 1 97.38 374 ILE B C 1
ATOM 7931 O O . ILE B 1 374 ? 3.037 7.281 27.078 1 97.38 374 ILE B O 1
ATOM 7935 N N . LEU B 1 375 ? 5.164 7.453 27.625 1 96.81 375 LEU B N 1
ATOM 7936 C CA . LEU B 1 375 ? 5.352 6.043 27.938 1 96.81 375 LEU B CA 1
ATOM 7937 C C . LEU B 1 375 ? 4.598 5.66 29.203 1 96.81 375 LEU B C 1
ATOM 7939 O O . LEU B 1 375 ? 4.348 4.48 29.453 1 96.81 375 LEU B O 1
ATOM 7943 N N . LEU B 1 376 ? 4.211 6.629 30.047 1 94.88 376 LEU B N 1
ATOM 7944 C CA . LEU B 1 376 ? 3.357 6.352 31.188 1 94.88 376 LEU B CA 1
ATOM 7945 C C . LEU B 1 376 ? 2.006 5.805 30.75 1 94.88 376 LEU B C 1
ATOM 7947 O O . LEU B 1 376 ? 1.434 4.938 31.406 1 94.88 376 LEU B O 1
ATOM 7951 N N . ARG B 1 377 ? 1.624 6.273 29.594 1 93.31 377 ARG B N 1
ATOM 7952 C CA . ARG B 1 377 ? 0.319 5.863 29.078 1 93.31 377 ARG B CA 1
ATOM 7953 C C . ARG B 1 377 ? 0.463 4.793 28 1 93.31 377 ARG B C 1
ATOM 7955 O O . ARG B 1 377 ? -0.434 3.969 27.812 1 93.31 377 ARG B O 1
ATOM 7962 N N . LEU B 1 378 ? 1.614 4.84 27.281 1 94.94 378 LEU B N 1
ATOM 7963 C CA . LEU B 1 378 ? 1.879 3.893 26.203 1 94.94 378 LEU B CA 1
ATOM 7964 C C . LEU B 1 378 ? 3.207 3.176 26.406 1 94.94 378 LEU B C 1
ATOM 7966 O O . LEU B 1 378 ? 4.137 3.328 25.625 1 94.94 378 LEU B O 1
ATOM 7970 N N . PRO B 1 379 ? 3.223 2.324 27.344 1 95.31 379 PRO B N 1
ATOM 7971 C CA . PRO B 1 379 ? 4.504 1.703 27.688 1 95.31 379 PRO B CA 1
ATOM 7972 C C . PRO B 1 379 ? 5.047 0.811 26.578 1 95.31 379 PRO B C 1
ATOM 7974 O O . PRO B 1 379 ? 6.258 0.583 26.5 1 95.31 379 PRO B O 1
ATOM 7977 N N . ASP B 1 380 ? 4.164 0.354 25.641 1 95.12 380 ASP B N 1
ATOM 7978 C CA . ASP B 1 380 ? 4.582 -0.607 24.625 1 95.12 380 ASP B CA 1
ATOM 7979 C C . ASP B 1 380 ? 4.848 0.086 23.281 1 95.12 380 ASP B C 1
ATOM 7981 O O . ASP B 1 380 ? 4.938 -0.571 22.25 1 95.12 380 ASP B O 1
ATOM 7985 N N . SER B 1 381 ? 4.961 1.419 23.312 1 95.75 381 SER B N 1
ATOM 7986 C CA . SER B 1 381 ? 5.219 2.125 22.062 1 95.75 381 SER B CA 1
ATOM 7987 C C . SER B 1 381 ? 6.691 2.059 21.672 1 95.75 381 SER B C 1
ATOM 7989 O O . SER B 1 381 ? 7.516 2.791 22.219 1 95.75 381 SER B O 1
ATOM 7991 N N . VAL B 1 382 ? 6.973 1.224 20.688 1 96.38 382 VAL B N 1
ATOM 7992 C CA . VAL B 1 382 ? 8.344 1.02 20.234 1 96.38 382 VAL B CA 1
ATOM 7993 C C . VAL B 1 382 ? 8.906 2.326 19.688 1 96.38 382 VAL B C 1
ATOM 7995 O O . VAL B 1 382 ? 10.047 2.691 19.969 1 96.38 382 VAL B O 1
ATOM 7998 N N . GLU B 1 383 ? 8.117 3.078 18.953 1 96.06 383 GLU B N 1
ATOM 7999 C CA . GLU B 1 383 ? 8.547 4.328 18.344 1 96.06 383 GLU B CA 1
ATOM 8000 C C . GLU B 1 383 ? 9.039 5.324 19.391 1 96.06 383 GLU B C 1
ATOM 8002 O O . GLU B 1 383 ? 10.102 5.926 19.219 1 96.06 383 GLU B O 1
ATOM 8007 N N . VAL B 1 384 ? 8.312 5.441 20.438 1 97.69 384 VAL B N 1
ATOM 8008 C CA . VAL B 1 384 ? 8.633 6.422 21.469 1 97.69 384 VAL B CA 1
ATOM 8009 C C . VAL B 1 384 ? 9.891 5.996 22.219 1 97.69 384 VAL B C 1
ATOM 8011 O O . VAL B 1 384 ? 10.758 6.824 22.516 1 97.69 384 VAL B O 1
ATOM 8014 N N . ILE B 1 385 ? 10.016 4.699 22.547 1 98.06 385 ILE B N 1
ATOM 8015 C CA . ILE B 1 385 ? 11.172 4.199 23.266 1 98.06 385 ILE B CA 1
ATOM 8016 C C . ILE B 1 385 ? 12.43 4.395 22.422 1 98.06 385 ILE B C 1
ATOM 8018 O O . ILE B 1 385 ? 13.461 4.855 22.922 1 98.06 385 ILE B O 1
ATOM 8022 N N . VAL B 1 386 ? 12.305 4.051 21.172 1 97.5 386 VAL B N 1
ATOM 8023 C CA . VAL B 1 386 ? 13.438 4.203 20.266 1 97.5 386 VAL B CA 1
ATOM 8024 C C . VAL B 1 386 ? 13.797 5.68 20.141 1 97.5 386 VAL B C 1
ATOM 8026 O O . VAL B 1 386 ? 14.977 6.043 20.141 1 97.5 386 VAL B O 1
ATOM 8029 N N . SER B 1 387 ? 12.797 6.547 20.016 1 97.88 387 SER B N 1
ATOM 8030 C CA . SER B 1 387 ? 13.039 7.984 19.969 1 97.88 387 SER B CA 1
ATOM 8031 C C . SER B 1 387 ? 13.75 8.469 21.219 1 97.88 387 SER B C 1
ATOM 8033 O O . SER B 1 387 ? 14.68 9.273 21.141 1 97.88 387 SER B O 1
ATOM 8035 N N . TRP B 1 388 ? 13.305 7.957 22.359 1 98.25 388 TRP B N 1
ATOM 8036 C CA . TRP B 1 388 ? 13.93 8.297 23.641 1 98.25 388 TRP B CA 1
ATOM 8037 C C . TRP B 1 388 ? 15.398 7.887 23.656 1 98.25 388 TRP B C 1
ATOM 8039 O O . TRP B 1 388 ? 16.266 8.688 24 1 98.25 388 TRP B O 1
ATOM 8049 N N . ALA B 1 389 ? 15.625 6.684 23.25 1 98.12 389 ALA B N 1
ATOM 8050 C CA . ALA B 1 389 ? 17 6.176 23.188 1 98.12 389 ALA B CA 1
ATOM 8051 C C . ALA B 1 389 ? 17.859 7.039 22.266 1 98.12 389 ALA B C 1
ATOM 8053 O O . ALA B 1 389 ? 19.016 7.312 22.578 1 98.12 389 ALA B O 1
ATOM 8054 N N . ASN B 1 390 ? 17.328 7.508 21.219 1 97.56 390 ASN B N 1
ATOM 8055 C CA . ASN B 1 390 ? 18.078 8.297 20.25 1 97.56 390 ASN B CA 1
ATOM 8056 C C . ASN B 1 390 ? 18.391 9.695 20.781 1 97.56 390 ASN B C 1
ATOM 8058 O O . ASN B 1 390 ? 19.453 10.258 20.484 1 97.56 390 ASN B O 1
ATOM 8062 N N . VAL B 1 391 ? 17.469 10.305 21.547 1 98.06 391 VAL B N 1
ATOM 8063 C CA . VAL B 1 391 ? 17.766 11.578 22.188 1 98.06 391 VAL B CA 1
ATOM 8064 C C . VAL B 1 391 ? 18.953 11.414 23.141 1 98.06 391 VAL B C 1
ATOM 8066 O O . VAL B 1 391 ? 19.875 12.227 23.141 1 98.06 391 VAL B O 1
ATOM 8069 N N . GLU B 1 392 ? 18.875 10.328 23.906 1 97.88 392 GLU B N 1
ATOM 8070 C CA . GLU B 1 392 ? 19.953 10.039 24.844 1 97.88 392 GLU B CA 1
ATOM 8071 C C . GLU B 1 392 ? 21.281 9.82 24.109 1 97.88 392 GLU B C 1
ATOM 8073 O O . GLU B 1 392 ? 22.312 10.32 24.531 1 97.88 392 GLU B O 1
ATOM 8078 N N . ARG B 1 393 ? 21.219 9.156 23.031 1 96.56 393 ARG B N 1
ATOM 8079 C CA . ARG B 1 393 ? 22.422 8.906 22.234 1 96.56 393 ARG B CA 1
ATOM 8080 C C . ARG B 1 393 ? 23.031 10.211 21.75 1 96.56 393 ARG B C 1
ATOM 8082 O O . ARG B 1 393 ? 24.234 10.414 21.859 1 96.56 393 ARG B O 1
ATOM 8089 N N . ARG B 1 394 ? 22.203 11.148 21.219 1 96.5 394 ARG B N 1
ATOM 8090 C CA . ARG B 1 394 ? 22.688 12.398 20.641 1 96.5 394 ARG B CA 1
ATOM 8091 C C . ARG B 1 394 ? 23.234 13.328 21.703 1 96.5 394 ARG B C 1
ATOM 8093 O O . ARG B 1 394 ? 24.25 13.992 21.5 1 96.5 394 ARG B O 1
ATOM 8100 N N . GLN B 1 395 ? 22.641 13.258 22.891 1 96.75 395 GLN B N 1
ATOM 8101 C CA . GLN B 1 395 ? 22.922 14.305 23.875 1 96.75 395 GLN B CA 1
ATOM 8102 C C . GLN B 1 395 ? 23.797 13.766 25 1 96.75 395 GLN B C 1
ATOM 8104 O O . GLN B 1 395 ? 24.594 14.508 25.594 1 96.75 395 GLN B O 1
ATOM 8109 N N . ASN B 1 396 ? 23.641 12.422 25.297 1 96.06 396 ASN B N 1
ATOM 8110 C CA . ASN B 1 396 ? 24.328 11.906 26.484 1 96.06 396 ASN B CA 1
ATOM 8111 C C . ASN B 1 396 ? 25.219 10.711 26.141 1 96.06 396 ASN B C 1
ATOM 8113 O O . ASN B 1 396 ? 25.812 10.102 27.016 1 96.06 396 ASN B O 1
ATOM 8117 N N . GLY B 1 397 ? 25.219 10.328 24.922 1 94.19 397 GLY B N 1
ATOM 8118 C CA . GLY B 1 397 ? 26.141 9.289 24.5 1 94.19 397 GLY B CA 1
ATOM 8119 C C . GLY B 1 397 ? 25.469 7.938 24.312 1 94.19 397 GLY B C 1
ATOM 8120 O O . GLY B 1 397 ? 24.312 7.762 24.672 1 94.19 397 GLY B O 1
ATOM 8121 N N . ILE B 1 398 ? 26.234 6.984 23.875 1 94.62 398 ILE B N 1
ATOM 8122 C CA . ILE B 1 398 ? 25.75 5.668 23.469 1 94.62 398 ILE B CA 1
ATOM 8123 C C . ILE B 1 398 ? 25.344 4.871 24.703 1 94.62 398 ILE B C 1
ATOM 8125 O O . ILE B 1 398 ? 24.328 4.156 24.703 1 94.62 398 ILE B O 1
ATOM 8129 N N . ASP B 1 399 ? 26.078 4.988 25.766 1 96.38 399 ASP B N 1
ATOM 8130 C CA . ASP B 1 399 ? 25.797 4.234 26.984 1 96.38 399 ASP B CA 1
ATOM 8131 C C . ASP B 1 399 ? 24.453 4.629 27.562 1 96.38 399 ASP B C 1
ATOM 8133 O O . ASP B 1 399 ? 23.703 3.777 28.062 1 96.38 399 ASP B O 1
ATOM 8137 N N . ALA B 1 400 ? 24.141 5.883 27.516 1 97.38 400 ALA B N 1
ATOM 8138 C CA . ALA B 1 400 ? 22.828 6.355 28 1 97.38 400 ALA B CA 1
ATOM 8139 C C . ALA B 1 400 ? 21.703 5.77 27.156 1 97.38 400 ALA B C 1
ATOM 8141 O O . ALA B 1 400 ? 20.641 5.422 27.688 1 97.38 400 ALA B O 1
ATOM 8142 N N . ALA B 1 401 ? 21.875 5.723 25.859 1 97.56 401 ALA B N 1
ATOM 8143 C CA . ALA B 1 401 ? 20.891 5.129 24.969 1 97.56 401 ALA B CA 1
ATOM 8144 C C . ALA B 1 401 ? 20.672 3.652 25.281 1 97.56 401 ALA B C 1
ATOM 8146 O O . ALA B 1 401 ? 19.547 3.182 25.344 1 97.56 401 ALA B O 1
ATOM 8147 N N . ILE B 1 402 ? 21.797 2.947 25.5 1 97.12 402 ILE B N 1
ATOM 8148 C CA . ILE B 1 402 ? 21.734 1.526 25.812 1 97.12 402 ILE B CA 1
ATOM 8149 C C . ILE B 1 402 ? 20.953 1.33 27.125 1 97.12 402 ILE B C 1
ATOM 8151 O O . ILE B 1 402 ? 20.156 0.396 27.25 1 97.12 402 ILE B O 1
ATOM 8155 N N . GLN B 1 403 ? 21.141 2.193 28.031 1 97.69 403 GLN B N 1
ATOM 8156 C CA . GLN B 1 403 ? 20.469 2.098 29.328 1 97.69 403 GLN B CA 1
ATOM 8157 C C . GLN B 1 403 ? 18.969 2.238 29.172 1 97.69 403 GLN B C 1
ATOM 8159 O O . GLN B 1 403 ? 18.203 1.601 29.906 1 97.69 403 GLN B O 1
ATOM 8164 N N . VAL B 1 404 ? 18.516 3.094 28.266 1 97.81 404 VAL B N 1
ATOM 8165 C CA . VAL B 1 404 ? 17.078 3.236 28 1 97.81 404 VAL B CA 1
ATOM 8166 C C . VAL B 1 404 ? 16.5 1.894 27.562 1 97.81 404 VAL B C 1
ATOM 8168 O O . VAL B 1 404 ? 15.477 1.455 28.078 1 97.81 404 VAL B O 1
ATOM 8171 N N . TYR B 1 405 ? 17.188 1.239 26.625 1 97.62 405 TYR B N 1
ATOM 8172 C CA . TYR B 1 405 ? 16.734 -0.057 26.141 1 97.62 405 TYR B CA 1
ATOM 8173 C C . TYR B 1 405 ? 16.719 -1.086 27.266 1 97.62 405 TYR B C 1
ATOM 8175 O O . TYR B 1 405 ? 15.727 -1.796 27.453 1 97.62 405 TYR B O 1
ATOM 8183 N N . LYS B 1 406 ? 17.766 -1.143 28.031 1 97.12 406 LYS B N 1
ATOM 8184 C CA . LYS B 1 406 ? 17.859 -2.107 29.125 1 97.12 406 LYS B CA 1
ATOM 8185 C C . LYS B 1 406 ? 16.75 -1.904 30.141 1 97.12 406 LYS B C 1
ATOM 8187 O O . LYS B 1 406 ? 16.125 -2.869 30.578 1 97.12 406 LYS B O 1
ATOM 8192 N N . ASN B 1 407 ? 16.5 -0.677 30.5 1 97.06 407 ASN B N 1
ATOM 8193 C CA . ASN B 1 407 ? 15.453 -0.348 31.469 1 97.06 407 ASN B CA 1
ATOM 8194 C C . ASN B 1 407 ? 14.078 -0.793 30.984 1 97.06 407 ASN B C 1
ATOM 8196 O O . ASN B 1 407 ? 13.289 -1.351 31.75 1 97.06 407 ASN B O 1
ATOM 8200 N N . GLN B 1 408 ? 13.82 -0.53 29.703 1 96.62 408 GLN B N 1
ATOM 8201 C CA . GLN B 1 408 ? 12.508 -0.878 29.156 1 96.62 408 GLN B CA 1
ATOM 8202 C C . GLN B 1 408 ? 12.367 -2.389 28.984 1 96.62 408 GLN B C 1
ATOM 8204 O O . GLN B 1 408 ? 11.289 -2.941 29.188 1 96.62 408 GLN B O 1
ATOM 8209 N N . ILE B 1 409 ? 13.422 -3.072 28.641 1 96.25 409 ILE B N 1
ATOM 8210 C CA . ILE B 1 409 ? 13.414 -4.523 28.469 1 96.25 409 ILE B CA 1
ATOM 8211 C C . ILE B 1 409 ? 13.188 -5.191 29.828 1 96.25 409 ILE B C 1
ATOM 8213 O O . ILE B 1 409 ? 12.484 -6.195 29.922 1 96.25 409 ILE B O 1
ATOM 8217 N N . ASP B 1 410 ? 13.695 -4.621 30.875 1 95.62 410 ASP B N 1
ATOM 8218 C CA . ASP B 1 410 ? 13.578 -5.18 32.219 1 95.62 410 ASP B CA 1
ATOM 8219 C C . ASP B 1 410 ? 12.25 -4.793 32.844 1 95.62 410 ASP B C 1
ATOM 8221 O O . ASP B 1 410 ? 11.852 -5.375 33.875 1 95.62 410 ASP B O 1
ATOM 8225 N N . ALA B 1 411 ? 11.609 -3.83 32.281 1 94.75 411 ALA B N 1
ATOM 8226 C CA . ALA B 1 411 ? 10.367 -3.342 32.844 1 94.75 411 ALA B CA 1
ATOM 8227 C C . ALA B 1 411 ? 9.25 -4.375 32.719 1 94.75 411 ALA B C 1
ATOM 8229 O O . ALA B 1 411 ? 9.039 -4.918 31.625 1 94.75 411 ALA B O 1
ATOM 8230 N N . PRO B 1 412 ? 8.531 -4.68 33.75 1 93.75 412 PRO B N 1
ATOM 8231 C CA . PRO B 1 412 ? 7.461 -5.684 33.688 1 93.75 412 PRO B CA 1
ATOM 8232 C C . PRO B 1 412 ? 6.25 -5.211 32.875 1 93.75 412 PRO B C 1
ATOM 8234 O O . PRO B 1 412 ? 5.441 -6.031 32.438 1 93.75 412 PRO B O 1
ATOM 8237 N N . THR B 1 413 ? 6.121 -3.941 32.719 1 93.12 413 THR B N 1
ATOM 8238 C CA . THR B 1 413 ? 4.949 -3.371 32.062 1 93.12 413 THR B CA 1
ATOM 8239 C C . THR B 1 413 ? 5.051 -3.527 30.547 1 93.12 413 THR B C 1
ATOM 8241 O O . THR B 1 413 ? 4.055 -3.391 29.828 1 93.12 413 THR B O 1
ATOM 8244 N N . VAL B 1 414 ? 6.223 -3.83 30.031 1 95.12 414 VAL B N 1
ATOM 8245 C CA . VAL B 1 414 ? 6.449 -3.93 28.594 1 95.12 414 VAL B CA 1
ATOM 8246 C C . VAL B 1 414 ? 6.234 -5.371 28.141 1 95.12 414 VAL B C 1
ATOM 8248 O O . VAL B 1 414 ? 6.715 -6.309 28.781 1 95.12 414 VAL B O 1
ATOM 8251 N N . ASP B 1 415 ? 5.48 -5.516 27.141 1 94.12 415 ASP B N 1
ATOM 8252 C CA . ASP B 1 415 ? 5.148 -6.863 26.688 1 94.12 415 ASP B CA 1
ATOM 8253 C C . ASP B 1 415 ? 6.332 -7.512 25.969 1 94.12 415 ASP B C 1
ATOM 8255 O O . ASP B 1 415 ? 7.309 -6.836 25.641 1 94.12 415 ASP B O 1
ATOM 8259 N N . ILE B 1 416 ? 6.23 -8.727 25.75 1 94.81 416 ILE B N 1
ATOM 8260 C CA . ILE B 1 416 ? 7.344 -9.547 25.266 1 94.81 416 ILE B CA 1
ATOM 8261 C C . ILE B 1 416 ? 7.691 -9.164 23.828 1 94.81 416 ILE B C 1
ATOM 8263 O O . ILE B 1 416 ? 8.859 -9.188 23.453 1 94.81 416 ILE B O 1
ATOM 8267 N N . TYR B 1 417 ? 6.738 -8.82 23.031 1 95 417 TYR B N 1
ATOM 8268 C CA . TYR B 1 417 ? 6.984 -8.492 21.641 1 95 417 TYR B CA 1
ATOM 8269 C C . TYR B 1 417 ? 7.676 -7.137 21.5 1 95 417 TYR B C 1
ATOM 8271 O O . TYR B 1 417 ? 8.57 -6.965 20.672 1 95 417 TYR B O 1
ATOM 8279 N N . THR B 1 418 ? 7.242 -6.199 22.328 1 96.19 418 THR B N 1
ATOM 8280 C CA . THR B 1 418 ? 7.945 -4.922 22.406 1 96.19 418 THR B CA 1
ATOM 8281 C C . THR B 1 418 ? 9.383 -5.121 22.875 1 96.19 418 THR B C 1
ATOM 8283 O O . THR B 1 418 ? 10.312 -4.523 22.312 1 96.19 418 THR B O 1
ATOM 8286 N N . LYS B 1 419 ? 9.57 -5.98 23.859 1 97.31 419 LYS B N 1
ATOM 8287 C CA . LYS B 1 419 ? 10.914 -6.285 24.344 1 97.31 419 LYS B CA 1
ATOM 8288 C C . LYS B 1 419 ? 11.789 -6.836 23.219 1 97.31 419 LYS B C 1
ATOM 8290 O O . LYS B 1 419 ? 12.953 -6.457 23.078 1 97.31 419 LYS B O 1
ATOM 8295 N N . ALA B 1 420 ? 11.203 -7.688 22.406 1 96.94 420 ALA B N 1
ATOM 8296 C CA . ALA B 1 420 ? 11.922 -8.273 21.281 1 96.94 420 ALA B CA 1
ATOM 8297 C C . ALA B 1 420 ? 12.375 -7.188 20.297 1 96.94 420 ALA B C 1
ATOM 8299 O O . ALA B 1 420 ? 13.516 -7.203 19.844 1 96.94 420 ALA B O 1
ATOM 8300 N N . ALA B 1 421 ? 11.508 -6.246 20.031 1 96.5 421 ALA B N 1
ATOM 8301 C CA . ALA B 1 421 ? 11.828 -5.141 19.125 1 96.5 421 ALA B CA 1
ATOM 8302 C C . ALA B 1 421 ? 12.953 -4.285 19.688 1 96.5 421 ALA B C 1
ATOM 8304 O O . ALA B 1 421 ? 13.852 -3.863 18.953 1 96.5 421 ALA B O 1
ATOM 8305 N N . LEU B 1 422 ? 12.891 -4.074 20.984 1 97.75 422 LEU B N 1
ATOM 8306 C CA . LEU B 1 422 ? 13.883 -3.229 21.625 1 97.75 422 LEU B CA 1
ATOM 8307 C C . LEU B 1 422 ? 15.25 -3.906 21.641 1 97.75 422 LEU B C 1
ATOM 8309 O O . LEU B 1 422 ? 16.281 -3.242 21.484 1 97.75 422 LEU B O 1
ATOM 8313 N N . VAL B 1 423 ? 15.25 -5.215 21.812 1 97.81 423 VAL B N 1
ATOM 8314 C CA . VAL B 1 423 ? 16.5 -5.969 21.75 1 97.81 423 VAL B CA 1
ATOM 8315 C C . VAL B 1 423 ? 17.125 -5.836 20.359 1 97.81 423 VAL B C 1
ATOM 8317 O O . VAL B 1 423 ? 18.328 -5.645 20.234 1 97.81 423 VAL B O 1
ATOM 8320 N N . ALA B 1 424 ? 16.281 -5.922 19.391 1 97.31 424 ALA B N 1
ATOM 8321 C CA . ALA B 1 424 ? 16.766 -5.773 18.016 1 97.31 424 ALA B CA 1
ATOM 8322 C C . ALA B 1 424 ? 17.312 -4.375 17.766 1 97.31 424 ALA B C 1
ATOM 8324 O O . ALA B 1 424 ? 18.375 -4.215 17.156 1 97.31 424 ALA B O 1
ATOM 8325 N N . GLU B 1 425 ? 16.594 -3.355 18.266 1 96.75 425 GLU B N 1
ATOM 8326 C CA . GLU B 1 425 ? 17.062 -1.978 18.125 1 96.75 425 GLU B CA 1
ATOM 8327 C C . GLU B 1 425 ? 18.359 -1.75 18.875 1 96.75 425 GLU B C 1
ATOM 8329 O O . GLU B 1 425 ? 19.234 -0.995 18.422 1 96.75 425 GLU B O 1
ATOM 8334 N N . TRP B 1 426 ? 18.484 -2.365 20.047 1 97.38 426 TRP B N 1
ATOM 8335 C CA . TRP B 1 426 ? 19.719 -2.324 20.812 1 97.38 426 TRP B CA 1
ATOM 8336 C C . TRP B 1 426 ? 20.875 -2.898 20 1 97.38 426 TRP B C 1
ATOM 8338 O O . TRP B 1 426 ? 21.953 -2.299 19.938 1 97.38 426 TRP B O 1
ATOM 8348 N N . ALA B 1 427 ? 20.625 -4.062 19.344 1 97.25 427 ALA B N 1
ATOM 8349 C CA . ALA B 1 427 ? 21.641 -4.68 18.516 1 97.25 427 ALA B CA 1
ATOM 8350 C C . ALA B 1 427 ? 22.062 -3.752 17.375 1 97.25 427 ALA B C 1
ATOM 8352 O O . ALA B 1 427 ? 23.25 -3.621 17.062 1 97.25 427 ALA B O 1
ATOM 8353 N N . LEU B 1 428 ? 21.141 -3.078 16.781 1 95.12 428 LEU B N 1
ATOM 8354 C CA . LEU B 1 428 ? 21.438 -2.162 15.688 1 95.12 428 LEU B CA 1
ATOM 8355 C C . LEU B 1 428 ? 22.25 -0.971 16.188 1 95.12 428 LEU B C 1
ATOM 8357 O O . LEU B 1 428 ? 23.109 -0.467 15.461 1 95.12 428 LEU B O 1
ATOM 8361 N N . LEU B 1 429 ? 21.922 -0.506 17.391 1 95.44 429 LEU B N 1
ATOM 8362 C CA . LEU B 1 429 ? 22.688 0.582 17.984 1 95.44 429 LEU B CA 1
ATOM 8363 C C . LEU B 1 429 ? 24.156 0.181 18.172 1 95.44 429 LEU B C 1
ATOM 8365 O O . LEU B 1 429 ? 25.062 0.962 17.875 1 95.44 429 LEU B O 1
ATOM 8369 N N . LEU B 1 430 ? 24.391 -1.028 18.609 1 95.31 430 LEU B N 1
ATOM 8370 C CA . LEU B 1 430 ? 25.75 -1.535 18.797 1 95.31 430 LEU B CA 1
ATOM 8371 C C . LEU B 1 430 ? 26.484 -1.641 17.469 1 95.31 430 LEU B C 1
ATOM 8373 O O . LEU B 1 430 ? 27.672 -1.352 17.375 1 95.31 430 LEU B O 1
ATOM 8377 N N . TRP B 1 431 ? 25.734 -1.979 16.453 1 94.56 431 TRP B N 1
ATOM 8378 C CA . TRP B 1 431 ? 26.297 -2.189 15.117 1 94.56 431 TRP B CA 1
ATOM 8379 C C . TRP B 1 431 ? 26.547 -0.859 14.422 1 94.56 431 TRP B C 1
ATOM 8381 O O . TRP B 1 431 ? 27.703 -0.53 14.102 1 94.56 431 TRP B O 1
ATOM 8391 N N . LYS B 1 432 ? 25.547 -0.002 14.242 1 91.31 432 LYS B N 1
ATOM 8392 C CA . LYS B 1 432 ? 25.594 1.171 13.375 1 91.31 432 LYS B CA 1
ATOM 8393 C C . LYS B 1 432 ? 26.266 2.348 14.078 1 91.31 432 LYS B C 1
ATOM 8395 O O . LYS B 1 432 ? 26.906 3.18 13.43 1 91.31 432 LYS B O 1
ATOM 8400 N N . VAL B 1 433 ? 26.156 2.436 15.391 1 90.56 433 VAL B N 1
ATOM 8401 C CA . VAL B 1 433 ? 26.641 3.607 16.109 1 90.56 433 VAL B CA 1
ATOM 8402 C C . VAL B 1 433 ? 27.969 3.277 16.797 1 90.56 433 VAL B C 1
ATOM 8404 O O . VAL B 1 433 ? 28.969 3.979 16.609 1 90.56 433 VAL B O 1
ATOM 8407 N N . LYS B 1 434 ? 27.969 2.195 17.547 1 90.38 434 LYS B N 1
ATOM 8408 C CA . LYS B 1 434 ? 29.203 1.799 18.234 1 90.38 434 LYS B CA 1
ATOM 8409 C C . LYS B 1 434 ? 30.203 1.19 17.266 1 90.38 434 LYS B C 1
ATOM 8411 O O . LYS B 1 434 ? 31.422 1.273 17.484 1 90.38 434 LYS B O 1
ATOM 8416 N N . GLY B 1 435 ? 29.719 0.477 16.188 1 91.69 435 GLY B N 1
ATOM 8417 C CA . GLY B 1 435 ? 30.562 -0.144 15.18 1 91.69 435 GLY B CA 1
ATOM 8418 C C . GLY B 1 435 ? 31.016 -1.54 15.562 1 91.69 435 GLY B C 1
ATOM 8419 O O . GLY B 1 435 ? 32.031 -2.029 15.062 1 91.69 435 GLY B O 1
ATOM 8420 N N . SER B 1 436 ? 30.328 -2.162 16.484 1 93.94 436 SER B N 1
ATOM 8421 C CA . SER B 1 436 ? 30.688 -3.502 16.938 1 93.94 436 SER B CA 1
ATOM 8422 C C . SER B 1 436 ? 29.781 -4.559 16.312 1 93.94 436 SER B C 1
ATOM 8424 O O . SER B 1 436 ? 28.734 -4.898 16.859 1 93.94 436 SER B O 1
ATOM 8426 N N . THR B 1 437 ? 30.203 -5.18 15.297 1 94.81 437 THR B N 1
ATOM 8427 C CA . THR B 1 437 ? 29.438 -6.195 14.578 1 94.81 437 THR B CA 1
ATOM 8428 C C . THR B 1 437 ? 29.297 -7.457 15.43 1 94.81 437 THR B C 1
ATOM 8430 O O . THR B 1 437 ? 28.234 -8.062 15.477 1 94.81 437 THR B O 1
ATOM 8433 N N . GLU B 1 438 ? 30.359 -7.816 16.109 1 95.75 438 GLU B N 1
ATOM 8434 C CA . GLU B 1 438 ? 30.359 -9.055 16.891 1 95.75 438 GLU B CA 1
ATOM 8435 C C . GLU B 1 438 ? 29.391 -8.969 18.062 1 95.75 438 GLU B C 1
ATOM 8437 O O . GLU B 1 438 ? 28.641 -9.906 18.328 1 95.75 438 GLU B O 1
ATOM 8442 N N . GLU B 1 439 ? 29.391 -7.848 18.75 1 96.25 439 GLU B N 1
ATOM 8443 C CA . GLU B 1 439 ? 28.484 -7.664 19.891 1 96.25 439 GLU B CA 1
ATOM 8444 C C . GLU B 1 439 ? 27.031 -7.688 19.422 1 96.25 439 GLU B C 1
ATOM 8446 O O . GLU B 1 439 ? 26.172 -8.273 20.094 1 96.25 439 GLU B O 1
ATOM 8451 N N . ALA B 1 440 ? 26.781 -7.016 18.328 1 96.94 440 ALA B N 1
ATOM 8452 C CA . ALA B 1 440 ? 25.422 -6.988 17.781 1 96.94 440 ALA B CA 1
ATOM 8453 C C . ALA B 1 440 ? 24.938 -8.391 17.422 1 96.94 440 ALA B C 1
ATOM 8455 O O . ALA B 1 440 ? 23.812 -8.773 17.75 1 96.94 440 ALA B O 1
ATOM 8456 N N . ARG B 1 441 ? 25.781 -9.188 16.75 1 97.06 441 ARG B N 1
ATOM 8457 C CA . ARG B 1 441 ? 25.438 -10.555 16.375 1 97.06 441 ARG B CA 1
ATOM 8458 C C . ARG B 1 441 ? 25.156 -11.406 17.594 1 97.06 441 ARG B C 1
ATOM 8460 O O . ARG B 1 441 ? 24.219 -12.227 17.578 1 97.06 441 ARG B O 1
ATOM 8467 N N . GLU B 1 442 ? 25.938 -11.219 18.609 1 97.06 442 GLU B N 1
ATOM 8468 C CA . GLU B 1 442 ? 25.75 -11.969 19.844 1 97.06 442 GLU B CA 1
ATOM 8469 C C . GLU B 1 442 ? 24.406 -11.672 20.484 1 97.06 442 GLU B C 1
ATOM 8471 O O . GLU B 1 442 ? 23.766 -12.562 21.062 1 97.06 442 GLU B O 1
ATOM 8476 N N . VAL B 1 443 ? 23.984 -10.43 20.406 1 97.12 443 VAL B N 1
ATOM 8477 C CA . VAL B 1 443 ? 22.688 -10.047 20.969 1 97.12 443 VAL B CA 1
ATOM 8478 C C . VAL B 1 443 ? 21.578 -10.812 20.266 1 97.12 443 VAL B C 1
ATOM 8480 O O . VAL B 1 443 ? 20.672 -11.359 20.922 1 97.12 443 VAL B O 1
ATOM 8483 N N . PHE B 1 444 ? 21.594 -10.875 18.938 1 97.44 444 PHE B N 1
ATOM 8484 C CA . PHE B 1 444 ? 20.578 -11.594 18.188 1 97.44 444 PHE B CA 1
ATOM 8485 C C . PHE B 1 444 ? 20.609 -13.078 18.516 1 97.44 444 PHE B C 1
ATOM 8487 O O . PHE B 1 444 ? 19.578 -13.688 18.797 1 97.44 444 PHE B O 1
ATOM 8494 N N . THR B 1 445 ? 21.797 -13.672 18.531 1 96.5 445 THR B N 1
ATOM 8495 C CA . THR B 1 445 ? 21.953 -15.117 18.688 1 96.5 445 THR B CA 1
ATOM 8496 C C . THR B 1 445 ? 21.547 -15.547 20.094 1 96.5 445 THR B C 1
ATOM 8498 O O . THR B 1 445 ? 20.922 -16.594 20.266 1 96.5 445 THR B O 1
ATOM 8501 N N . LYS B 1 446 ? 21.828 -14.742 21.047 1 95.81 446 LYS B N 1
ATOM 8502 C CA . LYS B 1 446 ? 21.531 -15.078 22.438 1 95.81 446 LYS B CA 1
ATOM 8503 C C . LYS B 1 446 ? 20.031 -14.953 22.719 1 95.81 446 LYS B C 1
ATOM 8505 O O . LYS B 1 446 ? 19.5 -15.656 23.578 1 95.81 446 LYS B O 1
ATOM 8510 N N . ASN B 1 447 ? 19.391 -14.102 21.984 1 96.06 447 ASN B N 1
ATOM 8511 C CA . ASN B 1 447 ? 18.016 -13.758 22.375 1 96.06 447 ASN B CA 1
ATOM 8512 C C . ASN B 1 447 ? 17 -14.406 21.453 1 96.06 447 ASN B C 1
ATOM 8514 O O . ASN B 1 447 ? 15.797 -14.336 21.703 1 96.06 447 ASN B O 1
ATOM 8518 N N . VAL B 1 448 ? 17.406 -15.102 20.406 1 95.31 448 VAL B N 1
ATOM 8519 C CA . VAL B 1 448 ? 16.5 -15.664 19.406 1 95.31 448 VAL B CA 1
ATOM 8520 C C . VAL B 1 448 ? 15.586 -16.703 20.062 1 95.31 448 VAL B C 1
ATOM 8522 O O . VAL B 1 448 ? 14.422 -16.859 19.672 1 95.31 448 VAL B O 1
ATOM 8525 N N . THR B 1 449 ? 16 -17.359 21.078 1 93.25 449 THR B N 1
ATOM 8526 C CA . THR B 1 449 ? 15.227 -18.406 21.734 1 93.25 449 THR B CA 1
ATOM 8527 C C . THR B 1 449 ? 14.008 -17.812 22.438 1 93.25 449 THR B C 1
ATOM 8529 O O . THR B 1 449 ? 12.969 -18.469 22.547 1 93.25 449 THR B O 1
ATOM 8532 N N . TRP B 1 450 ? 14.125 -16.562 22.797 1 92.69 450 TRP B N 1
ATOM 8533 C CA . TRP B 1 450 ? 13.055 -15.93 23.562 1 92.69 450 TRP B CA 1
ATOM 8534 C C . TRP B 1 450 ? 12.148 -15.102 22.656 1 92.69 450 TRP B C 1
ATOM 8536 O O . TRP B 1 450 ? 10.969 -14.914 22.953 1 92.69 450 TRP B O 1
ATOM 8546 N N . TYR B 1 451 ? 12.75 -14.633 21.594 1 94 451 TYR B N 1
ATOM 8547 C CA . TYR B 1 451 ? 12.031 -13.602 20.844 1 94 451 TYR B CA 1
ATOM 8548 C C . TYR B 1 451 ? 11.766 -14.047 19.422 1 94 451 TYR B C 1
ATOM 8550 O O . TYR B 1 451 ? 11.625 -13.211 18.516 1 94 451 TYR B O 1
ATOM 8558 N N . GLY B 1 452 ? 11.656 -15.289 19.219 1 92.12 452 GLY B N 1
ATOM 8559 C CA . GLY B 1 452 ? 11.477 -15.852 17.891 1 92.12 452 GLY B CA 1
ATOM 8560 C C . GLY B 1 452 ? 10.117 -15.547 17.297 1 92.12 452 GLY B C 1
ATOM 8561 O O . GLY B 1 452 ? 9.906 -15.734 16.094 1 92.12 452 GLY B O 1
ATOM 8562 N N . ASP B 1 453 ? 9.242 -14.953 18.062 1 93.75 453 ASP B N 1
ATOM 8563 C CA . ASP B 1 453 ? 7.887 -14.727 17.562 1 93.75 453 ASP B CA 1
ATOM 8564 C C . ASP B 1 453 ? 7.645 -13.25 17.281 1 93.75 453 ASP B C 1
ATOM 8566 O O . ASP B 1 453 ? 6.496 -12.805 17.203 1 93.75 453 ASP B O 1
ATOM 8570 N N . SER B 1 454 ? 8.656 -12.469 17.141 1 95.25 454 SER B N 1
ATOM 8571 C CA . SER B 1 454 ? 8.547 -11.055 16.812 1 95.25 454 SER B CA 1
ATOM 8572 C C . SER B 1 454 ? 9.023 -10.781 15.391 1 95.25 454 SER B C 1
ATOM 8574 O O . SER B 1 454 ? 10.18 -11.055 15.055 1 95.25 454 SER B O 1
ATOM 8576 N N . ARG B 1 455 ? 8.172 -10.242 14.625 1 96.38 455 ARG B N 1
ATOM 8577 C CA . ARG B 1 455 ? 8.531 -9.891 13.25 1 96.38 455 ARG B CA 1
ATOM 8578 C C . ARG B 1 455 ? 9.688 -8.898 13.219 1 96.38 455 ARG B C 1
ATOM 8580 O O . ARG B 1 455 ? 10.609 -9.039 12.414 1 96.38 455 ARG B O 1
ATOM 8587 N N . LEU B 1 456 ? 9.617 -7.934 14.109 1 96.5 456 LEU B N 1
ATOM 8588 C CA . LEU B 1 456 ? 10.617 -6.871 14.117 1 96.5 456 LEU B CA 1
ATOM 8589 C C . LEU B 1 456 ? 11.992 -7.43 14.461 1 96.5 456 LEU B C 1
ATOM 8591 O O . LEU B 1 456 ? 13.008 -6.969 13.93 1 96.5 456 LEU B O 1
ATOM 8595 N N . PHE B 1 457 ? 12.031 -8.43 15.352 1 97.19 457 PHE B N 1
ATOM 8596 C CA . PHE B 1 457 ? 13.281 -9.086 15.719 1 97.19 457 PHE B CA 1
ATOM 8597 C C . PHE B 1 457 ? 13.953 -9.695 14.492 1 97.19 457 PHE B C 1
ATOM 8599 O O . PHE B 1 457 ? 15.133 -9.453 14.234 1 97.19 457 PHE B O 1
ATOM 8606 N N . TRP B 1 458 ? 13.148 -10.352 13.703 1 97.38 458 TRP B N 1
ATOM 8607 C CA . TRP B 1 458 ? 13.664 -11.023 12.516 1 97.38 458 TRP B CA 1
ATOM 8608 C C . TRP B 1 458 ? 14.023 -10.016 11.43 1 97.38 458 TRP B C 1
ATOM 8610 O O . TRP B 1 458 ? 15.07 -10.133 10.781 1 97.38 458 TRP B O 1
ATOM 8620 N N . ASP B 1 459 ? 13.172 -9.031 11.234 1 96.88 459 ASP B N 1
ATOM 8621 C CA . ASP B 1 459 ? 13.438 -7.992 10.242 1 96.88 459 ASP B CA 1
ATOM 8622 C C . ASP B 1 459 ? 14.789 -7.332 10.484 1 96.88 459 ASP B C 1
ATOM 8624 O O . ASP B 1 459 ? 15.578 -7.168 9.547 1 96.88 459 ASP B O 1
ATOM 8628 N N . ARG B 1 460 ? 15.023 -7.023 11.68 1 96.81 460 ARG B N 1
ATOM 8629 C CA . ARG B 1 460 ? 16.25 -6.316 12.023 1 96.81 460 ARG B CA 1
ATOM 8630 C C . ARG B 1 460 ? 17.469 -7.246 11.938 1 96.81 460 ARG B C 1
ATOM 8632 O O . ARG B 1 460 ? 18.547 -6.824 11.547 1 96.81 460 ARG B O 1
ATOM 8639 N N . TRP B 1 461 ? 17.281 -8.516 12.328 1 97.69 461 TRP B N 1
ATOM 8640 C CA . TRP B 1 461 ? 18.375 -9.469 12.219 1 97.69 461 TRP B CA 1
ATOM 8641 C C . TRP B 1 461 ? 18.766 -9.695 10.766 1 97.69 461 TRP B C 1
ATOM 8643 O O . TRP B 1 461 ? 19.953 -9.664 10.422 1 97.69 461 TRP B O 1
ATOM 8653 N N . PHE B 1 462 ? 17.781 -9.82 9.875 1 97.38 462 PHE B N 1
ATOM 8654 C CA . PHE B 1 462 ? 18.047 -9.945 8.445 1 97.38 462 PHE B CA 1
ATOM 8655 C C . PHE B 1 462 ? 18.766 -8.719 7.918 1 97.38 462 PHE B C 1
ATOM 8657 O O . PHE B 1 462 ? 19.75 -8.836 7.184 1 97.38 462 PHE B O 1
ATOM 8664 N N . GLN B 1 463 ? 18.281 -7.574 8.344 1 95.06 463 GLN B N 1
ATOM 8665 C CA . GLN B 1 463 ? 18.906 -6.332 7.902 1 95.06 463 GLN B CA 1
ATOM 8666 C C . GLN B 1 463 ? 20.359 -6.258 8.344 1 95.06 463 GLN B C 1
ATOM 8668 O O . GLN B 1 463 ? 21.234 -5.867 7.559 1 95.06 463 GLN B O 1
ATOM 8673 N N . PHE B 1 464 ? 20.625 -6.629 9.625 1 96.38 464 PHE B N 1
ATOM 8674 C CA . PHE B 1 464 ? 21.969 -6.609 10.195 1 96.38 464 PHE B CA 1
ATOM 8675 C C . PHE B 1 464 ? 22.922 -7.469 9.367 1 96.38 464 PHE B C 1
ATOM 8677 O O . PHE B 1 464 ? 23.984 -7.008 8.961 1 96.38 464 PHE B O 1
ATOM 8684 N N . GLU B 1 465 ? 22.469 -8.672 9.062 1 96.31 465 GLU B N 1
ATOM 8685 C CA . GLU B 1 465 ? 23.344 -9.578 8.32 1 96.31 465 GLU B CA 1
ATOM 8686 C C . GLU B 1 465 ? 23.469 -9.148 6.859 1 96.31 465 GLU B C 1
ATOM 8688 O O . GLU B 1 465 ? 24.547 -9.219 6.281 1 96.31 465 GLU B O 1
ATOM 8693 N N . LEU B 1 466 ? 22.391 -8.711 6.27 1 94.5 466 LEU B N 1
ATOM 8694 C CA . LEU B 1 466 ? 22.359 -8.328 4.863 1 94.5 466 LEU B CA 1
ATOM 8695 C C . LEU B 1 466 ? 23.281 -7.152 4.59 1 94.5 466 LEU B C 1
ATOM 8697 O O . LEU B 1 466 ? 23.953 -7.109 3.553 1 94.5 466 LEU B O 1
ATOM 8701 N N . ASP B 1 467 ? 23.359 -6.219 5.535 1 92.06 467 ASP B N 1
ATOM 8702 C CA . ASP B 1 467 ? 24.031 -4.953 5.273 1 92.06 467 ASP B CA 1
ATOM 8703 C C . ASP B 1 467 ? 25.484 -4.988 5.758 1 92.06 467 ASP B C 1
ATOM 8705 O O . ASP B 1 467 ? 26.172 -3.967 5.75 1 92.06 467 ASP B O 1
ATOM 8709 N N . GLN B 1 468 ? 25.906 -6.145 6.223 1 92.19 468 GLN B N 1
ATOM 8710 C CA . GLN B 1 468 ? 27.328 -6.266 6.555 1 92.19 468 GLN B CA 1
ATOM 8711 C C . GLN B 1 468 ? 28.203 -6.043 5.32 1 92.19 468 GLN B C 1
ATOM 8713 O O . GLN B 1 468 ? 27.844 -6.449 4.215 1 92.19 468 GLN B O 1
ATOM 8718 N N . PRO B 1 469 ? 29.297 -5.344 5.52 1 89.19 469 PRO B N 1
ATOM 8719 C CA . PRO B 1 469 ? 30.203 -5.203 4.383 1 89.19 469 PRO B CA 1
ATOM 8720 C C . PRO B 1 469 ? 30.734 -6.543 3.891 1 89.19 469 PRO B C 1
ATOM 8722 O O . PRO B 1 469 ? 31 -7.438 4.695 1 89.19 469 PRO B O 1
ATOM 8725 N N . SER B 1 470 ? 30.734 -6.66 2.58 1 88.19 470 SER B N 1
ATOM 8726 C CA . SER B 1 470 ? 31.203 -7.914 2.006 1 88.19 470 SER B CA 1
ATOM 8727 C C . SER B 1 470 ? 32.062 -7.664 0.77 1 88.19 470 SER B C 1
ATOM 8729 O O . SER B 1 470 ? 32.188 -6.527 0.314 1 88.19 470 SER B O 1
ATOM 8731 N N . SER B 1 471 ? 32.906 -8.648 0.445 1 88.5 471 SER B N 1
ATOM 8732 C CA . SER B 1 471 ? 33.719 -8.711 -0.755 1 88.5 471 SER B CA 1
ATOM 8733 C C . SER B 1 471 ? 33.688 -10.094 -1.391 1 88.5 471 SER B C 1
ATOM 8735 O O . SER B 1 471 ? 33.031 -11 -0.865 1 88.5 471 SER B O 1
ATOM 8737 N N . ALA B 1 472 ? 34.281 -10.211 -2.531 1 85.44 472 ALA B N 1
ATOM 8738 C CA . ALA B 1 472 ? 34.281 -11.5 -3.203 1 85.44 472 ALA B CA 1
ATOM 8739 C C . ALA B 1 472 ? 34.875 -12.578 -2.293 1 85.44 472 ALA B C 1
ATOM 8741 O O . ALA B 1 472 ? 34.438 -13.734 -2.328 1 85.44 472 ALA B O 1
ATOM 8742 N N . GLU B 1 473 ? 35.688 -12.195 -1.373 1 87.25 473 GLU B N 1
ATOM 8743 C CA . GLU B 1 473 ? 36.375 -13.141 -0.511 1 87.25 473 GLU B CA 1
ATOM 8744 C C . GLU B 1 473 ? 35.531 -13.516 0.702 1 87.25 473 GLU B C 1
ATOM 8746 O O . GLU B 1 473 ? 35.594 -14.648 1.187 1 87.25 473 GLU B O 1
ATOM 8751 N N . THR B 1 474 ? 34.688 -12.617 1.12 1 90.88 474 THR B N 1
ATOM 8752 C CA . THR B 1 474 ? 34 -12.836 2.385 1 90.88 474 THR B CA 1
ATOM 8753 C C . THR B 1 474 ? 32.562 -13.219 2.145 1 90.88 474 THR B C 1
ATOM 8755 O O . THR B 1 474 ? 31.812 -13.492 3.092 1 90.88 474 THR B O 1
ATOM 8758 N N . GLU B 1 475 ? 32.188 -13.297 0.906 1 90.75 475 GLU B N 1
ATOM 8759 C CA . GLU B 1 475 ? 30.781 -13.484 0.582 1 90.75 475 GLU B CA 1
ATOM 8760 C C . GLU B 1 475 ? 30.297 -14.867 1.019 1 90.75 475 GLU B C 1
ATOM 8762 O O . GLU B 1 475 ? 29.141 -15.031 1.401 1 90.75 475 GLU B O 1
ATOM 8767 N N . ALA B 1 476 ? 31.156 -15.836 0.965 1 91.94 476 ALA B N 1
ATOM 8768 C CA . ALA B 1 476 ? 30.766 -17.172 1.391 1 91.94 476 ALA B CA 1
ATOM 8769 C C . ALA B 1 476 ? 30.344 -17.188 2.857 1 91.94 476 ALA B C 1
ATOM 8771 O O . ALA B 1 476 ? 29.344 -17.797 3.217 1 91.94 476 ALA B O 1
ATOM 8772 N N . GLN B 1 477 ? 31.109 -16.531 3.662 1 92.5 477 GLN B N 1
ATOM 8773 C CA . GLN B 1 477 ? 30.781 -16.422 5.082 1 92.5 477 GLN B CA 1
ATOM 8774 C C . GLN B 1 477 ? 29.5 -15.641 5.293 1 92.5 477 GLN B C 1
ATOM 8776 O O . GLN B 1 477 ? 28.688 -15.977 6.164 1 92.5 477 GLN B O 1
ATOM 8781 N N . HIS B 1 478 ? 29.359 -14.617 4.531 1 92.56 478 HIS B N 1
ATOM 8782 C CA . HIS B 1 478 ? 28.125 -13.828 4.578 1 92.56 478 HIS B CA 1
ATOM 8783 C C . HIS B 1 478 ? 26.906 -14.688 4.246 1 92.56 478 HIS B C 1
ATOM 8785 O O . HIS B 1 478 ? 25.875 -14.57 4.898 1 92.56 478 HIS B O 1
ATOM 8791 N N . GLY B 1 479 ? 27.094 -15.523 3.254 1 94.88 479 GLY B N 1
ATOM 8792 C CA . GLY B 1 479 ? 26.016 -16.422 2.861 1 94.88 479 GLY B CA 1
ATOM 8793 C C . GLY B 1 479 ? 25.625 -17.391 3.953 1 94.88 479 GLY B C 1
ATOM 8794 O O . GLY B 1 479 ? 24.438 -17.688 4.137 1 94.88 479 GLY B O 1
ATOM 8795 N N . GLU B 1 480 ? 26.578 -17.812 4.672 1 95.69 480 GLU B N 1
ATOM 8796 C CA . GLU B 1 480 ? 26.312 -18.719 5.777 1 95.69 480 GLU B CA 1
ATOM 8797 C C . GLU B 1 480 ? 25.516 -18.031 6.887 1 95.69 480 GLU B C 1
ATOM 8799 O O . GLU B 1 480 ? 24.641 -18.641 7.496 1 95.69 480 GLU B O 1
ATOM 8804 N N . CYS B 1 481 ? 25.875 -16.797 7.121 1 95.75 481 CYS B N 1
ATOM 8805 C CA . CYS B 1 481 ? 25.172 -16.031 8.141 1 95.75 481 CYS B CA 1
ATOM 8806 C C . CYS B 1 481 ? 23.719 -15.789 7.746 1 95.75 481 CYS B C 1
ATOM 8808 O O . CYS B 1 481 ? 22.812 -15.922 8.57 1 95.75 481 CYS B O 1
ATOM 8810 N N . MET B 1 482 ? 23.531 -15.43 6.465 1 96.31 482 MET B N 1
ATOM 8811 C CA . MET B 1 482 ? 22.188 -15.203 5.961 1 96.31 482 MET B CA 1
ATOM 8812 C C . MET B 1 482 ? 21.359 -16.484 6.047 1 96.31 482 MET B C 1
ATOM 8814 O O . MET B 1 482 ? 20.188 -16.438 6.453 1 96.31 482 MET B O 1
ATOM 8818 N N . LYS B 1 483 ? 21.922 -17.594 5.664 1 96.94 483 LYS B N 1
ATOM 8819 C CA . LYS B 1 483 ? 21.25 -18.875 5.719 1 96.94 483 LYS B CA 1
ATOM 8820 C C . LYS B 1 483 ? 20.891 -19.25 7.156 1 96.94 483 LYS B C 1
ATOM 8822 O O . LYS B 1 483 ? 19.812 -19.797 7.418 1 96.94 483 LYS B O 1
ATOM 8827 N N . LYS B 1 484 ? 21.766 -18.969 8.07 1 96.25 484 LYS B N 1
ATOM 8828 C CA . LYS B 1 484 ? 21.531 -19.266 9.477 1 96.25 484 LYS B CA 1
ATOM 8829 C C . LYS B 1 484 ? 20.297 -18.516 9.992 1 96.25 484 LYS B C 1
ATOM 8831 O O . LYS B 1 484 ? 19.469 -19.094 10.695 1 96.25 484 LYS B O 1
ATOM 8836 N N . VAL B 1 485 ? 20.188 -17.234 9.664 1 97.25 485 VAL B N 1
ATOM 8837 C CA . VAL B 1 485 ? 19.047 -16.438 10.094 1 97.25 485 VAL B CA 1
ATOM 8838 C C . VAL B 1 485 ? 17.766 -17.031 9.531 1 97.25 485 VAL B C 1
ATOM 8840 O O . VAL B 1 485 ? 16.766 -17.172 10.242 1 97.25 485 VAL B O 1
ATOM 8843 N N . PHE B 1 486 ? 17.828 -17.406 8.266 1 96.62 486 PHE B N 1
ATOM 8844 C CA . PHE B 1 486 ? 16.656 -17.984 7.609 1 96.62 486 PHE B CA 1
ATOM 8845 C C . PHE B 1 486 ? 16.266 -19.312 8.258 1 96.62 486 PHE B C 1
ATOM 8847 O O . PHE B 1 486 ? 15.086 -19.562 8.508 1 96.62 486 PHE B O 1
ATOM 8854 N N . ASP B 1 487 ? 17.234 -20.109 8.547 1 95.81 487 ASP B N 1
ATOM 8855 C CA . ASP B 1 487 ? 16.984 -21.406 9.18 1 95.81 487 ASP B CA 1
ATOM 8856 C C . ASP B 1 487 ? 16.406 -21.219 10.578 1 95.81 487 ASP B C 1
ATOM 8858 O O . ASP B 1 487 ? 15.477 -21.938 10.961 1 95.81 487 ASP B O 1
ATOM 8862 N N . GLU B 1 488 ? 16.938 -20.297 11.32 1 94.94 488 GLU B N 1
ATOM 8863 C CA . GLU B 1 488 ? 16.422 -20.016 12.656 1 94.94 488 GLU B CA 1
ATOM 8864 C C . GLU B 1 488 ? 14.984 -19.531 12.602 1 94.94 488 GLU B C 1
ATOM 8866 O O . GLU B 1 488 ? 14.172 -19.906 13.453 1 94.94 488 GLU B O 1
ATOM 8871 N N . LEU B 1 489 ? 14.68 -18.703 11.633 1 95.5 489 LEU B N 1
ATOM 8872 C CA . LEU B 1 489 ? 13.32 -18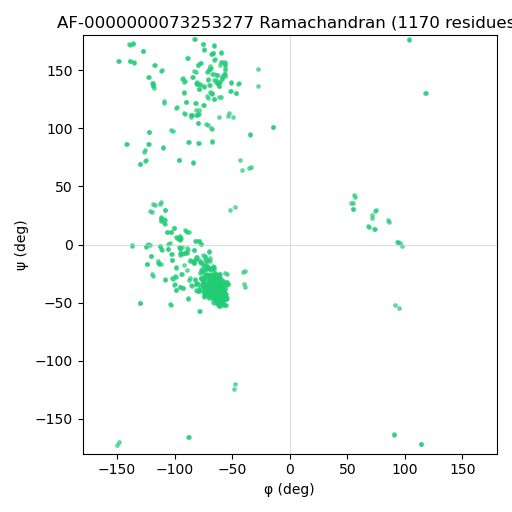.203 11.438 1 95.5 489 LEU B CA 1
ATOM 8873 C C . LEU B 1 489 ? 12.352 -19.375 11.242 1 95.5 489 LEU B C 1
ATOM 8875 O O . LEU B 1 489 ? 11.305 -19.438 11.891 1 95.5 489 LEU B O 1
ATOM 8879 N N . ARG B 1 490 ? 12.695 -20.297 10.398 1 92.69 490 ARG B N 1
ATOM 8880 C CA . ARG B 1 490 ? 11.844 -21.422 10.055 1 92.69 490 ARG B CA 1
ATOM 8881 C C . ARG B 1 490 ? 11.688 -22.375 11.25 1 92.69 490 ARG B C 1
ATOM 8883 O O . ARG B 1 490 ? 10.633 -22.984 11.422 1 92.69 490 ARG B O 1
ATOM 8890 N N . GLU B 1 491 ? 12.711 -22.406 12.039 1 91.38 491 GLU B N 1
ATOM 8891 C CA . GLU B 1 491 ? 12.734 -23.359 13.133 1 91.38 491 GLU B CA 1
ATOM 8892 C C . GLU B 1 491 ? 12.023 -22.812 14.367 1 91.38 491 GLU B C 1
ATOM 8894 O O . GLU B 1 491 ? 11.328 -23.547 15.07 1 91.38 491 GLU B O 1
ATOM 8899 N N . ARG B 1 492 ? 12.125 -21.516 14.594 1 91.06 492 ARG B N 1
ATOM 8900 C CA . ARG B 1 492 ? 11.773 -21.031 15.914 1 91.06 492 ARG B CA 1
ATOM 8901 C C . ARG B 1 492 ? 10.539 -20.125 15.859 1 91.06 492 ARG B C 1
ATOM 8903 O O . ARG B 1 492 ? 9.891 -19.891 16.875 1 91.06 492 ARG B O 1
ATOM 8910 N N . SER B 1 493 ? 10.172 -19.656 14.766 1 91.69 493 SER B N 1
ATOM 8911 C CA . SER B 1 493 ? 9.133 -18.625 14.703 1 91.69 493 SER B CA 1
ATOM 8912 C C . SER B 1 493 ? 7.75 -19.25 14.562 1 91.69 493 SER B C 1
ATOM 8914 O O . SER B 1 493 ? 7.574 -20.234 13.836 1 91.69 493 SER B O 1
ATOM 8916 N N . GLN B 1 494 ? 6.832 -18.672 15.234 1 90.5 494 GLN B N 1
ATOM 8917 C CA . GLN B 1 494 ? 5.426 -19.047 15.117 1 90.5 494 GLN B CA 1
ATOM 8918 C C . GLN B 1 494 ? 4.625 -17.953 14.398 1 90.5 494 GLN B C 1
ATOM 8920 O O . GLN B 1 494 ? 3.416 -17.828 14.609 1 90.5 494 GLN B O 1
ATOM 8925 N N . LEU B 1 495 ? 5.328 -17.172 13.672 1 93.06 495 LEU B N 1
ATOM 8926 C CA . LEU B 1 495 ? 4.695 -16.094 12.922 1 93.06 495 LEU B CA 1
ATOM 8927 C C . LEU B 1 495 ? 3.779 -16.656 11.836 1 93.06 495 LEU B C 1
ATOM 8929 O O . LEU B 1 495 ? 3.895 -17.828 11.461 1 93.06 495 LEU B O 1
ATOM 8933 N N . SER B 1 496 ? 2.877 -15.852 11.406 1 91.31 496 SER B N 1
ATOM 8934 C CA . SER B 1 496 ? 1.925 -16.266 10.383 1 91.31 496 SER B CA 1
ATOM 8935 C C . SER B 1 496 ? 2.619 -16.5 9.047 1 91.31 496 SER B C 1
ATOM 8937 O O . SER B 1 496 ? 3.727 -16 8.82 1 91.31 496 SER B O 1
ATOM 8939 N N . ALA B 1 497 ? 1.976 -17.156 8.156 1 88.75 497 ALA B N 1
ATOM 8940 C CA . ALA B 1 497 ? 2.531 -17.531 6.859 1 88.75 497 ALA B CA 1
ATOM 8941 C C . ALA B 1 497 ? 2.83 -16.297 6.02 1 88.75 497 ALA B C 1
ATOM 8943 O O . ALA B 1 497 ? 3.91 -16.172 5.434 1 88.75 497 ALA B O 1
ATOM 8944 N N . PRO B 1 498 ? 1.943 -15.375 6.008 1 90 498 PRO B N 1
ATOM 8945 C CA . PRO B 1 498 ? 2.25 -14.195 5.195 1 90 498 PRO B CA 1
ATOM 8946 C C . PRO B 1 498 ? 3.508 -13.461 5.664 1 90 498 PRO B C 1
ATOM 8948 O O . PRO B 1 498 ? 4.293 -12.992 4.84 1 90 498 PRO B O 1
ATOM 8951 N N . VAL B 1 499 ? 3.689 -13.398 6.934 1 93.25 499 VAL B N 1
ATOM 8952 C CA . VAL B 1 499 ? 4.855 -12.703 7.469 1 93.25 499 VAL B CA 1
ATOM 8953 C C . VAL B 1 499 ? 6.117 -13.508 7.18 1 93.25 499 VAL B C 1
ATOM 8955 O O . VAL B 1 499 ? 7.152 -12.938 6.812 1 93.25 499 VAL B O 1
ATOM 8958 N N . LYS B 1 500 ? 6.059 -14.789 7.328 1 92.75 500 LYS B N 1
ATOM 8959 C CA . LYS B 1 500 ? 7.199 -15.633 7 1 92.75 500 LYS B CA 1
ATOM 8960 C C . LYS B 1 500 ? 7.578 -15.5 5.527 1 92.75 500 LYS B C 1
ATOM 8962 O O . LYS B 1 500 ? 8.758 -15.508 5.18 1 92.75 500 LYS B O 1
ATOM 8967 N N . LYS B 1 501 ? 6.598 -15.375 4.684 1 93.12 501 LYS B N 1
ATOM 8968 C CA . LYS B 1 501 ? 6.836 -15.188 3.254 1 93.12 501 LYS B CA 1
ATOM 8969 C C . LYS B 1 501 ? 7.551 -13.867 2.988 1 93.12 501 LYS B C 1
ATOM 8971 O O . LYS B 1 501 ? 8.508 -13.812 2.217 1 93.12 501 LYS B O 1
ATOM 8976 N N . ASP B 1 502 ? 7.086 -12.867 3.676 1 93.62 502 ASP B N 1
ATOM 8977 C CA . ASP B 1 502 ? 7.715 -11.555 3.535 1 93.62 502 ASP B CA 1
ATOM 8978 C C . ASP B 1 502 ? 9.188 -11.617 3.926 1 93.62 502 ASP B C 1
ATOM 8980 O O . ASP B 1 502 ? 10.047 -11.078 3.221 1 93.62 502 ASP B O 1
ATOM 8984 N N . LEU B 1 503 ? 9.445 -12.25 5.031 1 95.56 503 LEU B N 1
ATOM 8985 C CA . LEU B 1 503 ? 10.812 -12.344 5.535 1 95.56 503 LEU B CA 1
ATOM 8986 C C . LEU B 1 503 ? 11.664 -13.234 4.645 1 95.56 503 LEU B C 1
ATOM 8988 O O . LEU B 1 503 ? 12.852 -12.969 4.441 1 95.56 503 LEU B O 1
ATOM 8992 N N . ALA B 1 504 ? 11.062 -14.25 4.086 1 95.12 504 ALA B N 1
ATOM 8993 C CA . ALA B 1 504 ? 11.773 -15.156 3.186 1 95.12 504 ALA B CA 1
ATOM 8994 C C . ALA B 1 504 ? 12.188 -14.445 1.901 1 95.12 504 ALA B C 1
ATOM 8996 O O . ALA B 1 504 ? 13.203 -14.781 1.297 1 95.12 504 ALA B O 1
ATOM 8997 N N . GLN B 1 505 ? 11.453 -13.484 1.531 1 95.44 505 GLN B N 1
ATOM 8998 C CA . GLN B 1 505 ? 11.773 -12.711 0.336 1 95.44 505 GLN B CA 1
ATOM 8999 C C . GLN B 1 505 ? 13.117 -12 0.491 1 95.44 505 GLN B C 1
ATOM 9001 O O . GLN B 1 505 ? 13.852 -11.82 -0.484 1 95.44 505 GLN B O 1
ATOM 9006 N N . ILE B 1 506 ? 13.406 -11.578 1.711 1 96.44 506 ILE B N 1
ATOM 9007 C CA . ILE B 1 506 ? 14.695 -10.945 1.965 1 96.44 506 ILE B CA 1
ATOM 9008 C C . ILE B 1 506 ? 15.82 -11.914 1.615 1 96.44 506 ILE B C 1
ATOM 9010 O O . ILE B 1 506 ? 16.797 -11.539 0.951 1 96.44 506 ILE B O 1
ATOM 9014 N N . TYR B 1 507 ? 15.672 -13.141 2.029 1 97.25 507 TYR B N 1
ATOM 9015 C CA . TYR B 1 507 ? 16.672 -14.164 1.745 1 97.25 507 TYR B CA 1
ATOM 9016 C C . TYR B 1 507 ? 16.719 -14.469 0.253 1 97.25 507 TYR B C 1
ATOM 9018 O O . TYR B 1 507 ? 17.812 -14.633 -0.313 1 97.25 507 TYR B O 1
ATOM 9026 N N . LEU B 1 508 ? 15.539 -14.516 -0.384 1 97.12 508 LEU B N 1
ATOM 9027 C CA . LEU B 1 508 ? 15.5 -14.758 -1.822 1 97.12 508 LEU B CA 1
ATOM 9028 C C . LEU B 1 508 ? 16.219 -13.641 -2.576 1 97.12 508 LEU B C 1
ATOM 9030 O O . LEU B 1 508 ? 16.969 -13.914 -3.514 1 97.12 508 LEU B O 1
ATOM 9034 N N . ASN B 1 509 ? 15.945 -12.445 -2.168 1 96.25 509 ASN B N 1
ATOM 9035 C CA . ASN B 1 509 ? 16.641 -11.32 -2.789 1 96.25 509 ASN B CA 1
ATOM 9036 C C . ASN B 1 509 ? 18.141 -11.438 -2.641 1 96.25 509 ASN B C 1
ATOM 9038 O O . ASN B 1 509 ? 18.891 -11.148 -3.58 1 96.25 509 ASN B O 1
ATOM 9042 N N . TYR B 1 510 ? 18.625 -11.875 -1.484 1 96.62 510 TYR B N 1
ATOM 9043 C CA . TYR B 1 510 ? 20.062 -12.086 -1.267 1 96.62 510 TYR B CA 1
ATOM 9044 C C . TYR B 1 510 ? 20.609 -13.133 -2.229 1 96.62 510 TYR B C 1
ATOM 9046 O O . TYR B 1 510 ? 21.672 -12.93 -2.836 1 96.62 510 TYR B O 1
ATOM 9054 N N . LEU B 1 511 ? 19.844 -14.227 -2.342 1 97.25 511 LEU B N 1
ATOM 9055 C CA . LEU B 1 511 ? 20.297 -15.312 -3.205 1 97.25 511 LEU B CA 1
ATOM 9056 C C . LEU B 1 511 ? 20.422 -14.844 -4.652 1 97.25 511 LEU B C 1
ATOM 9058 O O . LEU B 1 511 ? 21.375 -15.195 -5.344 1 97.25 511 LEU B O 1
ATOM 9062 N N . VAL B 1 512 ? 19.516 -14.023 -5.07 1 96.12 512 VAL B N 1
ATOM 9063 C CA . VAL B 1 512 ? 19.5 -13.555 -6.449 1 96.12 512 VAL B CA 1
ATOM 9064 C C . VAL B 1 512 ? 20.609 -12.539 -6.664 1 96.12 512 VAL B C 1
ATOM 9066 O O . VAL B 1 512 ? 21.344 -12.602 -7.656 1 96.12 512 VAL B O 1
ATOM 9069 N N . GLU B 1 513 ? 20.812 -11.695 -5.711 1 93.88 513 GLU B N 1
ATOM 9070 C CA . GLU B 1 513 ? 21.656 -10.523 -5.93 1 93.88 513 GLU B CA 1
ATOM 9071 C C . GLU B 1 513 ? 23.094 -10.789 -5.504 1 93.88 513 GLU B C 1
ATOM 9073 O O . GLU B 1 513 ? 24.016 -10.133 -5.984 1 93.88 513 GLU B O 1
ATOM 9078 N N . ARG B 1 514 ? 23.266 -11.766 -4.543 1 94.62 514 ARG B N 1
ATOM 9079 C CA . ARG B 1 514 ? 24.609 -11.922 -3.996 1 94.62 514 ARG B CA 1
ATOM 9080 C C . ARG B 1 514 ? 24.984 -13.391 -3.865 1 94.62 514 ARG B C 1
ATOM 9082 O O . ARG B 1 514 ? 26.094 -13.727 -3.447 1 94.62 514 ARG B O 1
ATOM 9089 N N . GLY B 1 515 ? 24.094 -14.266 -4.219 1 94.5 515 GLY B N 1
ATOM 9090 C CA . GLY B 1 515 ? 24.328 -15.695 -4.055 1 94.5 515 GLY B CA 1
ATOM 9091 C C . GLY B 1 515 ? 25.438 -16.219 -4.941 1 94.5 515 GLY B C 1
ATOM 9092 O O . GLY B 1 515 ? 25.875 -15.547 -5.879 1 94.5 515 GLY B O 1
ATOM 9093 N N . ASP B 1 516 ? 25.906 -17.391 -4.625 1 94.12 516 ASP B N 1
ATOM 9094 C CA . ASP B 1 516 ? 27 -18.016 -5.363 1 94.12 516 ASP B CA 1
ATOM 9095 C C . ASP B 1 516 ? 26.484 -18.812 -6.551 1 94.12 516 ASP B C 1
ATOM 9097 O O . ASP B 1 516 ? 25.344 -18.609 -6.992 1 94.12 516 ASP B O 1
ATOM 9101 N N . LYS B 1 517 ? 27.234 -19.625 -7.141 1 94.31 517 LYS B N 1
ATOM 9102 C CA . LYS B 1 517 ? 26.922 -20.344 -8.375 1 94.31 517 LYS B CA 1
ATOM 9103 C C . LYS B 1 517 ? 25.75 -21.297 -8.18 1 94.31 517 LYS B C 1
ATOM 9105 O O . LYS B 1 517 ? 25 -21.562 -9.125 1 94.31 517 LYS B O 1
ATOM 9110 N N . ASP B 1 518 ? 25.5 -21.781 -6.996 1 95.31 518 ASP B N 1
ATOM 9111 C CA . ASP B 1 518 ? 24.422 -22.734 -6.73 1 95.31 518 ASP B CA 1
ATOM 9112 C C . ASP B 1 518 ? 23.234 -22.047 -6.078 1 95.31 518 ASP B C 1
ATOM 9114 O O . ASP B 1 518 ? 22.312 -22.719 -5.59 1 95.31 518 ASP B O 1
ATOM 9118 N N . ALA B 1 519 ? 23.234 -20.734 -6.043 1 96.81 519 ALA B N 1
ATOM 9119 C CA . ALA B 1 519 ? 22.219 -19.969 -5.316 1 96.81 519 ALA B CA 1
ATOM 9120 C C . ALA B 1 519 ? 20.828 -20.234 -5.875 1 96.81 519 ALA B C 1
ATOM 9122 O O . ALA B 1 519 ? 19.844 -20.234 -5.129 1 96.81 519 ALA B O 1
ATOM 9123 N N . MET B 1 520 ? 20.75 -20.469 -7.168 1 97.69 520 MET B N 1
ATOM 9124 C CA . MET B 1 520 ? 19.422 -20.641 -7.77 1 97.69 520 MET B CA 1
ATOM 9125 C C . MET B 1 520 ? 18.812 -21.984 -7.387 1 97.69 520 MET B C 1
ATOM 9127 O O . MET B 1 520 ? 17.594 -22.125 -7.355 1 97.69 520 MET B O 1
ATOM 9131 N N . LYS B 1 521 ? 19.625 -23 -7.098 1 96.94 521 LYS B N 1
ATOM 9132 C CA . LYS B 1 521 ? 19.109 -24.25 -6.551 1 96.94 521 LYS B CA 1
ATOM 9133 C C . LYS B 1 521 ? 18.406 -24.016 -5.215 1 96.94 521 LYS B C 1
ATOM 9135 O O . LYS B 1 521 ? 17.297 -24.516 -5 1 96.94 521 LYS B O 1
ATOM 9140 N N . VAL B 1 522 ? 19.125 -23.25 -4.383 1 97.19 522 VAL B N 1
ATOM 9141 C CA . VAL B 1 522 ? 18.562 -22.938 -3.068 1 97.19 522 VAL B CA 1
ATOM 9142 C C . VAL B 1 522 ? 17.328 -22.062 -3.227 1 97.19 522 VAL B C 1
ATOM 9144 O O . VAL B 1 522 ? 16.328 -22.25 -2.523 1 97.19 522 VAL B O 1
ATOM 9147 N N . PHE B 1 523 ? 17.422 -21.125 -4.168 1 97.81 523 PHE B N 1
ATOM 9148 C CA . PHE B 1 523 ? 16.297 -20.234 -4.426 1 97.81 523 PHE B CA 1
ATOM 9149 C C . PHE B 1 523 ? 15.031 -21.016 -4.746 1 97.81 523 PHE B C 1
ATOM 9151 O O . PHE B 1 523 ? 13.984 -20.781 -4.141 1 97.81 523 PHE B O 1
ATOM 9158 N N . LEU B 1 524 ? 15.094 -21.922 -5.691 1 97.12 524 LEU B N 1
ATOM 9159 C CA . LEU B 1 524 ? 13.922 -22.672 -6.137 1 97.12 524 LEU B CA 1
ATOM 9160 C C . LEU B 1 524 ? 13.406 -23.578 -5.023 1 97.12 524 LEU B C 1
ATOM 9162 O O . LEU B 1 524 ? 12.195 -23.797 -4.918 1 97.12 524 LEU B O 1
ATOM 9166 N N . GLN B 1 525 ? 14.32 -24.109 -4.242 1 96 525 GLN B N 1
ATOM 9167 C CA . GLN B 1 525 ? 13.906 -24.922 -3.098 1 96 525 GLN B CA 1
ATOM 9168 C C . GLN B 1 525 ? 13.117 -24.078 -2.094 1 96 525 GLN B C 1
ATOM 9170 O O . GLN B 1 525 ? 12.047 -24.5 -1.643 1 96 525 GLN B O 1
ATOM 9175 N N . VAL B 1 526 ? 13.664 -22.906 -1.751 1 95.88 526 VAL B N 1
ATOM 9176 C CA . VAL B 1 526 ? 13.008 -22.016 -0.796 1 95.88 526 VAL B CA 1
ATOM 9177 C C . VAL B 1 526 ? 11.672 -21.531 -1.367 1 95.88 526 VAL B C 1
ATOM 9179 O O . VAL B 1 526 ? 10.672 -21.484 -0.655 1 95.88 526 VAL B O 1
ATOM 9182 N N . ASP B 1 527 ? 11.664 -21.203 -2.643 1 95.69 527 ASP B N 1
ATOM 9183 C CA . ASP B 1 527 ? 10.438 -20.766 -3.309 1 95.69 527 ASP B CA 1
ATOM 9184 C C . ASP B 1 527 ? 9.336 -21.812 -3.189 1 95.69 527 ASP B C 1
ATOM 9186 O O . ASP B 1 527 ? 8.203 -21.5 -2.828 1 95.69 527 ASP B O 1
ATOM 9190 N N . ARG B 1 528 ? 9.68 -23.062 -3.449 1 95 528 ARG B N 1
ATOM 9191 C CA . ARG B 1 528 ? 8.727 -24.172 -3.383 1 95 528 ARG B CA 1
ATOM 9192 C C . ARG B 1 528 ? 8.242 -24.391 -1.951 1 95 528 ARG B C 1
ATOM 9194 O O . ARG B 1 528 ? 7.043 -24.516 -1.705 1 95 528 ARG B O 1
ATOM 9201 N N . GLU B 1 529 ? 9.133 -24.312 -1.027 1 94.19 529 GLU B N 1
ATOM 9202 C CA . GLU B 1 529 ? 8.836 -24.672 0.355 1 94.19 529 GLU B CA 1
ATOM 9203 C C . GLU B 1 529 ? 8.047 -23.562 1.054 1 94.19 529 GLU B C 1
ATOM 9205 O O . GLU B 1 529 ? 7.258 -23.844 1.96 1 94.19 529 GLU B O 1
ATOM 9210 N N . ILE B 1 530 ? 8.266 -22.359 0.635 1 93 530 ILE B N 1
ATOM 9211 C CA . ILE B 1 530 ? 7.641 -21.25 1.348 1 93 530 ILE B CA 1
ATOM 9212 C C . ILE B 1 530 ? 6.395 -20.781 0.597 1 93 530 ILE B C 1
ATOM 9214 O O . ILE B 1 530 ? 5.383 -20.438 1.213 1 93 530 ILE B O 1
ATOM 9218 N N . PHE B 1 531 ? 6.426 -20.844 -0.703 1 91.69 531 PHE B N 1
ATOM 9219 C CA . PHE B 1 531 ? 5.355 -20.234 -1.486 1 91.69 531 PHE B CA 1
ATOM 9220 C C . PHE B 1 531 ? 4.535 -21.297 -2.201 1 91.69 531 PHE B C 1
ATOM 9222 O O . PHE B 1 531 ? 3.561 -20.984 -2.889 1 91.69 531 PHE B O 1
ATOM 9229 N N . GLY B 1 532 ? 4.879 -22.531 -2.059 1 91.25 532 GLY B N 1
ATOM 9230 C CA . GLY B 1 532 ? 4.133 -23.625 -2.672 1 91.25 532 GLY B CA 1
ATOM 9231 C C . GLY B 1 532 ? 2.832 -23.938 -1.958 1 91.25 532 GLY B C 1
ATOM 9232 O O . GLY B 1 532 ? 2.549 -23.375 -0.897 1 91.25 532 GLY B O 1
ATOM 9233 N N . SER B 1 533 ? 2.074 -24.797 -2.576 1 91 533 SER B N 1
ATOM 9234 C CA . SER B 1 533 ? 0.828 -25.25 -1.966 1 91 533 SER B CA 1
ATOM 9235 C C . SER B 1 533 ? 1.093 -26.047 -0.693 1 91 533 SER B C 1
ATOM 9237 O O . SER B 1 533 ? 2.238 -26.391 -0.398 1 91 533 SER B O 1
ATOM 9239 N N . SER B 1 534 ? 0.05 -26.344 0.029 1 87.31 534 SER B N 1
ATOM 9240 C CA . SER B 1 534 ? 0.173 -26.984 1.337 1 87.31 534 SER B CA 1
ATOM 9241 C C . SER B 1 534 ? 0.851 -28.344 1.23 1 87.31 534 SER B C 1
ATOM 9243 O O . SER B 1 534 ? 1.509 -28.781 2.172 1 87.31 534 SER B O 1
ATOM 9245 N N . SER B 1 535 ? 0.759 -28.969 0.083 1 90.06 535 SER B N 1
ATOM 9246 C CA . SER B 1 535 ? 1.295 -30.312 -0.088 1 90.06 535 SER B CA 1
ATOM 9247 C C . SER B 1 535 ? 2.812 -30.297 -0.237 1 90.06 535 SER B C 1
ATOM 9249 O O . SER B 1 535 ? 3.488 -31.281 0.06 1 90.06 535 SER B O 1
ATOM 9251 N N . VAL B 1 536 ? 3.342 -29.156 -0.633 1 90.31 536 VAL B N 1
ATOM 9252 C CA . VAL B 1 536 ? 4.781 -29.109 -0.86 1 90.31 536 VAL B CA 1
ATOM 9253 C C . VAL B 1 536 ? 5.418 -28.062 0.049 1 90.31 536 VAL B C 1
ATOM 9255 O O . VAL B 1 536 ? 6.641 -28.031 0.217 1 90.31 536 VAL B O 1
ATOM 9258 N N . ALA B 1 537 ? 4.621 -27.281 0.682 1 87.44 537 ALA B N 1
ATOM 9259 C CA . ALA B 1 537 ? 5.102 -26.203 1.531 1 87.44 537 ALA B CA 1
ATOM 9260 C C . ALA B 1 537 ? 5.668 -26.734 2.844 1 87.44 537 ALA B C 1
ATOM 9262 O O . ALA B 1 537 ? 5.125 -27.688 3.416 1 87.44 537 ALA B O 1
ATOM 9263 N N . LYS B 1 538 ? 6.805 -26.203 3.248 1 85.69 538 LYS B N 1
ATOM 9264 C CA . LYS B 1 538 ? 7.441 -26.453 4.535 1 85.69 538 LYS B CA 1
ATOM 9265 C C . LYS B 1 538 ? 7.832 -25.156 5.227 1 85.69 538 LYS B C 1
ATOM 9267 O O . LYS B 1 538 ? 9.016 -24.844 5.336 1 85.69 538 LYS B O 1
ATOM 9272 N N . LEU B 1 539 ? 6.766 -24.469 5.633 1 77.94 539 LEU B N 1
ATOM 9273 C CA . LEU B 1 539 ? 6.996 -23.141 6.203 1 77.94 539 LEU B CA 1
ATOM 9274 C C . LEU B 1 539 ? 7.812 -23.234 7.488 1 77.94 539 LEU B C 1
ATOM 9276 O O . LEU B 1 539 ? 8.664 -22.391 7.754 1 77.94 539 LEU B O 1
ATOM 9280 N N . SER B 1 540 ? 7.359 -24.312 8.398 1 75.5 540 SER B N 1
ATOM 9281 C CA . SER B 1 540 ? 8.078 -24.531 9.648 1 75.5 540 SER B CA 1
ATOM 9282 C C . SER B 1 540 ? 8.672 -25.938 9.703 1 75.5 540 SER B C 1
ATOM 9284 O O . SER B 1 540 ? 8.172 -26.859 9.047 1 75.5 540 SER B O 1
ATOM 9286 N N . THR B 1 541 ? 9.906 -26.078 10.172 1 65.12 541 THR B N 1
ATOM 9287 C CA . THR B 1 541 ? 10.531 -27.391 10.289 1 65.12 541 THR B CA 1
ATOM 9288 C C . THR B 1 541 ? 10.023 -28.125 11.523 1 65.12 541 THR B C 1
ATOM 9290 O O . THR B 1 541 ? 9.562 -27.5 12.477 1 65.12 541 THR B O 1
ATOM 9293 N N . GLU B 1 542 ? 9.641 -29.422 11.469 1 57.09 542 GLU B N 1
ATOM 9294 C CA . GLU B 1 542 ? 9.102 -30.359 12.453 1 57.09 542 GLU B CA 1
ATOM 9295 C C . GLU B 1 542 ? 9.766 -30.172 13.812 1 57.09 542 GLU B C 1
ATOM 9297 O O . GLU B 1 542 ? 9.195 -30.531 14.844 1 57.09 542 GLU B O 1
ATOM 9302 N N . SER B 1 543 ? 10.93 -29.891 13.984 1 48.97 543 SER B N 1
ATOM 9303 C CA . SER B 1 543 ? 11.664 -30.016 15.242 1 48.97 543 SER B CA 1
ATOM 9304 C C . SER B 1 543 ? 11.117 -29.062 16.297 1 48.97 543 SER B C 1
ATOM 9306 O O . SER B 1 543 ? 11.461 -29.172 17.469 1 48.97 543 SER B O 1
ATOM 9308 N N . GLY B 1 544 ? 10.586 -28.062 15.945 1 45.56 544 GLY B N 1
ATOM 9309 C CA . GLY B 1 544 ? 10.227 -27.094 16.969 1 45.56 544 GLY B CA 1
ATOM 9310 C C . GLY B 1 544 ? 8.984 -27.484 17.75 1 45.56 544 GLY B C 1
ATOM 9311 O O . GLY B 1 544 ? 8.359 -26.641 18.406 1 45.56 544 GLY B O 1
ATOM 9312 N N . LYS B 1 545 ? 8.367 -28.656 17.422 1 45.47 545 LYS B N 1
ATOM 9313 C CA . LYS B 1 545 ? 7.234 -29.078 18.234 1 45.47 545 LYS B CA 1
ATOM 9314 C C . LYS B 1 545 ? 7.68 -29.453 19.656 1 45.47 545 LYS B C 1
ATOM 9316 O O . LYS B 1 545 ? 8.648 -30.203 19.828 1 45.47 545 LYS B O 1
ATOM 9321 N N . GLU B 1 546 ? 7.73 -28.594 20.516 1 41.25 546 GLU B N 1
ATOM 9322 C CA . GLU B 1 546 ? 7.785 -29.047 21.891 1 41.25 546 GLU B CA 1
ATOM 9323 C C . GLU B 1 546 ? 6.562 -29.891 22.25 1 41.25 546 GLU B C 1
ATOM 9325 O O . GLU B 1 546 ? 5.43 -29.406 22.172 1 41.25 546 GLU B O 1
ATOM 9330 N N . ASN B 1 547 ? 6.57 -31.312 22.875 1 44.41 547 ASN B N 1
ATOM 9331 C CA . ASN B 1 547 ? 5.695 -32.344 23.406 1 44.41 547 ASN B CA 1
ATOM 9332 C C . ASN B 1 547 ? 4.633 -32.75 22.391 1 44.41 547 ASN B C 1
ATOM 9334 O O . ASN B 1 547 ? 3.488 -33.031 22.766 1 44.41 547 ASN B O 1
ATOM 9338 N N . GLY B 1 548 ? 4.859 -32.938 21.109 1 36.94 548 GLY B N 1
ATOM 9339 C CA . GLY B 1 548 ? 3.973 -33.469 20.094 1 36.94 548 GLY B CA 1
ATOM 9340 C C . GLY B 1 548 ? 3.174 -32.375 19.375 1 36.94 548 GLY B C 1
ATOM 9341 O O . GLY B 1 548 ? 2.467 -32.688 18.406 1 36.94 548 GLY B O 1
ATOM 9342 N N . ALA B 1 549 ? 2.553 -31.578 20.078 1 41.66 549 ALA B N 1
ATOM 9343 C CA . ALA B 1 549 ? 1.613 -30.656 19.453 1 41.66 549 ALA B CA 1
ATOM 9344 C C . ALA B 1 549 ? 2.352 -29.562 18.688 1 41.66 549 ALA B C 1
ATOM 9346 O O . ALA B 1 549 ? 3.328 -29 19.188 1 41.66 549 ALA B O 1
ATOM 9347 N N . ALA B 1 550 ? 2.449 -29.562 17.297 1 47 550 ALA B N 1
ATOM 9348 C CA . ALA B 1 550 ? 2.807 -28.422 16.453 1 47 550 ALA B CA 1
ATOM 9349 C C . ALA B 1 550 ? 2.713 -27.125 17.234 1 47 550 ALA B C 1
ATOM 9351 O O . ALA B 1 550 ? 1.77 -26.922 18.016 1 47 550 ALA B O 1
ATOM 9352 N N . LYS B 1 551 ? 3.74 -26.453 17.75 1 54.75 551 LYS B N 1
ATOM 9353 C CA . LYS B 1 551 ? 3.617 -25.203 18.5 1 54.75 551 LYS B CA 1
ATOM 9354 C C . LYS B 1 551 ? 2.475 -24.344 17.969 1 54.75 551 LYS B C 1
ATOM 9356 O O . LYS B 1 551 ? 2.436 -24.047 16.766 1 54.75 551 LYS B O 1
ATOM 9361 N N . GLY B 1 552 ? 1.416 -24.406 18.453 1 61.38 552 GLY B N 1
ATOM 9362 C CA . GLY B 1 552 ? 0.13 -23.844 18.078 1 61.38 552 GLY B CA 1
ATOM 9363 C C . GLY B 1 552 ? 0.222 -22.391 17.641 1 61.38 552 GLY B C 1
ATOM 9364 O O . GLY B 1 552 ? 1.217 -21.719 17.922 1 61.38 552 GLY B O 1
ATOM 9365 N N . GLU B 1 553 ? -0.529 -22 16.562 1 72.62 553 GLU B N 1
ATOM 9366 C CA . GLU B 1 553 ? -0.715 -20.641 16.062 1 72.62 553 GLU B CA 1
ATOM 9367 C C . GLU B 1 553 ? -1.045 -19.672 17.203 1 72.62 553 GLU B C 1
ATOM 9369 O O . GLU B 1 553 ? -1.652 -20.078 18.203 1 72.62 553 GLU B O 1
ATOM 9374 N N . LEU B 1 554 ? -0.278 -18.531 17.219 1 86.06 554 LEU B N 1
ATOM 9375 C CA . LEU B 1 554 ? -0.557 -17.469 18.172 1 86.06 554 LEU B CA 1
ATOM 9376 C C . LEU B 1 554 ? -2.031 -17.078 18.141 1 86.06 554 LEU B C 1
ATOM 9378 O O . LEU B 1 554 ? -2.674 -17.156 17.094 1 86.06 554 LEU B O 1
ATOM 9382 N N . ASP B 1 555 ? -2.467 -16.875 19.344 1 90.12 555 ASP B N 1
ATOM 9383 C CA . ASP B 1 555 ? -3.816 -16.328 19.359 1 90.12 555 ASP B CA 1
ATOM 9384 C C . ASP B 1 555 ? -3.873 -14.992 18.609 1 90.12 555 ASP B C 1
ATOM 9386 O O . ASP B 1 555 ? -2.838 -14.375 18.359 1 90.12 555 ASP B O 1
ATOM 9390 N N . GLU B 1 556 ? -4.961 -14.578 18.328 1 90.12 556 GLU B N 1
ATOM 9391 C CA . GLU B 1 556 ? -5.156 -13.422 17.469 1 90.12 556 GLU B CA 1
ATOM 9392 C C . GLU B 1 556 ? -4.539 -12.164 18.078 1 90.12 556 GLU B C 1
ATOM 9394 O O . GLU B 1 556 ? -3.875 -11.391 17.375 1 90.12 556 GLU B O 1
ATOM 9399 N N . ALA B 1 557 ? -4.789 -11.953 19.375 1 90.44 557 ALA B N 1
ATOM 9400 C CA . ALA B 1 557 ? -4.25 -10.766 20.031 1 90.44 557 ALA B CA 1
ATOM 9401 C C . ALA B 1 557 ? -2.725 -10.789 20.047 1 90.44 557 ALA B C 1
ATOM 9403 O O . ALA B 1 557 ? -2.08 -9.781 19.766 1 90.44 557 ALA B O 1
ATOM 9404 N N . SER B 1 558 ? -2.166 -11.938 20.328 1 92 558 SER B N 1
ATOM 9405 C CA . SER B 1 558 ? -0.716 -12.086 20.328 1 92 558 SER B CA 1
ATOM 9406 C C . SER B 1 558 ? -0.137 -11.953 18.922 1 92 558 SER B C 1
ATOM 9408 O O . SER B 1 558 ? 0.939 -11.383 18.75 1 92 558 SER B O 1
ATOM 9410 N N . ARG B 1 559 ? -0.879 -12.438 18 1 93.62 559 ARG B N 1
ATOM 9411 C CA . ARG B 1 559 ? -0.43 -12.367 16.625 1 93.62 559 ARG B CA 1
ATOM 9412 C C . ARG B 1 559 ? -0.322 -10.922 16.156 1 93.62 559 ARG B C 1
ATOM 9414 O O . ARG B 1 559 ? 0.649 -10.547 15.484 1 93.62 559 ARG B O 1
ATOM 9421 N N . GLN B 1 560 ? -1.248 -10.156 16.5 1 92.69 560 GLN B N 1
ATOM 9422 C CA . GLN B 1 560 ? -1.241 -8.75 16.109 1 92.69 560 GLN B CA 1
ATOM 9423 C C . GLN B 1 560 ? -0.029 -8.031 16.688 1 92.69 560 GLN B C 1
ATOM 9425 O O . GLN B 1 560 ? 0.621 -7.246 15.984 1 92.69 560 GLN B O 1
ATOM 9430 N N . ARG B 1 561 ? 0.287 -8.32 17.906 1 93.25 561 ARG B N 1
ATOM 9431 C CA . ARG B 1 561 ? 1.433 -7.695 18.562 1 93.25 561 ARG B CA 1
ATOM 9432 C C . ARG B 1 561 ? 2.744 -8.242 18 1 93.25 561 ARG B C 1
ATOM 9434 O O . ARG B 1 561 ? 3.697 -7.496 17.797 1 93.25 561 ARG B O 1
ATOM 9441 N N . ALA B 1 562 ? 2.707 -9.508 17.703 1 94.62 562 ALA B N 1
ATOM 9442 C CA . ALA B 1 562 ? 3.896 -10.195 17.219 1 94.62 562 ALA B CA 1
ATOM 9443 C C . ALA B 1 562 ? 4.277 -9.703 15.82 1 94.62 562 ALA B C 1
ATOM 9445 O O . ALA B 1 562 ? 5.465 -9.617 15.492 1 94.62 562 ALA B O 1
ATOM 9446 N N . GLU B 1 563 ? 3.309 -9.367 15.078 1 95.75 563 GLU B N 1
ATOM 9447 C CA . GLU B 1 563 ? 3.549 -9.07 13.672 1 95.75 563 GLU B CA 1
ATOM 9448 C C . GLU B 1 563 ? 3.453 -7.57 13.406 1 95.75 563 GLU B C 1
ATOM 9450 O O . GLU B 1 563 ? 3.5 -7.137 12.25 1 95.75 563 GLU B O 1
ATOM 9455 N N . ALA B 1 564 ? 3.402 -6.812 14.5 1 92.38 564 ALA B N 1
ATOM 9456 C CA . ALA B 1 564 ? 3.301 -5.359 14.367 1 92.38 564 ALA B CA 1
ATOM 9457 C C . ALA B 1 564 ? 4.605 -4.762 13.844 1 92.38 564 ALA B C 1
ATOM 9459 O O . ALA B 1 564 ? 5.691 -5.254 14.156 1 92.38 564 ALA B O 1
ATOM 9460 N N . GLN B 1 565 ? 4.426 -3.756 12.977 1 90.56 565 GLN B N 1
ATOM 9461 C CA . GLN B 1 565 ? 5.551 -2.971 12.477 1 90.56 565 GLN B CA 1
ATOM 9462 C C . GLN B 1 565 ? 5.508 -1.544 13.023 1 90.56 565 GLN B C 1
ATOM 9464 O O . GLN B 1 565 ? 4.48 -1.101 13.539 1 90.56 565 GLN B O 1
ATOM 9469 N N . TYR B 1 566 ? 6.617 -0.992 13.164 1 85.38 566 TYR B N 1
ATOM 9470 C CA . TYR B 1 566 ? 6.527 0.417 13.531 1 85.38 566 TYR B CA 1
ATOM 9471 C C . TYR B 1 566 ? 7.191 1.296 12.477 1 85.38 566 TYR B C 1
ATOM 9473 O O . TYR B 1 566 ? 8.203 0.913 11.891 1 85.38 566 TYR B O 1
ATOM 9481 N N . VAL B 1 567 ? 6.555 2.395 12.188 1 87.88 567 VAL B N 1
ATOM 9482 C CA . VAL B 1 567 ? 6.992 3.453 11.281 1 87.88 567 VAL B CA 1
ATOM 9483 C C . VAL B 1 567 ? 7.035 4.785 12.031 1 87.88 567 VAL B C 1
ATOM 9485 O O . VAL B 1 567 ? 6.285 4.992 12.984 1 87.88 567 VAL B O 1
ATOM 9488 N N . HIS B 1 568 ? 8.008 5.551 11.648 1 94.12 568 HIS B N 1
ATOM 9489 C CA . HIS B 1 568 ? 8.055 6.879 12.25 1 94.12 568 HIS B CA 1
ATOM 9490 C C . HIS B 1 568 ? 6.824 7.695 11.867 1 94.12 568 HIS B C 1
ATOM 9492 O O . HIS B 1 568 ? 6.301 7.559 10.758 1 94.12 568 HIS B O 1
ATOM 9498 N N . PHE B 1 569 ? 6.387 8.516 12.758 1 93.81 569 PHE B N 1
ATOM 9499 C CA . PHE B 1 569 ? 5.145 9.258 12.578 1 93.81 569 PHE B CA 1
ATOM 9500 C C . PHE B 1 569 ? 5.195 10.109 11.32 1 93.81 569 PHE B C 1
ATOM 9502 O O . PHE B 1 569 ? 4.172 10.32 10.664 1 93.81 569 PHE B O 1
ATOM 9509 N N . TYR B 1 570 ? 6.348 10.602 10.914 1 93.31 570 TYR B N 1
ATOM 9510 C CA . TYR B 1 570 ? 6.445 11.523 9.789 1 93.31 570 TYR B CA 1
ATOM 9511 C C . TYR B 1 570 ? 6.465 10.766 8.461 1 93.31 570 TYR B C 1
ATOM 9513 O O . TYR B 1 570 ? 6.422 11.375 7.391 1 93.31 570 TYR B O 1
ATOM 9521 N N . GLU B 1 571 ? 6.496 9.422 8.531 1 91.38 571 GLU B N 1
ATOM 9522 C CA . GLU B 1 571 ? 6.438 8.609 7.32 1 91.38 571 GLU B CA 1
ATOM 9523 C C . GLU B 1 571 ? 4.992 8.352 6.898 1 91.38 571 GLU B C 1
ATOM 9525 O O . GLU B 1 571 ? 4.738 7.957 5.758 1 91.38 571 GLU B O 1
ATOM 9530 N N . VAL B 1 572 ? 4.117 8.602 7.715 1 84.31 572 VAL B N 1
ATOM 9531 C CA . VAL B 1 572 ? 2.73 8.25 7.426 1 84.31 572 VAL B CA 1
ATOM 9532 C C . VAL B 1 572 ? 1.958 9.508 7.012 1 84.31 572 VAL B C 1
ATOM 9534 O O . VAL B 1 572 ? 0.811 9.414 6.566 1 84.31 572 VAL B O 1
ATOM 9537 N N . HIS B 1 573 ? 2.557 10.648 7.137 1 76.5 573 HIS B N 1
ATOM 9538 C CA . HIS B 1 573 ? 1.845 11.883 6.82 1 76.5 573 HIS B CA 1
ATOM 9539 C C . HIS B 1 573 ? 1.905 12.188 5.328 1 76.5 573 HIS B C 1
ATOM 9541 O O . HIS B 1 573 ? 2.857 12.812 4.852 1 76.5 573 HIS B O 1
ATOM 9547 N N . GLY B 1 574 ? 1.165 11.32 4.551 1 69.88 574 GLY B N 1
ATOM 9548 C CA . GLY B 1 574 ? 1.163 11.555 3.115 1 69.88 574 GLY B CA 1
ATOM 9549 C C . GLY B 1 574 ? 0.171 12.617 2.686 1 69.88 574 GLY B C 1
ATOM 9550 O O . GLY B 1 574 ? -0.43 13.289 3.525 1 69.88 574 GLY B O 1
ATOM 9551 N N . GLU B 1 575 ? 0.176 12.906 1.448 1 73.94 575 GLU B N 1
ATOM 9552 C CA . GLU B 1 575 ? -0.732 13.898 0.875 1 73.94 575 GLU B CA 1
ATOM 9553 C C . GLU B 1 575 ? -2.178 13.414 0.927 1 73.94 575 GLU B C 1
ATOM 9555 O O . GLU B 1 575 ? -2.457 12.242 0.665 1 73.94 575 GLU B O 1
ATOM 9560 N N . PRO B 1 576 ? -2.928 14.367 1.456 1 77.25 576 PRO B N 1
ATOM 9561 C CA . PRO B 1 576 ? -4.344 13.992 1.447 1 77.25 576 PRO B CA 1
ATOM 9562 C C . PRO B 1 576 ? -4.855 13.648 0.048 1 77.25 576 PRO B C 1
ATOM 9564 O O . PRO B 1 576 ? -4.398 14.242 -0.937 1 77.25 576 PRO B O 1
ATOM 9567 N N . GLU B 1 577 ? -5.773 12.711 0.051 1 74.94 577 GLU B N 1
ATOM 9568 C CA . GLU B 1 577 ? -6.387 12.344 -1.224 1 74.94 577 GLU B CA 1
ATOM 9569 C C . GLU B 1 577 ? -7.379 13.414 -1.682 1 74.94 577 GLU B C 1
ATOM 9571 O O . GLU B 1 577 ? -8.359 13.688 -0.99 1 74.94 577 GLU B O 1
ATOM 9576 N N . ALA B 1 578 ? -7.16 13.969 -2.787 1 74.56 578 ALA B N 1
ATOM 9577 C CA . ALA B 1 578 ? -7.961 15.07 -3.307 1 74.56 578 ALA B CA 1
ATOM 9578 C C . ALA B 1 578 ? -9.414 14.648 -3.52 1 74.56 578 ALA B C 1
ATOM 9580 O O . ALA B 1 578 ? -10.336 15.43 -3.281 1 74.56 578 ALA B O 1
ATOM 9581 N N . ASP B 1 579 ? -9.617 13.398 -3.76 1 81.81 579 ASP B N 1
ATOM 9582 C CA . ASP B 1 579 ? -10.961 12.977 -4.133 1 81.81 579 ASP B CA 1
ATOM 9583 C C . ASP B 1 579 ? -11.594 12.117 -3.045 1 81.81 579 ASP B C 1
ATOM 9585 O O . ASP B 1 579 ? -12.594 11.438 -3.285 1 81.81 579 ASP B O 1
ATOM 9589 N N . ALA B 1 580 ? -11.008 12.305 -1.901 1 84.44 580 ALA B N 1
ATOM 9590 C CA . ALA B 1 580 ? -11.555 11.492 -0.815 1 84.44 580 ALA B CA 1
ATOM 9591 C C . ALA B 1 580 ? -12.953 11.961 -0.435 1 84.44 580 ALA B C 1
ATOM 9593 O O . ALA B 1 580 ? -13.227 13.164 -0.393 1 84.44 580 ALA B O 1
ATOM 9594 N N . GLN B 1 581 ? -13.883 11 -0.209 1 87.81 581 GLN B N 1
ATOM 9595 C CA . GLN B 1 581 ? -15.258 11.328 0.142 1 87.81 581 GLN B CA 1
ATOM 9596 C C . GLN B 1 581 ? -15.609 10.797 1.528 1 87.81 581 GLN B C 1
ATOM 9598 O O . GLN B 1 581 ? -14.914 9.93 2.066 1 87.81 581 GLN B O 1
ATOM 9603 N N . GLY B 1 582 ? -16.547 11.43 2.115 1 91.38 582 GLY B N 1
ATOM 9604 C CA . GLY B 1 582 ? -17.031 10.969 3.41 1 91.38 582 GLY B CA 1
ATOM 9605 C C . GLY B 1 582 ? -16.281 11.594 4.578 1 91.38 582 GLY B C 1
ATOM 9606 O O . GLY B 1 582 ? -15.648 12.641 4.426 1 91.38 582 GLY B O 1
ATOM 9607 N N . ASN B 1 583 ? -16.422 11 5.734 1 92.94 583 ASN B N 1
ATOM 9608 C CA . ASN B 1 583 ? -15.82 11.523 6.957 1 92.94 583 ASN B CA 1
ATOM 9609 C C . ASN B 1 583 ? -14.328 11.203 7.02 1 92.94 583 ASN B C 1
ATOM 9611 O O . ASN B 1 583 ? -13.898 10.117 6.605 1 92.94 583 ASN B O 1
ATOM 9615 N N . ALA B 1 584 ? -13.633 12.094 7.402 1 92.19 584 ALA B N 1
ATOM 9616 C CA . ALA B 1 584 ? -12.195 11.922 7.574 1 92.19 584 ALA B CA 1
ATOM 9617 C C . ALA B 1 584 ? -11.859 11.438 8.984 1 92.19 584 ALA B C 1
ATOM 9619 O O . ALA B 1 584 ? -12.164 12.125 9.961 1 92.19 584 ALA B O 1
ATOM 9620 N N . ASP B 1 585 ? -11.211 10.336 8.984 1 89.88 585 ASP B N 1
ATOM 9621 C CA . ASP B 1 585 ? -10.82 9.789 10.281 1 89.88 585 ASP B CA 1
ATOM 9622 C C . ASP B 1 585 ? -9.727 10.641 10.93 1 89.88 585 ASP B C 1
ATOM 9624 O O . ASP B 1 585 ? -8.938 11.281 10.227 1 89.88 585 ASP B O 1
ATOM 9628 N N . PHE B 1 586 ? -9.711 10.641 12.258 1 88.12 586 PHE B N 1
ATOM 9629 C CA . PHE B 1 586 ? -8.727 11.445 12.977 1 88.12 586 PHE B CA 1
ATOM 9630 C C . PHE B 1 586 ? -7.336 10.828 12.875 1 88.12 586 PHE B C 1
ATOM 9632 O O . PHE B 1 586 ? -6.332 11.508 13.109 1 88.12 586 PHE B O 1
ATOM 9639 N N . ASN B 1 587 ? -7.262 9.562 12.477 1 77.81 587 ASN B N 1
ATOM 9640 C CA . ASN B 1 587 ? -6.004 8.82 12.477 1 77.81 587 ASN B CA 1
ATOM 9641 C C . ASN B 1 587 ? -5.242 9.008 11.172 1 77.81 587 ASN B C 1
ATOM 9643 O O . ASN B 1 587 ? -5.844 9.039 10.094 1 77.81 587 ASN B O 1
#

Sequence (1174 aa):
MSDFGHFGSEEEYATVRKHNAEVESDPDNFDHWENLIKACETLEGGLNRNSSPQALATFRDAYDRLLTKFPLFFGYWKKYADMEFNIAGPESAEMVYERGCASITNSVDLWTDYCSFKMETTHDPHLVRELFERGSAFVGLDFLAHPFWDKYIEYEERQEAQDKIYAIHARIIRIPMHQYARYYERFRSLSHSQPITEVVPAEDLARFRAEVEAENVAFGGAPKPELEIERDVRAKIDAMFYDIFTTTQTEVSKRWTYESEIKRPYFHVTALEHKDLANWRKYLDFEESEGDYARIVALYERCLVTCAFYDDLWFRYARWMSGQEGKAEEVRNIYVRASTMFVPISRPGIRLQWAYFEESTGRVDVALDIHEAILLRLPDSVEVIVSWANVERRQNGIDAAIQVYKNQIDAPTVDIYTKAALVAEWALLLWKVKGSTEEAREVFTKNVTWYGDSRLFWDRWFQFELDQPSSAETEAQHGECMKKVFDELRERSQLSAPVKKDLAQIYLNYLVERGDKDAMKVFLQVDREIFGSSSVAKLSTESGKENGAAKGELDEASRQRAEAQYVHFYEVHGEPEADAQGNADFNMSDFGHFGSEEEYATVRKHNAEVESDPDNFDHWENLIKACETLEGGLNRNSSPQALATFRDAYDRLLTKFPLFFGYWKKYADMEFNIAGPESAEMVYERGCASITNSVDLWTDYCSFKMETTHDPHLVRELFERGSAFVGLDFLAHPFWDKYIEYEERQEAQDKIYAIHARIIRIPMHQYARYYERFRSLSHSQPITEVVPAEDLARFRAEVEAENVAFGGAPKPELEIERDVRAKIDAMFYDIFTTTQTEVSKRWTYESEIKRPYFHVTALEHKDLANWRKYLDFEESEGDYARIVALYERCLVTCAFYDDLWFRYARWMSGQEGKAEEVRNIYVRASTMFVPISRPGIRLQWAYFEESTGRVDVALDIHEAILLRLPDSVEVIVSWANVERRQNGIDAAIQVYKNQIDAPTVDIYTKAALVAEWALLLWKVKGSTEEAREVFTKNVTWYGDSRLFWDRWFQFELDQPSSAETEAQHGECMKKVFDELRERSQLSAPVKKDLAQIYLNYLVERGDKDAMKVFLQVDREIFGSSSVAKLSTESGKENGAAKGELDEASRQRAEAQYVHFYEVHGEPEADAQGNADFN

Nearest PDB structures (foldseek):
  6g70-assembly1_B  TM=8.045E-01  e=1.185E-20  Mus musculus
  6n7p-assembly1_D  TM=7.868E-01  e=9.213E-16  Saccharomyces cerevisiae S288C
  7kdt-assembly1_A  TM=2.768E-01  e=2.779E-04  Homo sapiens
  4hoq-assembly1_A  TM=2.520E-01  e=1.228E-03  Homo sapiens
  5khu-assembly1_J  TM=2.587E-01  e=5.867E-03  Homo sapiens

Secondary structure (DSSP, 8-state):
-------S-HHHHHHHHHHHHHHHH-TT-HHHHHHHHHHHHTGGGS--TTS-HHHHHHHHHHHHHHHHH-TT-HHHHHHHHHHHHHHH-HHHHHHHHHHHHHHSTT-HHHHHHHHHHHHHH---HHHHHHHHHHHHHHHTT-TT-HHHHHHHHHHHHHTT-HHHHHHHHHHHTTS--TTHHHHHHHHHHHHHHS-HHHHS-HHHHHHHHHHHHHHHHHTT-----HHHHHHHHHHHHHHHHHHHHHHHHHHHHHHHHHHTT-S--S--SSPPBHHHHHHHHHHHHHHHHH--HHHHHHHHHHHHHHTTT-HHHHHHHHHHHHTSTT-HHHHHHHHHHIIIIIS-TTSTHHHHHHHHHHHHTT-HHHHHHHHHHHHHH-TT-HHHHHHHHHHHHHHH-HHHHHHHHHHHHH-TTS-HHHHHHHHHHHHHIIIIIT--HHHHHHHHHHHHHHHTT-HHHHHHHHHHHHTS---TTTHHHHHHHHHHHHHHHHHH----HHHHHHHHHHHHHHHHHH--TTHHHHHHHHHHHHHS-TTT--SS-GGG-STTS---PPPHHHHHHHT-----GGGS--PPPTT--SBPP--/-------S-HHHHHHHHHHHHHHHH-TT-HHHHHHHHHHHHTGGGS--TTS-HHHHHHHHHHHHHHHHH-TT-HHHHHHHHHHHHHHH-HHHHHHHHHHHHHHSTT-HHHHHHHHHHHHHH---HHHHHHHHHHHHHHHTT-TT-HHHHHHHHHHHHHTT-HHHHHHHHHHHTTS--TTHHHHHHHHHHHHHHS-HHHHS-HHHHHHHHHHHHHHHHHTT-----HHHHHHHHHHHHHHHHHHHHHHHHHHHHHHHHHHTT-S--S--SSPPBHHHHHHHHHHHHHHHHHT-HHHHHHHHHHHHHHTTT-HHHHHHHHHHHHTSTT-HHHHHHHHHHIIIIIS-TTSTHHHHHHHHHHHHTT-HHHHHHHHHHHHHH-TT-HHHHHHHHHHHHHHH-HHHHHHHHHHHHH-TTS-HHHHHHHHHHHHHHIIIII--HHHHHHHHHHHHHHHTT-HHHHHHHHHHHHTS---TTTHHHHHHHHHHHHHHHHHH----HHHHHHHHHHHHHHHHHH--TTHHHHHHHHHHHHHS-TTT--SS-GGG-STTS---PPPHHHHHHHT-----GGGS--PPPTT--SBPP--

pLDDT: mean 92.37, std 10.23, range [25.02, 98.56]

Organism: Gibberella zeae (strain ATCC MYA-4620 / CBS 123657 / FGSC 9075 / NRRL 31084 / PH-1) (NCBI:txid229533)

Foldseek 3Di:
DDCPDPAFPPVLVVQLVVLVVVCVVPVLDVVSLVSNLVSLQCTRNGDAQPHDPVSVVSNVVSLVSNCQQVVQPLVSLLVVLVNCCGHPRNVRSLVSLVSNCVSQVADLVSLLSNLVSCLVRPDDPVVSVVSLVSSCLRHVQPQANVSSLVSVLVSCVVVVPLLVNLVSLVVNLLHQHPPSVVSLVVNVVSLVVDDPPSNDPPVLLVVLLVVLVVVCVVVVHDDDPPVVSSVSSSVVSVVVSVVSNVVSVVVNVVLCVLVVPAPDQAADSDFDKPVNVVSLVVSLVVVVVVPDPSVSVSSLSSVCRHVVAAVLSLVVVLVVQVPDPPRLVVSLVSLCCSDPHHHDLVQCQSLQVSLVSCVVVPNLVVSLVSLVVSCVVVVLDLQSLQSNLVSCCVPPNNVSSLVSLVVSLPDPVYDQQSNLLSLLSSLVSCCVPVVDLPVSLCSLVVCCQRQLAALNNLVSQLVSLVPPDDDPVCLVVSLVSNVVSLQSNQARYLADLVSLVVSVVSNLVCLVPRNDPCSVVVNVLSCCQRVNDPVRHRSHDPPNDDPPPPPDHDDPVVNCSRHDDDDRSVVPPDDDDPPDTDGDDSD/DDPPDPAFPPVLVVQLVVLVVVCVVPVLDVVSLVSNLVSLQCTSNGDAQPHDPVSVVSNVVSLVSNCQQVVQPLVSLLVVLVNCCGHPRNVRSLVSLVSSCVSQVADLVSLLSNLVSCLVRPDDPVVSVVSLVSSCLRHVQPQANVSSLVSVLVSCVVVVPLLVNLVSLVVNCLHQHPPSVVSLVVNVVSLVVDDVPSNDPPVLLVVLLVVLVVVCVVVVHDPDDPVVSVVSSSVVSVVVSVVSNVVSVVVNVVLCVLVVPAPDQAADSDFDKPVNVVSLVVSLVVVVVVPDPSVSVSSLSSVCRHVVAAVLSLVVVLVVQVPDPPRLVVSLVSLCCSDVHHHDLVQCQSLQVSLVSCVVVPNLVVSLVSLVVSCVVVVLDLQSLQSNLVSCCVPPNNVSSLVSLVVSLPDPVYDQQSNLLSLLSSLVSCCVPVVDLPVSLCSLVVCCQRQLAALNNLVSQLVSLVPPDDDPVCLVVSLVSNVVSLQSNQARYLADLVSLVVSVVSNLVCLVPRNDPCSVVVNVLSCCQRVNDPVRHRSHDPPNDDPPPPPDHDDPVVNCSRHDDDDRSVVVPDDDDPPDTDGDDSD